Protein AF-0000000076592824 (afdb_homodimer)

Secondary structure (DSSP, 8-state):
-----------------SGGGSS------------SS-TT--------SSSEESEEEE--BHHHHHHHHHHHHTT--EEEE-SSSSSBGGG-EEEETTEEEESS-----S-SSSSS--HHHHHHHHTT----EEE-SEEEEEE----SS-TT--EEEEESSHHHHHHHHHHH-GGGHHHHHHHHHHHHHHHHHHTTS----TT-HHHHHHHHHH-HHHHHHHHHTTT-BHHHHHHHH---HHHHHHHHHHHHHHHSS-GGGSBHHHHHHHHHHHHHT--EEETT-THHHHHHHHHHHHHTT-EEESS--EEEEEEEE--TTS--SSS--EEEEEEEETTS-EEEES-EEE-S-HIIIIIIITTGGG--HHHHHHHHHEEEPPEEEEEEEEEEGGGS-TT--SEEEEES-GGGTTSTTTEEEEE-GGGT-GGGS-TTEEEEEEEEEE-GGGG-S--HHHHHHHHHHHHHHHHHHHHTTSTTHHHHEEEEEEE-HHHHHHHH--GGG---EEESS---TTTTS--SB-SSBTEEE-STTSTT-SSHHHHHHHHHHHHHHHHHHTTSS---HHHHHHHHHHHHHHHHT-/---------------GGGGGGGTT-----------SS-TTS-------SSSEESEEEE--BHHHHHHHHHHHHTT--EEEE-SSSSSBGGG-EEEETTEEEESS-----S-SSSSS--HHHHHHHHTT----EEE-SEEEEEE----SS-TT--EEEEESSHHHHHHHHHHH-GGGHHHHHHHHHHHHHHHHHHTTS----TT-HHHHHHHHHH-HHHHHHHHHTTT-BHHHHHHHH---HHHHHHHHHHHHHHHSS-GGGSBHHHHHHHHHHHHHT--EEETT-THHHHHHHHHHHHHTT-EEESS--EEEEEEEE--TTS--SSS--EEEEEEEETTS-EEEES-EEE-S-HIIIIIIITTGGG--HHHHHHHHHEEEPPEEEEEEEEEEGGGS-TT--SEEEEES-GGGTTSTTTEEEEE-GGGT-GGGS-TTEEEEEEEEEE-GGGG-S--HHHHHHHHHHHHHHHHHHHHTTSTTHHHHEEEEEEE-HHHHHHHH--GGG---EEESS---TTTTS--SB-SSBTEEE-STTSTT-SSHHHHHHHHHHHHHHHHHHTTSS---HHHHHHHHHHHHHHHHH-

pLDDT: mean 90.0, std 18.25, range [13.8, 98.94]

Radius of gyration: 37.79 Å; Cα contacts (8 Å, |Δi|>4): 2466; chains: 2; bounding box: 88×130×116 Å

Sequence (1172 aa):
MLRARAFSGANAGRSSGSRRSLACNRFINAAIKTPYPTDTAQLTTEAPTDVVYDAVIIGGGMGGLTTAAKLVAKGAKVVVLEKYLVPGGSAAHYKREGYTFDVGSSMMFGFGDQGTTNLITKALESVGKRMQTVPDPTQVHYHCPPSSAHPEGLNVQVWRKYEDFVAELSARFPAEAAGVRSFYDECWAVFNSLNSLEMKSLEEPRYLMGEFVKNPIACLTLASYLITNTGDVARKYIKDPELLKFIDLECFIWSTVNADMTPMINAGMVFCDRHFGGINYPVGGVGAIAENMVDGITERGGHVVYKANVKEIITEAADSSSSSSSEPSICATGVRLADGRVFRGKSIISNATRWDTFEGLMGESKMPESEKLFRKRYKKSPSFLSIHMGVKADVLPPDTDVHHILVETWEQMEQPRGTLFVSMPSLLDPSLAPPGRHIIHAFTPDWIDAWQGMSPAEYDAKKEAVADEICARLEKLFPGLRAGIDFREVGTPRTHRRYLSREDGTYGPIPSRRPLGMLSMPFNSTSVQGLYCVGDSTFPGQGVNAVVFSGFGCAHRVAVDLGMEPGWPAVDKAYAGLLNYVRDRSMLRARAFSGANAGRSSGSRRSLACNRFINAAIKTPYPTDTAQLTTEAPTDVVYDAVIIGGGMGGLTTAAKLVAKGAKVVVLEKYLVPGGSAAHYKREGYTFDVGSSMMFGFGDQGTTNLITKALESVGKRMQTVPDPTQVHYHCPPSSAHPEGLNVQVWRKYEDFVAELSARFPAEAAGVRSFYDECWAVFNSLNSLEMKSLEEPRYLMGEFVKNPIACLTLASYLITNTGDVARKYIKDPELLKFIDLECFIWSTVNADMTPMINAGMVFCDRHFGGINYPVGGVGAIAENMVDGITERGGHVVYKANVKEIITEAADSSSSSSSEPSICATGVRLADGRVFRGKSIISNATRWDTFEGLMGESKMPESEKLFRKRYKKSPSFLSIHMGVKADVLPPDTDVHHILVETWEQMEQPRGTLFVSMPSLLDPSLAPPGRHIIHAFTPDWIDAWQGMSPAEYDAKKEAVADEICARLEKLFPGLRAGIDFREVGTPRTHRRYLSREDGTYGPIPSRRPLGMLSMPFNSTSVQGLYCVGDSTFPGQGVNAVVFSGFGCAHRVAVDLGMEPGWPAVDKAYAGLLNYVRDRS

Nearest PDB structures (foldseek):
  4rep-assembly1_A  TM=7.868E-01  e=1.964E-29  Nonlabens dokdonensis DSW-6
  3ka7-assembly1_A  TM=7.518E-01  e=5.526E-23  Methanosarcina mazei
  5mbx-assembly1_A  TM=6.197E-01  e=4.664E-15  Mus musculus
  5lfo-assembly1_A  TM=6.120E-01  e=3.273E-13  Mus musculus
  1i8t-assembly1_B  TM=5.615E-01  e=1.197E-07  Escherichia coli

Structure (mmCIF, N/CA/C/O backbone):
data_AF-0000000076592824-model_v1
#
loop_
_entity.id
_entity.type
_entity.pdbx_description
1 polymer 'prolycopene isomerase'
#
loop_
_atom_site.group_PDB
_atom_site.id
_atom_site.type_symbol
_atom_site.label_atom_id
_atom_site.label_alt_id
_atom_site.label_comp_id
_atom_site.label_asym_id
_atom_site.label_entity_id
_atom_site.label_seq_id
_atom_site.pdbx_PDB_ins_code
_atom_site.Cartn_x
_atom_site.Cartn_y
_atom_site.Cartn_z
_atom_site.occupancy
_atom_site.B_iso_or_equiv
_atom_site.auth_seq_id
_atom_site.auth_comp_id
_atom_site.auth_asym_id
_atom_site.auth_atom_id
_atom_site.pdbx_PDB_model_num
ATOM 1 N N . MET A 1 1 ? 53.125 7.414 78 1 19.05 1 MET A N 1
ATOM 2 C CA . MET A 1 1 ? 52.375 8.281 78.875 1 19.05 1 MET A CA 1
ATOM 3 C C . MET A 1 1 ? 52 9.594 78.25 1 19.05 1 MET A C 1
ATOM 5 O O . MET A 1 1 ? 51.375 10.453 78.812 1 19.05 1 MET A O 1
ATOM 9 N N . LEU A 1 2 ? 52.75 9.875 77.188 1 18.28 2 LEU A N 1
ATOM 10 C CA . LEU A 1 2 ? 52.969 11.258 76.812 1 18.28 2 LEU A CA 1
ATOM 11 C C . LEU A 1 2 ? 51.688 11.906 76.312 1 18.28 2 LEU A C 1
ATOM 13 O O . LEU A 1 2 ? 50.781 11.203 75.875 1 18.28 2 LEU A O 1
ATOM 17 N N . ARG A 1 3 ? 51.844 13.203 76.125 1 17.48 3 ARG A N 1
ATOM 18 C CA . ARG A 1 3 ? 51.188 14.492 76.188 1 17.48 3 ARG A CA 1
ATOM 19 C C . ARG A 1 3 ? 50.25 14.711 75 1 17.48 3 ARG A C 1
ATOM 21 O O . ARG A 1 3 ? 50.594 14.406 73.875 1 17.48 3 ARG A O 1
ATOM 28 N N . ALA A 1 4 ? 48.938 14.93 75.25 1 16.67 4 ALA A N 1
ATOM 29 C CA . ALA A 1 4 ? 47.531 15.102 75 1 16.67 4 ALA A CA 1
ATOM 30 C C . ALA A 1 4 ? 47.281 16.406 74.188 1 16.67 4 ALA A C 1
ATOM 32 O O . ALA A 1 4 ? 47.312 17.484 74.812 1 16.67 4 ALA A O 1
ATOM 33 N N . ARG A 1 5 ? 48 16.469 73.062 1 17.86 5 ARG A N 1
ATOM 34 C CA . ARG A 1 5 ? 48.188 17.75 72.375 1 17.86 5 ARG A CA 1
ATOM 35 C C . ARG A 1 5 ? 46.875 18.5 72.25 1 17.86 5 ARG A C 1
ATOM 37 O O . ARG A 1 5 ? 45.844 17.906 71.938 1 17.86 5 ARG A O 1
ATOM 44 N N . ALA A 1 6 ? 46.75 19.828 72.438 1 16.83 6 ALA A N 1
ATOM 45 C CA . ALA A 1 6 ? 45.938 20.922 72.938 1 16.83 6 ALA A CA 1
ATOM 46 C C . ALA A 1 6 ? 44.875 21.359 71.938 1 16.83 6 ALA A C 1
ATOM 48 O O . ALA A 1 6 ? 43.75 21.672 72.312 1 16.83 6 ALA A O 1
ATOM 49 N N . PHE A 1 7 ? 45.125 21.5 70.625 1 18.67 7 PHE A N 1
ATOM 50 C CA . PHE A 1 7 ? 44.812 22.859 70.188 1 18.67 7 PHE A CA 1
ATOM 51 C C . PHE A 1 7 ? 43.312 23.062 70.062 1 18.67 7 PHE A C 1
ATOM 53 O O . PHE A 1 7 ? 42.594 22.172 69.625 1 18.67 7 PHE A O 1
ATOM 60 N N . SER A 1 8 ? 42.625 24.016 70.75 1 17.36 8 SER A N 1
ATOM 61 C CA . SER A 1 8 ? 41.312 24.453 71.312 1 17.36 8 SER A CA 1
ATOM 62 C C . SER A 1 8 ? 40.469 25.156 70.25 1 17.36 8 SER A C 1
ATOM 64 O O . SER A 1 8 ? 39.406 25.688 70.562 1 17.36 8 SER A O 1
ATOM 66 N N . GLY A 1 9 ? 40.875 25.062 69 1 17.03 9 GLY A N 1
ATOM 67 C CA . GLY A 1 9 ? 40.375 26.234 68.312 1 17.03 9 GLY A CA 1
ATOM 68 C C . GLY A 1 9 ? 38.875 26.391 68.375 1 17.03 9 GLY A C 1
ATOM 69 O O . GLY A 1 9 ? 38.156 25.422 68.688 1 17.03 9 GLY A O 1
ATOM 70 N N . ALA A 1 10 ? 38.406 27.719 68.375 1 17.75 10 ALA A N 1
ATOM 71 C CA . ALA A 1 10 ? 37.312 28.625 68.688 1 17.75 10 ALA A CA 1
ATOM 72 C C . ALA A 1 10 ? 36.125 28.375 67.75 1 17.75 10 ALA A C 1
ATOM 74 O O . ALA A 1 10 ? 36.281 28.234 66.562 1 17.75 10 ALA A O 1
ATOM 75 N N . ASN A 1 11 ? 34.906 27.844 68.25 1 17.17 11 ASN A N 1
ATOM 76 C CA . ASN A 1 11 ? 33.625 27.297 67.875 1 17.17 11 ASN A CA 1
ATOM 77 C C . ASN A 1 11 ? 32.656 28.375 67.375 1 17.17 11 ASN A C 1
ATOM 79 O O . ASN A 1 11 ? 31.438 28.172 67.375 1 17.17 11 ASN A O 1
ATOM 83 N N . ALA A 1 12 ? 33.188 29.641 67 1 20.64 12 ALA A N 1
ATOM 84 C CA . ALA A 1 12 ? 32.125 30.625 67.062 1 20.64 12 ALA A CA 1
ATOM 85 C C . ALA A 1 12 ? 31 30.297 66.062 1 20.64 12 ALA A C 1
ATOM 87 O O . ALA A 1 12 ? 31.234 30.141 64.875 1 20.64 12 ALA A O 1
ATOM 88 N N . GLY A 1 13 ? 29.938 29.766 66.5 1 19.09 13 GLY A N 1
ATOM 89 C CA . GLY A 1 13 ? 28.703 29.219 65.938 1 19.09 13 GLY A CA 1
ATOM 90 C C . GLY A 1 13 ? 27.781 30.281 65.375 1 19.09 13 GLY A C 1
ATOM 91 O O . GLY A 1 13 ? 26.578 30.031 65.188 1 19.09 13 GLY A O 1
ATOM 92 N N . ARG A 1 14 ? 28.375 31.484 64.812 1 20.97 14 ARG A N 1
ATOM 93 C CA . ARG A 1 14 ? 27.359 32.531 64.688 1 20.97 14 ARG A CA 1
ATOM 94 C C . ARG A 1 14 ? 26.219 32.031 63.781 1 20.97 14 ARG A C 1
ATOM 96 O O . ARG A 1 14 ? 26.469 31.375 62.75 1 20.97 14 ARG A O 1
ATOM 103 N N . SER A 1 15 ? 25.016 32.062 64.25 1 19.73 15 SER A N 1
ATOM 104 C CA . SER A 1 15 ? 23.625 31.703 63.969 1 19.73 15 SER A CA 1
ATOM 105 C C . SER A 1 15 ? 23.078 32.562 62.844 1 19.73 15 SER A C 1
ATOM 107 O O . SER A 1 15 ? 21.859 32.688 62.688 1 19.73 15 SER A O 1
ATOM 109 N N . SER A 1 16 ? 23.891 33.062 61.844 1 20.22 16 SER A N 1
ATOM 110 C CA . SER A 1 16 ? 23.328 34.125 61.031 1 20.22 16 SER A CA 1
ATOM 111 C C . SER A 1 16 ? 22.016 33.719 60.375 1 20.22 16 SER A C 1
ATOM 113 O O . SER A 1 16 ? 21.891 32.594 59.906 1 20.22 16 SER A O 1
ATOM 115 N N . GLY A 1 17 ? 20.797 34.375 60.719 1 19.59 17 GLY A N 1
ATOM 116 C CA . GLY A 1 17 ? 19.359 34.5 60.594 1 19.59 17 GLY A CA 1
ATOM 117 C C . GLY A 1 17 ? 18.875 34.406 59.156 1 19.59 17 GLY A C 1
ATOM 118 O O . GLY A 1 17 ? 19.688 34.531 58.219 1 19.59 17 GLY A O 1
ATOM 119 N N . SER A 1 18 ? 17.484 34.219 58.906 1 20.72 18 SER A N 1
ATOM 120 C CA . SER A 1 18 ? 16.281 33.844 58.156 1 20.72 18 SER A CA 1
ATOM 121 C C . SER A 1 18 ? 15.945 34.875 57.094 1 20.72 18 SER A C 1
ATOM 123 O O . SER A 1 18 ? 14.844 34.906 56.562 1 20.72 18 SER A O 1
ATOM 125 N N . ARG A 1 19 ? 16.828 36 57 1 25.88 19 ARG A N 1
ATOM 126 C CA . ARG A 1 19 ? 16.25 37.188 56.375 1 25.88 19 ARG A CA 1
ATOM 127 C C . ARG A 1 19 ? 15.977 36.969 54.875 1 25.88 19 ARG A C 1
ATOM 129 O O . ARG A 1 19 ? 15.586 37.875 54.156 1 25.88 19 ARG A O 1
ATOM 136 N N . ARG A 1 20 ? 16.594 36 54.375 1 25.66 20 ARG A N 1
ATOM 137 C CA . ARG A 1 20 ? 16.719 36.188 52.938 1 25.66 20 ARG A CA 1
ATOM 138 C C . ARG A 1 20 ? 15.391 36 52.219 1 25.66 20 ARG A C 1
ATOM 140 O O . ARG A 1 20 ? 15.312 36.094 51 1 25.66 20 ARG A O 1
ATOM 147 N N . SER A 1 21 ? 14.438 35.25 52.938 1 23.3 21 SER A N 1
ATOM 148 C CA . SER A 1 21 ? 13.43 34.656 52.062 1 23.3 21 SER A CA 1
ATOM 149 C C . SER A 1 21 ? 12.477 35.75 51.531 1 23.3 21 SER A C 1
ATOM 151 O O . SER A 1 21 ? 11.633 35.469 50.688 1 23.3 21 SER A O 1
ATOM 153 N N . LEU A 1 22 ? 12.195 36.906 52.344 1 25.33 22 LEU A N 1
ATOM 154 C CA . LEU A 1 22 ? 10.898 37.531 52.188 1 25.33 22 LEU A CA 1
ATOM 155 C C . LEU A 1 22 ? 10.812 38.312 50.875 1 25.33 22 LEU A C 1
ATOM 157 O O . LEU A 1 22 ? 9.719 38.594 50.406 1 25.33 22 LEU A O 1
ATOM 161 N N . ALA A 1 23 ? 11.812 39.062 50.469 1 29.11 23 ALA A N 1
ATOM 162 C CA . ALA A 1 23 ? 11.531 40.312 49.781 1 29.11 23 ALA A CA 1
ATOM 163 C C . ALA A 1 23 ? 11 40.062 48.375 1 29.11 23 ALA A C 1
ATOM 165 O O . ALA A 1 23 ? 10.57 41 47.688 1 29.11 23 ALA A O 1
ATOM 166 N N . CYS A 1 24 ? 11.414 38.969 47.781 1 27.78 24 CYS A N 1
ATOM 167 C CA . CYS A 1 24 ? 11.164 39.094 46.375 1 27.78 24 CYS A CA 1
ATOM 168 C C . CYS A 1 24 ? 9.672 38.969 46.062 1 27.78 24 CYS A C 1
ATOM 170 O O . CYS A 1 24 ? 9.242 38.031 45.375 1 27.78 24 CYS A O 1
ATOM 172 N N . ASN A 1 25 ? 8.805 39 47.188 1 28.89 25 ASN A N 1
ATOM 173 C CA . ASN A 1 25 ? 7.379 38.969 46.875 1 28.89 25 ASN A CA 1
ATOM 174 C C . ASN A 1 25 ? 6.961 40.156 46.031 1 28.89 25 ASN A C 1
ATOM 176 O O . ASN A 1 25 ? 6.328 41.094 46.531 1 28.89 25 ASN A O 1
ATOM 180 N N . ARG A 1 26 ? 7.82 40.938 45.375 1 29.72 26 ARG A N 1
ATOM 181 C CA . ARG A 1 26 ? 7.32 42.125 44.719 1 29.72 26 ARG A CA 1
ATOM 182 C C . ARG A 1 26 ? 6.023 41.844 43.969 1 29.72 26 ARG A C 1
ATOM 184 O O . ARG A 1 26 ? 5.75 40.688 43.594 1 29.72 26 ARG A O 1
ATOM 191 N N . PHE A 1 27 ? 5.148 42.938 43.875 1 27.97 27 PHE A N 1
ATOM 192 C CA . PHE A 1 27 ? 3.824 43.281 43.344 1 27.97 27 PHE A CA 1
ATOM 193 C C . PHE A 1 27 ? 3.689 42.844 41.906 1 27.97 27 PHE A C 1
ATOM 195 O O . PHE A 1 27 ? 4.25 43.469 41 1 27.97 27 PHE A O 1
ATOM 202 N N . ILE A 1 28 ? 3.949 41.594 41.594 1 34.22 28 ILE A N 1
ATOM 203 C CA . ILE A 1 28 ? 3.338 41.344 40.281 1 34.22 28 ILE A CA 1
ATOM 204 C C . ILE A 1 28 ? 1.967 42 40.219 1 34.22 28 ILE A C 1
ATOM 206 O O . ILE A 1 28 ? 1.053 41.656 40.969 1 34.22 28 ILE A O 1
ATOM 210 N N . ASN A 1 29 ? 1.927 43.375 40.156 1 30.69 29 ASN A N 1
ATOM 211 C CA . ASN A 1 29 ? 0.673 44.094 39.938 1 30.69 29 ASN A CA 1
ATOM 212 C C . ASN A 1 29 ? -0.325 43.25 39.156 1 30.69 29 ASN A C 1
ATOM 214 O O . ASN A 1 29 ? 0.017 42.656 38.125 1 30.69 29 ASN A O 1
ATOM 218 N N . ALA A 1 30 ? -1.25 42.656 39.781 1 37.19 30 ALA A N 1
ATOM 219 C CA . ALA A 1 30 ? -2.439 42.062 39.156 1 37.19 30 ALA A CA 1
ATOM 220 C C . ALA A 1 30 ? -2.941 42.938 38.031 1 37.19 30 ALA A C 1
ATOM 222 O O . ALA A 1 30 ? -3.711 43.875 38.25 1 37.19 30 ALA A O 1
ATOM 223 N N . ALA A 1 31 ? -2.145 43.375 37.094 1 37.66 31 ALA A N 1
ATOM 224 C CA . ALA A 1 31 ? -2.713 44.094 35.969 1 37.66 31 ALA A CA 1
ATOM 225 C C . ALA A 1 31 ? -4.082 43.531 35.594 1 37.66 31 ALA A C 1
ATOM 227 O O . ALA A 1 31 ? -4.27 42.312 35.531 1 37.66 31 ALA A O 1
ATOM 228 N N . ILE A 1 32 ? -5.098 44.188 35.906 1 38.91 32 ILE A N 1
ATOM 229 C CA . ILE A 1 32 ? -6.465 43.906 35.469 1 38.91 32 ILE A CA 1
ATOM 230 C C . ILE A 1 32 ? -6.465 43.375 34.031 1 38.91 32 ILE A C 1
ATOM 232 O O . ILE A 1 32 ? -5.953 44.031 33.125 1 38.91 32 ILE A O 1
ATOM 236 N N . LYS A 1 33 ? -6.562 42.062 33.844 1 59.25 33 LYS A N 1
ATOM 237 C CA . LYS A 1 33 ? -6.629 41.375 32.562 1 59.25 33 LYS A CA 1
ATOM 238 C C . LYS A 1 33 ? -7.789 41.906 31.719 1 59.25 33 LYS A C 1
ATOM 240 O O . LYS A 1 33 ? -8.945 41.594 31.969 1 59.25 33 LYS A O 1
ATOM 245 N N . THR A 1 34 ? -7.422 43 30.922 1 51.28 34 THR A N 1
ATOM 246 C CA . THR A 1 34 ? -8.422 43.562 30.016 1 51.28 34 THR A CA 1
ATOM 247 C C . THR A 1 34 ? -8.992 42.469 29.109 1 51.28 34 THR A C 1
ATOM 249 O O . THR A 1 34 ? -8.25 41.656 28.547 1 51.28 34 THR A O 1
ATOM 252 N N . PRO A 1 35 ? -10.305 42.344 29.094 1 61.88 35 PRO A N 1
ATOM 253 C CA . PRO A 1 35 ? -10.938 41.312 28.25 1 61.88 35 PRO A CA 1
ATOM 254 C C . PRO A 1 35 ? -10.664 41.531 26.766 1 61.88 35 PRO A C 1
ATOM 256 O O . PRO A 1 35 ? -10.492 42.656 26.312 1 61.88 35 PRO A O 1
ATOM 259 N N . TYR A 1 36 ? -10.312 40.656 25.984 1 67.56 36 TYR A N 1
ATOM 260 C CA . TYR A 1 36 ? -10.258 40.656 24.516 1 67.56 36 TYR A CA 1
ATOM 261 C C . TYR A 1 36 ? -11.18 39.594 23.938 1 67.56 36 TYR A C 1
ATOM 263 O O . TYR A 1 36 ? -11.188 38.438 24.406 1 67.56 36 TYR A O 1
ATOM 271 N N . PRO A 1 37 ? -11.883 39.875 22.828 1 70.38 37 PRO A N 1
ATOM 272 C CA . PRO A 1 37 ? -11.953 41.219 22.234 1 70.38 37 PRO A CA 1
ATOM 273 C C . PRO A 1 37 ? -12.617 42.25 23.141 1 70.38 37 PRO A C 1
ATOM 275 O O . PRO A 1 37 ? -13.266 41.875 24.125 1 70.38 37 PRO A O 1
ATOM 278 N N . THR A 1 38 ? -12.352 43.5 22.734 1 60.41 38 THR A N 1
ATOM 279 C CA . THR A 1 38 ? -12.93 44.562 23.547 1 60.41 38 THR A CA 1
ATOM 280 C C . THR A 1 38 ? -14.445 44.594 23.391 1 60.41 38 THR A C 1
ATOM 282 O O . THR A 1 38 ? -14.984 44.125 22.391 1 60.41 38 THR A O 1
ATOM 285 N N . ASP A 1 39 ? -15.148 44.969 24.391 1 55.12 39 ASP A N 1
ATOM 286 C CA . ASP A 1 39 ? -16.609 45.031 24.438 1 55.12 39 ASP A CA 1
ATOM 287 C C . ASP A 1 39 ? -17.156 45.812 23.234 1 55.12 39 ASP A C 1
ATOM 289 O O . ASP A 1 39 ? -18.312 45.594 22.844 1 55.12 39 ASP A O 1
ATOM 293 N N . THR A 1 40 ? -16.375 46.594 22.547 1 47.06 40 THR A N 1
ATOM 294 C CA . THR A 1 40 ? -16.891 47.438 21.484 1 47.06 40 THR A CA 1
ATOM 295 C C . THR A 1 40 ? -16.875 46.688 20.141 1 47.06 40 THR A C 1
ATOM 297 O O . THR A 1 40 ? -17.438 47.188 19.156 1 47.06 40 THR A O 1
ATOM 300 N N . ALA A 1 41 ? -16.359 45.594 20.125 1 62.19 41 ALA A N 1
ATOM 301 C CA . ALA A 1 41 ? -16.328 44.938 18.812 1 62.19 41 ALA A CA 1
ATOM 302 C C . ALA A 1 41 ? -17.672 44.312 18.484 1 62.19 41 ALA A C 1
ATOM 304 O O . ALA A 1 41 ? -18.266 43.594 19.297 1 62.19 41 ALA A O 1
ATOM 305 N N . GLN A 1 42 ? -18.438 44.969 17.562 1 74.75 42 GLN A N 1
ATOM 306 C CA . GLN A 1 42 ? -19.719 44.406 17.125 1 74.75 42 GLN A CA 1
ATOM 307 C C . GLN A 1 42 ? -19.531 43.062 16.438 1 74.75 42 GLN A C 1
ATOM 309 O O . GLN A 1 42 ? -18.953 43 15.344 1 74.75 42 GLN A O 1
ATOM 314 N N . LEU A 1 43 ? -19.734 42.031 17.172 1 88.69 43 LEU A N 1
ATOM 315 C CA . LEU A 1 43 ? -19.625 40.656 16.656 1 8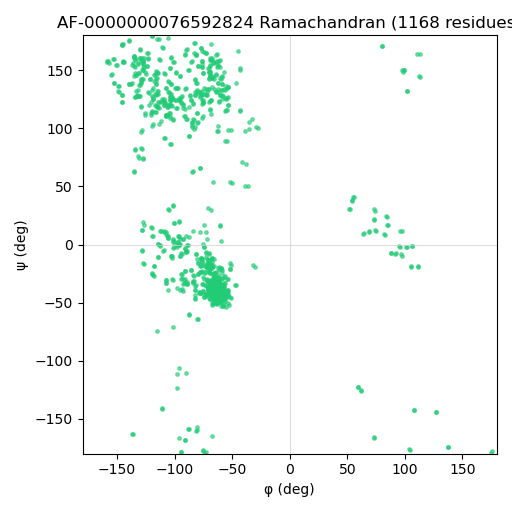8.69 43 LEU A CA 1
ATOM 316 C C . LEU A 1 43 ? -20.906 40.25 15.945 1 88.69 43 LEU A C 1
ATOM 318 O O . LEU A 1 43 ? -22.016 40.562 16.406 1 88.69 43 LEU A O 1
ATOM 322 N N . THR A 1 44 ? -20.766 39.719 14.781 1 92.5 44 THR A N 1
ATOM 323 C CA . THR A 1 44 ? -21.906 39.125 14.078 1 92.5 44 THR A CA 1
ATOM 324 C C . THR A 1 44 ? -22.375 37.844 14.758 1 92.5 44 THR A C 1
ATOM 326 O O . THR A 1 44 ? -21.641 36.875 14.781 1 92.5 44 THR A O 1
ATOM 329 N N . THR A 1 45 ? -23.609 37.844 15.281 1 95.19 45 THR A N 1
ATOM 330 C CA . THR A 1 45 ? -24.094 36.688 16.031 1 95.19 45 THR A CA 1
ATOM 331 C C . THR A 1 45 ? -25.328 36.094 15.359 1 95.19 45 THR A C 1
ATOM 333 O O . THR A 1 45 ? -25.984 35.219 15.922 1 95.19 45 THR A O 1
ATOM 336 N N . GLU A 1 46 ? -25.672 36.594 14.156 1 95.31 46 GLU A N 1
ATOM 337 C CA . GLU A 1 46 ? -26.859 36.094 13.477 1 95.31 46 GLU A CA 1
ATOM 338 C C . GLU A 1 46 ? -26.594 35.844 12 1 95.31 46 GLU A C 1
ATOM 340 O O . GLU A 1 46 ? -25.672 36.438 11.422 1 95.31 46 GLU A O 1
ATOM 345 N N . ALA A 1 47 ? -27.344 35 11.422 1 97.38 47 ALA A N 1
ATOM 346 C CA . ALA A 1 47 ? -27.406 34.688 9.992 1 97.38 47 ALA A CA 1
ATOM 347 C C . ALA A 1 47 ? -28.75 34.031 9.641 1 97.38 47 ALA A C 1
ATOM 349 O O . ALA A 1 47 ? -29.453 33.531 10.523 1 97.38 47 ALA A O 1
ATOM 350 N N . PRO A 1 48 ? -29.188 34.094 8.398 1 97.19 48 PRO A N 1
ATOM 351 C CA . PRO A 1 48 ? -30.484 33.531 8.039 1 97.19 48 PRO A CA 1
ATOM 352 C C . PRO A 1 48 ? -30.594 32.062 8.391 1 97.19 48 PRO A C 1
ATOM 354 O O . PRO A 1 48 ? -29.656 31.281 8.156 1 97.19 48 PRO A O 1
ATOM 357 N N . THR A 1 49 ? -31.719 31.703 9.008 1 97.44 49 THR A N 1
ATOM 358 C CA . THR A 1 49 ? -31.938 30.312 9.375 1 97.44 49 THR A CA 1
ATOM 359 C C . THR A 1 49 ? -33.031 29.688 8.508 1 97.44 49 THR A C 1
ATOM 361 O O . THR A 1 49 ? -33.312 28.484 8.609 1 97.44 49 THR A O 1
ATOM 364 N N . ASP A 1 50 ? -33.688 30.422 7.672 1 96.12 50 ASP A N 1
ATOM 365 C CA . ASP A 1 50 ? -34.781 29.953 6.82 1 96.12 50 ASP A CA 1
ATOM 366 C C . ASP A 1 50 ? -34.281 29.594 5.43 1 96.12 50 ASP A C 1
ATOM 368 O O . ASP A 1 50 ? -35.031 29.578 4.465 1 96.12 50 ASP A O 1
ATOM 372 N N . VAL A 1 51 ? -33.031 29.359 5.281 1 97.31 51 VAL A N 1
ATOM 373 C CA . VAL A 1 51 ? -32.406 28.969 4.016 1 97.31 51 VAL A CA 1
ATOM 374 C C . VAL A 1 51 ? -31.688 27.656 4.184 1 97.31 51 VAL A C 1
ATOM 376 O O . VAL A 1 51 ? -31.391 27.219 5.309 1 97.31 51 VAL A O 1
ATOM 379 N N . VAL A 1 52 ? -31.453 27.016 3.061 1 98.31 52 VAL A N 1
ATOM 380 C CA . VAL A 1 52 ? -30.594 25.828 3.037 1 98.31 52 VAL A CA 1
ATOM 381 C C . VAL A 1 52 ? -29.234 26.203 2.453 1 98.31 52 VAL A C 1
ATOM 383 O O . VAL A 1 52 ? -29.141 26.578 1.281 1 98.31 52 VAL A O 1
ATOM 386 N N . TYR A 1 53 ? -28.266 26.156 3.23 1 98.75 53 TYR A N 1
ATOM 387 C CA . TYR A 1 53 ? -26.922 26.5 2.801 1 98.75 53 TYR A CA 1
ATOM 388 C C . TYR A 1 53 ? -26.312 25.375 1.961 1 98.75 53 TYR A C 1
ATOM 390 O O . TYR A 1 53 ? -26.719 24.219 2.08 1 98.75 53 TYR A O 1
ATOM 398 N N . ASP A 1 54 ? -25.391 25.781 1.072 1 98.81 54 ASP A N 1
ATOM 399 C CA . ASP A 1 54 ? -24.578 24.766 0.415 1 98.81 54 ASP A CA 1
ATOM 400 C C . ASP A 1 54 ? -23.656 24.062 1.412 1 98.81 54 ASP A C 1
ATOM 402 O O . ASP A 1 54 ? -23.422 22.859 1.319 1 98.81 54 ASP A O 1
ATOM 406 N N . ALA A 1 55 ? -23.141 24.859 2.396 1 98.88 55 ALA A N 1
ATOM 407 C CA . ALA A 1 55 ? -22.266 24.312 3.418 1 98.88 55 ALA A CA 1
ATOM 408 C C . ALA A 1 55 ? -22.469 25 4.762 1 98.88 55 ALA A C 1
ATOM 410 O O . ALA A 1 55 ? -22.5 26.234 4.836 1 98.88 55 ALA A O 1
ATOM 411 N N . VAL A 1 56 ? -22.672 24.25 5.773 1 98.94 56 VAL A N 1
ATOM 412 C CA . VAL A 1 56 ? -22.641 24.688 7.164 1 98.94 56 VAL A CA 1
ATOM 413 C C . VAL A 1 56 ? -21.359 24.188 7.84 1 98.94 56 VAL A C 1
ATOM 415 O O . VAL A 1 56 ? -21.141 22.984 7.926 1 98.94 56 VAL A O 1
ATOM 418 N N . ILE A 1 57 ? -20.547 25.109 8.289 1 98.94 57 ILE A N 1
ATOM 419 C CA . ILE A 1 57 ? -19.25 24.75 8.844 1 98.94 57 ILE A CA 1
ATOM 420 C C . ILE A 1 57 ? -19.25 24.969 10.352 1 98.94 57 ILE A C 1
ATOM 422 O O . ILE A 1 57 ? -19.562 26.062 10.828 1 98.94 57 ILE A O 1
ATOM 426 N N . ILE A 1 58 ? -18.906 23.922 11.086 1 98.81 58 ILE A N 1
ATOM 427 C CA . ILE A 1 58 ? -18.812 23.969 12.547 1 98.81 58 ILE A CA 1
ATOM 428 C C . ILE A 1 58 ? -17.406 24.344 12.961 1 98.81 58 ILE A C 1
ATOM 430 O O . ILE A 1 58 ? -16.484 23.531 12.844 1 98.81 58 ILE A O 1
ATOM 434 N N . GLY A 1 59 ? -17.234 25.547 13.516 1 98.25 59 GLY A N 1
ATOM 435 C CA . GLY A 1 59 ? -15.93 25.969 13.992 1 98.25 59 GLY A CA 1
ATOM 436 C C . GLY A 1 59 ? -15.234 26.922 13.039 1 98.25 59 GLY A C 1
ATOM 437 O O . GLY A 1 59 ? -15.109 26.641 11.844 1 98.25 59 GLY A O 1
ATOM 438 N N . GLY A 1 60 ? -14.742 27.984 13.617 1 97.75 60 GLY A N 1
ATOM 439 C CA . GLY A 1 60 ? -14.055 29 12.852 1 97.75 60 GLY A CA 1
ATOM 440 C C . GLY A 1 60 ? -12.539 28.906 12.953 1 97.75 60 GLY A C 1
ATOM 441 O O . GLY A 1 60 ? -11.852 29.922 13.016 1 97.75 60 GLY A O 1
ATOM 442 N N . GLY A 1 61 ? -12.008 27.672 13.078 1 97.56 61 GLY A N 1
ATOM 443 C CA . GLY A 1 61 ? -10.578 27.469 12.945 1 97.56 61 GLY A CA 1
ATOM 444 C C . GLY A 1 61 ? -10.086 27.578 11.508 1 97.56 61 GLY A C 1
ATOM 445 O O . GLY A 1 61 ? -10.891 27.703 10.586 1 97.56 61 GLY A O 1
ATOM 446 N N . MET A 1 62 ? -8.805 27.406 11.289 1 97.88 62 MET A N 1
ATOM 447 C CA . MET A 1 62 ? -8.211 27.672 9.984 1 97.88 62 MET A CA 1
ATOM 448 C C . MET A 1 62 ? -8.727 26.703 8.938 1 97.88 62 MET A C 1
ATOM 450 O O . MET A 1 62 ? -8.883 27.062 7.77 1 97.88 62 MET A O 1
ATOM 454 N N . GLY A 1 63 ? -8.891 25.453 9.328 1 98.38 63 GLY A N 1
ATOM 455 C CA . GLY A 1 63 ? -9.469 24.5 8.398 1 98.38 63 GLY A CA 1
ATOM 456 C C . GLY A 1 63 ? -10.859 24.891 7.93 1 98.38 63 GLY A C 1
ATOM 457 O O . GLY A 1 63 ? -11.141 24.891 6.73 1 98.38 63 GLY A O 1
ATOM 458 N N . GLY A 1 64 ? -11.711 25.25 8.844 1 98.75 64 GLY A N 1
ATOM 459 C CA . GLY A 1 64 ? -13.062 25.688 8.539 1 98.75 64 GLY A CA 1
ATOM 460 C C . GLY A 1 64 ? -13.109 26.969 7.723 1 98.75 64 GLY A C 1
ATOM 461 O O . GLY A 1 64 ? -13.836 27.062 6.738 1 98.75 64 GLY A O 1
ATOM 462 N N . LEU A 1 65 ? -12.312 27.906 8.125 1 98.81 65 LEU A N 1
ATOM 463 C CA . LEU A 1 65 ? -12.297 29.188 7.441 1 98.81 65 LEU A CA 1
ATOM 464 C C . LEU A 1 65 ? -11.773 29.047 6.016 1 98.81 65 LEU A C 1
ATOM 466 O O . LEU A 1 65 ? -12.289 29.688 5.094 1 98.81 65 LEU A O 1
ATOM 470 N N . THR A 1 66 ? -10.742 28.219 5.848 1 98.81 66 THR A N 1
ATOM 471 C CA . THR A 1 66 ? -10.203 28 4.512 1 98.81 66 THR A CA 1
ATOM 472 C C . THR A 1 66 ? -11.242 27.312 3.619 1 98.81 66 THR A C 1
ATOM 474 O O . THR A 1 66 ? -11.414 27.703 2.459 1 98.81 66 THR A O 1
ATOM 477 N N . THR A 1 67 ? -11.914 26.312 4.164 1 98.88 67 THR A N 1
ATOM 478 C CA . THR A 1 67 ? -12.977 25.641 3.416 1 98.88 67 THR A CA 1
ATOM 479 C C . THR A 1 67 ? -14.039 26.656 2.986 1 98.88 67 THR A C 1
ATOM 481 O O . THR A 1 67 ? -14.469 26.656 1.83 1 98.88 67 THR A O 1
ATOM 484 N N . ALA A 1 68 ? -14.438 27.531 3.904 1 98.94 68 ALA A N 1
ATOM 485 C CA . ALA A 1 68 ? -15.438 28.562 3.625 1 98.94 68 ALA A CA 1
ATOM 486 C C . ALA A 1 68 ? -14.945 29.516 2.539 1 98.94 68 ALA A C 1
ATOM 488 O O . ALA A 1 68 ? -15.688 29.828 1.604 1 98.94 68 ALA A O 1
ATOM 489 N N . ALA A 1 69 ? -13.727 29.953 2.676 1 98.88 69 ALA A N 1
ATOM 490 C CA . ALA A 1 69 ? -13.156 30.906 1.724 1 98.88 69 ALA A CA 1
ATOM 491 C C . ALA A 1 69 ? -13.172 30.344 0.307 1 98.88 69 ALA A C 1
ATOM 493 O O . ALA A 1 69 ? -13.594 31.016 -0.634 1 98.88 69 ALA A O 1
ATOM 494 N N . LYS A 1 70 ? -12.75 29.125 0.195 1 98.75 70 LYS A N 1
ATOM 495 C CA . LYS A 1 70 ? -12.688 28.484 -1.118 1 98.75 70 LYS A CA 1
ATOM 496 C C . LYS A 1 70 ? -14.078 28.281 -1.702 1 98.75 70 LYS A C 1
ATOM 498 O O . LYS A 1 70 ? -14.281 28.453 -2.906 1 98.75 70 LYS A O 1
ATOM 503 N N . LEU A 1 71 ? -15.039 27.922 -0.9 1 98.81 71 LEU A N 1
ATOM 504 C CA . LEU A 1 71 ? -16.391 27.641 -1.37 1 98.81 71 LEU A CA 1
ATOM 505 C C . LEU A 1 71 ? -17.109 28.922 -1.756 1 98.81 71 LEU A C 1
ATOM 507 O O . LEU A 1 71 ? -17.781 28.984 -2.793 1 98.81 71 LEU A O 1
ATOM 511 N N . VAL A 1 72 ? -17.016 29.984 -0.981 1 98.75 72 VAL A N 1
ATOM 512 C CA . VAL A 1 72 ? -17.672 31.234 -1.309 1 98.75 72 VAL A CA 1
ATOM 513 C C . VAL A 1 72 ? -17.094 31.812 -2.596 1 98.75 72 VAL A C 1
ATOM 515 O O . VAL A 1 72 ? -17.797 32.438 -3.383 1 98.75 72 VAL A O 1
ATOM 518 N N . ALA A 1 73 ? -15.797 31.609 -2.734 1 98.19 73 ALA A N 1
ATOM 519 C CA . ALA A 1 73 ? -15.148 32.062 -3.961 1 98.19 73 ALA A CA 1
ATOM 520 C C . ALA A 1 73 ? -15.758 31.406 -5.188 1 98.19 73 ALA A C 1
ATOM 522 O O . ALA A 1 73 ? -15.703 31.953 -6.293 1 98.19 73 ALA A O 1
ATOM 523 N N . LYS A 1 74 ? -16.391 30.297 -4.98 1 97.38 74 LYS A N 1
ATOM 524 C CA . LYS A 1 74 ? -17.031 29.562 -6.066 1 97.38 74 LYS A CA 1
ATOM 525 C C . LYS A 1 74 ? -18.516 29.875 -6.133 1 97.38 74 LYS A C 1
ATOM 527 O O . LYS A 1 74 ? -19.234 29.312 -6.957 1 97.38 74 LYS A O 1
ATOM 532 N N . GLY A 1 75 ? -19 30.688 -5.234 1 97.69 75 GLY A N 1
ATOM 533 C CA . GLY A 1 75 ? -20.375 31.141 -5.27 1 97.69 75 GLY A CA 1
ATOM 534 C C . GLY A 1 75 ? -21.297 30.344 -4.363 1 97.69 75 GLY A C 1
ATOM 535 O O . GLY A 1 75 ? -22.516 30.484 -4.426 1 97.69 75 GLY A O 1
ATOM 536 N N . ALA A 1 76 ? -20.734 29.547 -3.531 1 98.75 76 ALA A N 1
ATOM 537 C CA . ALA A 1 76 ? -21.547 28.734 -2.637 1 98.75 76 ALA A CA 1
ATOM 538 C C . ALA A 1 76 ? -22.125 29.562 -1.501 1 98.75 76 ALA A C 1
ATOM 540 O O . ALA A 1 76 ? -21.5 30.516 -1.035 1 98.75 76 ALA A O 1
ATOM 541 N N . LYS A 1 77 ? -23.312 29.188 -1.048 1 98.75 77 LYS A N 1
ATOM 542 C CA . LYS A 1 77 ? -23.891 29.734 0.174 1 98.75 77 LYS A CA 1
ATOM 543 C C . LYS A 1 77 ? -23.312 29.047 1.411 1 98.75 77 LYS A C 1
ATOM 545 O O . LYS A 1 77 ? -23.656 27.891 1.698 1 98.75 77 LYS A O 1
ATOM 550 N N . VAL A 1 78 ? -22.547 29.875 2.191 1 98.88 78 VAL A N 1
ATOM 551 C CA . VAL A 1 78 ? -21.797 29.25 3.275 1 98.88 78 VAL A CA 1
ATOM 552 C C . VAL A 1 78 ? -22.062 29.984 4.582 1 98.88 78 VAL A C 1
ATOM 554 O O . VAL A 1 78 ? -22.188 31.219 4.594 1 98.88 78 VAL A O 1
ATOM 557 N N . VAL A 1 79 ? -22.156 29.25 5.703 1 98.94 79 VAL A N 1
ATOM 558 C CA . VAL A 1 79 ? -22.188 29.828 7.043 1 98.94 79 VAL A CA 1
ATOM 559 C C . VAL A 1 79 ? -21.188 29.094 7.938 1 98.94 79 VAL A C 1
ATOM 561 O O . VAL A 1 79 ? -21.109 27.859 7.93 1 98.94 79 VAL A O 1
ATOM 564 N N . VAL A 1 80 ? -20.328 29.875 8.586 1 98.88 80 VAL A N 1
ATOM 565 C CA . VAL A 1 80 ? -19.406 29.359 9.594 1 98.88 80 VAL A CA 1
ATOM 566 C C . VAL A 1 80 ? -19.922 29.688 10.992 1 98.88 80 VAL A C 1
ATOM 568 O O . VAL A 1 80 ? -20.234 30.844 11.289 1 98.88 80 VAL A O 1
ATOM 571 N N . LEU A 1 81 ? -20.016 28.688 11.805 1 98.81 81 LEU A N 1
ATOM 572 C CA . LEU A 1 81 ? -20.5 28.859 13.172 1 98.81 81 LEU A CA 1
ATOM 573 C C . LEU A 1 81 ? -19.344 28.719 14.164 1 98.81 81 LEU A C 1
ATOM 575 O O . LEU A 1 81 ? -18.797 27.625 14.336 1 98.81 81 LEU A O 1
ATOM 579 N N . GLU A 1 82 ? -18.984 29.797 14.789 1 98.06 82 GLU A N 1
ATOM 580 C CA . GLU A 1 82 ? -17.891 29.844 15.742 1 98.06 82 GLU A CA 1
ATOM 581 C C . GLU A 1 82 ? -18.391 30.031 17.172 1 98.06 82 GLU A C 1
ATOM 583 O O . GLU A 1 82 ? -19.125 30.984 17.453 1 98.06 82 GLU A O 1
ATOM 588 N N . LYS A 1 83 ? -18.016 29.109 18.031 1 96.06 83 LYS A N 1
ATOM 589 C CA . LYS A 1 83 ? -18.453 29.141 19.422 1 96.06 83 LYS A CA 1
ATOM 590 C C . LYS A 1 83 ? -17.891 30.375 20.141 1 96.06 83 LYS A C 1
ATOM 592 O O . LYS A 1 83 ? -18.578 30.984 20.953 1 96.06 83 LYS A O 1
ATOM 597 N N . TYR A 1 84 ? -16.672 30.75 19.906 1 93.62 84 TYR A N 1
ATOM 598 C CA . TYR A 1 84 ? -15.969 31.781 20.656 1 93.62 84 TYR A CA 1
ATOM 599 C C . TYR A 1 84 ? -16.172 33.156 20.016 1 93.62 84 TYR A C 1
ATOM 601 O O . TYR A 1 84 ? -17.031 33.344 19.156 1 93.62 84 TYR A O 1
ATOM 609 N N . LEU A 1 85 ? -15.359 34.125 20.5 1 94.19 85 LEU A N 1
ATOM 610 C CA . LEU A 1 85 ? -15.562 35.531 20.156 1 94.19 85 LEU A CA 1
ATOM 611 C C . LEU A 1 85 ? -14.562 35.969 19.094 1 94.19 85 LEU A C 1
ATOM 613 O O . LEU A 1 85 ? -14.672 37.062 18.562 1 94.19 85 LEU A O 1
ATOM 617 N N . VAL A 1 86 ? -13.578 35.125 18.859 1 93.94 86 VAL A N 1
ATOM 618 C CA . VAL A 1 86 ? -12.57 35.469 17.859 1 93.94 86 VAL A CA 1
ATOM 619 C C . VAL A 1 86 ? -12.367 34.281 16.906 1 93.94 86 VAL A C 1
ATOM 621 O O . VAL A 1 86 ? -12.508 33.125 17.312 1 93.94 86 VAL A O 1
ATOM 624 N N . PRO A 1 87 ? -12.055 34.5 15.641 1 96.06 87 PRO A N 1
ATOM 625 C CA . PRO A 1 87 ? -11.789 33.438 14.695 1 96.06 87 PRO A CA 1
ATOM 626 C C . PRO A 1 87 ? -10.359 32.906 14.797 1 96.06 87 PRO A C 1
ATOM 628 O O . PRO A 1 87 ? -9.516 33.5 15.445 1 96.06 87 PRO A O 1
ATOM 631 N N . GLY A 1 88 ? -10.172 31.75 14.219 1 96.31 88 GLY A N 1
ATOM 632 C CA . GLY A 1 88 ? -8.812 31.266 14 1 96.31 88 GLY A CA 1
ATOM 633 C C . GLY A 1 88 ? -8.469 30.062 14.859 1 96.31 88 GLY A C 1
ATOM 634 O O . GLY A 1 88 ? -7.52 29.344 14.555 1 96.31 88 GLY A O 1
ATOM 635 N N . GLY A 1 89 ? -9.242 29.859 15.93 1 94.38 89 GLY A N 1
ATOM 636 C CA . GLY A 1 89 ? -8.914 28.75 16.812 1 94.38 89 GLY A CA 1
ATOM 637 C C . GLY A 1 89 ? -7.527 28.859 17.406 1 94.38 89 GLY A C 1
ATOM 638 O O . GLY A 1 89 ? -7.176 29.875 18 1 94.38 89 GLY A O 1
ATOM 639 N N . SER A 1 90 ? -6.719 27.828 17.156 1 94 90 SER A N 1
ATOM 640 C CA . SER A 1 90 ? -5.359 27.812 17.703 1 94 90 SER A CA 1
ATOM 641 C C . SER A 1 90 ? -4.48 28.844 17 1 94 90 SER A C 1
ATOM 643 O O . SER A 1 90 ? -3.4 29.188 17.5 1 94 90 SER A O 1
ATOM 645 N N . ALA A 1 91 ? -4.898 29.359 15.938 1 95.62 91 ALA A N 1
ATOM 646 C CA . ALA A 1 91 ? -4.156 30.391 15.211 1 95.62 91 ALA A CA 1
ATOM 647 C C . ALA A 1 91 ? -4.711 31.781 15.492 1 95.62 91 ALA A C 1
ATOM 649 O O . ALA A 1 91 ? -4.441 32.719 14.758 1 95.62 91 ALA A O 1
ATOM 650 N N . ALA A 1 92 ? -5.449 31.938 16.531 1 95.31 92 ALA A N 1
ATOM 651 C CA . ALA A 1 92 ? -5.969 33.25 16.938 1 95.31 92 ALA A CA 1
ATOM 652 C C . ALA A 1 92 ? -4.926 34.031 17.719 1 95.31 92 ALA A C 1
ATOM 654 O O . ALA A 1 92 ? -3.793 33.562 17.891 1 95.31 92 ALA A O 1
ATOM 655 N N . HIS A 1 93 ? -5.219 35.281 18.031 1 94.25 93 HIS A N 1
ATOM 656 C CA . HIS A 1 93 ? -4.449 36.062 18.969 1 94.25 93 HIS A CA 1
ATOM 657 C C . HIS A 1 93 ? -5.367 36.812 19.922 1 94.25 93 HIS A C 1
ATOM 659 O O . HIS A 1 93 ? -6.574 36.906 19.688 1 94.25 93 HIS A O 1
ATOM 665 N N . TYR A 1 94 ? -4.859 37.219 20.984 1 92.25 94 TYR A N 1
ATOM 666 C CA . TYR A 1 94 ? -5.59 38.062 21.922 1 92.25 94 TYR A CA 1
ATOM 667 C C . TYR A 1 94 ? -4.719 39.219 22.422 1 92.25 94 TYR A C 1
ATOM 669 O O . TYR A 1 94 ? -3.496 39.156 22.281 1 92.25 94 TYR A O 1
ATOM 677 N N . LYS A 1 95 ? -5.344 40.188 22.906 1 92.69 95 LYS A N 1
ATOM 678 C CA . LYS A 1 95 ? -4.652 41.375 23.359 1 92.69 95 LYS A CA 1
ATOM 679 C C . LYS A 1 95 ? -4.816 41.562 24.859 1 92.69 95 LYS A C 1
ATOM 681 O O . LYS A 1 95 ? -5.898 41.344 25.406 1 92.69 95 LYS A O 1
ATOM 686 N N . ARG A 1 96 ? -3.703 41.812 25.422 1 91.38 96 ARG A N 1
ATOM 687 C CA . ARG A 1 96 ? -3.658 42.031 26.859 1 91.38 96 ARG A CA 1
ATOM 688 C C . ARG A 1 96 ? -2.592 43.062 27.234 1 91.38 96 ARG A C 1
ATOM 690 O O . ARG A 1 96 ? -1.424 42.906 26.875 1 91.38 96 ARG A O 1
ATOM 697 N N . GLU A 1 97 ? -2.965 44.125 27.906 1 91.69 97 GLU A N 1
ATOM 698 C CA . GLU A 1 97 ? -2.027 45.094 28.469 1 91.69 97 GLU A CA 1
ATOM 699 C C . GLU A 1 97 ? -1.074 45.625 27.391 1 91.69 97 GLU A C 1
ATOM 701 O O . GLU A 1 97 ? 0.139 45.688 27.609 1 91.69 97 GLU A O 1
ATOM 706 N N . GLY A 1 98 ? -1.596 45.781 26.312 1 92.06 98 GLY A N 1
ATOM 707 C CA . GLY A 1 98 ? -0.816 46.406 25.234 1 92.06 98 GLY A CA 1
ATOM 708 C C . GLY A 1 98 ? -0.093 45.375 24.375 1 92.06 98 GLY A C 1
ATOM 709 O O . GLY A 1 98 ? 0.515 45.719 23.375 1 92.06 98 GLY A O 1
ATOM 710 N N . TYR A 1 99 ? -0.126 44.125 24.781 1 95.69 99 TYR A N 1
ATOM 711 C CA . TYR A 1 99 ? 0.509 43.062 24 1 95.69 99 TYR A CA 1
ATOM 712 C C . TYR A 1 99 ? -0.5 42.375 23.094 1 95.69 99 TYR A C 1
ATOM 714 O O . TYR A 1 99 ? -1.69 42.312 23.422 1 95.69 99 TYR A O 1
ATOM 722 N N . THR A 1 100 ? -0.098 41.969 21.938 1 96.06 100 THR A N 1
ATOM 723 C CA . THR A 1 100 ? -0.817 41 21.109 1 96.06 100 THR A CA 1
ATOM 724 C C . THR A 1 100 ? -0.154 39.625 21.156 1 96.06 100 THR A C 1
ATOM 726 O O . THR A 1 100 ? 0.932 39.438 20.609 1 96.06 100 THR A O 1
ATOM 729 N N . PHE A 1 101 ? -0.812 38.688 21.781 1 96.44 101 PHE A N 1
ATOM 730 C CA . PHE A 1 101 ? -0.249 37.375 21.984 1 96.44 101 PHE A CA 1
ATOM 731 C C . PHE A 1 101 ? -0.851 36.375 21 1 96.44 101 PHE A C 1
ATOM 733 O O . PHE A 1 101 ? -2.072 36.25 20.891 1 96.44 101 PHE A O 1
ATOM 740 N N . ASP A 1 102 ? 0.02 35.75 20.281 1 95.75 102 ASP A N 1
ATOM 741 C CA . ASP A 1 102 ? -0.448 34.594 19.516 1 95.75 102 ASP A CA 1
ATOM 742 C C . ASP A 1 102 ? -0.884 33.469 20.422 1 95.75 102 ASP A C 1
ATOM 744 O O . ASP A 1 102 ? -0.19 33.125 21.391 1 95.75 102 ASP A O 1
ATOM 748 N N . VAL A 1 103 ? -1.983 32.875 20.188 1 90.94 103 VAL A N 1
ATOM 749 C CA . VAL A 1 103 ? -2.51 31.797 21.016 1 90.94 103 VAL A CA 1
ATOM 750 C C . VAL A 1 103 ? -1.659 30.531 20.859 1 90.94 103 VAL A C 1
ATOM 752 O O . VAL A 1 103 ? -1.354 29.859 21.828 1 90.94 103 VAL A O 1
ATOM 755 N N . GLY A 1 104 ? -1.353 30.219 19.656 1 90.19 104 GLY A N 1
ATOM 756 C CA . GLY A 1 104 ? -0.536 29.062 19.359 1 90.19 104 GLY A CA 1
ATOM 757 C C . GLY A 1 104 ? 0.838 29.406 18.828 1 90.19 104 GLY A C 1
ATOM 758 O O . GLY A 1 104 ? 1.499 30.312 19.344 1 90.19 104 GLY A O 1
ATOM 759 N N . SER A 1 105 ? 1.237 28.641 17.891 1 84.12 105 SER A N 1
ATOM 760 C CA . SER A 1 105 ? 2.584 28.797 17.359 1 84.12 105 SER A CA 1
ATOM 761 C C . SER A 1 105 ? 2.717 30.109 16.578 1 84.12 105 SER A C 1
ATOM 763 O O . SER A 1 105 ? 1.763 30.547 15.93 1 84.12 105 SER A O 1
ATOM 765 N N . SER A 1 106 ? 3.889 30.656 16.672 1 88.12 106 SER A N 1
ATOM 766 C CA . SER A 1 106 ? 4.223 31.859 15.914 1 88.12 106 SER A CA 1
ATOM 767 C C . SER A 1 106 ? 5.055 31.516 14.688 1 88.12 106 SER A C 1
ATOM 769 O O . SER A 1 106 ? 5.41 32.406 13.906 1 88.12 106 SER A O 1
ATOM 771 N N . MET A 1 107 ? 5.375 30.266 14.562 1 92.94 107 MET A N 1
ATOM 772 C CA . MET A 1 107 ? 6.09 29.781 13.383 1 92.94 107 MET A CA 1
ATOM 773 C C . MET A 1 107 ? 5.125 29.516 12.234 1 92.94 107 MET A C 1
ATOM 775 O O . MET A 1 107 ? 4.441 28.484 12.219 1 92.94 107 MET A O 1
ATOM 779 N N . MET A 1 108 ? 5.211 30.438 11.234 1 93.62 108 MET A N 1
ATOM 780 C CA . MET A 1 108 ? 4.172 30.344 10.211 1 93.62 108 MET A CA 1
ATOM 781 C C . MET A 1 108 ? 4.773 30.016 8.852 1 93.62 108 MET A C 1
ATOM 783 O O . MET A 1 108 ? 5.52 30.812 8.281 1 93.62 108 MET A O 1
ATOM 787 N N . PHE A 1 109 ? 4.418 28.828 8.383 1 93.38 109 PHE A N 1
ATOM 788 C CA . PHE A 1 109 ? 4.656 28.406 7.008 1 93.38 109 PHE A CA 1
ATOM 789 C C . PHE A 1 109 ? 3.469 28.766 6.121 1 93.38 109 PHE A C 1
ATOM 791 O O . PHE A 1 109 ? 2.402 29.125 6.621 1 93.38 109 PHE A O 1
ATOM 798 N N . GLY A 1 110 ? 3.617 28.781 4.816 1 95.25 110 GLY A N 1
ATOM 799 C CA . GLY A 1 110 ? 2.471 28.828 3.924 1 95.25 110 GLY A CA 1
ATOM 800 C C . GLY A 1 110 ? 2.285 30.188 3.266 1 95.25 110 GLY A C 1
ATOM 801 O O . GLY A 1 110 ? 1.358 30.375 2.477 1 95.25 110 GLY A O 1
ATOM 802 N N . PHE A 1 111 ? 3.154 31.109 3.602 1 96.62 111 PHE A N 1
ATOM 803 C CA . PHE A 1 111 ? 3.119 32.406 2.938 1 96.62 111 PHE A CA 1
ATOM 804 C C . PHE A 1 111 ? 4.09 32.438 1.761 1 96.62 111 PHE A C 1
ATOM 806 O O . PHE A 1 111 ? 4.66 31.422 1.394 1 96.62 111 PHE A O 1
ATOM 813 N N . GLY A 1 112 ? 4.184 33.562 1.091 1 92.25 112 GLY A N 1
ATOM 814 C CA . GLY A 1 112 ? 5.074 33.719 -0.049 1 92.25 112 GLY A CA 1
ATOM 815 C C . GLY A 1 112 ? 4.352 33.688 -1.381 1 92.25 112 GLY A C 1
ATOM 816 O O . GLY A 1 112 ? 3.123 33.562 -1.423 1 92.25 112 GLY A O 1
ATOM 817 N N . ASP A 1 113 ? 5.152 33.75 -2.49 1 91.62 113 ASP A N 1
ATOM 818 C CA . ASP A 1 113 ? 4.555 33.844 -3.818 1 91.62 113 ASP A CA 1
ATOM 819 C C . ASP A 1 113 ? 5.109 32.781 -4.762 1 91.62 113 ASP A C 1
ATOM 821 O O . ASP A 1 113 ? 4.895 32.844 -5.973 1 91.62 113 ASP A O 1
ATOM 825 N N . GLN A 1 114 ? 5.75 31.906 -4.184 1 91.06 114 GLN A N 1
ATOM 826 C CA . GLN A 1 114 ? 6.363 30.891 -5.035 1 91.06 114 GLN A CA 1
ATOM 827 C C . GLN A 1 114 ? 5.75 29.516 -4.781 1 91.06 114 GLN A C 1
ATOM 829 O O . GLN A 1 114 ? 5.312 29.219 -3.668 1 91.06 114 GLN A O 1
ATOM 834 N N . GLY A 1 115 ? 5.715 28.734 -5.871 1 92.5 115 GLY A N 1
ATOM 835 C CA . GLY A 1 115 ? 5.297 27.344 -5.758 1 92.5 115 GLY A CA 1
ATOM 836 C C . GLY A 1 115 ? 3.807 27.188 -5.535 1 92.5 115 GLY A C 1
ATOM 837 O O . GLY A 1 115 ? 3.029 28.109 -5.824 1 92.5 115 GLY A O 1
ATOM 838 N N . THR A 1 116 ? 3.443 25.969 -5.125 1 94.31 116 THR A N 1
ATOM 839 C CA . THR A 1 116 ? 2.033 25.656 -4.926 1 94.31 116 THR A CA 1
ATOM 840 C C . THR A 1 116 ? 1.744 25.375 -3.453 1 94.31 116 THR A C 1
ATOM 842 O O . THR A 1 116 ? 0.589 25.188 -3.066 1 94.31 116 THR A O 1
ATOM 845 N N . THR A 1 117 ? 2.742 25.453 -2.576 1 94.19 117 THR A N 1
ATOM 846 C CA . THR A 1 117 ? 2.584 25.062 -1.18 1 94.19 117 THR A CA 1
ATOM 847 C C . THR A 1 117 ? 2.393 26.281 -0.294 1 94.19 117 THR A C 1
ATOM 849 O O . THR A 1 117 ? 2.324 26.172 0.931 1 94.19 117 THR A O 1
ATOM 852 N N . ASN A 1 118 ? 2.359 27.5 -0.909 1 96.25 118 ASN A N 1
ATOM 853 C CA . ASN A 1 118 ? 2.027 28.719 -0.182 1 96.25 118 ASN A CA 1
ATOM 854 C C . ASN A 1 118 ? 0.524 28.844 0.048 1 96.25 118 ASN A C 1
ATOM 856 O O . ASN A 1 118 ? -0.09 29.828 -0.36 1 96.25 118 ASN A O 1
ATOM 860 N N . LEU A 1 119 ? -0.01 27.984 0.812 1 97.38 119 LEU A N 1
ATOM 861 C CA . LEU A 1 119 ? -1.445 27.734 0.879 1 97.38 119 LEU A CA 1
ATOM 862 C C . LEU A 1 119 ? -2.154 28.844 1.646 1 97.38 119 LEU A C 1
ATOM 864 O O . LEU A 1 119 ? -3.299 29.188 1.339 1 97.38 119 LEU A O 1
ATOM 868 N N . ILE A 1 120 ? -1.523 29.438 2.666 1 97.88 120 ILE A N 1
ATOM 869 C CA . ILE A 1 120 ? -2.146 30.547 3.385 1 97.88 120 ILE A CA 1
ATOM 870 C C . ILE A 1 120 ? -2.336 31.734 2.443 1 97.88 120 ILE A C 1
ATOM 872 O O . ILE A 1 120 ? -3.41 32.344 2.404 1 97.88 120 ILE A O 1
ATOM 876 N N . THR A 1 121 ? -1.281 32.031 1.671 1 98.06 121 THR A N 1
ATOM 877 C CA . THR A 1 121 ? -1.383 33.062 0.674 1 98.06 121 THR A CA 1
ATOM 878 C C . THR A 1 121 ? -2.529 32.812 -0.295 1 98.06 121 THR A C 1
ATOM 880 O O . THR A 1 121 ? -3.346 33.688 -0.566 1 98.06 121 THR A O 1
ATOM 883 N N . LYS A 1 122 ? -2.629 31.594 -0.724 1 97.94 122 LYS A N 1
ATOM 884 C CA . LYS A 1 122 ? -3.635 31.234 -1.716 1 97.94 122 LYS A CA 1
ATOM 885 C C . LYS A 1 122 ? -5.035 31.25 -1.116 1 97.94 122 LYS A C 1
ATOM 887 O O . LYS A 1 122 ? -6.004 31.609 -1.799 1 97.94 122 LYS A O 1
ATOM 892 N N . ALA A 1 123 ? -5.129 30.844 0.07 1 98.12 123 ALA A N 1
ATOM 893 C CA . ALA A 1 123 ? -6.418 30.906 0.751 1 98.12 123 ALA A CA 1
ATOM 894 C C . ALA A 1 123 ? -6.902 32.344 0.879 1 98.12 123 ALA A C 1
ATOM 896 O O . ALA A 1 123 ? -8.062 32.656 0.593 1 98.12 123 ALA A O 1
ATOM 897 N N . LEU A 1 124 ? -6.039 33.25 1.3 1 98.56 124 LEU A N 1
ATOM 898 C CA . LEU A 1 124 ? -6.367 34.656 1.417 1 98.56 124 LEU A CA 1
ATOM 899 C C . LEU A 1 124 ? -6.727 35.25 0.057 1 98.56 124 LEU A C 1
ATOM 901 O O . LEU A 1 124 ? -7.727 35.969 -0.072 1 98.56 124 LEU A O 1
ATOM 905 N N . GLU A 1 125 ? -6.004 34.875 -0.936 1 98.12 125 GLU A N 1
ATOM 906 C CA . GLU A 1 125 ? -6.227 35.375 -2.287 1 98.12 125 GLU A CA 1
ATOM 907 C C . GLU A 1 125 ? -7.582 34.938 -2.826 1 98.12 125 GLU A C 1
ATOM 909 O O . GLU A 1 125 ? -8.219 35.656 -3.598 1 98.12 125 GLU A O 1
ATOM 914 N N . SER A 1 126 ? -7.996 33.781 -2.447 1 97.88 126 SER A N 1
ATOM 915 C CA . SER A 1 126 ? -9.273 33.25 -2.934 1 97.88 126 SER A CA 1
ATOM 916 C C . SER A 1 126 ? -10.43 34.156 -2.549 1 97.88 126 SER A C 1
ATOM 918 O O . SER A 1 126 ? -11.469 34.156 -3.205 1 97.88 126 SER A O 1
ATOM 920 N N . VAL A 1 127 ? -10.25 35 -1.547 1 98.38 127 VAL A N 1
ATOM 921 C CA . VAL A 1 127 ? -11.312 35.938 -1.134 1 98.38 127 VAL A CA 1
ATOM 922 C C . VAL A 1 127 ? -10.82 37.375 -1.257 1 98.38 127 VAL A C 1
ATOM 924 O O . VAL A 1 127 ? -11.305 38.25 -0.56 1 98.38 127 VAL A O 1
ATOM 927 N N . GLY A 1 128 ? -9.742 37.562 -1.962 1 97.94 128 GLY A N 1
ATOM 928 C CA . GLY A 1 128 ? -9.289 38.875 -2.346 1 97.94 128 GLY A CA 1
ATOM 929 C C . GLY A 1 128 ? -8.477 39.562 -1.265 1 97.94 128 GLY A C 1
ATOM 930 O O . GLY A 1 128 ? -8.469 40.812 -1.175 1 97.94 128 GLY A O 1
ATOM 931 N N . LYS A 1 129 ? -7.867 38.875 -0.375 1 98.38 129 LYS A N 1
ATOM 932 C CA . LYS A 1 129 ? -7.082 39.469 0.708 1 98.38 129 LYS A CA 1
ATOM 933 C C . LYS A 1 129 ? -5.598 39.125 0.547 1 98.38 129 LYS A C 1
ATOM 935 O O . LYS A 1 129 ? -5.23 38.219 -0.183 1 98.38 129 LYS A O 1
ATOM 940 N N . ARG A 1 130 ? -4.777 39.906 1.179 1 97.31 130 ARG A N 1
ATOM 941 C CA . ARG A 1 130 ? -3.328 39.719 1.236 1 97.31 130 ARG A CA 1
ATOM 942 C C . ARG A 1 130 ? -2.762 40.281 2.541 1 97.31 130 ARG A C 1
ATOM 944 O O . ARG A 1 130 ? -3.346 41.188 3.146 1 97.31 130 ARG A O 1
ATOM 951 N N . MET A 1 131 ? -1.636 39.719 2.922 1 97 131 MET A N 1
ATOM 952 C CA . MET A 1 131 ? -1.018 40.188 4.16 1 97 131 MET A CA 1
ATOM 953 C C . MET A 1 131 ? 0.48 40.406 3.975 1 97 131 MET A C 1
ATOM 955 O O . MET A 1 131 ? 1.124 39.688 3.211 1 97 131 MET A O 1
ATOM 959 N N . GLN A 1 132 ? 0.94 41.406 4.727 1 97.25 132 GLN A N 1
ATOM 960 C CA . GLN A 1 132 ? 2.383 41.594 4.812 1 97.25 132 GLN A CA 1
ATOM 961 C C . GLN A 1 132 ? 3.012 40.656 5.828 1 97.25 132 GLN A C 1
ATOM 963 O O . GLN A 1 132 ? 2.451 40.438 6.902 1 97.25 132 GLN A O 1
ATOM 968 N N . THR A 1 133 ? 4.207 40.094 5.461 1 97.56 133 THR A N 1
ATOM 969 C CA . THR A 1 133 ? 4.902 39.188 6.355 1 97.56 133 THR A CA 1
ATOM 970 C C . THR A 1 133 ? 6.375 39.562 6.492 1 97.56 133 THR A C 1
ATOM 972 O O . THR A 1 133 ? 6.895 40.344 5.684 1 97.56 133 THR A O 1
ATOM 975 N N . VAL A 1 134 ? 7.031 39.188 7.582 1 97.31 134 VAL A N 1
ATOM 976 C CA . VAL A 1 134 ? 8.453 39.375 7.844 1 97.31 134 VAL A CA 1
ATOM 977 C C . VAL A 1 134 ? 9.148 38 7.922 1 97.31 134 VAL A C 1
ATOM 979 O O . VAL A 1 134 ? 8.734 37.125 8.695 1 97.31 134 VAL A O 1
ATOM 982 N N . PRO A 1 135 ? 10.164 37.781 7.086 1 96.25 135 PRO A N 1
ATOM 983 C CA . PRO A 1 135 ? 10.859 36.469 7.117 1 96.25 135 PRO A CA 1
ATOM 984 C C . PRO A 1 135 ? 11.688 36.281 8.383 1 96.25 135 PRO A C 1
ATOM 986 O O . PRO A 1 135 ? 12.281 37.25 8.891 1 96.25 135 PRO A O 1
ATOM 989 N N . ASP A 1 136 ? 11.727 35.094 8.898 1 96 136 ASP A N 1
ATOM 990 C CA . ASP A 1 136 ? 12.617 34.688 9.969 1 96 136 ASP A CA 1
ATOM 991 C C . ASP A 1 136 ? 13.914 34.094 9.414 1 96 136 ASP A C 1
ATOM 993 O O . ASP A 1 136 ? 13.898 33.062 8.758 1 96 136 ASP A O 1
ATOM 997 N N . PRO A 1 137 ? 15.039 34.688 9.68 1 93.94 137 PRO A N 1
ATOM 998 C CA . PRO A 1 137 ? 16.281 34.219 9.086 1 93.94 137 PRO A CA 1
ATOM 999 C C . PRO A 1 137 ? 16.734 32.875 9.664 1 93.94 137 PRO A C 1
ATOM 1001 O O . PRO A 1 137 ? 17.422 32.094 8.992 1 93.94 137 PRO A O 1
ATOM 1004 N N . THR A 1 138 ? 16.391 32.719 10.938 1 92.56 138 THR A N 1
ATOM 1005 C CA . THR A 1 138 ? 16.672 31.469 11.617 1 92.56 138 THR A CA 1
ATOM 1006 C C . THR A 1 138 ? 15.383 30.734 11.977 1 92.56 138 THR A C 1
ATOM 1008 O O . THR A 1 138 ? 14.562 31.266 12.742 1 92.56 138 THR A O 1
ATOM 1011 N N . GLN A 1 139 ? 15.008 29.891 11.445 1 90.5 139 GLN A N 1
ATOM 1012 C CA . GLN A 1 139 ? 13.758 29.156 11.617 1 90.5 139 GLN A CA 1
ATOM 1013 C C . GLN A 1 139 ? 13.656 28.578 13.023 1 90.5 139 GLN A C 1
ATOM 1015 O O . GLN A 1 139 ? 12.719 28.875 13.766 1 90.5 139 GLN A O 1
ATOM 1020 N N . VAL A 1 140 ? 14.609 27.859 13.477 1 96.56 140 VAL A N 1
ATOM 1021 C CA . VAL A 1 140 ? 14.625 27.266 14.805 1 96.56 140 VAL A CA 1
ATOM 1022 C C . VAL A 1 140 ? 16.062 27.172 15.32 1 96.56 140 VAL A C 1
ATOM 1024 O O . VAL A 1 140 ? 16.984 26.891 14.562 1 96.56 140 VAL A O 1
ATOM 1027 N N . HIS A 1 141 ? 16.297 27.516 16.547 1 97.88 141 HIS A N 1
ATOM 1028 C CA . HIS A 1 141 ? 17.531 27.266 17.266 1 97.88 141 HIS A CA 1
ATOM 1029 C C . HIS A 1 141 ? 17.359 26.172 18.312 1 97.88 141 HIS A C 1
ATOM 1031 O O . HIS A 1 141 ? 16.703 26.391 19.344 1 97.88 141 HIS A O 1
ATOM 1037 N N . TYR A 1 142 ? 18.016 25.031 18.031 1 98.44 142 TYR A N 1
ATOM 1038 C CA . TYR A 1 142 ? 17.891 23.875 18.922 1 98.44 142 TYR A CA 1
ATOM 1039 C C . TYR A 1 142 ? 18.953 23.906 20 1 98.44 142 TYR A C 1
ATOM 1041 O O . TYR A 1 142 ? 20.125 24.188 19.719 1 98.44 142 TYR A O 1
ATOM 1049 N N . HIS A 1 143 ? 18.547 23.656 21.234 1 98.31 143 HIS A N 1
ATOM 1050 C CA . HIS A 1 143 ? 19.422 23.453 22.391 1 98.31 143 HIS A CA 1
ATOM 1051 C C . HIS A 1 143 ? 19.203 22.062 23 1 98.31 143 HIS A C 1
ATOM 1053 O O . HIS A 1 143 ? 18.266 21.844 23.766 1 98.31 143 HIS A O 1
ATOM 1059 N N . CYS A 1 144 ? 20.172 21.156 22.672 1 98.06 144 CYS A N 1
ATOM 1060 C CA . CYS A 1 144 ? 20.016 19.75 23.047 1 98.06 144 CYS A CA 1
ATOM 1061 C C . CYS A 1 144 ? 21.016 19.375 24.141 1 98.06 144 CYS A C 1
ATOM 1063 O O . CYS A 1 144 ? 21.906 20.156 24.469 1 98.06 144 CYS A O 1
ATOM 1065 N N . PRO A 1 145 ? 20.844 18.203 24.734 1 97.25 145 PRO A N 1
ATOM 1066 C CA . PRO A 1 145 ? 21.656 17.828 25.891 1 97.25 145 PRO A CA 1
ATOM 1067 C C . PRO A 1 145 ? 23.141 17.641 25.547 1 97.25 145 PRO A C 1
ATOM 1069 O O . PRO A 1 145 ? 23.469 17.359 24.391 1 97.25 145 PRO A O 1
ATOM 1072 N N . PRO A 1 146 ? 23.984 17.797 26.578 1 96.31 146 PRO A N 1
ATOM 1073 C CA . PRO A 1 146 ? 25.391 17.453 26.375 1 96.31 146 PRO A CA 1
ATOM 1074 C C . PRO A 1 146 ? 25.609 15.953 26.156 1 96.31 146 PRO A C 1
ATOM 1076 O O . PRO A 1 146 ? 24.828 15.133 26.641 1 96.31 146 PRO A O 1
ATOM 1079 N N . SER A 1 147 ? 26.562 15.656 25.312 1 95.75 147 SER A N 1
ATOM 1080 C CA . SER A 1 147 ? 27 14.289 25.062 1 95.75 147 SER A CA 1
ATOM 1081 C C . SER A 1 147 ? 28.516 14.211 24.938 1 95.75 147 SER A C 1
ATOM 1083 O O . SER A 1 147 ? 29.219 15.227 25.078 1 95.75 147 SER A O 1
ATOM 1085 N N . SER A 1 148 ? 29 12.945 24.797 1 94.06 148 SER A N 1
ATOM 1086 C CA . SER A 1 148 ? 30.438 12.773 24.625 1 94.06 148 SER A CA 1
ATOM 1087 C C . SER A 1 148 ? 30.953 13.5 23.391 1 94.06 148 SER A C 1
ATOM 1089 O O . SER A 1 148 ? 32.031 14.094 23.406 1 94.06 148 SER A O 1
ATOM 1091 N N . ALA A 1 149 ? 30.172 13.469 22.391 1 93.81 149 ALA A N 1
ATOM 1092 C CA . ALA A 1 149 ? 30.562 14.086 21.125 1 93.81 149 ALA A CA 1
ATOM 1093 C C . ALA A 1 149 ? 30.359 15.602 21.156 1 93.81 149 ALA A C 1
ATOM 1095 O O . ALA A 1 149 ? 31.062 16.344 20.484 1 93.81 149 ALA A O 1
ATOM 1096 N N . HIS A 1 150 ? 29.438 16.031 22.016 1 96.75 150 HIS A N 1
ATOM 1097 C CA . HIS A 1 150 ? 29.109 17.438 22.188 1 96.75 150 HIS A CA 1
ATOM 1098 C C . HIS A 1 150 ? 29.016 17.812 23.656 1 96.75 150 HIS A C 1
ATOM 1100 O O . HIS A 1 150 ? 27.922 18.047 24.172 1 96.75 150 HIS A O 1
ATOM 1106 N N . PRO A 1 151 ? 30 18.031 24.234 1 95.56 151 PRO A N 1
ATOM 1107 C CA . PRO A 1 151 ? 30.031 18.234 25.688 1 95.56 151 PRO A CA 1
ATOM 1108 C C . PRO A 1 151 ? 29.266 19.484 26.125 1 95.56 151 PRO A C 1
ATOM 1110 O O . PRO A 1 151 ? 28.781 19.547 27.25 1 95.56 151 PRO A O 1
ATOM 1113 N N . GLU A 1 152 ? 29.219 20.516 25.328 1 94.62 152 GLU A N 1
ATOM 1114 C CA . GLU A 1 152 ? 28.484 21.719 25.672 1 94.62 152 GLU A CA 1
ATOM 1115 C C . GLU A 1 152 ? 27.047 21.641 25.188 1 94.62 152 GLU A C 1
ATOM 1117 O O . GLU A 1 152 ? 26.312 22.641 25.234 1 94.62 152 GLU A O 1
ATOM 1122 N N . GLY A 1 153 ? 26.703 20.531 24.719 1 96.69 153 GLY A N 1
ATOM 1123 C CA . GLY A 1 153 ? 25.375 20.359 24.141 1 96.69 153 GLY A CA 1
ATOM 1124 C C . GLY A 1 153 ? 25.359 20.453 22.625 1 96.69 153 GLY A C 1
ATOM 1125 O O . GLY A 1 153 ? 26.266 21.047 22.031 1 96.69 153 GLY A O 1
ATOM 1126 N N . LEU A 1 154 ? 24.469 19.781 22.062 1 97.62 154 LEU A N 1
ATOM 1127 C CA . LEU A 1 154 ? 24.266 19.891 20.625 1 97.62 154 LEU A CA 1
ATOM 1128 C C . LEU A 1 154 ? 23.391 21.109 20.281 1 97.62 154 LEU A C 1
ATOM 1130 O O . LEU A 1 154 ? 22.188 21.078 20.5 1 97.62 154 LEU A O 1
ATOM 1134 N N . ASN A 1 155 ? 23.984 22.188 19.875 1 97.06 155 ASN A N 1
ATOM 1135 C CA . ASN A 1 155 ? 23.297 23.406 19.453 1 97.06 155 ASN A CA 1
ATOM 1136 C C . ASN A 1 155 ? 23.266 23.547 17.938 1 97.06 155 ASN A C 1
ATOM 1138 O O . ASN A 1 155 ? 24.328 23.625 17.297 1 97.06 155 ASN A O 1
ATOM 1142 N N . VAL A 1 156 ? 22.094 23.578 17.391 1 97.94 156 VAL A N 1
ATOM 1143 C CA . VAL A 1 156 ? 21.953 23.625 15.945 1 97.94 156 VAL A CA 1
ATOM 1144 C C . VAL A 1 156 ? 20.984 24.734 15.539 1 97.94 156 VAL A C 1
ATOM 1146 O O . VAL A 1 156 ? 19.875 24.812 16.062 1 97.94 156 VAL A O 1
ATOM 1149 N N . GLN A 1 157 ? 21.406 25.578 14.648 1 97.38 157 GLN A N 1
ATOM 1150 C CA . GLN A 1 157 ? 20.531 26.578 14.039 1 97.38 157 GLN A CA 1
ATOM 1151 C C . GLN A 1 157 ? 20.047 26.125 12.664 1 97.38 157 GLN A C 1
ATOM 1153 O O . GLN A 1 157 ? 20.859 25.734 11.812 1 97.38 157 GLN A O 1
ATOM 1158 N N . VAL A 1 158 ? 18.75 26.109 12.539 1 97.69 158 VAL A N 1
ATOM 1159 C CA . VAL A 1 158 ? 18.172 25.828 11.227 1 97.69 158 VAL A CA 1
ATOM 1160 C C . VAL A 1 158 ? 18.031 27.125 10.438 1 97.69 158 VAL A C 1
ATOM 1162 O O . VAL A 1 158 ? 16.984 27.766 10.453 1 97.69 158 VAL A O 1
ATOM 1165 N N . TRP A 1 159 ? 19.047 27.375 9.68 1 96.88 159 TRP A N 1
ATOM 1166 C CA . TRP A 1 159 ? 19.094 28.578 8.867 1 96.88 159 TRP A CA 1
ATOM 1167 C C . TRP A 1 159 ? 18.094 28.516 7.719 1 96.88 159 TRP A C 1
ATOM 1169 O O . TRP A 1 159 ? 17.766 27.422 7.242 1 96.88 159 TRP A O 1
ATOM 1179 N N . ARG A 1 160 ? 17.609 29.625 7.281 1 95.81 160 ARG A N 1
ATOM 1180 C CA . ARG A 1 160 ? 16.688 29.688 6.16 1 95.81 160 ARG A CA 1
ATOM 1181 C C . ARG A 1 160 ? 17.328 29.141 4.891 1 95.81 160 ARG A C 1
ATOM 1183 O O . ARG A 1 160 ? 16.688 28.406 4.133 1 95.81 160 ARG A O 1
ATOM 1190 N N . LYS A 1 161 ? 18.578 29.547 4.648 1 96.44 161 LYS A N 1
ATOM 1191 C CA . LYS A 1 161 ? 19.297 28.984 3.508 1 96.44 161 LYS A CA 1
ATOM 1192 C C . LYS A 1 161 ? 19.641 27.516 3.746 1 96.44 161 LYS A C 1
ATOM 1194 O O . LYS A 1 161 ? 20.359 27.188 4.703 1 96.44 161 LYS A O 1
ATOM 1199 N N . TYR A 1 162 ? 19.203 26.688 2.859 1 97.44 162 TYR A N 1
ATOM 1200 C CA . TYR A 1 162 ? 19.312 25.234 3.027 1 97.44 162 TYR A CA 1
ATOM 1201 C C . TYR A 1 162 ? 20.766 24.812 3.189 1 97.44 162 TYR A C 1
ATOM 1203 O O . TYR A 1 162 ? 21.094 24.031 4.09 1 97.44 162 TYR A O 1
ATOM 1211 N N . GLU A 1 163 ? 21.656 25.312 2.352 1 97.75 163 GLU A N 1
ATOM 1212 C CA . GLU A 1 163 ? 23.062 24.891 2.369 1 97.75 163 GLU A CA 1
ATOM 1213 C C . GLU A 1 163 ? 23.75 25.297 3.672 1 97.75 163 GLU A C 1
ATOM 1215 O O . GLU A 1 163 ? 24.625 24.578 4.16 1 97.75 163 GLU A O 1
ATOM 1220 N N . ASP A 1 164 ? 23.328 26.406 4.246 1 97.69 164 ASP A N 1
ATOM 1221 C CA . ASP A 1 164 ? 23.875 26.828 5.535 1 97.69 164 ASP A CA 1
ATOM 1222 C C . ASP A 1 164 ? 23.453 25.859 6.641 1 97.69 164 ASP A C 1
ATOM 1224 O O . ASP A 1 164 ? 24.25 25.562 7.539 1 97.69 164 ASP A O 1
ATOM 1228 N N . PHE A 1 165 ? 22.297 25.391 6.582 1 97.81 165 PHE A N 1
ATOM 1229 C CA . PHE A 1 165 ? 21.812 24.422 7.566 1 97.81 165 PHE A CA 1
ATOM 1230 C C . PHE A 1 165 ? 22.562 23.109 7.457 1 97.81 165 PHE A C 1
ATOM 1232 O O . PHE A 1 165 ? 23 22.547 8.461 1 97.81 165 PHE A O 1
ATOM 1239 N N . VAL A 1 166 ? 22.625 22.578 6.211 1 97.88 166 VAL A N 1
ATOM 1240 C CA . VAL A 1 166 ? 23.312 21.312 5.984 1 97.88 166 VAL A CA 1
ATOM 1241 C C . VAL A 1 166 ? 24.766 21.422 6.449 1 97.88 166 VAL A C 1
ATOM 1243 O O . VAL A 1 166 ? 25.297 20.484 7.062 1 97.88 166 VAL A O 1
ATOM 1246 N N . ALA A 1 167 ? 25.391 22.578 6.164 1 97.62 167 ALA A N 1
ATOM 1247 C CA . ALA A 1 167 ? 26.75 22.812 6.621 1 97.62 167 ALA A CA 1
ATOM 1248 C C . ALA A 1 167 ? 26.828 22.828 8.148 1 97.62 167 ALA A C 1
ATOM 1250 O O . ALA A 1 167 ? 27.75 22.25 8.734 1 97.62 167 ALA A O 1
ATOM 1251 N N . GLU A 1 168 ? 25.844 23.484 8.742 1 96.81 168 GLU A N 1
ATOM 1252 C CA . GLU A 1 168 ? 25.766 23.562 10.203 1 96.81 168 GLU A CA 1
ATOM 1253 C C . GLU A 1 168 ? 25.656 22.172 10.828 1 96.81 168 GLU A C 1
ATOM 1255 O O . GLU A 1 168 ? 26.406 21.844 11.742 1 96.81 168 GLU A O 1
ATOM 1260 N N . LEU A 1 169 ? 24.797 21.375 10.336 1 97.88 169 LEU A N 1
ATOM 1261 C CA . LEU A 1 169 ? 24.547 20.047 10.891 1 97.88 169 LEU A CA 1
ATOM 1262 C C . LEU A 1 169 ? 25.719 19.109 10.609 1 97.88 169 LEU A C 1
ATOM 1264 O O . LEU A 1 169 ? 26.125 18.328 11.484 1 97.88 169 LEU A O 1
ATOM 1268 N N . SER A 1 170 ? 26.297 19.234 9.422 1 97.88 170 SER A N 1
ATOM 1269 C CA . SER A 1 170 ? 27.438 18.406 9.039 1 97.88 170 SER A CA 1
ATOM 1270 C C . SER A 1 170 ? 28.656 18.734 9.883 1 97.88 170 SER A C 1
ATOM 1272 O O . SER A 1 170 ? 29.469 17.844 10.18 1 97.88 170 SER A O 1
ATOM 1274 N N . ALA A 1 171 ? 28.828 19.953 10.242 1 97.44 171 ALA A N 1
ATOM 1275 C CA . ALA A 1 171 ? 29.938 20.359 11.102 1 97.44 171 ALA A CA 1
ATOM 1276 C C . ALA A 1 171 ? 29.828 19.734 12.484 1 97.44 171 ALA A C 1
ATOM 1278 O O . ALA A 1 171 ? 30.844 19.422 13.109 1 97.44 171 ALA A O 1
ATOM 1279 N N . ARG A 1 172 ? 28.656 19.453 12.938 1 97.56 172 ARG A N 1
ATOM 1280 C CA . ARG A 1 172 ? 28.438 18.844 14.242 1 97.56 172 ARG A CA 1
ATOM 1281 C C . ARG A 1 172 ? 28.578 17.328 14.172 1 97.56 172 ARG A C 1
ATOM 1283 O O . ARG A 1 172 ? 28.875 16.688 15.18 1 97.56 172 ARG A O 1
ATOM 1290 N N . PHE A 1 173 ? 28.312 16.797 12.93 1 97.94 173 PHE A N 1
ATOM 1291 C CA . PHE A 1 173 ? 28.453 15.367 12.703 1 97.94 173 PHE A CA 1
ATOM 1292 C C . PHE A 1 173 ? 29.25 15.094 11.445 1 97.94 173 PHE A C 1
ATOM 1294 O O . PHE A 1 173 ? 28.734 14.531 10.477 1 97.94 173 PHE A O 1
ATOM 1301 N N . PRO A 1 174 ? 30.547 15.266 11.516 1 97.44 174 PRO A N 1
ATOM 1302 C CA . PRO A 1 174 ? 31.359 15.18 10.297 1 97.44 174 PRO A CA 1
ATOM 1303 C C . PRO A 1 174 ? 31.344 13.789 9.664 1 97.44 174 PRO A C 1
ATOM 1305 O O . PRO A 1 174 ? 31.344 13.664 8.438 1 97.44 174 PRO A O 1
ATOM 1308 N N . ALA A 1 175 ? 31.25 12.773 10.43 1 97.44 175 ALA A N 1
ATOM 1309 C CA . ALA A 1 175 ? 31.281 11.406 9.922 1 97.44 175 ALA A CA 1
ATOM 1310 C C . ALA A 1 175 ? 29.984 11.078 9.188 1 97.44 175 ALA A C 1
ATOM 1312 O O . ALA A 1 175 ? 29.922 10.117 8.414 1 97.44 175 ALA A O 1
ATOM 1313 N N . GLU A 1 176 ? 28.953 11.883 9.398 1 98.12 176 GLU A N 1
ATOM 1314 C CA . GLU A 1 176 ? 27.625 11.609 8.844 1 98.12 176 GLU A CA 1
ATOM 1315 C C . GLU A 1 176 ? 27.281 12.602 7.734 1 98.12 176 GLU A C 1
ATOM 1317 O O . GLU A 1 176 ? 26.125 12.68 7.301 1 98.12 176 GLU A O 1
ATOM 1322 N N . ALA A 1 177 ? 28.219 13.359 7.289 1 98.12 177 ALA A N 1
ATOM 1323 C CA . ALA A 1 177 ? 27.953 14.438 6.344 1 98.12 177 ALA A CA 1
ATOM 1324 C C . ALA A 1 177 ? 27.25 13.914 5.098 1 98.12 177 ALA A C 1
ATOM 1326 O O . ALA A 1 177 ? 26.25 14.492 4.652 1 98.12 177 ALA A O 1
ATOM 1327 N N . ALA A 1 178 ? 27.75 12.859 4.602 1 97.81 178 ALA A N 1
ATOM 1328 C CA . ALA A 1 178 ? 27.125 12.266 3.418 1 97.81 178 ALA A CA 1
ATOM 1329 C C . ALA A 1 178 ? 25.719 11.758 3.725 1 97.81 178 ALA A C 1
ATOM 1331 O O . ALA A 1 178 ? 24.812 11.891 2.902 1 97.81 178 ALA A O 1
ATOM 1332 N N . GLY A 1 179 ? 25.516 11.18 4.848 1 98.12 179 GLY A N 1
ATOM 1333 C CA . GLY A 1 179 ? 24.203 10.688 5.273 1 98.12 179 GLY A CA 1
ATOM 1334 C C . GLY A 1 179 ? 23.188 11.797 5.457 1 98.12 179 GLY A C 1
ATOM 1335 O O . GLY A 1 179 ? 22.031 11.648 5.066 1 98.12 179 GLY A O 1
ATOM 1336 N N . VAL A 1 180 ? 23.688 12.844 5.992 1 98.25 180 VAL A N 1
ATOM 1337 C CA . VAL A 1 180 ? 22.844 14.016 6.18 1 98.25 180 VAL A CA 1
ATOM 1338 C C . VAL A 1 180 ? 22.344 14.516 4.82 1 98.25 180 VAL A C 1
ATOM 1340 O O . VAL A 1 180 ? 21.141 14.727 4.633 1 98.25 180 VAL A O 1
ATOM 1343 N N . ARG A 1 181 ? 23.219 14.633 3.957 1 97.81 181 ARG A N 1
ATOM 1344 C CA . ARG A 1 181 ? 22.859 15.117 2.629 1 97.81 181 ARG A CA 1
ATOM 1345 C C . ARG A 1 181 ? 21.891 14.164 1.937 1 97.81 181 ARG A C 1
ATOM 1347 O O . ARG A 1 181 ? 20.891 14.602 1.369 1 97.81 181 ARG A O 1
ATOM 1354 N N . SER A 1 182 ? 22.125 12.922 2.025 1 97.5 182 SER A N 1
ATOM 1355 C CA . SER A 1 182 ? 21.281 11.922 1.37 1 97.5 182 SER A CA 1
ATOM 1356 C C . SER A 1 182 ? 19.891 11.898 1.97 1 97.5 182 SER A C 1
ATOM 1358 O O . SER A 1 182 ? 18.891 11.773 1.244 1 97.5 182 SER A O 1
ATOM 1360 N N . PHE A 1 183 ? 19.828 11.977 3.232 1 97.88 183 PHE A N 1
ATOM 1361 C CA . PHE A 1 183 ? 18.531 11.977 3.9 1 97.88 183 PHE A CA 1
ATOM 1362 C C . PHE A 1 183 ? 17.688 13.164 3.447 1 97.88 183 PHE A C 1
ATOM 1364 O O . PHE A 1 183 ? 16.531 13.008 3.076 1 97.88 183 PHE A O 1
ATOM 1371 N N . TYR A 1 184 ? 18.234 14.328 3.469 1 98.12 184 TYR A N 1
ATOM 1372 C CA . TYR A 1 184 ? 17.469 15.516 3.121 1 98.12 184 TYR A CA 1
ATOM 1373 C C . TYR A 1 184 ? 17.219 15.586 1.618 1 98.12 184 TYR A C 1
ATOM 1375 O O . TYR A 1 184 ? 16.266 16.219 1.169 1 98.12 184 TYR A O 1
ATOM 1383 N N . ASP A 1 185 ? 18.047 14.953 0.865 1 97.12 185 ASP A N 1
ATOM 1384 C CA . ASP A 1 185 ? 17.75 14.812 -0.559 1 97.12 185 ASP A CA 1
ATOM 1385 C C . ASP A 1 185 ? 16.453 14.039 -0.781 1 97.12 185 ASP A C 1
ATOM 1387 O O . ASP A 1 185 ? 15.68 14.367 -1.682 1 97.12 185 ASP A O 1
ATOM 1391 N N . GLU A 1 186 ? 16.25 13.039 -0.021 1 95.62 186 GLU A N 1
ATOM 1392 C CA . GLU A 1 186 ? 14.984 12.32 -0.079 1 95.62 186 GLU A CA 1
ATOM 1393 C C . GLU A 1 186 ? 13.812 13.234 0.284 1 95.62 186 GLU A C 1
ATOM 1395 O O . GLU A 1 186 ? 12.758 13.18 -0.345 1 95.62 186 GLU A O 1
ATOM 1400 N N . CYS A 1 187 ? 14.039 14.047 1.27 1 98.12 187 CYS A N 1
ATOM 1401 C CA . CYS A 1 187 ? 13 15 1.654 1 98.12 187 CYS A CA 1
ATOM 1402 C C . CYS A 1 187 ? 12.695 15.961 0.513 1 98.12 187 CYS A C 1
ATOM 1404 O O . CYS A 1 187 ? 11.539 16.266 0.243 1 98.12 187 CYS A O 1
ATOM 1406 N N . TRP A 1 188 ? 13.703 16.391 -0.1 1 98.19 188 TRP A N 1
ATOM 1407 C CA . TRP A 1 188 ? 13.531 17.328 -1.208 1 98.19 188 TRP A CA 1
ATOM 1408 C C . TRP A 1 188 ? 12.781 16.672 -2.363 1 98.19 188 TRP A C 1
ATOM 1410 O O . TRP A 1 188 ? 11.992 17.312 -3.045 1 98.19 188 TRP A O 1
ATOM 1420 N N . ALA A 1 189 ? 13.086 15.414 -2.627 1 96.31 189 ALA A N 1
ATOM 1421 C CA . ALA A 1 189 ? 12.359 14.695 -3.67 1 96.31 189 ALA A CA 1
ATOM 1422 C C . ALA A 1 189 ? 10.859 14.703 -3.393 1 96.31 189 ALA A C 1
ATOM 1424 O O . ALA A 1 189 ? 10.055 14.945 -4.297 1 96.31 189 ALA A O 1
ATOM 1425 N N . VAL A 1 190 ? 10.539 14.477 -2.205 1 96.69 190 VAL A N 1
ATOM 1426 C CA . VAL A 1 190 ? 9.141 14.492 -1.783 1 96.69 190 VAL A CA 1
ATOM 1427 C C . VAL A 1 190 ? 8.562 15.898 -1.948 1 96.69 190 VAL A C 1
ATOM 1429 O O . VAL A 1 190 ? 7.52 16.078 -2.586 1 96.69 190 VAL A O 1
ATOM 1432 N N . PHE A 1 191 ? 9.227 16.875 -1.45 1 97.75 191 PHE A N 1
ATOM 1433 C CA . PHE A 1 191 ? 8.734 18.25 -1.458 1 97.75 191 PHE A CA 1
ATOM 1434 C C . PHE A 1 191 ? 8.547 18.75 -2.887 1 97.75 191 PHE A C 1
ATOM 1436 O O . PHE A 1 191 ? 7.516 19.344 -3.207 1 97.75 191 PHE A O 1
ATOM 1443 N N . ASN A 1 192 ? 9.562 18.531 -3.654 1 97.69 192 ASN A N 1
ATOM 1444 C CA . ASN A 1 192 ? 9.484 18.984 -5.039 1 97.69 192 ASN A CA 1
ATOM 1445 C C . ASN A 1 192 ? 8.312 18.344 -5.773 1 97.69 192 ASN A C 1
ATOM 1447 O O . ASN A 1 192 ? 7.68 19 -6.617 1 97.69 192 ASN A O 1
ATOM 1451 N N . SER A 1 193 ? 8.078 17.125 -5.48 1 96.38 193 SER A N 1
ATOM 1452 C CA . SER A 1 193 ? 6.938 16.438 -6.078 1 96.38 193 SER A CA 1
ATOM 1453 C C . SER A 1 193 ? 5.621 17.062 -5.625 1 96.38 193 SER A C 1
ATOM 1455 O O . SER A 1 193 ? 4.75 17.359 -6.445 1 96.38 193 SER A O 1
ATOM 1457 N N . LEU A 1 194 ? 5.488 17.328 -4.367 1 95.5 194 LEU A N 1
ATOM 1458 C CA . LEU A 1 194 ? 4.289 17.969 -3.83 1 95.5 194 LEU A CA 1
ATOM 1459 C C . LEU A 1 194 ? 4.113 19.375 -4.398 1 95.5 194 LEU A C 1
ATOM 1461 O O . LEU A 1 194 ? 3.006 19.766 -4.773 1 95.5 194 LEU A O 1
ATOM 1465 N N . ASN A 1 195 ? 5.191 20.109 -4.445 1 96.38 195 ASN A N 1
ATOM 1466 C CA . ASN A 1 195 ? 5.188 21.5 -4.863 1 96.38 195 ASN A CA 1
ATOM 1467 C C . ASN A 1 195 ? 4.914 21.641 -6.359 1 96.38 195 ASN A C 1
ATOM 1469 O O . ASN A 1 195 ? 4.738 22.75 -6.863 1 96.38 195 ASN A O 1
ATOM 1473 N N . SER A 1 196 ? 4.875 20.547 -7.066 1 95.5 196 SER A N 1
ATOM 1474 C CA . SER A 1 196 ? 4.57 20.562 -8.492 1 95.5 196 SER A CA 1
ATOM 1475 C C . SER A 1 196 ? 3.082 20.328 -8.742 1 95.5 196 SER A C 1
ATOM 1477 O O . SER A 1 196 ? 2.596 20.531 -9.859 1 95.5 196 SER A O 1
ATOM 1479 N N . LEU A 1 197 ? 2.377 20 -7.746 1 94.81 197 LEU A N 1
ATOM 1480 C CA . LEU A 1 197 ? 0.968 19.641 -7.883 1 94.81 197 LEU A CA 1
ATOM 1481 C C . LEU A 1 197 ? 0.071 20.781 -7.41 1 94.81 197 LEU A C 1
ATOM 1483 O O . LEU A 1 197 ? 0.47 21.578 -6.559 1 94.81 197 LEU A O 1
ATOM 1487 N N . GLU A 1 198 ? -1.122 20.812 -8.008 1 93.44 198 GLU A N 1
ATOM 1488 C CA . GLU A 1 198 ? -2.168 21.641 -7.43 1 93.44 198 GLU A CA 1
ATOM 1489 C C . GLU A 1 198 ? -2.809 20.969 -6.219 1 93.44 198 GLU A C 1
ATOM 1491 O O . GLU A 1 198 ? -3.189 19.797 -6.281 1 93.44 198 GLU A O 1
ATOM 1496 N N . MET A 1 199 ? -2.906 21.719 -5.172 1 92.25 199 MET A N 1
ATOM 1497 C CA . MET A 1 199 ? -3.404 21.109 -3.939 1 92.25 199 MET A CA 1
ATOM 1498 C C . MET A 1 199 ? -4.93 21.109 -3.908 1 92.25 199 MET A C 1
ATOM 1500 O O . MET A 1 199 ? -5.547 22.172 -3.754 1 92.25 199 MET A O 1
ATOM 1504 N N . LYS A 1 200 ? -5.523 20 -4.105 1 95.62 200 LYS A N 1
ATOM 1505 C CA . LYS A 1 200 ? -6.961 19.75 -4.031 1 95.62 200 LYS A CA 1
ATOM 1506 C C . LYS A 1 200 ? -7.258 18.453 -3.297 1 95.62 200 LYS A C 1
ATOM 1508 O O . LYS A 1 200 ? -6.48 18.016 -2.441 1 95.62 200 LYS A O 1
ATOM 1513 N N . SER A 1 201 ? -8.422 17.969 -3.453 1 96.06 201 SER A N 1
ATOM 1514 C CA . SER A 1 201 ? -8.82 16.781 -2.699 1 96.06 201 SER A CA 1
ATOM 1515 C C . SER A 1 201 ? -8.188 15.523 -3.281 1 96.06 201 SER A C 1
ATOM 1517 O O . SER A 1 201 ? -8.406 15.195 -4.449 1 96.06 201 SER A O 1
ATOM 1519 N N . LEU A 1 202 ? -7.496 14.805 -2.463 1 93.69 202 LEU A N 1
ATOM 1520 C CA . LEU A 1 202 ? -6.906 13.539 -2.881 1 93.69 202 LEU A CA 1
ATOM 1521 C C . LEU A 1 202 ? -7.973 12.453 -2.996 1 93.69 202 LEU A C 1
ATOM 1523 O O . LEU A 1 202 ? -7.688 11.344 -3.451 1 93.69 202 LEU A O 1
ATOM 1527 N N . GLU A 1 203 ? -9.188 12.805 -2.68 1 94.56 203 GLU A N 1
ATOM 1528 C CA . GLU A 1 203 ? -10.305 11.867 -2.77 1 94.56 203 GLU A CA 1
ATOM 1529 C C . GLU A 1 203 ? -10.977 11.938 -4.137 1 94.56 203 GLU A C 1
ATOM 1531 O O . GLU A 1 203 ? -11.891 11.156 -4.426 1 94.56 203 GLU A O 1
ATOM 1536 N N . GLU A 1 204 ? -10.547 12.805 -4.953 1 95.75 204 GLU A N 1
ATOM 1537 C CA . GLU A 1 204 ? -11.227 13.039 -6.223 1 95.75 204 GLU A CA 1
ATOM 1538 C C . GLU A 1 204 ? -10.43 12.484 -7.395 1 95.75 204 GLU A C 1
ATOM 1540 O O . GLU A 1 204 ? -9.414 13.055 -7.789 1 95.75 204 GLU A O 1
ATOM 1545 N N . PRO A 1 205 ? -10.922 11.414 -8.047 1 93.31 205 PRO A N 1
ATOM 1546 C CA . PRO A 1 205 ? -10.133 10.688 -9.047 1 93.31 205 PRO A CA 1
ATOM 1547 C C . PRO A 1 205 ? -9.875 11.516 -10.305 1 93.31 205 PRO A C 1
ATOM 1549 O O . PRO A 1 205 ? -8.828 11.359 -10.945 1 93.31 205 PRO A O 1
ATOM 1552 N N . ARG A 1 206 ? -10.812 12.312 -10.766 1 93.38 206 ARG A N 1
ATOM 1553 C CA . ARG A 1 206 ? -10.586 13.141 -11.945 1 93.38 206 ARG A CA 1
ATOM 1554 C C . ARG A 1 206 ? -9.414 14.086 -11.742 1 93.38 206 ARG A C 1
ATOM 1556 O O . ARG A 1 206 ? -8.578 14.25 -12.633 1 93.38 206 ARG A O 1
ATOM 1563 N N . TYR A 1 207 ? -9.367 14.719 -10.609 1 95.38 207 TYR A N 1
ATOM 1564 C CA . TYR A 1 207 ? -8.25 15.578 -10.242 1 95.38 207 TYR A CA 1
ATOM 1565 C C . TYR A 1 207 ? -6.938 14.797 -10.242 1 95.38 207 TYR A C 1
ATOM 1567 O O . TYR A 1 207 ? -5.941 15.242 -10.812 1 95.38 207 TYR A O 1
ATOM 1575 N N . LEU A 1 208 ? -6.969 13.633 -9.625 1 93.31 208 LEU A N 1
ATOM 1576 C CA . LEU A 1 208 ? -5.758 12.828 -9.508 1 93.31 208 LEU A CA 1
ATOM 1577 C C . LEU A 1 208 ? -5.262 12.391 -10.883 1 93.31 208 LEU A C 1
ATOM 1579 O O . LEU A 1 208 ? -4.059 12.414 -11.148 1 93.31 208 LEU A O 1
ATOM 1583 N N . MET A 1 209 ? -6.164 11.992 -11.727 1 91.06 209 MET A N 1
ATOM 1584 C CA . MET A 1 209 ? -5.797 11.594 -13.078 1 91.06 209 MET A CA 1
ATOM 1585 C C . MET A 1 209 ? -5.227 12.773 -13.859 1 91.06 209 MET A C 1
ATOM 1587 O O . MET A 1 209 ? -4.262 12.625 -14.609 1 91.06 209 MET A O 1
ATOM 1591 N N . GLY A 1 210 ? -5.871 13.922 -13.695 1 92.81 210 GLY A N 1
ATOM 1592 C CA . GLY A 1 210 ? -5.344 15.117 -14.336 1 92.81 210 GLY A CA 1
ATOM 1593 C C . GLY A 1 210 ? -3.93 15.453 -13.898 1 92.81 210 GLY A C 1
ATOM 1594 O O . GLY A 1 210 ? -3.084 15.797 -14.727 1 92.81 210 GLY A O 1
ATOM 1595 N N . GLU A 1 211 ? -3.662 15.352 -12.609 1 94.5 211 GLU A N 1
ATOM 1596 C CA . GLU A 1 211 ? -2.328 15.625 -12.086 1 94.5 211 GLU A CA 1
ATOM 1597 C C . GLU A 1 211 ? -1.321 14.586 -12.57 1 94.5 211 GLU A C 1
ATOM 1599 O O . GLU A 1 211 ? -0.164 14.914 -12.844 1 94.5 211 GLU A O 1
ATOM 1604 N N . PHE A 1 212 ? -1.74 13.375 -12.648 1 91.31 212 PHE A N 1
ATOM 1605 C CA . PHE A 1 212 ? -0.848 12.32 -13.109 1 91.31 212 PHE A CA 1
ATOM 1606 C C . PHE A 1 212 ? -0.421 12.57 -14.555 1 91.31 212 PHE A C 1
ATOM 1608 O O . PHE A 1 212 ? 0.741 12.359 -14.906 1 91.31 212 PHE A O 1
ATOM 1615 N N . VAL A 1 213 ? -1.369 12.914 -15.406 1 90 213 VAL A N 1
ATOM 1616 C CA . VAL A 1 213 ? -1.07 13.18 -16.812 1 90 213 VAL A CA 1
ATOM 1617 C C . VAL A 1 213 ? -0.089 14.344 -16.922 1 90 213 VAL A C 1
ATOM 1619 O O . VAL A 1 213 ? 0.844 14.305 -17.719 1 90 213 VAL A O 1
ATOM 1622 N N . LYS A 1 214 ? -0.249 15.305 -16.078 1 92.81 214 LYS A N 1
ATOM 1623 C CA . LYS A 1 214 ? 0.588 16.5 -16.125 1 92.81 214 LYS A CA 1
ATOM 1624 C C . LYS A 1 214 ? 1.957 16.25 -15.5 1 92.81 214 LYS A C 1
ATOM 1626 O O . LYS A 1 214 ? 2.973 16.75 -15.992 1 92.81 214 LYS A O 1
ATOM 1631 N N . ASN A 1 215 ? 1.952 15.508 -14.359 1 94.81 215 ASN A N 1
ATOM 1632 C CA . ASN A 1 215 ? 3.168 15.305 -13.578 1 94.81 215 ASN A CA 1
ATOM 1633 C C . ASN A 1 215 ? 3.328 13.852 -13.148 1 94.81 215 ASN A C 1
ATOM 1635 O O . ASN A 1 215 ? 3.416 13.555 -11.961 1 94.81 215 ASN A O 1
ATOM 1639 N N . PRO A 1 216 ? 3.48 12.922 -14.062 1 91.62 216 PRO A N 1
ATOM 1640 C CA . PRO A 1 216 ? 3.504 11.5 -13.711 1 91.62 216 PRO A CA 1
ATOM 1641 C C . PRO A 1 216 ? 4.684 11.133 -12.812 1 91.62 216 PRO A C 1
ATOM 1643 O O . PRO A 1 216 ? 4.543 10.305 -11.914 1 91.62 216 PRO A O 1
ATOM 1646 N N . ILE A 1 217 ? 5.848 11.703 -13.055 1 91.88 217 ILE A N 1
ATOM 1647 C CA . ILE A 1 217 ? 7.031 11.367 -12.273 1 91.88 217 ILE A CA 1
ATOM 1648 C C . ILE A 1 217 ? 6.84 11.805 -10.82 1 91.88 217 ILE A C 1
ATOM 1650 O O . ILE A 1 217 ? 7.164 11.062 -9.898 1 91.88 217 ILE A O 1
ATOM 1654 N N . ALA A 1 218 ? 6.297 12.992 -10.625 1 94.5 218 ALA A N 1
ATOM 1655 C CA . ALA A 1 218 ? 6.016 13.484 -9.281 1 94.5 218 ALA A CA 1
ATOM 1656 C C . ALA A 1 218 ? 5.023 12.57 -8.562 1 94.5 218 ALA A C 1
ATOM 1658 O O . ALA A 1 218 ? 5.215 12.234 -7.391 1 94.5 218 ALA A O 1
ATOM 1659 N N . CYS A 1 219 ? 4.023 12.219 -9.25 1 94 219 CYS A N 1
ATOM 1660 C CA . CYS A 1 219 ? 3.006 11.344 -8.672 1 94 219 CYS A CA 1
ATOM 1661 C C . CYS A 1 219 ? 3.596 9.992 -8.289 1 94 219 CYS A C 1
ATOM 1663 O O . CYS A 1 219 ? 3.32 9.477 -7.207 1 94 219 CYS A O 1
ATOM 1665 N N . LEU A 1 220 ? 4.398 9.453 -9.148 1 91.25 220 LEU A N 1
ATOM 1666 C CA . LEU A 1 220 ? 5.012 8.156 -8.875 1 91.25 220 LEU A CA 1
ATOM 1667 C C . LEU A 1 220 ? 6.008 8.258 -7.727 1 91.25 220 LEU A C 1
ATOM 1669 O O . LEU A 1 220 ? 6.137 7.328 -6.926 1 91.25 220 LEU A O 1
ATOM 1673 N N . THR A 1 221 ? 6.711 9.344 -7.672 1 92.19 221 THR A N 1
ATOM 1674 C CA . THR A 1 221 ? 7.629 9.57 -6.566 1 92.19 221 THR A CA 1
ATOM 1675 C C . THR A 1 221 ? 6.883 9.586 -5.234 1 92.19 221 THR A C 1
ATOM 1677 O O . THR A 1 221 ? 7.277 8.898 -4.289 1 92.19 221 THR A O 1
ATOM 1680 N N . LEU A 1 222 ? 5.836 10.328 -5.168 1 93.75 222 LEU A N 1
ATOM 1681 C CA . LEU A 1 222 ? 5.047 10.391 -3.941 1 93.75 222 LEU A CA 1
ATOM 1682 C C . LEU A 1 222 ? 4.488 9.016 -3.586 1 93.75 222 LEU A C 1
ATOM 1684 O O . LEU A 1 222 ? 4.496 8.617 -2.42 1 93.75 222 LEU A O 1
ATOM 1688 N N . ALA A 1 223 ? 4.004 8.359 -4.559 1 90.81 223 ALA A N 1
ATOM 1689 C CA . ALA A 1 223 ? 3.461 7.023 -4.336 1 90.81 223 ALA A CA 1
ATOM 1690 C C . ALA A 1 223 ? 4.508 6.098 -3.717 1 90.81 223 ALA A C 1
ATOM 1692 O O . ALA A 1 223 ? 4.176 5.234 -2.902 1 90.81 223 ALA A O 1
ATOM 1693 N N . SER A 1 224 ? 5.781 6.266 -4.109 1 88.69 224 SER A N 1
ATOM 1694 C CA . SER A 1 224 ? 6.852 5.41 -3.609 1 88.69 224 SER A CA 1
ATOM 1695 C C . SER A 1 224 ? 7.09 5.633 -2.121 1 88.69 224 SER A C 1
ATOM 1697 O O . SER A 1 224 ? 7.641 4.766 -1.438 1 88.69 224 SER A O 1
ATOM 1699 N N . TYR A 1 225 ? 6.617 6.746 -1.631 1 91.12 225 TYR A N 1
ATOM 1700 C CA . TYR A 1 225 ? 6.855 7.074 -0.229 1 91.12 225 TYR A CA 1
ATOM 1701 C C . TYR A 1 225 ? 5.586 6.883 0.596 1 91.12 225 TYR A C 1
ATOM 1703 O O . TYR A 1 225 ? 5.566 7.18 1.793 1 91.12 225 TYR A O 1
ATOM 1711 N N . LEU A 1 226 ? 4.496 6.367 0.035 1 89 226 LEU A N 1
ATOM 1712 C CA . LEU A 1 226 ? 3.166 6.34 0.637 1 89 226 LEU A CA 1
ATOM 1713 C C . LEU A 1 226 ? 3.174 5.535 1.932 1 89 226 LEU A C 1
ATOM 1715 O O . LEU A 1 226 ? 2.459 5.871 2.879 1 89 226 LEU A O 1
ATOM 1719 N N . ILE A 1 227 ? 3.998 4.535 2.041 1 84.75 227 ILE A N 1
ATOM 1720 C CA . ILE A 1 227 ? 3.936 3.646 3.197 1 84.75 227 ILE A CA 1
ATOM 1721 C C . ILE A 1 227 ? 5.191 3.818 4.047 1 84.75 227 ILE A C 1
ATOM 1723 O O . ILE A 1 227 ? 5.469 2.998 4.926 1 84.75 227 ILE A O 1
ATOM 1727 N N . THR A 1 228 ? 5.992 4.848 3.793 1 90.5 228 THR A N 1
ATOM 1728 C CA . THR A 1 228 ? 7.297 5.031 4.418 1 90.5 228 THR A CA 1
ATOM 1729 C C . THR A 1 228 ? 7.23 6.094 5.508 1 90.5 228 THR A C 1
ATOM 1731 O O . THR A 1 228 ? 6.57 7.125 5.34 1 90.5 228 THR A O 1
ATOM 1734 N N . ASN A 1 229 ? 7.902 5.77 6.605 1 95.12 229 ASN A N 1
ATOM 1735 C CA . ASN A 1 229 ? 8.031 6.746 7.684 1 95.12 229 ASN A CA 1
ATOM 1736 C C . ASN A 1 229 ? 9.422 7.383 7.703 1 95.12 229 ASN A C 1
ATOM 1738 O O . ASN A 1 229 ? 10.375 6.816 7.16 1 95.12 229 ASN A O 1
ATOM 1742 N N . THR A 1 230 ? 9.516 8.469 8.328 1 98.06 230 THR A N 1
ATOM 1743 C CA . THR A 1 230 ? 10.727 9.273 8.336 1 98.06 230 THR A CA 1
ATOM 1744 C C . THR A 1 230 ? 11.883 8.508 8.977 1 98.06 230 THR A C 1
ATOM 1746 O O . THR A 1 230 ? 13.008 8.555 8.477 1 98.06 230 THR A O 1
ATOM 1749 N N . GLY A 1 231 ? 11.609 7.809 10.047 1 97.75 231 GLY A N 1
ATOM 1750 C CA . GLY A 1 231 ? 12.656 7.059 10.727 1 97.75 231 GLY A CA 1
ATOM 1751 C C . GLY A 1 231 ? 13.312 6.012 9.852 1 97.75 231 GLY A C 1
ATOM 1752 O O . GLY A 1 231 ? 14.523 5.801 9.93 1 97.75 231 GLY A O 1
ATOM 1753 N N . ASP A 1 232 ? 12.547 5.391 8.992 1 92.81 232 ASP A N 1
ATOM 1754 C CA . ASP A 1 232 ? 13.07 4.383 8.078 1 92.81 232 ASP A CA 1
ATOM 1755 C C . ASP A 1 232 ? 14.062 4.996 7.09 1 92.81 232 ASP A C 1
ATOM 1757 O O . ASP A 1 232 ? 15.133 4.441 6.859 1 92.81 232 ASP A O 1
ATOM 1761 N N . VAL A 1 233 ? 13.703 6.07 6.578 1 95.06 233 VAL A N 1
ATOM 1762 C CA . VAL A 1 233 ? 14.539 6.723 5.578 1 95.06 233 VAL A CA 1
ATOM 1763 C C . VAL A 1 233 ? 15.805 7.27 6.238 1 95.06 233 VAL A C 1
ATOM 1765 O O . VAL A 1 233 ? 16.906 7.156 5.68 1 95.06 233 VAL A O 1
ATOM 1768 N N . ALA A 1 234 ? 15.648 7.812 7.406 1 98.25 234 ALA A N 1
ATOM 1769 C CA . ALA A 1 234 ? 16.812 8.336 8.125 1 98.25 234 ALA A CA 1
ATOM 1770 C C . ALA A 1 234 ? 17.828 7.238 8.383 1 98.25 234 ALA A C 1
ATOM 1772 O O . ALA A 1 234 ? 19.031 7.426 8.141 1 98.25 234 ALA A O 1
ATOM 1773 N N . ARG A 1 235 ? 17.422 6.117 8.805 1 96.69 235 ARG A N 1
ATOM 1774 C CA . ARG A 1 235 ? 18.312 5.027 9.195 1 96.69 235 ARG A CA 1
ATOM 1775 C C . ARG A 1 235 ? 18.969 4.391 7.973 1 96.69 235 ARG A C 1
ATOM 1777 O O . ARG A 1 235 ? 19.969 3.674 8.102 1 96.69 235 ARG A O 1
ATOM 1784 N N . LYS A 1 236 ? 18.391 4.605 6.852 1 91.56 236 LYS A N 1
ATOM 1785 C CA . LYS A 1 236 ? 19.031 4.145 5.621 1 91.56 236 LYS A CA 1
ATOM 1786 C C . LYS A 1 236 ? 20.359 4.859 5.395 1 91.56 236 LYS A C 1
ATOM 1788 O O . LYS A 1 236 ? 21.297 4.277 4.844 1 91.56 236 LYS A O 1
ATOM 1793 N N . TYR A 1 237 ? 20.469 6.105 5.883 1 96 237 TYR A N 1
ATOM 1794 C CA . TYR A 1 237 ? 21.609 6.922 5.488 1 96 237 TYR A CA 1
ATOM 1795 C C . TYR A 1 237 ? 22.438 7.32 6.703 1 96 237 TYR A C 1
ATOM 1797 O O . TYR A 1 237 ? 23.609 7.684 6.574 1 96 237 TYR A O 1
ATOM 1805 N N . ILE A 1 238 ? 21.812 7.348 7.887 1 98.06 238 ILE A N 1
ATOM 1806 C CA . ILE A 1 238 ? 22.453 7.855 9.094 1 98.06 238 ILE A CA 1
ATOM 1807 C C . ILE A 1 238 ? 22.594 6.73 10.117 1 98.06 238 ILE A C 1
ATOM 1809 O O . ILE A 1 238 ? 21.641 5.977 10.352 1 98.06 238 ILE A O 1
ATOM 1813 N N . LYS A 1 239 ? 23.734 6.691 10.766 1 97 239 LYS A N 1
ATOM 1814 C CA . LYS A 1 239 ? 23.984 5.641 11.742 1 97 239 LYS A CA 1
ATOM 1815 C C . LYS A 1 239 ? 24.203 6.227 13.133 1 97 239 LYS A C 1
ATOM 1817 O O . LYS A 1 239 ? 23.953 5.555 14.141 1 97 239 LYS A O 1
ATOM 1822 N N . ASP A 1 240 ? 24.656 7.43 13.266 1 97.94 240 ASP A N 1
ATOM 1823 C CA . ASP A 1 240 ? 24.953 8.062 14.547 1 97.94 240 ASP A CA 1
ATOM 1824 C C . ASP A 1 240 ? 23.703 8.164 15.414 1 97.94 240 ASP A C 1
ATOM 1826 O O . ASP A 1 240 ? 22.719 8.797 15.016 1 97.94 240 ASP A O 1
ATOM 1830 N N . PRO A 1 241 ? 23.766 7.609 16.562 1 97.25 241 PRO A N 1
ATOM 1831 C CA . PRO A 1 241 ? 22.547 7.578 17.391 1 97.25 241 PRO A CA 1
ATOM 1832 C C . PRO A 1 241 ? 22.109 8.969 17.844 1 97.25 241 PRO A C 1
ATOM 1834 O O . PRO A 1 241 ? 20.906 9.219 18.016 1 97.25 241 PRO A O 1
ATOM 1837 N N . GLU A 1 242 ? 23 9.867 18.125 1 97.62 242 GLU A N 1
ATOM 1838 C CA . GLU A 1 242 ? 22.641 11.211 18.547 1 97.62 242 GLU A CA 1
ATOM 1839 C C . GLU A 1 242 ? 21.984 11.992 17.422 1 97.62 242 GLU A C 1
ATOM 1841 O O . GLU A 1 242 ? 21.016 12.727 17.641 1 97.62 242 GLU A O 1
ATOM 1846 N N . LEU A 1 243 ? 22.516 11.859 16.266 1 98.38 243 LEU A N 1
ATOM 1847 C CA . LEU A 1 243 ? 21.906 12.508 15.109 1 98.38 243 LEU A CA 1
ATOM 1848 C C . LEU A 1 243 ? 20.516 11.969 14.859 1 98.38 243 LEU A C 1
ATOM 1850 O O . LEU A 1 243 ? 19.609 12.727 14.5 1 98.38 243 LEU A O 1
ATOM 1854 N N . LEU A 1 244 ? 20.312 10.695 15.008 1 98.5 244 LEU A N 1
ATOM 1855 C CA . LEU A 1 244 ? 18.984 10.109 14.852 1 98.5 244 LEU A CA 1
ATOM 1856 C C . LEU A 1 244 ? 18.016 10.656 15.898 1 98.5 244 LEU A C 1
ATOM 1858 O O . LEU A 1 244 ? 16.844 10.875 15.609 1 98.5 244 LEU A O 1
ATOM 1862 N N . LYS A 1 245 ? 18.5 10.938 17.078 1 98.31 245 LYS A N 1
ATOM 1863 C CA . LYS A 1 245 ? 17.672 11.586 18.094 1 98.31 245 LYS A CA 1
ATOM 1864 C C . LYS A 1 245 ? 17.312 13.008 17.703 1 98.31 245 LYS A C 1
ATOM 1866 O O . LYS A 1 245 ? 16.203 13.477 17.969 1 98.31 245 LYS A O 1
ATOM 1871 N N . PHE A 1 246 ? 18.25 13.68 17.094 1 98.38 246 PHE A N 1
ATOM 1872 C CA . PHE A 1 246 ? 17.984 15.023 16.609 1 98.38 246 PHE A CA 1
ATOM 1873 C C . PHE A 1 246 ? 16.875 15 15.562 1 98.38 246 PHE A C 1
ATOM 1875 O O . PHE A 1 246 ? 15.992 15.859 15.562 1 98.38 246 PHE A O 1
ATOM 1882 N N . ILE A 1 247 ? 16.875 14.008 14.727 1 98.62 247 ILE A N 1
ATOM 1883 C CA . ILE A 1 247 ? 15.836 13.867 13.711 1 98.62 247 ILE A CA 1
ATOM 1884 C C . ILE A 1 247 ? 14.5 13.562 14.383 1 98.62 247 ILE A C 1
ATOM 1886 O O . ILE A 1 247 ? 13.453 14.062 13.961 1 98.62 247 ILE A O 1
ATOM 1890 N N . ASP A 1 248 ? 14.531 12.734 15.406 1 98.56 248 ASP A N 1
ATOM 1891 C CA . ASP A 1 248 ? 13.328 12.516 16.203 1 98.56 248 ASP A CA 1
ATOM 1892 C C . ASP A 1 248 ? 12.766 13.828 16.719 1 98.56 248 ASP A C 1
ATOM 1894 O O . ASP A 1 248 ? 11.555 14.055 16.656 1 98.56 248 ASP A O 1
ATOM 1898 N N . LEU A 1 249 ? 13.633 14.648 17.203 1 98.5 249 LEU A N 1
ATOM 1899 C CA . LEU A 1 249 ? 13.234 15.945 17.75 1 98.5 249 LEU A CA 1
ATOM 1900 C C . LEU A 1 249 ? 12.664 16.844 16.656 1 98.5 249 LEU A C 1
ATOM 1902 O O . LEU A 1 249 ? 11.656 17.516 16.859 1 98.5 249 LEU A O 1
ATOM 1906 N N . GLU A 1 250 ? 13.297 16.812 15.508 1 97.75 250 GLU A N 1
ATOM 1907 C CA . GLU A 1 250 ? 12.812 17.609 14.383 1 97.75 250 GLU A CA 1
ATOM 1908 C C . GLU A 1 250 ? 11.375 17.234 14.016 1 97.75 250 GLU A C 1
ATOM 1910 O O . GLU A 1 250 ? 10.578 18.094 13.641 1 97.75 250 GLU A O 1
ATOM 1915 N N . CYS A 1 251 ? 11.102 15.992 14.117 1 97.88 251 CYS A N 1
ATOM 1916 C CA . CYS A 1 251 ? 9.742 15.539 13.852 1 97.88 251 CYS A CA 1
ATOM 1917 C C . CYS A 1 251 ? 8.812 15.891 15 1 97.88 251 CYS A C 1
ATOM 1919 O O . CYS A 1 251 ? 7.695 16.375 14.781 1 97.88 251 CYS A O 1
ATOM 1921 N N . PHE A 1 252 ? 9.25 15.758 16.172 1 97.75 252 PHE A N 1
ATOM 1922 C CA . PHE A 1 252 ? 8.445 15.867 17.391 1 97.75 252 PHE A CA 1
ATOM 1923 C C . PHE A 1 252 ? 7.875 17.281 17.531 1 97.75 252 PHE A C 1
ATOM 1925 O O . PHE A 1 252 ? 6.754 17.453 18.016 1 97.75 252 PHE A O 1
ATOM 1932 N N . ILE A 1 253 ? 8.562 18.219 17.094 1 96 253 ILE A N 1
ATOM 1933 C CA . ILE A 1 253 ? 8.211 19.594 17.438 1 96 253 ILE A CA 1
ATOM 1934 C C . ILE A 1 253 ? 7.02 20.047 16.594 1 96 253 ILE A C 1
ATOM 1936 O O . ILE A 1 253 ? 6.395 21.062 16.891 1 96 253 ILE A O 1
ATOM 1940 N N . TRP A 1 254 ? 6.703 19.266 15.594 1 93.69 254 TRP A N 1
ATOM 1941 C CA . TRP A 1 254 ? 5.527 19.672 14.836 1 93.69 254 TRP A CA 1
ATOM 1942 C C . TRP A 1 254 ? 4.527 18.531 14.727 1 93.69 254 TRP A C 1
ATOM 1944 O O . TRP A 1 254 ? 3.355 18.75 14.406 1 93.69 254 TRP A O 1
ATOM 1954 N N . SER A 1 255 ? 4.91 17.328 15 1 94 255 SER A N 1
ATOM 1955 C CA . SER A 1 255 ? 3.982 16.203 14.891 1 94 255 SER A CA 1
ATOM 1956 C C . SER A 1 255 ? 3.709 15.578 16.25 1 94 255 SER A C 1
ATOM 1958 O O . SER A 1 255 ? 2.855 14.703 16.391 1 94 255 SER A O 1
ATOM 1960 N N . THR A 1 256 ? 4.438 15.938 17.234 1 94.5 256 THR A N 1
ATOM 1961 C CA . THR A 1 256 ? 4.312 15.492 18.609 1 94.5 256 THR A CA 1
ATOM 1962 C C . THR A 1 256 ? 4.691 14.023 18.734 1 94.5 256 THR A C 1
ATOM 1964 O O . THR A 1 256 ? 4.348 13.367 19.734 1 94.5 256 THR A O 1
ATOM 1967 N N . VAL A 1 257 ? 5.273 13.445 17.703 1 96.5 257 VAL A N 1
ATOM 1968 C CA . VAL A 1 257 ? 5.785 12.078 17.75 1 96.5 257 VAL A CA 1
ATOM 1969 C C . VAL A 1 257 ? 7.168 12.023 17.109 1 96.5 257 VAL A C 1
ATOM 1971 O O . VAL A 1 257 ? 7.566 12.945 16.391 1 96.5 257 VAL A O 1
ATOM 1974 N N . ASN A 1 258 ? 7.883 10.977 17.391 1 97.94 258 ASN A N 1
ATOM 1975 C CA . ASN A 1 258 ? 9.227 10.828 16.844 1 97.94 258 ASN A CA 1
ATOM 1976 C C . ASN A 1 258 ? 9.195 10.438 15.359 1 97.94 258 ASN A C 1
ATOM 1978 O O . ASN A 1 258 ? 8.117 10.328 14.766 1 97.94 258 ASN A O 1
ATOM 1982 N N . ALA A 1 259 ? 10.359 10.219 14.781 1 98.31 259 ALA A N 1
ATOM 1983 C CA . ALA A 1 259 ? 10.516 10.016 13.344 1 98.31 259 ALA A CA 1
ATOM 1984 C C . ALA A 1 259 ? 9.898 8.695 12.906 1 98.31 259 ALA A C 1
ATOM 1986 O O . ALA A 1 259 ? 9.391 8.578 11.781 1 98.31 259 ALA A O 1
ATOM 1987 N N . ASP A 1 260 ? 9.883 7.688 13.75 1 96.62 260 ASP A N 1
ATOM 1988 C CA . ASP A 1 260 ? 9.352 6.371 13.414 1 96.62 260 ASP A CA 1
ATOM 1989 C C . ASP A 1 260 ? 7.832 6.426 13.25 1 96.62 260 ASP A C 1
ATOM 1991 O O . ASP A 1 260 ? 7.246 5.57 12.578 1 96.62 260 ASP A O 1
ATOM 1995 N N . MET A 1 261 ? 7.273 7.469 13.859 1 96.88 261 MET A N 1
ATOM 1996 C CA . MET A 1 261 ? 5.82 7.594 13.859 1 96.88 261 MET A CA 1
ATOM 1997 C C . MET A 1 261 ? 5.371 8.711 12.922 1 96.88 261 MET A C 1
ATOM 1999 O O . MET A 1 261 ? 4.199 9.094 12.922 1 96.88 261 MET A O 1
ATOM 2003 N N . THR A 1 262 ? 6.297 9.242 12.156 1 97.19 262 THR A N 1
ATOM 2004 C CA . THR A 1 262 ? 6.008 10.359 11.273 1 97.19 262 THR A CA 1
ATOM 2005 C C . THR A 1 262 ? 6.145 9.945 9.812 1 97.19 262 THR A C 1
ATOM 2007 O O . THR A 1 262 ? 7.238 9.602 9.359 1 97.19 262 THR A O 1
ATOM 2010 N N . PRO A 1 263 ? 5.051 10.047 9.094 1 95.94 263 PRO A N 1
ATOM 2011 C CA . PRO A 1 263 ? 5.156 9.703 7.672 1 95.94 263 PRO A CA 1
ATOM 2012 C C . PRO A 1 263 ? 6.188 10.562 6.938 1 95.94 263 PRO A C 1
ATOM 2014 O O . PRO A 1 263 ? 6.297 11.766 7.203 1 95.94 263 PRO A O 1
ATOM 2017 N N . MET A 1 264 ? 6.906 10.008 5.965 1 96.5 264 MET A N 1
ATOM 2018 C CA . MET A 1 264 ? 7.98 10.664 5.23 1 96.5 264 MET A CA 1
ATOM 2019 C C . MET A 1 264 ? 7.441 11.828 4.406 1 96.5 264 MET A C 1
ATOM 2021 O O . MET A 1 264 ? 8.117 12.844 4.246 1 96.5 264 MET A O 1
ATOM 2025 N N . ILE A 1 265 ? 6.297 11.672 3.891 1 95.5 265 ILE A N 1
ATOM 2026 C CA . ILE A 1 265 ? 5.711 12.719 3.053 1 95.5 265 ILE A CA 1
ATOM 2027 C C . ILE A 1 265 ? 5.508 13.984 3.875 1 95.5 265 ILE A C 1
ATOM 2029 O O . ILE A 1 265 ? 5.797 15.094 3.408 1 95.5 265 ILE A O 1
ATOM 2033 N N . ASN A 1 266 ? 5.066 13.836 5.121 1 96.12 266 ASN A N 1
ATOM 2034 C CA . ASN A 1 266 ? 4.926 14.984 6.012 1 96.12 266 ASN A CA 1
ATOM 2035 C C . ASN A 1 266 ? 6.273 15.648 6.297 1 96.12 266 ASN A C 1
ATOM 2037 O O . ASN A 1 266 ? 6.387 16.875 6.266 1 96.12 266 ASN A O 1
ATOM 2041 N N . ALA A 1 267 ? 7.227 14.844 6.559 1 97.31 267 ALA A N 1
ATOM 2042 C CA . ALA A 1 267 ? 8.555 15.359 6.867 1 97.31 267 ALA A CA 1
ATOM 2043 C C . ALA A 1 267 ? 9.156 16.078 5.66 1 97.31 267 ALA A C 1
ATOM 2045 O O . ALA A 1 267 ? 9.773 17.141 5.805 1 97.31 267 ALA A O 1
ATOM 2046 N N . GLY A 1 268 ? 8.977 15.453 4.516 1 96.56 268 GLY A N 1
ATOM 2047 C CA . GLY A 1 268 ? 9.461 16.109 3.312 1 96.56 268 GLY A CA 1
ATOM 2048 C C . GLY A 1 268 ? 8.883 17.5 3.111 1 96.56 268 GLY A C 1
ATOM 2049 O O . GLY A 1 268 ? 9.594 18.422 2.73 1 96.56 268 GLY A O 1
ATOM 2050 N N . MET A 1 269 ? 7.645 17.625 3.414 1 94.56 269 MET A N 1
ATOM 2051 C CA . MET A 1 269 ? 6.988 18.922 3.285 1 94.56 269 MET A CA 1
ATOM 2052 C C . MET A 1 269 ? 7.566 19.922 4.277 1 94.56 269 MET A C 1
ATOM 2054 O O . MET A 1 269 ? 7.988 21.016 3.887 1 94.56 269 MET A O 1
ATOM 2058 N N . VAL A 1 270 ? 7.691 19.531 5.504 1 95.62 270 VAL A N 1
ATOM 2059 C CA . VAL A 1 270 ? 8.062 20.453 6.57 1 95.62 270 VAL A CA 1
ATOM 2060 C C . VAL A 1 270 ? 9.555 20.781 6.473 1 95.62 270 VAL A C 1
ATOM 2062 O O . VAL A 1 270 ? 9.938 21.953 6.488 1 95.62 270 VAL A O 1
ATOM 2065 N N . PHE A 1 271 ? 10.422 19.781 6.273 1 97.44 271 PHE A N 1
ATOM 2066 C CA . PHE A 1 271 ? 11.875 19.938 6.332 1 97.44 271 PHE A CA 1
ATOM 2067 C C . PHE A 1 271 ? 12.375 20.75 5.141 1 97.44 271 PHE A C 1
ATOM 2069 O O . PHE A 1 271 ? 13.453 21.344 5.199 1 97.44 271 PHE A O 1
ATOM 2076 N N . CYS A 1 272 ? 11.609 20.75 4.098 1 97.06 272 CYS A N 1
ATOM 2077 C CA . CYS A 1 272 ? 12.109 21.422 2.902 1 97.06 272 CYS A CA 1
ATOM 2078 C C . CYS A 1 272 ? 11.375 22.734 2.67 1 97.06 272 CYS A C 1
ATOM 2080 O O . CYS A 1 272 ? 11.969 23.703 2.207 1 97.06 272 CYS A O 1
ATOM 2082 N N . ASP A 1 273 ? 10.109 22.766 3.029 1 95.5 273 ASP A N 1
ATOM 2083 C CA . ASP A 1 273 ? 9.359 24 2.871 1 95.5 273 ASP A CA 1
ATOM 2084 C C . ASP A 1 273 ? 9.953 25.109 3.734 1 95.5 273 ASP A C 1
ATOM 2086 O O . ASP A 1 273 ? 9.883 26.297 3.377 1 95.5 273 ASP A O 1
ATOM 2090 N N . ARG A 1 274 ? 10.5 24.766 4.816 1 94.94 274 ARG A N 1
ATOM 2091 C CA . ARG A 1 274 ? 11.094 25.766 5.695 1 94.94 274 ARG A CA 1
ATOM 2092 C C . ARG A 1 274 ? 12.242 26.484 5.004 1 94.94 274 ARG A C 1
ATOM 2094 O O . ARG A 1 274 ? 12.625 27.594 5.406 1 94.94 274 ARG A O 1
ATOM 2101 N N . HIS A 1 275 ? 12.789 25.891 3.969 1 95.94 275 HIS A N 1
ATOM 2102 C CA . HIS A 1 275 ? 13.867 26.516 3.209 1 95.94 275 HIS A CA 1
ATOM 2103 C C . HIS A 1 275 ? 13.352 27.109 1.904 1 95.94 275 HIS A C 1
ATOM 2105 O O . HIS A 1 275 ? 13.93 28.062 1.379 1 95.94 275 HIS A O 1
ATOM 2111 N N . PHE A 1 276 ? 12.344 26.562 1.334 1 95.94 276 PHE A N 1
ATOM 2112 C CA . PHE A 1 276 ? 11.789 27.031 0.071 1 95.94 276 PHE A CA 1
ATOM 2113 C C . PHE A 1 276 ? 10.891 28.25 0.293 1 95.94 276 PHE A C 1
ATOM 2115 O O . PHE A 1 276 ? 11.211 29.359 -0.153 1 95.94 276 PHE A O 1
ATOM 2122 N N . GLY A 1 277 ? 9.812 28.016 1.022 1 93.88 277 GLY A N 1
ATOM 2123 C CA . GLY A 1 277 ? 8.922 29.109 1.377 1 93.88 277 GLY A CA 1
ATOM 2124 C C . GLY A 1 277 ? 9.398 29.891 2.584 1 93.88 277 GLY A C 1
ATOM 2125 O O . GLY A 1 277 ? 9.188 31.109 2.658 1 93.88 277 GLY A O 1
ATOM 2126 N N . GLY A 1 278 ? 9.945 29.125 3.559 1 93.94 278 GLY A N 1
ATOM 2127 C CA . GLY A 1 278 ? 10.469 29.734 4.77 1 93.94 278 GLY A CA 1
ATOM 2128 C C . GLY A 1 278 ? 9.391 30.078 5.777 1 93.94 278 GLY A C 1
ATOM 2129 O O . GLY A 1 278 ? 8.195 29.953 5.484 1 93.94 278 GLY A O 1
ATOM 2130 N N . ILE A 1 279 ? 9.867 30.438 6.93 1 95.25 279 ILE A N 1
ATOM 2131 C CA . ILE A 1 279 ? 9 30.984 7.969 1 95.25 279 ILE A CA 1
ATOM 2132 C C . ILE A 1 279 ? 8.828 32.5 7.762 1 95.25 279 ILE A C 1
ATOM 2134 O O . ILE A 1 279 ? 9.812 33.219 7.641 1 95.25 279 ILE A O 1
ATOM 2138 N N . ASN A 1 280 ? 7.594 32.906 7.66 1 96.69 280 ASN A N 1
ATOM 2139 C CA . ASN A 1 280 ? 7.215 34.312 7.5 1 96.69 280 ASN A CA 1
ATOM 2140 C C . ASN A 1 280 ? 6.152 34.719 8.516 1 96.69 280 ASN A C 1
ATOM 2142 O O . ASN A 1 280 ? 5.031 34.219 8.492 1 96.69 280 ASN A O 1
ATOM 2146 N N . TYR A 1 281 ? 6.512 35.625 9.297 1 97.38 281 TYR A N 1
ATOM 2147 C CA . TYR A 1 281 ? 5.586 36.031 10.344 1 97.38 281 TYR A CA 1
ATOM 2148 C C . TYR A 1 281 ? 4.621 37.094 9.828 1 97.38 281 TYR A C 1
ATOM 2150 O O . TYR A 1 281 ? 5.039 38.094 9.234 1 97.38 281 TYR A O 1
ATOM 2158 N N . PRO A 1 282 ? 3.324 36.906 10.016 1 97.44 282 PRO A N 1
ATOM 2159 C CA . PRO A 1 282 ? 2.354 37.906 9.57 1 97.44 282 PRO A CA 1
ATOM 2160 C C . PRO A 1 282 ? 2.365 39.156 10.438 1 97.44 282 PRO A C 1
ATOM 2162 O O . PRO A 1 282 ? 2.162 39.094 11.648 1 97.44 282 PRO A O 1
ATOM 2165 N N . VAL A 1 283 ? 2.473 40.219 9.789 1 97.25 283 VAL A N 1
ATOM 2166 C CA . VAL A 1 283 ? 2.49 41.5 10.508 1 97.25 283 VAL A CA 1
ATOM 2167 C C . VAL A 1 283 ? 1.146 41.719 11.203 1 97.25 283 VAL A C 1
ATOM 2169 O O . VAL A 1 283 ? 0.09 41.531 10.594 1 97.25 283 VAL A O 1
ATOM 2172 N N . GLY A 1 284 ? 1.219 42.062 12.43 1 95.44 284 GLY A N 1
ATOM 2173 C CA . GLY A 1 284 ? 0.01 42.281 13.211 1 95.44 284 GLY A CA 1
ATOM 2174 C C . GLY A 1 284 ? -0.371 41.062 14.055 1 95.44 284 GLY A C 1
ATOM 2175 O O . GLY A 1 284 ? -1.277 41.156 14.883 1 95.44 284 GLY A O 1
ATOM 2176 N N . GLY A 1 285 ? 0.293 39.938 13.836 1 96.25 285 GLY A N 1
ATOM 2177 C CA . GLY A 1 285 ? 0.04 38.75 14.617 1 96.25 285 GLY A CA 1
ATOM 2178 C C . GLY A 1 285 ? -0.584 37.625 13.797 1 96.25 285 GLY A C 1
ATOM 2179 O O . GLY A 1 285 ? -1.188 37.875 12.758 1 96.25 285 GLY A O 1
ATOM 2180 N N . VAL A 1 286 ? -0.55 36.469 14.32 1 96.88 286 VAL A N 1
ATOM 2181 C CA . VAL A 1 286 ? -1.034 35.281 13.617 1 96.88 286 VAL A CA 1
ATOM 2182 C C . VAL A 1 286 ? -2.555 35.344 13.492 1 96.88 286 VAL A C 1
ATOM 2184 O O . VAL A 1 286 ? -3.117 34.906 12.477 1 96.88 286 VAL A O 1
ATOM 2187 N N . GLY A 1 287 ? -3.242 35.875 14.484 1 96.62 287 GLY A N 1
ATOM 2188 C CA . GLY A 1 287 ? -4.695 35.969 14.469 1 96.62 287 GLY A CA 1
ATOM 2189 C C . GLY A 1 287 ? -5.223 36.812 13.32 1 96.62 287 GLY A C 1
ATOM 2190 O O . GLY A 1 287 ? -6.379 36.688 12.922 1 96.62 287 GLY A O 1
ATOM 2191 N N . ALA A 1 288 ? -4.371 37.688 12.781 1 96.62 288 ALA A N 1
ATOM 2192 C CA . ALA A 1 288 ? -4.762 38.531 11.664 1 96.62 288 ALA A CA 1
ATOM 2193 C C . ALA A 1 288 ? -5.094 37.719 10.422 1 96.62 288 ALA A C 1
ATOM 2195 O O . ALA A 1 288 ? -5.887 38.156 9.578 1 96.62 288 ALA A O 1
ATOM 2196 N N . ILE A 1 289 ? -4.496 36.562 10.266 1 97.69 289 ILE A N 1
ATOM 2197 C CA . ILE A 1 289 ? -4.781 35.688 9.125 1 97.69 289 ILE A CA 1
ATOM 2198 C C . ILE A 1 289 ? -6.27 35.344 9.094 1 97.69 289 ILE A C 1
ATOM 2200 O O . ILE A 1 289 ? -6.938 35.562 8.086 1 97.69 289 ILE A O 1
ATOM 2204 N N . ALA A 1 290 ? -6.742 34.844 10.242 1 97.69 290 ALA A N 1
ATOM 2205 C CA . ALA A 1 290 ? -8.148 34.469 10.352 1 97.69 290 ALA A CA 1
ATOM 2206 C C . ALA A 1 290 ? -9.07 35.656 10.195 1 97.69 290 ALA A C 1
ATOM 2208 O O . ALA A 1 290 ? -10.109 35.562 9.539 1 97.69 290 ALA A O 1
ATOM 2209 N N . GLU A 1 291 ? -8.695 36.781 10.766 1 97.06 291 GLU A N 1
ATOM 2210 C CA . GLU A 1 291 ? -9.508 37.969 10.695 1 97.06 291 GLU A CA 1
ATOM 2211 C C . GLU A 1 291 ? -9.664 38.438 9.25 1 97.06 291 GLU A C 1
ATOM 2213 O O . GLU A 1 291 ? -10.758 38.812 8.828 1 97.06 291 GLU A O 1
ATOM 2218 N N . ASN A 1 292 ? -8.562 38.406 8.539 1 97.88 292 ASN A N 1
ATOM 2219 C CA . ASN A 1 292 ? -8.617 38.812 7.133 1 97.88 292 ASN A CA 1
ATOM 2220 C C . ASN A 1 292 ? -9.445 37.812 6.312 1 97.88 292 ASN A C 1
ATOM 2222 O O . ASN A 1 292 ? -10.172 38.219 5.398 1 97.88 292 ASN A O 1
ATOM 2226 N N . MET A 1 293 ? -9.336 36.594 6.617 1 98.31 293 MET A N 1
ATOM 2227 C CA . MET A 1 293 ? -10.125 35.594 5.906 1 98.31 293 MET A CA 1
ATOM 2228 C C . MET A 1 293 ? -11.617 35.781 6.152 1 98.31 293 MET A C 1
ATOM 2230 O O . MET A 1 293 ? -12.422 35.656 5.23 1 98.31 293 MET A O 1
ATOM 2234 N N . VAL A 1 294 ? -11.977 36.062 7.398 1 98.31 294 VAL A N 1
ATOM 2235 C CA . VAL A 1 294 ? -13.367 36.312 7.75 1 98.31 294 VAL A CA 1
ATOM 2236 C C . VAL A 1 294 ? -13.898 37.5 6.969 1 98.31 294 VAL A C 1
ATOM 2238 O O . VAL A 1 294 ? -15.008 37.469 6.434 1 98.31 294 VAL A O 1
ATOM 2241 N N . ASP A 1 295 ? -13.102 38.562 6.906 1 98 295 ASP A N 1
ATOM 2242 C CA . ASP A 1 295 ? -13.484 39.75 6.137 1 98 295 ASP A CA 1
ATOM 2243 C C . ASP A 1 295 ? -13.766 39.375 4.68 1 98 295 ASP A C 1
ATOM 2245 O O . ASP A 1 295 ? -14.773 39.812 4.113 1 98 295 ASP A O 1
ATOM 2249 N N . GLY A 1 296 ? -12.836 38.625 4.137 1 98.56 296 GLY A N 1
ATOM 2250 C CA . GLY A 1 296 ? -13 38.219 2.752 1 98.56 296 GLY A CA 1
ATOM 2251 C C . GLY A 1 296 ? -14.227 37.344 2.531 1 98.56 296 GLY A C 1
ATOM 2252 O O . GLY A 1 296 ? -14.945 37.5 1.547 1 98.56 296 GLY A O 1
ATOM 2253 N N . ILE A 1 297 ? -14.508 36.406 3.402 1 98.69 297 ILE A N 1
ATOM 2254 C CA . ILE A 1 297 ? -15.656 35.5 3.324 1 98.69 297 ILE A CA 1
ATOM 2255 C C . ILE A 1 297 ? -16.953 36.312 3.365 1 98.69 297 ILE A C 1
ATOM 2257 O O . ILE A 1 297 ? -17.844 36.094 2.547 1 98.69 297 ILE A O 1
ATOM 2261 N N . THR A 1 298 ? -17 37.281 4.254 1 98.06 298 THR A N 1
ATOM 2262 C CA . THR A 1 298 ? -18.203 38.094 4.438 1 98.06 298 THR A CA 1
ATOM 2263 C C . THR A 1 298 ? -18.438 39 3.238 1 98.06 298 THR A C 1
ATOM 2265 O O . THR A 1 298 ? -19.562 39.219 2.812 1 98.06 298 THR A O 1
ATOM 2268 N N . GLU A 1 299 ? -17.375 39.5 2.721 1 97.94 299 GLU A N 1
ATOM 2269 C CA . GLU A 1 299 ? -17.469 40.375 1.551 1 97.94 299 GLU A CA 1
ATOM 2270 C C . GLU A 1 299 ? -17.984 39.625 0.335 1 97.94 299 GLU A C 1
ATOM 2272 O O . GLU A 1 299 ? -18.609 40.219 -0.555 1 97.94 299 GLU A O 1
ATOM 2277 N N . ARG A 1 300 ? -17.797 38.375 0.331 1 97.5 300 ARG A N 1
ATOM 2278 C CA . ARG A 1 300 ? -18.219 37.562 -0.796 1 97.5 300 ARG A CA 1
ATOM 2279 C C . ARG A 1 300 ? -19.594 36.938 -0.543 1 97.5 300 ARG A C 1
ATOM 2281 O O . ARG A 1 300 ? -20.062 36.094 -1.317 1 97.5 300 ARG A O 1
ATOM 2288 N N . GLY A 1 301 ? -20.172 37.344 0.531 1 96.81 301 GLY A N 1
ATOM 2289 C CA . GLY A 1 301 ? -21.547 36.969 0.77 1 96.81 301 GLY A CA 1
ATOM 2290 C C . GLY A 1 301 ? -21.688 35.812 1.758 1 96.81 301 GLY A C 1
ATOM 2291 O O . GLY A 1 301 ? -22.812 35.406 2.098 1 96.81 301 GLY A O 1
ATOM 2292 N N . GLY A 1 302 ? -20.609 35.25 2.26 1 98.5 302 GLY A N 1
ATOM 2293 C CA . GLY A 1 302 ? -20.656 34.25 3.301 1 98.5 302 GLY A CA 1
ATOM 2294 C C . GLY A 1 302 ? -20.969 34.812 4.672 1 98.5 302 GLY A C 1
ATOM 2295 O O . GLY A 1 302 ? -20.953 36.031 4.859 1 98.5 302 GLY A O 1
ATOM 2296 N N . HIS A 1 303 ? -21.312 33.906 5.617 1 98.56 303 HIS A N 1
ATOM 2297 C CA . HIS A 1 303 ? -21.609 34.312 6.984 1 98.56 303 HIS A CA 1
ATOM 2298 C C . HIS A 1 303 ? -20.656 33.656 7.977 1 98.56 303 HIS A C 1
ATOM 2300 O O . HIS A 1 303 ? -20.312 32.5 7.84 1 98.56 303 HIS A O 1
ATOM 2306 N N . VAL A 1 304 ? -20.156 34.469 8.859 1 98.5 304 VAL A N 1
ATOM 2307 C CA . VAL A 1 304 ? -19.438 33.969 10.039 1 98.5 304 VAL A CA 1
ATOM 2308 C C . VAL A 1 304 ? -20.156 34.438 11.305 1 98.5 304 VAL A C 1
ATOM 2310 O O . VAL A 1 304 ? -20.25 35.625 11.578 1 98.5 304 VAL A O 1
ATOM 2313 N N . VAL A 1 305 ? -20.672 33.469 12.023 1 98.38 305 VAL A N 1
ATOM 2314 C CA . VAL A 1 305 ? -21.5 33.75 13.188 1 98.38 305 VAL A CA 1
ATOM 2315 C C . VAL A 1 305 ? -20.75 33.375 14.469 1 98.38 305 VAL A C 1
ATOM 2317 O O . VAL A 1 305 ? -20.344 32.25 14.641 1 98.38 305 VAL A O 1
ATOM 2320 N N . TYR A 1 306 ? -20.547 34.344 15.328 1 97 306 TYR A N 1
ATOM 2321 C CA . TYR A 1 306 ? -19.859 34.125 16.609 1 97 306 TYR A CA 1
ATOM 2322 C C . TYR A 1 306 ? -20.859 33.75 17.703 1 97 306 TYR A C 1
ATOM 2324 O O . TYR A 1 306 ? -22.078 33.844 17.5 1 97 306 TYR A O 1
ATOM 2332 N N . LYS A 1 307 ? -20.328 33.281 18.844 1 96.06 307 LYS A N 1
ATOM 2333 C CA . LYS A 1 307 ? -21.141 32.781 19.953 1 96.06 307 LYS A CA 1
ATOM 2334 C C . LYS A 1 307 ? -22.156 31.75 19.469 1 96.06 307 LYS A C 1
ATOM 2336 O O . LYS A 1 307 ? -23.297 31.719 19.922 1 96.06 307 LYS A O 1
ATOM 2341 N N . ALA A 1 308 ? -21.812 31.062 18.484 1 97.69 308 ALA A N 1
ATOM 2342 C CA . ALA A 1 308 ? -22.656 30.016 17.891 1 97.69 308 ALA A CA 1
ATOM 2343 C C . ALA A 1 308 ? -22.172 28.625 18.297 1 97.69 308 ALA A C 1
ATOM 2345 O O . ALA A 1 308 ? -21.438 27.969 17.547 1 97.69 308 ALA A O 1
ATOM 2346 N N . ASN A 1 309 ? -22.656 28.203 19.438 1 97.56 309 ASN A N 1
ATOM 2347 C CA . ASN A 1 309 ? -22.266 26.906 20 1 97.56 309 ASN A CA 1
ATOM 2348 C C . ASN A 1 309 ? -23.125 25.781 19.422 1 97.56 309 ASN A C 1
ATOM 2350 O O . ASN A 1 309 ? -24.25 25.578 19.859 1 97.56 309 ASN A O 1
ATOM 2354 N N . VAL A 1 310 ? -22.562 25.031 18.5 1 98.5 310 VAL A N 1
ATOM 2355 C CA . VAL A 1 310 ? -23.266 23.891 17.922 1 98.5 310 VAL A CA 1
ATOM 2356 C C . VAL A 1 310 ? -23.297 22.734 18.922 1 98.5 310 VAL A C 1
ATOM 2358 O O . VAL A 1 310 ? -22.25 22.344 19.453 1 98.5 310 VAL A O 1
ATOM 2361 N N . LYS A 1 311 ? -24.469 22.109 19.078 1 97.75 311 LYS A N 1
ATOM 2362 C CA . LYS A 1 311 ? -24.625 21.047 20.094 1 97.75 311 LYS A CA 1
ATOM 2363 C C . LYS A 1 311 ? -24.969 19.719 19.438 1 97.75 311 LYS A C 1
ATOM 2365 O O . LYS A 1 311 ? -24.797 18.656 20.031 1 97.75 311 LYS A O 1
ATOM 2370 N N . GLU A 1 312 ? -25.438 19.938 18.188 1 98.19 312 GLU A N 1
ATOM 2371 C CA . GLU A 1 312 ? -25.922 18.703 17.562 1 98.19 312 GLU A CA 1
ATOM 2372 C C . GLU A 1 312 ? -25.812 18.781 16.047 1 98.19 312 GLU A C 1
ATOM 2374 O O . GLU A 1 312 ? -26.109 19.812 15.445 1 98.19 312 GLU A O 1
ATOM 2379 N N . ILE A 1 313 ? -25.391 17.672 15.477 1 98.31 313 ILE A N 1
ATOM 2380 C CA . ILE A 1 313 ? -25.531 17.453 14.039 1 98.31 313 ILE A CA 1
ATOM 2381 C C . ILE A 1 313 ? -26.812 16.688 13.75 1 98.31 313 ILE A C 1
ATOM 2383 O O . ILE A 1 313 ? -27 15.57 14.25 1 98.31 313 ILE A O 1
ATOM 2387 N N . ILE A 1 314 ? -27.672 17.234 12.977 1 97.75 314 ILE A N 1
ATOM 2388 C CA . ILE A 1 314 ? -28.969 16.641 12.648 1 97.75 314 ILE A CA 1
ATOM 2389 C C . ILE A 1 314 ? -28.797 15.648 11.5 1 97.75 314 ILE A C 1
ATOM 2391 O O . ILE A 1 314 ? -28.25 15.992 10.445 1 97.75 314 ILE A O 1
ATOM 2395 N N . THR A 1 315 ? -29.156 14.422 11.75 1 95.44 315 THR A N 1
ATOM 2396 C CA . THR A 1 315 ? -29.078 13.383 10.734 1 95.44 315 THR A CA 1
ATOM 2397 C C . THR A 1 315 ? -30.453 12.852 10.391 1 95.44 315 THR A C 1
ATOM 2399 O O . THR A 1 315 ? -31.344 12.805 11.25 1 95.44 315 THR A O 1
ATOM 2402 N N . GLU A 1 316 ? -30.641 12.547 9.172 1 92.69 316 GLU A N 1
ATOM 2403 C CA . GLU A 1 316 ? -31.875 11.953 8.664 1 92.69 316 GLU A CA 1
ATOM 2404 C C . GLU A 1 316 ? -31.594 10.68 7.875 1 92.69 316 GLU A C 1
ATOM 2406 O O . GLU A 1 316 ? -30.438 10.414 7.504 1 92.69 316 GLU A O 1
ATOM 2411 N N . ALA A 1 317 ? -32.594 9.688 7.684 1 86.25 317 ALA A N 1
ATOM 2412 C CA . ALA A 1 317 ? -32.438 8.469 6.906 1 86.25 317 ALA A CA 1
ATOM 2413 C C . ALA A 1 317 ? -32.125 8.781 5.445 1 86.25 317 ALA A C 1
ATOM 2415 O O . ALA A 1 317 ? -32.719 9.711 4.867 1 86.25 317 ALA A O 1
ATOM 2416 N N . ALA A 1 318 ? -31.062 8.125 4.996 1 73.81 318 ALA A N 1
ATOM 2417 C CA . ALA A 1 318 ? -30.672 8.352 3.602 1 73.81 318 ALA A CA 1
ATOM 2418 C C . ALA A 1 318 ? -31.672 7.688 2.648 1 73.81 318 ALA A C 1
ATOM 2420 O O . ALA A 1 318 ? -32.25 6.637 2.967 1 73.81 318 ALA A O 1
ATOM 2421 N N . ASP A 1 319 ? -32.188 8.305 1.635 1 59.84 319 ASP A N 1
ATOM 2422 C CA . ASP A 1 319 ? -33.062 7.684 0.637 1 59.84 319 ASP A CA 1
ATOM 2423 C C . ASP A 1 319 ? -32.406 6.434 0.049 1 59.84 319 ASP A C 1
ATOM 2425 O O . ASP A 1 319 ? -31.203 6.434 -0.241 1 59.84 319 ASP A O 1
ATOM 2429 N N . SER A 1 320 ? -32.688 5.176 0.458 1 49.72 320 SER A N 1
ATOM 2430 C CA . SER A 1 320 ? -32.219 3.814 0.202 1 49.72 320 SER A CA 1
ATOM 2431 C C . SER A 1 320 ? -31.734 3.656 -1.233 1 49.72 320 SER A C 1
ATOM 2433 O O . SER A 1 320 ? -31.422 2.547 -1.668 1 49.72 320 SER A O 1
ATOM 2435 N N . SER A 1 321 ? -32.062 4.504 -2.143 1 43.22 321 SER A N 1
ATOM 2436 C CA . SER A 1 321 ? -31.844 3.926 -3.465 1 43.22 321 SER A CA 1
ATOM 2437 C C . SER A 1 321 ? -30.422 3.385 -3.602 1 43.22 321 SER A C 1
ATOM 2439 O O . SER A 1 321 ? -30.125 2.623 -4.527 1 43.22 321 SER A O 1
ATOM 2441 N N . SER A 1 322 ? -29.391 4.121 -3.328 1 39.66 322 SER A N 1
ATOM 2442 C CA . SER A 1 322 ? -28.109 3.811 -3.977 1 39.66 322 SER A CA 1
ATOM 2443 C C . SER A 1 322 ? -27.281 2.85 -3.133 1 39.66 322 SER A C 1
ATOM 2445 O O . SER A 1 322 ? -26.188 2.461 -3.529 1 39.66 322 SER A O 1
ATOM 2447 N N . SER A 1 323 ? -27.391 2.836 -1.758 1 41.75 323 SER A N 1
ATOM 2448 C CA . SER A 1 323 ? -26.234 2.234 -1.098 1 41.75 323 SER A CA 1
ATOM 2449 C C . SER A 1 323 ? -26.422 0.728 -0.936 1 41.75 323 SER A C 1
ATOM 2451 O O . SER A 1 323 ? -27.469 0.266 -0.498 1 41.75 323 SER A O 1
ATOM 2453 N N . SER A 1 324 ? -25.781 0.046 -1.613 1 39.22 324 SER A N 1
ATOM 2454 C CA . SER A 1 324 ? -25.719 -1.412 -1.557 1 39.22 324 SER A CA 1
ATOM 2455 C C . SER A 1 324 ? -25.422 -1.899 -0.142 1 39.22 324 SER A C 1
ATOM 2457 O O . SER A 1 324 ? -25.312 -3.104 0.095 1 39.22 324 SER A O 1
ATOM 2459 N N . SER A 1 325 ? -24.844 -1.062 0.728 1 43.59 325 SER A N 1
ATOM 2460 C CA . SER A 1 325 ? -24.438 -1.663 1.996 1 43.59 325 SER A CA 1
ATOM 2461 C C . SER A 1 325 ? -25.625 -1.795 2.943 1 43.59 325 SER A C 1
ATOM 2463 O O . SER A 1 325 ? -26.594 -1.031 2.852 1 43.59 325 SER A O 1
ATOM 2465 N N . SER A 1 326 ? -25.906 -2.908 3.594 1 44.09 326 SER A N 1
ATOM 2466 C CA . SER A 1 326 ? -26.922 -3.301 4.562 1 44.09 326 SER A CA 1
ATOM 2467 C C . SER A 1 326 ? -27.062 -2.258 5.668 1 44.09 326 SER A C 1
ATOM 2469 O O . SER A 1 326 ? -28 -2.322 6.473 1 44.09 326 SER A O 1
ATOM 2471 N N . GLU A 1 327 ? -26.172 -1.616 6.117 1 50.03 327 GLU A N 1
ATOM 2472 C CA . GLU A 1 327 ? -26.406 -0.715 7.238 1 50.03 327 GLU A CA 1
ATOM 2473 C C . GLU A 1 327 ? -27.125 0.552 6.785 1 50.03 327 GLU A C 1
ATOM 2475 O O . GLU A 1 327 ? -26.828 1.087 5.711 1 50.03 327 GLU A O 1
ATOM 2480 N N . PRO A 1 328 ? -28.297 0.777 7.414 1 56.5 328 PRO A N 1
ATOM 2481 C CA . PRO A 1 328 ? -29.031 1.993 7.043 1 56.5 328 PRO A CA 1
ATOM 2482 C C . PRO A 1 328 ? -28.125 3.209 6.906 1 56.5 328 PRO A C 1
ATOM 2484 O O . PRO A 1 328 ? -27.328 3.494 7.805 1 56.5 328 PRO A O 1
ATOM 2487 N N . SER A 1 329 ? -27.953 3.803 5.746 1 77.81 329 SER A N 1
ATOM 2488 C CA . SER A 1 329 ? -27.125 4.961 5.449 1 77.81 329 SER A CA 1
ATOM 2489 C C . SER A 1 329 ? -27.766 6.25 5.934 1 77.81 329 SER A C 1
ATOM 2491 O O . SER A 1 329 ? -28.969 6.457 5.734 1 77.81 329 SER A O 1
ATOM 2493 N N . ILE A 1 330 ? -27.297 7.012 6.992 1 89.06 330 ILE A N 1
ATOM 2494 C CA . ILE A 1 330 ? -27.766 8.289 7.5 1 89.06 330 ILE A CA 1
ATOM 2495 C C . ILE A 1 330 ? -27.062 9.43 6.766 1 89.06 330 ILE A C 1
ATOM 2497 O O . ILE A 1 330 ? -25.969 9.258 6.254 1 89.06 330 ILE A O 1
ATOM 2501 N N . CYS A 1 331 ? -27.859 10.547 6.684 1 94.62 331 CYS A N 1
ATOM 2502 C CA . CYS A 1 331 ? -27.375 11.75 6.016 1 94.62 331 CYS A CA 1
ATOM 2503 C C . CYS A 1 331 ? -27.406 12.945 6.953 1 94.62 331 CYS A C 1
ATOM 2505 O O . CYS A 1 331 ? -28.406 13.156 7.66 1 94.62 331 CYS A O 1
ATOM 2507 N N . ALA A 1 332 ? -26.328 13.68 7.039 1 97.44 332 ALA A N 1
ATOM 2508 C CA . ALA A 1 332 ? -26.312 14.922 7.809 1 97.44 332 ALA A CA 1
ATOM 2509 C C . ALA A 1 332 ? -27.016 16.047 7.047 1 97.44 332 ALA A C 1
ATOM 2511 O O . ALA A 1 332 ? -26.672 16.328 5.895 1 97.44 332 ALA A O 1
ATOM 2512 N N . THR A 1 333 ? -27.984 16.75 7.723 1 97.31 333 THR A N 1
ATOM 2513 C CA . THR A 1 333 ? -28.797 17.703 6.984 1 97.31 333 THR A CA 1
ATOM 2514 C C . THR A 1 333 ? -28.797 19.062 7.676 1 97.31 333 THR A C 1
ATOM 2516 O O . THR A 1 333 ? -29.391 20.031 7.168 1 97.31 333 THR A O 1
ATOM 2519 N N . GLY A 1 334 ? -28.188 19.156 8.844 1 98.31 334 GLY A N 1
ATOM 2520 C CA . GLY A 1 334 ? -28.125 20.422 9.555 1 98.31 334 GLY A CA 1
ATOM 2521 C C . GLY A 1 334 ? -27.484 20.328 10.922 1 98.31 334 GLY A C 1
ATOM 2522 O O . GLY A 1 334 ? -26.938 19.281 11.281 1 98.31 334 GLY A O 1
ATOM 2523 N N . VAL A 1 335 ? -27.469 21.484 11.594 1 98.81 335 VAL A N 1
ATOM 2524 C CA . VAL A 1 335 ? -26.922 21.516 12.953 1 98.81 335 VAL A CA 1
ATOM 2525 C C . VAL A 1 335 ? -27.859 22.328 13.852 1 98.81 335 VAL A C 1
ATOM 2527 O O . VAL A 1 335 ? -28.609 23.188 13.375 1 98.81 335 VAL A O 1
ATOM 2530 N N . ARG A 1 336 ? -27.812 22 15.109 1 98.69 336 ARG A N 1
ATOM 2531 C CA . ARG A 1 336 ? -28.578 22.734 16.125 1 98.69 336 ARG A CA 1
ATOM 2532 C C . ARG A 1 336 ? -27.641 23.406 17.125 1 98.69 336 ARG A C 1
ATOM 2534 O O . ARG A 1 336 ? -26.719 22.781 17.641 1 98.69 336 ARG A O 1
ATOM 2541 N N . LEU A 1 337 ? -27.891 24.719 17.328 1 98.44 337 LEU A N 1
ATOM 2542 C CA . LEU A 1 337 ? -27.125 25.484 18.312 1 98.44 337 LEU A CA 1
ATOM 2543 C C . LEU A 1 337 ? -27.672 25.25 19.719 1 98.44 337 LEU A C 1
ATOM 2545 O O . LEU A 1 337 ? -28.781 24.75 19.891 1 98.44 337 LEU A O 1
ATOM 2549 N N . ALA A 1 338 ? -26.844 25.609 20.672 1 96.94 338 ALA A N 1
ATOM 2550 C CA . ALA A 1 338 ? -27.234 25.516 22.078 1 96.94 338 ALA A CA 1
ATOM 2551 C C . ALA A 1 338 ? -28.484 26.359 22.344 1 96.94 338 ALA A C 1
ATOM 2553 O O . ALA A 1 338 ? -29.297 26.016 23.203 1 96.94 338 ALA A O 1
ATOM 2554 N N . ASP A 1 339 ? -28.703 27.422 21.609 1 96.56 339 ASP A N 1
ATOM 2555 C CA . ASP A 1 339 ? -29.828 28.312 21.844 1 96.56 339 ASP A CA 1
ATOM 2556 C C . ASP A 1 339 ? -31.062 27.859 21.062 1 96.56 339 ASP A C 1
ATOM 2558 O O . ASP A 1 339 ? -32.094 28.547 21.047 1 96.56 339 ASP A O 1
ATOM 2562 N N . GLY A 1 340 ? -30.938 26.797 20.328 1 96.62 340 GLY A N 1
ATOM 2563 C CA . GLY A 1 340 ? -32.094 26.203 19.688 1 96.62 340 GLY A CA 1
ATOM 2564 C C . GLY A 1 340 ? -32.156 26.469 18.188 1 96.62 340 GLY A C 1
ATOM 2565 O O . GLY A 1 340 ? -32.875 25.781 17.453 1 96.62 340 GLY A O 1
ATOM 2566 N N . ARG A 1 341 ? -31.484 27.438 17.641 1 97.69 341 ARG A N 1
ATOM 2567 C CA . ARG A 1 341 ? -31.484 27.734 16.219 1 97.69 341 ARG A CA 1
ATOM 2568 C C . ARG A 1 341 ? -30.953 26.547 15.406 1 97.69 341 ARG A C 1
ATOM 2570 O O . ARG A 1 341 ? -30.031 25.859 15.844 1 97.69 341 ARG A O 1
ATOM 2577 N N . VAL A 1 342 ? -31.562 26.406 14.297 1 98.5 342 VAL A N 1
ATOM 2578 C CA . VAL A 1 342 ? -31.172 25.312 13.406 1 98.5 342 VAL A CA 1
ATOM 2579 C C . VAL A 1 342 ? -30.688 25.891 12.078 1 98.5 342 VAL A C 1
ATOM 2581 O O . VAL A 1 342 ? -31.344 26.734 11.477 1 98.5 342 VAL A O 1
ATOM 2584 N N . PHE A 1 343 ? -29.547 25.516 11.656 1 98.75 343 PHE A N 1
ATOM 2585 C CA . PHE A 1 343 ? -29.016 25.828 10.336 1 98.75 343 PHE A CA 1
ATOM 2586 C C . PHE A 1 343 ? -29 24.594 9.445 1 98.75 343 PHE A C 1
ATOM 2588 O O . PHE A 1 343 ? -28.375 23.578 9.781 1 98.75 343 PHE A O 1
ATOM 2595 N N . ARG A 1 344 ? -29.625 24.641 8.375 1 98.5 344 ARG A N 1
ATOM 2596 C CA . ARG A 1 344 ? -29.703 23.531 7.441 1 98.5 344 ARG A CA 1
ATOM 2597 C C . ARG A 1 344 ? -28.703 23.703 6.309 1 98.5 344 ARG A C 1
ATOM 2599 O O . ARG A 1 344 ? -28.375 24.828 5.914 1 98.5 344 ARG A O 1
ATOM 2606 N N . GLY A 1 345 ? -28.203 22.594 5.828 1 98.5 345 GLY A N 1
ATOM 2607 C CA . GLY A 1 345 ? -27.25 22.625 4.734 1 98.5 345 GLY A CA 1
ATOM 2608 C C . GLY A 1 345 ? -27.172 21.328 3.957 1 98.5 345 GLY A C 1
ATOM 2609 O O . GLY A 1 345 ? -27.547 20.266 4.465 1 98.5 345 GLY A O 1
ATOM 2610 N N . LYS A 1 346 ? -26.703 21.438 2.736 1 98.19 346 LYS A N 1
ATOM 2611 C CA . LYS A 1 346 ? -26.484 20.266 1.892 1 98.19 346 LYS A CA 1
ATOM 2612 C C . LYS A 1 346 ? -25.234 19.5 2.324 1 98.19 346 LYS A C 1
ATOM 2614 O O . LYS A 1 346 ? -25.125 18.297 2.078 1 98.19 346 LYS A O 1
ATOM 2619 N N . SER A 1 347 ? -24.281 20.234 2.904 1 98.69 347 SER A N 1
ATOM 2620 C CA . SER A 1 347 ? -23.047 19.688 3.443 1 98.69 347 SER A CA 1
ATOM 2621 C C . SER A 1 347 ? -22.766 20.234 4.84 1 98.69 347 SER A C 1
ATOM 2623 O O . SER A 1 347 ? -22.828 21.438 5.062 1 98.69 347 SER A O 1
ATOM 2625 N N . ILE A 1 348 ? -22.531 19.328 5.715 1 98.88 348 ILE A N 1
ATOM 2626 C CA . ILE A 1 348 ? -22.125 19.688 7.066 1 98.88 348 ILE A CA 1
ATOM 2627 C C . ILE A 1 348 ? -20.641 19.391 7.25 1 98.88 348 ILE A C 1
ATOM 2629 O O . ILE A 1 348 ? -20.203 18.25 7.102 1 98.88 348 ILE A O 1
ATOM 2633 N N . ILE A 1 349 ? -19.844 20.422 7.535 1 98.94 349 ILE A N 1
ATOM 2634 C CA . ILE A 1 349 ? -18.391 20.297 7.648 1 98.94 349 ILE A CA 1
ATOM 2635 C C . ILE A 1 349 ? -17.953 20.562 9.094 1 98.94 349 ILE A C 1
ATOM 2637 O O . ILE A 1 349 ? -18.141 21.672 9.602 1 98.94 349 ILE A O 1
ATOM 2641 N N . SER A 1 350 ? -17.391 19.609 9.711 1 98.75 350 SER A N 1
ATOM 2642 C CA . SER A 1 350 ? -16.953 19.766 11.102 1 98.75 350 SER A CA 1
ATOM 2643 C C . SER A 1 350 ? -15.469 20.078 11.195 1 98.75 350 SER A C 1
ATOM 2645 O O . SER A 1 350 ? -14.633 19.266 10.797 1 98.75 350 SER A O 1
ATOM 2647 N N . ASN A 1 351 ? -15.156 21.203 11.711 1 98.38 351 ASN A N 1
ATOM 2648 C CA . ASN A 1 351 ? -13.781 21.562 12.031 1 98.38 351 ASN A CA 1
ATOM 2649 C C . ASN A 1 351 ? -13.445 21.297 13.492 1 98.38 351 ASN A C 1
ATOM 2651 O O . ASN A 1 351 ? -12.398 21.719 13.984 1 98.38 351 ASN A O 1
ATOM 2655 N N . ALA A 1 352 ? -14.328 20.656 14.234 1 96.81 352 ALA A N 1
ATOM 2656 C CA . ALA A 1 352 ? -14.055 20.156 15.578 1 96.81 352 ALA A CA 1
ATOM 2657 C C . ALA A 1 352 ? -13.227 18.875 15.539 1 96.81 352 ALA A C 1
ATOM 2659 O O . ALA A 1 352 ? -13 18.312 14.461 1 96.81 352 ALA A O 1
ATOM 2660 N N . THR A 1 353 ? -12.742 18.469 16.719 1 95.38 353 THR A N 1
ATOM 2661 C CA . THR A 1 353 ? -12.055 17.188 16.75 1 95.38 353 THR A CA 1
ATOM 2662 C C . THR A 1 353 ? -13.008 16.047 16.375 1 95.38 353 THR A C 1
ATOM 2664 O O . THR A 1 353 ? -14.227 16.172 16.531 1 95.38 353 THR A O 1
ATOM 2667 N N . ARG A 1 354 ? -12.477 15.016 15.844 1 95.31 354 ARG A N 1
ATOM 2668 C CA . ARG A 1 354 ? -13.312 13.875 15.492 1 95.31 354 ARG A CA 1
ATOM 2669 C C . ARG A 1 354 ? -14.008 13.305 16.734 1 95.31 354 ARG A C 1
ATOM 2671 O O . ARG A 1 354 ? -15.148 12.844 16.641 1 95.31 354 ARG A O 1
ATOM 2678 N N . TRP A 1 355 ? -13.367 13.359 17.875 1 95.31 355 TRP A N 1
ATOM 2679 C CA . TRP A 1 355 ? -13.992 12.922 19.125 1 95.31 355 TRP A CA 1
ATOM 2680 C C . TRP A 1 355 ? -15.211 13.773 19.453 1 95.31 355 TRP A C 1
ATOM 2682 O O . TRP A 1 355 ? -16.266 13.242 19.797 1 95.31 355 TRP A O 1
ATOM 2692 N N . ASP A 1 356 ? -15.078 15.039 19.297 1 96.12 356 ASP A N 1
ATOM 2693 C CA . ASP A 1 356 ? -16.188 15.945 19.531 1 96.12 356 ASP A CA 1
ATOM 2694 C C . ASP A 1 356 ? -17.297 15.734 18.5 1 96.12 356 ASP A C 1
ATOM 2696 O O . ASP A 1 356 ? -18.484 15.75 18.828 1 96.12 356 ASP A O 1
ATOM 2700 N N . THR A 1 357 ? -16.922 15.5 17.266 1 97.38 357 THR A N 1
ATOM 2701 C CA . THR A 1 357 ? -17.859 15.375 16.156 1 97.38 357 THR A CA 1
ATOM 2702 C C . THR A 1 357 ? -18.703 14.109 16.312 1 97.38 357 THR A C 1
ATOM 2704 O O . THR A 1 357 ? -19.938 14.18 16.312 1 97.38 357 THR A O 1
ATOM 2707 N N . PHE A 1 358 ? -18.078 13 16.5 1 96.12 358 PHE A N 1
ATOM 2708 C CA . PHE A 1 358 ? -18.797 11.734 16.375 1 96.12 358 PHE A CA 1
ATOM 2709 C C . PHE A 1 358 ? -19.312 11.266 17.734 1 96.12 358 PHE A C 1
ATOM 2711 O O . PHE A 1 358 ? -20.328 10.562 17.812 1 96.12 358 PHE A O 1
ATOM 2718 N N . GLU A 1 359 ? -18.672 11.602 18.766 1 93.12 359 GLU A N 1
ATOM 2719 C CA . GLU A 1 359 ? -19.156 11.227 20.094 1 93.12 359 GLU A CA 1
ATOM 2720 C C . GLU A 1 359 ? -20.031 12.32 20.688 1 93.12 359 GLU A C 1
ATOM 2722 O O . GLU A 1 359 ? -21.031 12.039 21.328 1 93.12 359 GLU A O 1
ATOM 2727 N N . GLY A 1 360 ? -19.719 13.555 20.547 1 93.75 360 GLY A N 1
ATOM 2728 C CA . GLY A 1 360 ? -20.422 14.672 21.156 1 93.75 360 GLY A CA 1
ATOM 2729 C C . GLY A 1 360 ? -21.594 15.172 20.312 1 93.75 360 GLY A C 1
ATOM 2730 O O . GLY A 1 360 ? -22.75 15.023 20.703 1 93.75 360 GLY A O 1
ATOM 2731 N N . LEU A 1 361 ? -21.297 15.594 19.141 1 96.81 361 LEU A N 1
ATOM 2732 C CA . LEU A 1 361 ? -22.266 16.281 18.312 1 96.81 361 LEU A CA 1
ATOM 2733 C C . LEU A 1 361 ? -23.234 15.289 17.672 1 96.81 361 LEU A C 1
ATOM 2735 O O . LEU A 1 361 ? -24.438 15.562 17.578 1 96.81 361 LEU A O 1
ATOM 2739 N N . MET A 1 362 ? -22.766 14.156 17.203 1 94.62 362 MET A N 1
ATOM 2740 C CA . MET A 1 362 ? -23.609 13.164 16.562 1 94.62 362 MET A CA 1
ATOM 2741 C C . MET A 1 362 ? -24.172 12.188 17.594 1 94.62 362 MET A C 1
ATOM 2743 O O . MET A 1 362 ? -25.297 11.703 17.438 1 94.62 362 MET A O 1
ATOM 2747 N N . GLY A 1 363 ? -23.375 11.906 18.609 1 92.5 363 GLY A N 1
ATOM 2748 C CA . GLY A 1 363 ? -23.75 10.914 19.609 1 92.5 363 GLY A CA 1
ATOM 2749 C C . GLY A 1 363 ? -23.109 9.562 19.359 1 92.5 363 GLY A C 1
ATOM 2750 O O . GLY A 1 363 ? -22.969 9.125 18.219 1 92.5 363 GLY A O 1
ATOM 2751 N N . GLU A 1 364 ? -22.844 8.852 20.391 1 89.94 364 GLU A N 1
ATOM 2752 C CA . GLU A 1 364 ? -22.109 7.59 20.344 1 89.94 364 GLU A CA 1
ATOM 2753 C C . GLU A 1 364 ? -22.906 6.508 19.625 1 89.94 364 GLU A C 1
ATOM 2755 O O . GLU A 1 364 ? -22.328 5.641 18.969 1 89.94 364 GLU A O 1
ATOM 2760 N N . SER A 1 365 ? -24.188 6.531 19.703 1 89.81 365 SER A N 1
ATOM 2761 C CA . SER A 1 365 ? -25.031 5.492 19.141 1 89.81 365 SER A CA 1
ATOM 2762 C C . SER A 1 365 ? -25.031 5.547 17.609 1 89.81 365 SER A C 1
ATOM 2764 O O . SER A 1 365 ? -25.281 4.539 16.953 1 89.81 365 SER A O 1
ATOM 2766 N N . LYS A 1 366 ? -24.656 6.648 17.094 1 90.94 366 LYS A N 1
ATOM 2767 C CA . LYS A 1 366 ? -24.688 6.824 15.633 1 90.94 366 LYS A CA 1
ATOM 2768 C C . LYS A 1 366 ? -23.281 6.793 15.055 1 90.94 366 LYS A C 1
ATOM 2770 O O . LYS A 1 366 ? -23.078 7.07 13.867 1 90.94 366 LYS A O 1
ATOM 2775 N N . MET A 1 367 ? -22.359 6.484 15.867 1 91.75 367 MET A N 1
ATOM 2776 C CA . MET A 1 367 ? -20.969 6.488 15.43 1 91.75 367 MET A CA 1
ATOM 2777 C C . MET A 1 367 ? -20.703 5.371 14.422 1 91.75 367 MET A C 1
ATOM 2779 O O . MET A 1 367 ? -20.969 4.203 14.703 1 91.75 367 MET A O 1
ATOM 2783 N N . PRO A 1 368 ? -20.188 5.754 13.266 1 90.94 368 PRO A N 1
ATOM 2784 C CA . PRO A 1 368 ? -19.906 4.719 12.266 1 90.94 368 PRO A CA 1
ATOM 2785 C C . PRO A 1 368 ? -18.75 3.811 12.664 1 90.94 368 PRO A C 1
ATOM 2787 O O . PRO A 1 368 ? -17.906 4.199 13.477 1 90.94 368 PRO A O 1
ATOM 2790 N N . GLU A 1 369 ? -18.688 2.656 12.055 1 87.56 369 GLU A N 1
ATOM 2791 C CA . GLU A 1 369 ? -17.625 1.682 12.328 1 87.56 369 GLU A CA 1
ATOM 2792 C C . GLU A 1 369 ? -16.25 2.232 11.953 1 87.56 369 GLU A C 1
ATOM 2794 O O . GLU A 1 369 ? -15.266 1.955 12.625 1 87.56 369 GLU A O 1
ATOM 2799 N N . SER A 1 370 ? -16.234 2.939 10.898 1 88.62 370 SER A N 1
ATOM 2800 C CA . SER A 1 370 ? -14.977 3.523 10.453 1 88.62 370 SER A CA 1
ATOM 2801 C C . SER A 1 370 ? -14.375 4.422 11.523 1 88.62 370 SER A C 1
ATOM 2803 O O . SER A 1 370 ? -13.148 4.492 11.664 1 88.62 370 SER A O 1
ATOM 2805 N N . GLU A 1 371 ? -15.195 5.102 12.266 1 92.56 371 GLU A N 1
ATOM 2806 C CA . GLU A 1 371 ? -14.711 5.977 13.328 1 92.56 371 GLU A CA 1
ATOM 2807 C C . GLU A 1 371 ? -14.203 5.172 14.523 1 92.56 371 GLU A C 1
ATOM 2809 O O . GLU A 1 371 ? -13.25 5.574 15.195 1 92.56 371 GLU A O 1
ATOM 2814 N N . LYS A 1 372 ? -14.82 4.09 14.773 1 92.56 372 LYS A N 1
ATOM 2815 C CA . LYS A 1 372 ? -14.32 3.195 15.812 1 92.56 372 LYS A CA 1
ATOM 2816 C C . LYS A 1 372 ? -12.922 2.68 15.469 1 92.56 372 LYS A C 1
ATOM 2818 O O . LYS A 1 372 ? -12.047 2.613 16.328 1 92.56 372 LYS A O 1
ATOM 2823 N N . LEU A 1 373 ? -12.797 2.32 14.227 1 89.81 373 LEU A N 1
ATOM 2824 C CA . LEU A 1 373 ? -11.492 1.856 13.75 1 89.81 373 LEU A CA 1
ATOM 2825 C C . LEU A 1 373 ? -10.461 2.973 13.828 1 89.81 373 LEU A C 1
ATOM 2827 O O . LEU A 1 373 ? -9.297 2.727 14.18 1 89.81 373 LEU A O 1
ATOM 2831 N N . PHE A 1 374 ? -10.867 4.18 13.5 1 92.44 374 PHE A N 1
ATOM 2832 C CA . PHE A 1 374 ? -9.984 5.336 13.617 1 92.44 374 PHE A CA 1
ATOM 2833 C C . PHE A 1 374 ? -9.43 5.453 15.031 1 92.44 374 PHE A C 1
ATOM 2835 O O . PHE A 1 374 ? -8.242 5.715 15.219 1 92.44 374 PHE A O 1
ATOM 2842 N N . ARG A 1 375 ? -10.219 5.234 16 1 93.25 375 ARG A N 1
ATOM 2843 C CA . ARG A 1 375 ? -9.844 5.398 17.406 1 93.25 375 ARG A CA 1
ATOM 2844 C C . ARG A 1 375 ? -8.867 4.32 17.844 1 93.25 375 ARG A C 1
ATOM 2846 O O . ARG A 1 375 ? -8.203 4.457 18.875 1 93.25 375 ARG A O 1
ATOM 2853 N N . LYS A 1 376 ? -8.805 3.326 17.094 1 92 376 LYS A N 1
ATOM 2854 C CA . LYS A 1 376 ? -7.785 2.309 17.344 1 92 376 LYS A CA 1
ATOM 2855 C C . LYS A 1 376 ? -6.449 2.699 16.719 1 92 376 LYS A C 1
ATOM 2857 O O . LYS A 1 376 ? -5.387 2.377 17.25 1 92 376 LYS A O 1
ATOM 2862 N N . ARG A 1 377 ? -6.52 3.371 15.641 1 92.38 377 ARG A N 1
ATOM 2863 C CA . ARG A 1 377 ? -5.32 3.746 14.891 1 92.38 377 ARG A CA 1
ATOM 2864 C C . ARG A 1 377 ? -4.699 5.02 15.461 1 92.38 377 ARG A C 1
ATOM 2866 O O . ARG A 1 377 ? -3.482 5.203 15.391 1 92.38 377 ARG A O 1
ATOM 2873 N N . TYR A 1 378 ? -5.57 5.887 16 1 94.62 378 TYR A N 1
ATOM 2874 C CA . TYR A 1 378 ? -5.105 7.184 16.484 1 94.62 378 TYR A CA 1
ATOM 2875 C C . TYR A 1 378 ? -5.566 7.43 17.922 1 94.62 378 TYR A C 1
ATOM 2877 O O . TYR A 1 378 ? -6.605 6.914 18.344 1 94.62 378 TYR A O 1
ATOM 2885 N N . LYS A 1 379 ? -4.762 8.164 18.562 1 96.19 379 LYS A N 1
ATOM 2886 C CA . LYS A 1 379 ? -5.07 8.641 19.906 1 96.19 379 LYS A CA 1
ATOM 2887 C C . LYS A 1 379 ? -4.852 10.141 20.031 1 96.19 379 LYS A C 1
ATOM 2889 O O . LYS A 1 379 ? -4.293 10.766 19.125 1 96.19 379 LYS A O 1
ATOM 2894 N N . LYS A 1 380 ? -5.328 10.688 21.109 1 96.12 380 LYS A N 1
ATOM 2895 C CA . LYS A 1 380 ? -5.152 12.117 21.344 1 96.12 380 LYS A CA 1
ATOM 2896 C C . LYS A 1 380 ? -3.699 12.445 21.672 1 96.12 380 LYS A C 1
ATOM 2898 O O . LYS A 1 380 ? -3.043 11.719 22.422 1 96.12 380 LYS A O 1
ATOM 2903 N N . SER A 1 381 ? -3.199 13.461 21.047 1 96.12 381 SER A N 1
ATOM 2904 C CA . SER A 1 381 ? -1.933 14.039 21.484 1 96.12 381 SER A CA 1
ATOM 2905 C C . SER A 1 381 ? -2.104 14.812 22.797 1 96.12 381 SER A C 1
ATOM 2907 O O . SER A 1 381 ? -3.227 15.125 23.188 1 96.12 381 SER A O 1
ATOM 2909 N N . PRO A 1 382 ? -0.999 15.117 23.469 1 95.94 382 PRO A N 1
ATOM 2910 C CA . PRO A 1 382 ? -1.103 16.031 24.594 1 95.94 382 PRO A CA 1
ATOM 2911 C C . PRO A 1 382 ? -1.56 17.438 24.188 1 95.94 382 PRO A C 1
ATOM 2913 O O . PRO A 1 382 ? -1.479 17.797 23 1 95.94 382 PRO A O 1
ATOM 2916 N N . SER A 1 383 ? -2.092 18.047 25.188 1 96.62 383 SER A N 1
ATOM 2917 C CA . SER A 1 383 ? -2.275 19.484 25.062 1 96.62 383 SER A CA 1
ATOM 2918 C C . SER A 1 383 ? -0.978 20.234 25.344 1 96.62 383 SER A C 1
ATOM 2920 O O . SER A 1 383 ? 0.112 19.688 25.156 1 96.62 383 SER A O 1
ATOM 2922 N N . PHE A 1 384 ? -1.122 21.531 25.672 1 96.56 384 PHE A N 1
ATOM 2923 C CA . PHE A 1 384 ? 0.055 22.328 25.984 1 96.56 384 PHE A CA 1
ATOM 2924 C C . PHE A 1 384 ? -0.176 23.172 27.234 1 96.56 384 PHE A C 1
ATOM 2926 O O . PHE A 1 384 ? -1.31 23.547 27.531 1 96.56 384 PHE A O 1
ATOM 2933 N N . LEU A 1 385 ? 0.871 23.312 27.953 1 97.62 385 LEU A N 1
ATOM 2934 C CA . LEU A 1 385 ? 0.97 24.422 28.891 1 97.62 385 LEU A CA 1
ATOM 2935 C C . LEU A 1 385 ? 1.681 25.609 28.266 1 97.62 385 LEU A C 1
ATOM 2937 O O . LEU A 1 385 ? 2.766 25.469 27.703 1 97.62 385 LEU A O 1
ATOM 2941 N N . SER A 1 386 ? 1.052 26.797 28.328 1 97.06 386 SER A N 1
ATOM 2942 C CA . SER A 1 386 ? 1.614 27.984 27.703 1 97.06 386 SER A CA 1
ATOM 2943 C C . SER A 1 386 ? 1.836 29.094 28.719 1 97.06 386 SER A C 1
ATOM 2945 O O . SER A 1 386 ? 1.035 29.281 29.625 1 97.06 386 SER A O 1
ATOM 2947 N N . ILE A 1 387 ? 2.891 29.781 28.531 1 97.94 387 ILE A N 1
ATOM 2948 C CA . ILE A 1 387 ? 3.213 30.969 29.312 1 97.94 387 ILE A CA 1
ATOM 2949 C C . ILE A 1 387 ? 3.469 32.156 28.391 1 97.94 387 ILE A C 1
ATOM 2951 O O . ILE A 1 387 ? 4.473 32.188 27.672 1 97.94 387 ILE A O 1
ATOM 2955 N N . HIS A 1 388 ? 2.566 33.094 28.438 1 97.44 388 HIS A N 1
ATOM 2956 C CA . HIS A 1 388 ? 2.752 34.344 27.703 1 97.44 388 HIS A CA 1
ATOM 2957 C C . HIS A 1 388 ? 3.35 35.406 28.609 1 97.44 388 HIS A C 1
ATOM 2959 O O . HIS A 1 388 ? 2.744 35.812 29.609 1 97.44 388 HIS A O 1
ATOM 2965 N N . MET A 1 389 ? 4.508 35.969 28.109 1 97.81 389 MET A N 1
ATOM 2966 C CA . MET A 1 389 ? 5.219 36.906 28.969 1 97.81 389 MET A CA 1
ATOM 2967 C C . MET A 1 389 ? 5.555 38.188 28.219 1 97.81 389 MET A C 1
ATOM 2969 O O . MET A 1 389 ? 5.883 38.156 27.031 1 97.81 389 MET A O 1
ATOM 2973 N N . GLY A 1 390 ? 5.371 39.25 28.844 1 97.5 390 GLY A N 1
ATOM 2974 C CA . GLY A 1 390 ? 6.012 40.5 28.469 1 97.5 390 GLY A CA 1
ATOM 2975 C C . GLY A 1 390 ? 7.273 40.781 29.266 1 97.5 390 GLY A C 1
ATOM 2976 O O . GLY A 1 390 ? 7.262 40.75 30.5 1 97.5 390 GLY A O 1
ATOM 2977 N N . VAL A 1 391 ? 8.391 41.031 28.578 1 97.75 391 VAL A N 1
ATOM 2978 C CA . VAL A 1 391 ? 9.672 41.156 29.266 1 97.75 391 VAL A CA 1
ATOM 2979 C C . VAL A 1 391 ? 10.352 42.469 28.828 1 97.75 391 VAL A C 1
ATOM 2981 O O . VAL A 1 391 ? 10.078 42.969 27.75 1 97.75 391 VAL A O 1
ATOM 2984 N N . LYS A 1 392 ? 11.289 42.875 29.656 1 96.62 392 LYS A N 1
ATOM 2985 C CA . LYS A 1 392 ? 12.133 44.031 29.281 1 96.62 392 LYS A CA 1
ATOM 2986 C C . LYS A 1 392 ? 13.023 43.656 28.094 1 96.62 392 LYS A C 1
ATOM 2988 O O . LYS A 1 392 ? 13.539 42.531 28 1 96.62 392 LYS A O 1
ATOM 2993 N N . ALA A 1 393 ? 13.219 44.625 27.219 1 94.88 393 ALA A N 1
ATOM 2994 C CA . ALA A 1 393 ? 13.945 44.406 25.969 1 94.88 393 ALA A CA 1
ATOM 2995 C C . ALA A 1 393 ? 15.383 43.969 26.25 1 94.88 393 ALA A C 1
ATOM 2997 O O . ALA A 1 393 ? 15.953 43.156 25.484 1 94.88 393 ALA A O 1
ATOM 2998 N N . ASP A 1 394 ? 15.922 44.344 27.328 1 92.25 394 ASP A N 1
ATOM 2999 C CA . ASP A 1 394 ? 17.328 44.125 27.625 1 92.25 394 ASP A CA 1
ATOM 3000 C C . ASP A 1 394 ? 17.562 42.656 28.031 1 92.25 394 ASP A C 1
ATOM 3002 O O . ASP A 1 394 ? 18.703 42.188 28.078 1 92.25 394 ASP A O 1
ATOM 3006 N N . VAL A 1 395 ? 16.531 41.969 28.281 1 93.56 395 VAL A N 1
ATOM 3007 C CA . VAL A 1 395 ? 16.641 40.531 28.594 1 93.56 395 VAL A CA 1
ATOM 3008 C C . VAL A 1 395 ? 17.172 39.781 27.391 1 93.56 395 VAL A C 1
ATOM 3010 O O . VAL A 1 395 ? 17.859 38.75 27.531 1 93.56 395 VAL A O 1
ATOM 3013 N N . LEU A 1 396 ? 16.828 40.25 26.188 1 94.12 396 LEU A N 1
ATOM 3014 C CA . LEU A 1 396 ? 17.203 39.562 24.953 1 94.12 396 LEU A CA 1
ATOM 3015 C C . LEU A 1 396 ? 18.344 40.281 24.25 1 94.12 396 LEU A C 1
ATOM 3017 O O . LEU A 1 396 ? 18.203 41.438 23.844 1 94.12 396 LEU A O 1
ATOM 3021 N N . PRO A 1 397 ? 19.391 39.625 24.078 1 89.56 397 PRO A N 1
ATOM 3022 C CA . PRO A 1 397 ? 20.453 40.219 23.281 1 89.56 397 PRO A CA 1
ATOM 3023 C C . PRO A 1 397 ? 20.031 40.531 21.844 1 89.56 397 PRO A C 1
ATOM 3025 O O . PRO A 1 397 ? 19.094 39.906 21.328 1 89.56 397 PRO A O 1
ATOM 3028 N N . PRO A 1 398 ? 20.641 41.531 21.188 1 85.19 398 PRO A N 1
ATOM 3029 C CA . PRO A 1 398 ? 20.234 41.969 19.844 1 85.19 398 PRO A CA 1
ATOM 3030 C C . PRO A 1 398 ? 20.266 40.812 18.828 1 85.19 398 PRO A C 1
ATOM 3032 O O . PRO A 1 398 ? 19.469 40.812 17.875 1 85.19 398 PRO A O 1
ATOM 3035 N N . ASP A 1 399 ? 21.016 39.781 18.906 1 88.31 399 ASP A N 1
ATOM 3036 C CA . ASP A 1 399 ? 21.141 38.75 17.891 1 88.31 399 ASP A CA 1
ATOM 3037 C C . ASP A 1 399 ? 20.406 37.469 18.328 1 88.31 399 ASP A C 1
ATOM 3039 O O . ASP A 1 399 ? 20.719 36.375 17.844 1 88.31 399 ASP A O 1
ATOM 3043 N N . THR A 1 400 ? 19.375 37.719 19.094 1 94.94 400 THR A N 1
ATOM 3044 C CA . THR A 1 400 ? 18.625 36.594 19.578 1 94.94 400 THR A CA 1
ATOM 3045 C C . THR A 1 400 ? 17.734 36 18.469 1 94.94 400 THR A C 1
ATOM 3047 O O . THR A 1 400 ? 17.062 36.75 17.75 1 94.94 400 THR A O 1
ATOM 3050 N N . ASP A 1 401 ? 17.797 34.719 18.266 1 96.38 401 ASP A N 1
ATOM 3051 C CA . ASP A 1 401 ? 16.891 34.031 17.328 1 96.38 401 ASP A CA 1
ATOM 3052 C C . ASP A 1 401 ? 15.453 34.062 17.828 1 96.38 401 ASP A C 1
ATOM 3054 O O . ASP A 1 401 ? 15.211 34.219 19.031 1 96.38 401 ASP A O 1
ATOM 3058 N N . VAL A 1 402 ? 14.539 33.906 16.984 1 97.06 402 VAL A N 1
ATOM 3059 C CA . VAL A 1 402 ? 13.133 34.094 17.297 1 97.06 402 VAL A CA 1
ATOM 3060 C C . VAL A 1 402 ? 12.562 32.844 17.953 1 97.06 402 VAL A C 1
ATOM 3062 O O . VAL A 1 402 ? 11.789 32.938 18.922 1 97.06 402 VAL A O 1
ATOM 3065 N N . HIS A 1 403 ? 12.844 31.672 17.391 1 97.69 403 HIS A N 1
ATOM 3066 C CA . HIS A 1 403 ? 12.281 30.422 17.875 1 97.69 403 HIS A CA 1
ATOM 3067 C C . HIS A 1 403 ? 13.359 29.5 18.438 1 97.69 403 HIS A C 1
ATOM 3069 O O . HIS A 1 403 ? 14.391 29.297 17.797 1 97.69 403 HIS A O 1
ATOM 3075 N N . HIS A 1 404 ? 13.125 29.016 19.625 1 97.69 404 HIS A N 1
ATOM 3076 C CA . HIS A 1 404 ? 14.055 28.125 20.312 1 97.69 404 HIS A CA 1
ATOM 3077 C C . HIS A 1 404 ? 13.359 26.859 20.781 1 97.69 404 HIS A C 1
ATOM 3079 O O . HIS A 1 404 ? 12.172 26.875 21.125 1 97.69 404 HIS A O 1
ATOM 3085 N N . ILE A 1 405 ? 14.07 25.766 20.688 1 98.38 405 ILE A N 1
ATOM 3086 C CA . ILE A 1 405 ? 13.656 24.484 21.266 1 98.38 405 ILE A CA 1
ATOM 3087 C C . ILE A 1 405 ? 14.68 24.031 22.297 1 98.38 405 ILE A C 1
ATOM 3089 O O . ILE A 1 405 ? 15.875 23.953 22.016 1 98.38 405 ILE A O 1
ATOM 3093 N N . LEU A 1 406 ? 14.219 23.766 23.484 1 98.44 406 LEU A N 1
ATOM 3094 C CA . LEU A 1 406 ? 15.117 23.328 24.547 1 98.44 406 LEU A CA 1
ATOM 3095 C C . LEU A 1 406 ? 14.766 21.922 25 1 98.44 406 LEU A C 1
ATOM 3097 O O . LEU A 1 406 ? 13.625 21.656 25.391 1 98.44 406 LEU A O 1
ATOM 3101 N N . VAL A 1 407 ? 15.688 21.016 24.875 1 98.44 407 VAL A N 1
ATOM 3102 C CA . VAL A 1 407 ? 15.625 19.672 25.438 1 98.44 407 VAL A CA 1
ATOM 3103 C C . VAL A 1 407 ? 16.828 19.438 26.359 1 98.44 407 VAL A C 1
ATOM 3105 O O . VAL A 1 407 ? 17.969 19.453 25.906 1 98.44 407 VAL A O 1
ATOM 3108 N N . GLU A 1 408 ? 16.594 19.172 27.562 1 97.19 408 GLU A N 1
ATOM 3109 C CA . GLU A 1 408 ? 17.672 19.062 28.531 1 97.19 408 GLU A CA 1
ATOM 3110 C C . GLU A 1 408 ? 18.172 17.625 28.641 1 97.19 408 GLU A C 1
ATOM 3112 O O . GLU A 1 408 ? 19.328 17.391 29 1 97.19 408 GLU A O 1
ATOM 3117 N N . THR A 1 409 ? 17.297 16.609 28.469 1 96.5 409 THR A N 1
ATOM 3118 C CA . THR A 1 409 ? 17.656 15.203 28.391 1 96.5 409 THR A CA 1
ATOM 3119 C C . THR A 1 409 ? 16.859 14.508 27.297 1 96.5 409 THR A C 1
ATOM 3121 O O . THR A 1 409 ? 15.664 14.727 27.141 1 96.5 409 THR A O 1
ATOM 3124 N N . TRP A 1 410 ? 17.578 13.641 26.547 1 96.75 410 TRP A N 1
ATOM 3125 C CA . TRP A 1 410 ? 16.922 12.961 25.438 1 96.75 410 TRP A CA 1
ATOM 3126 C C . TRP A 1 410 ? 15.797 12.055 25.922 1 96.75 410 TRP A C 1
ATOM 3128 O O . TRP A 1 410 ? 14.781 11.898 25.25 1 96.75 410 TRP A O 1
ATOM 3138 N N . GLU A 1 411 ? 15.898 11.469 27.094 1 95.5 411 GLU A N 1
ATOM 3139 C CA . GLU A 1 411 ? 14.922 10.539 27.656 1 95.5 411 GLU A CA 1
ATOM 3140 C C . GLU A 1 411 ? 13.594 11.234 27.938 1 95.5 411 GLU A C 1
ATOM 3142 O O . GLU A 1 411 ? 12.531 10.602 27.891 1 95.5 411 GLU A O 1
ATOM 3147 N N . GLN A 1 412 ? 13.688 12.539 28.125 1 96 412 GLN A N 1
ATOM 3148 C CA . GLN A 1 412 ? 12.492 13.281 28.516 1 96 412 GLN A CA 1
ATOM 3149 C C . GLN A 1 412 ? 11.891 14.008 27.312 1 96 412 GLN A C 1
ATOM 3151 O O . GLN A 1 412 ? 10.859 14.672 27.453 1 96 412 GLN A O 1
ATOM 3156 N N . MET A 1 413 ? 12.43 13.82 26.203 1 97.25 413 MET A N 1
ATOM 3157 C CA . MET A 1 413 ? 12.062 14.602 25.031 1 97.25 413 MET A CA 1
ATOM 3158 C C . MET A 1 413 ? 10.562 14.5 24.766 1 97.25 413 MET A C 1
ATOM 3160 O O . MET A 1 413 ? 9.906 15.516 24.531 1 97.25 413 MET A O 1
ATOM 3164 N N . GLU A 1 414 ? 10.008 13.273 24.875 1 96.31 414 GLU A N 1
ATOM 3165 C CA . GLU A 1 414 ? 8.609 13.047 24.5 1 96.31 414 GLU A CA 1
ATOM 3166 C C . GLU A 1 414 ? 7.699 13.086 25.734 1 96.31 414 GLU A C 1
ATOM 3168 O O . GLU A 1 414 ? 6.492 12.867 25.609 1 96.31 414 GLU A O 1
ATOM 3173 N N . GLN A 1 415 ? 8.281 13.359 26.922 1 96.38 415 GLN A N 1
ATOM 3174 C CA . GLN A 1 415 ? 7.504 13.422 28.156 1 96.38 415 GLN A CA 1
ATOM 3175 C C . GLN A 1 415 ? 6.898 14.805 28.359 1 96.38 415 GLN A C 1
ATOM 3177 O O . GLN A 1 415 ? 7.379 15.789 27.797 1 96.38 415 GLN A O 1
ATOM 3182 N N . PRO A 1 416 ? 5.785 14.844 29.188 1 96.62 416 PRO A N 1
ATOM 3183 C CA . PRO A 1 416 ? 5.238 16.172 29.484 1 96.62 416 PRO A CA 1
ATOM 3184 C C . PRO A 1 416 ? 6.277 17.125 30.078 1 96.62 416 PRO A C 1
ATOM 3186 O O . PRO A 1 416 ? 7 16.75 31 1 96.62 416 PRO A O 1
ATOM 3189 N N . ARG A 1 417 ? 6.422 18.266 29.453 1 96.56 417 ARG A N 1
ATOM 3190 C CA . ARG A 1 417 ? 7.266 19.375 29.906 1 96.56 417 ARG A CA 1
ATOM 3191 C C . ARG A 1 417 ? 8.742 19.062 29.656 1 96.56 417 ARG A C 1
ATOM 3193 O O . ARG A 1 417 ? 9.617 19.766 30.172 1 96.56 417 ARG A O 1
ATOM 3200 N N . GLY A 1 418 ? 8.938 17.984 28.859 1 97.38 418 GLY A N 1
ATOM 3201 C CA . GLY A 1 418 ? 10.312 17.625 28.547 1 97.38 418 GLY A CA 1
ATOM 3202 C C . GLY A 1 418 ? 10.922 18.531 27.484 1 97.38 418 GLY A C 1
ATOM 3203 O O . GLY A 1 418 ? 12.086 18.938 27.609 1 97.38 418 GLY A O 1
ATOM 3204 N N . THR A 1 419 ? 10.195 18.844 26.484 1 98.38 419 THR A N 1
ATOM 3205 C CA . THR A 1 419 ? 10.625 19.75 25.422 1 98.38 419 THR A CA 1
ATOM 3206 C C . THR A 1 419 ? 9.961 21.125 25.578 1 98.38 419 THR A C 1
ATOM 3208 O O . THR A 1 419 ? 8.734 21.219 25.641 1 98.38 419 THR A O 1
ATOM 3211 N N . LEU A 1 420 ? 10.758 22.172 25.641 1 98.31 420 LEU A N 1
ATOM 3212 C CA . LEU A 1 420 ? 10.234 23.531 25.75 1 98.31 420 LEU A CA 1
ATOM 3213 C C . LEU A 1 420 ? 10.328 24.25 24.406 1 98.31 420 LEU A C 1
ATOM 3215 O O . LEU A 1 420 ? 11.375 24.234 23.75 1 98.31 420 LEU A O 1
ATOM 3219 N N . PHE A 1 421 ? 9.219 24.812 24.047 1 97.94 421 PHE A N 1
ATOM 3220 C CA . PHE A 1 421 ? 9.156 25.703 22.891 1 97.94 421 PHE A CA 1
ATOM 3221 C C . PHE A 1 421 ? 9.188 27.156 23.328 1 97.94 421 PHE A C 1
ATOM 3223 O O . PHE A 1 421 ? 8.508 27.547 24.281 1 97.94 421 PHE A O 1
ATOM 3230 N N . VAL A 1 422 ? 9.969 27.938 22.672 1 97.81 422 VAL A N 1
ATOM 3231 C CA . VAL A 1 422 ? 10.031 29.359 23.016 1 97.81 422 VAL A CA 1
ATOM 3232 C C . VAL A 1 422 ? 9.984 30.188 21.734 1 97.81 422 VAL A C 1
ATOM 3234 O O . VAL A 1 422 ? 10.789 30 20.828 1 97.81 422 VAL A O 1
ATOM 3237 N N . SER A 1 423 ? 9.062 31.141 21.672 1 97.5 423 SER A N 1
ATOM 3238 C CA . SER A 1 423 ? 8.922 32.031 20.531 1 97.5 423 SER A CA 1
ATOM 3239 C C . SER A 1 423 ? 8.891 33.5 20.953 1 97.5 423 SER A C 1
ATOM 3241 O O . SER A 1 423 ? 8.297 33.812 21.984 1 97.5 423 SER A O 1
ATOM 3243 N N . MET A 1 424 ? 9.57 34.312 20.188 1 97.44 424 MET A N 1
ATOM 3244 C CA . MET A 1 424 ? 9.625 35.75 20.453 1 97.44 424 MET A CA 1
ATOM 3245 C C . MET A 1 424 ? 9.234 36.531 19.203 1 97.44 424 MET A C 1
ATOM 3247 O O . MET A 1 424 ? 10.062 37.25 18.641 1 97.44 424 MET A O 1
ATOM 3251 N N . PRO A 1 425 ? 7.938 36.5 18.922 1 97.12 425 PRO A N 1
ATOM 3252 C CA . PRO A 1 425 ? 7.504 37.062 17.641 1 97.12 425 PRO A CA 1
ATOM 3253 C C . PRO A 1 425 ? 7.703 38.594 17.578 1 97.12 425 PRO A C 1
ATOM 3255 O O . PRO A 1 425 ? 7.789 39.156 16.484 1 97.12 425 PRO A O 1
ATOM 3258 N N . SER A 1 426 ? 7.828 39.25 18.672 1 96.94 426 SER A N 1
ATOM 3259 C CA . SER A 1 426 ? 8.016 40.719 18.703 1 96.94 426 SER A CA 1
ATOM 3260 C C . SER A 1 426 ? 9.383 41.094 18.141 1 96.94 426 SER A C 1
ATOM 3262 O O . SER A 1 426 ? 9.625 42.281 17.828 1 96.94 426 SER A O 1
ATOM 3264 N N . LEU A 1 427 ? 10.289 40.125 18.047 1 96.62 427 LEU A N 1
ATOM 3265 C CA . LEU A 1 427 ? 11.578 40.375 17.422 1 96.62 427 LEU A CA 1
ATOM 3266 C C . LEU A 1 427 ? 11.406 40.594 15.922 1 96.62 427 LEU A C 1
ATOM 3268 O O . LEU A 1 427 ? 12.234 41.25 15.289 1 96.62 427 LEU A O 1
ATOM 3272 N N . LEU A 1 428 ? 10.383 40.094 15.352 1 96.44 428 LEU A N 1
ATOM 3273 C CA . LEU A 1 428 ? 10.094 40.25 13.93 1 96.44 428 LEU A CA 1
ATOM 3274 C C . LEU A 1 428 ? 9.102 41.375 13.711 1 96.44 428 LEU A C 1
ATOM 3276 O O . LEU A 1 428 ? 9.219 42.125 12.734 1 96.44 428 LEU A O 1
ATOM 3280 N N . ASP A 1 429 ? 8.148 41.5 14.602 1 97.25 429 ASP A N 1
ATOM 3281 C CA . ASP A 1 429 ? 7.156 42.562 14.531 1 97.25 429 ASP A CA 1
ATOM 3282 C C . ASP A 1 429 ? 7.047 43.312 15.867 1 97.25 429 ASP A C 1
ATOM 3284 O O . ASP A 1 429 ? 6.227 42.938 16.719 1 97.25 429 ASP A O 1
ATOM 3288 N N . PRO A 1 430 ? 7.652 44.344 16.016 1 95.69 430 PRO A N 1
ATOM 3289 C CA . PRO A 1 430 ? 7.699 45.094 17.281 1 95.69 430 PRO A CA 1
ATOM 3290 C C . PRO A 1 430 ? 6.344 45.656 17.672 1 95.69 430 PRO A C 1
ATOM 3292 O O . PRO A 1 430 ? 6.152 46.062 18.828 1 95.69 430 PRO A O 1
ATOM 3295 N N . SER A 1 431 ? 5.461 45.75 16.766 1 95.62 431 SER A N 1
ATOM 3296 C CA . SER A 1 431 ? 4.16 46.312 17.062 1 95.62 431 SER A CA 1
ATOM 3297 C C . SER A 1 431 ? 3.363 45.438 18.031 1 95.62 431 SER A C 1
ATOM 3299 O O . SER A 1 431 ? 2.363 45.875 18.594 1 95.62 431 SER A O 1
ATOM 3301 N N . LEU A 1 432 ? 3.775 44.25 18.281 1 97.44 432 LEU A N 1
ATOM 3302 C CA . LEU A 1 432 ? 3.057 43.312 19.125 1 97.44 432 LEU A CA 1
ATOM 3303 C C . LEU A 1 432 ? 3.244 43.625 20.594 1 97.44 432 LEU A C 1
ATOM 3305 O O . LEU A 1 432 ? 2.502 43.125 21.453 1 97.44 432 LEU A O 1
ATOM 3309 N N . ALA A 1 433 ? 4.25 44.375 20.891 1 97.06 433 ALA A N 1
ATOM 3310 C CA . ALA A 1 433 ? 4.578 44.688 22.281 1 97.06 433 ALA A CA 1
ATOM 3311 C C . ALA A 1 433 ? 4.711 46.219 22.484 1 97.06 433 ALA A C 1
ATOM 3313 O O . ALA A 1 433 ? 4.969 46.938 21.531 1 97.06 433 ALA A O 1
ATOM 3314 N N . PRO A 1 434 ? 4.5 46.625 23.734 1 96.19 434 PRO A N 1
ATOM 3315 C CA . PRO A 1 434 ? 4.781 48.031 24.016 1 96.19 434 PRO A CA 1
ATOM 3316 C C . PRO A 1 434 ? 6.238 48.406 23.75 1 96.19 434 PRO A C 1
ATOM 3318 O O . PRO A 1 434 ? 7.109 47.531 23.734 1 96.19 434 PRO A O 1
ATOM 3321 N N . PRO A 1 435 ? 6.504 49.75 23.547 1 95.38 435 PRO A N 1
ATOM 3322 C CA . PRO A 1 435 ? 7.898 50.156 23.359 1 95.38 435 PRO A CA 1
ATOM 3323 C C . PRO A 1 435 ? 8.805 49.719 24.5 1 95.38 435 PRO A C 1
ATOM 3325 O O . PRO A 1 435 ? 8.422 49.844 25.672 1 95.38 435 PRO A O 1
ATOM 3328 N N . GLY A 1 436 ? 9.945 49.219 24.141 1 94.75 436 GLY A N 1
ATOM 3329 C CA . GLY A 1 436 ? 10.93 48.812 25.141 1 94.75 436 GLY A CA 1
ATOM 3330 C C . GLY A 1 436 ? 10.664 47.438 25.719 1 94.75 436 GLY A C 1
ATOM 3331 O O . GLY A 1 436 ? 11.305 47.031 26.688 1 94.75 436 GLY A O 1
ATOM 3332 N N . ARG A 1 437 ? 9.719 46.719 25.141 1 96.62 437 ARG A N 1
ATOM 3333 C CA . ARG A 1 437 ? 9.375 45.406 25.641 1 96.62 437 ARG A CA 1
ATOM 3334 C C . ARG A 1 437 ? 9.383 44.375 24.5 1 96.62 437 ARG A C 1
ATOM 3336 O O . ARG A 1 437 ? 9.344 44.75 23.328 1 96.62 437 ARG A O 1
ATOM 3343 N N . HIS A 1 438 ? 9.539 43.125 24.906 1 97.12 438 HIS A N 1
ATOM 3344 C CA . HIS A 1 438 ? 9.414 42 23.984 1 97.12 438 HIS A CA 1
ATOM 3345 C C . HIS A 1 438 ? 8.484 40.938 24.547 1 97.12 438 HIS A C 1
ATOM 3347 O O . HIS A 1 438 ? 8.172 40.938 25.734 1 97.12 438 HIS A O 1
ATOM 3353 N N . ILE A 1 439 ? 8 40.125 23.688 1 97.38 439 ILE A N 1
ATOM 3354 C CA . ILE A 1 439 ? 7.176 38.969 24.047 1 97.38 439 ILE A CA 1
ATOM 3355 C C . ILE A 1 439 ? 8.039 37.719 24.094 1 97.38 439 ILE A C 1
ATOM 3357 O O . ILE A 1 439 ? 8.875 37.5 23.203 1 97.38 439 ILE A O 1
ATOM 3361 N N . ILE A 1 440 ? 7.891 36.906 25.109 1 97.5 440 ILE A N 1
ATOM 3362 C CA . ILE A 1 440 ? 8.359 35.531 25.141 1 97.5 440 ILE A CA 1
ATOM 3363 C C . ILE A 1 440 ? 7.176 34.594 25.375 1 97.5 440 ILE A C 1
ATOM 3365 O O . ILE A 1 440 ? 6.492 34.688 26.406 1 97.5 440 ILE A O 1
ATOM 3369 N N . HIS A 1 441 ? 6.887 33.844 24.438 1 97.88 441 HIS A N 1
ATOM 3370 C CA . HIS A 1 441 ? 5.879 32.781 24.531 1 97.88 441 HIS A CA 1
ATOM 3371 C C . HIS A 1 441 ? 6.523 31.422 24.703 1 97.88 441 HIS A C 1
ATOM 3373 O O . HIS A 1 441 ? 7.117 30.891 23.766 1 97.88 441 HIS A O 1
ATOM 3379 N N . ALA A 1 442 ? 6.426 30.844 25.922 1 97.94 442 ALA A N 1
ATOM 3380 C CA . ALA A 1 442 ? 6.941 29.5 26.203 1 97.94 442 ALA A CA 1
ATOM 3381 C C . ALA A 1 442 ? 5.805 28.484 26.312 1 97.94 442 ALA A C 1
ATOM 3383 O O . ALA A 1 442 ? 4.773 28.766 26.922 1 97.94 442 ALA A O 1
ATOM 3384 N N . PHE A 1 443 ? 5.957 27.391 25.625 1 97.06 443 PHE A N 1
ATOM 3385 C CA . PHE A 1 443 ? 4.93 26.359 25.766 1 97.06 443 PHE A CA 1
ATOM 3386 C C . PHE A 1 443 ? 5.535 24.969 25.688 1 97.06 443 PHE A C 1
ATOM 3388 O O . PHE A 1 443 ? 6.652 24.797 25.203 1 97.06 443 PHE A O 1
ATOM 3395 N N . THR A 1 444 ? 4.844 23.984 26.234 1 97.88 444 THR A N 1
ATOM 3396 C CA . THR A 1 444 ? 5.316 22.609 26.359 1 97.88 444 THR A CA 1
ATOM 3397 C C . THR A 1 444 ? 4.141 21.641 26.422 1 97.88 444 THR A C 1
ATOM 3399 O O . THR A 1 444 ? 3.066 21.984 26.922 1 97.88 444 THR A O 1
ATOM 3402 N N . PRO A 1 445 ? 4.328 20.438 25.859 1 97.5 445 PRO A N 1
ATOM 3403 C CA . PRO A 1 445 ? 3.256 19.453 25.953 1 97.5 445 PRO A CA 1
ATOM 3404 C C . PRO A 1 445 ? 2.879 19.125 27.391 1 97.5 445 PRO A C 1
ATOM 3406 O O . PRO A 1 445 ? 3.754 19.047 28.266 1 97.5 445 PRO A O 1
ATOM 3409 N N . ASP A 1 446 ? 1.624 19.031 27.609 1 97.69 446 ASP A N 1
ATOM 3410 C CA . ASP A 1 446 ? 1.099 18.656 28.922 1 97.69 446 ASP A CA 1
ATOM 3411 C C . ASP A 1 446 ? -0.262 17.984 28.797 1 97.69 446 ASP A C 1
ATOM 3413 O O . ASP A 1 446 ? -0.916 18.062 27.766 1 97.69 446 ASP A O 1
ATOM 3417 N N . TRP A 1 447 ? -0.618 17.234 29.844 1 97.25 447 TRP A N 1
ATOM 3418 C CA . TRP A 1 447 ? -1.863 16.484 29.844 1 97.25 447 TRP A CA 1
ATOM 3419 C C . TRP A 1 447 ? -2.887 17.094 30.781 1 97.25 447 TRP A C 1
ATOM 3421 O O . TRP A 1 447 ? -2.527 17.625 31.828 1 97.25 447 TRP A O 1
ATOM 3431 N N . ILE A 1 448 ? -4.078 17 30.438 1 96.88 448 ILE A N 1
ATOM 3432 C CA . ILE A 1 448 ? -5.152 17.578 31.219 1 96.88 448 ILE A CA 1
ATOM 3433 C C . ILE A 1 448 ? -5.262 16.875 32.562 1 96.88 448 ILE A C 1
ATOM 3435 O O . ILE A 1 448 ? -5.699 17.453 33.562 1 96.88 448 ILE A O 1
ATOM 3439 N N . ASP A 1 449 ? -4.855 15.617 32.625 1 96.12 449 ASP A N 1
ATOM 3440 C CA . ASP A 1 449 ? -4.938 14.82 33.844 1 96.12 449 ASP A CA 1
ATOM 3441 C C . ASP A 1 449 ? -4.184 15.492 34.969 1 96.12 449 ASP A C 1
ATOM 3443 O O . ASP A 1 449 ? -4.574 15.367 36.156 1 96.12 449 ASP A O 1
ATOM 3447 N N . ALA A 1 450 ? -3.156 16.156 34.688 1 96.19 450 ALA A N 1
ATOM 3448 C CA . ALA A 1 450 ? -2.326 16.812 35.688 1 96.19 450 ALA A CA 1
ATOM 3449 C C . ALA A 1 450 ? -3.029 18.047 36.25 1 96.19 450 ALA A C 1
ATOM 3451 O O . ALA A 1 450 ? -2.588 18.609 37.25 1 96.19 450 ALA A O 1
ATOM 3452 N N . TRP A 1 451 ? -4.164 18.469 35.75 1 97.25 451 TRP A N 1
ATOM 3453 C CA . TRP A 1 451 ? -4.805 19.719 36.125 1 97.25 451 TRP A CA 1
ATOM 3454 C C . TRP A 1 451 ? -6.254 19.5 36.531 1 97.25 451 TRP A C 1
ATOM 3456 O O . TRP A 1 451 ? -7.082 20.406 36.438 1 97.25 451 TRP A O 1
ATOM 3466 N N . GLN A 1 452 ? -6.555 18.312 36.844 1 95 452 GLN A N 1
ATOM 3467 C CA . GLN A 1 452 ? -7.91 17.984 37.281 1 95 452 GLN A CA 1
ATOM 3468 C C . GLN A 1 452 ? -8.008 17.844 38.781 1 95 452 GLN A C 1
ATOM 3470 O O . GLN A 1 452 ? -6.996 17.656 39.469 1 95 452 GLN A O 1
ATOM 3475 N N . GLY A 1 453 ? -9.211 18.016 39.312 1 92.94 453 GLY A N 1
ATOM 3476 C CA . GLY A 1 453 ? -9.508 17.719 40.688 1 92.94 453 GLY A CA 1
ATOM 3477 C C . GLY A 1 453 ? -8.93 18.75 41.656 1 92.94 453 GLY A C 1
ATOM 3478 O O . GLY A 1 453 ? -8.609 18.422 42.812 1 92.94 453 GLY A O 1
ATOM 3479 N N . MET A 1 454 ? -8.766 19.938 41.281 1 94.44 454 MET A N 1
ATOM 3480 C CA . MET A 1 454 ? -8.18 21 42.125 1 94.44 454 MET A CA 1
ATOM 3481 C C . MET A 1 454 ? -9.188 22.109 42.375 1 94.44 454 MET A C 1
ATOM 3483 O O . MET A 1 454 ? -10.031 22.406 41.531 1 94.44 454 MET A O 1
ATOM 3487 N N . SER A 1 455 ? -9.07 22.672 43.562 1 95.94 455 SER A N 1
ATOM 3488 C CA . SER A 1 455 ? -9.797 23.906 43.812 1 95.94 455 SER A CA 1
ATOM 3489 C C . SER A 1 455 ? -9.219 25.062 43 1 95.94 455 SER A C 1
ATOM 3491 O O . SER A 1 455 ? -8.086 24.969 42.5 1 95.94 455 SER A O 1
ATOM 3493 N N . PRO A 1 456 ? -9.969 26.094 42.781 1 95 456 PRO A N 1
ATOM 3494 C CA . PRO A 1 456 ? -9.453 27.234 42.031 1 95 456 PRO A CA 1
ATOM 3495 C C . PRO A 1 456 ? -8.148 27.781 42.594 1 95 456 PRO A C 1
ATOM 3497 O O . PRO A 1 456 ? -7.23 28.125 41.844 1 95 456 PRO A O 1
ATOM 3500 N N . ALA A 1 457 ? -8.078 27.828 43.812 1 96.12 457 ALA A N 1
ATOM 3501 C CA . ALA A 1 457 ? -6.875 28.344 44.469 1 96.12 457 ALA A CA 1
ATOM 3502 C C . ALA A 1 457 ? -5.684 27.422 44.219 1 96.12 457 ALA A C 1
ATOM 3504 O O . ALA A 1 457 ? -4.57 27.891 43.969 1 96.12 457 ALA A O 1
ATOM 3505 N N . GLU A 1 458 ? -5.98 26.172 44.375 1 96.62 458 GLU A N 1
ATOM 3506 C CA . GLU A 1 458 ? -4.938 25.172 44.125 1 96.62 458 GLU A CA 1
ATOM 3507 C C . GLU A 1 458 ? -4.48 25.219 42.656 1 96.62 458 GLU A C 1
ATOM 3509 O O . GLU A 1 458 ? -3.291 25.078 42.375 1 96.62 458 GLU A O 1
ATOM 3514 N N . TYR A 1 459 ? -5.445 25.344 41.781 1 97.12 459 TYR A N 1
ATOM 3515 C CA . TYR A 1 459 ? -5.184 25.422 40.344 1 97.12 459 TYR A CA 1
ATOM 3516 C C . TYR A 1 459 ? -4.281 26.609 40.031 1 97.12 459 TYR A C 1
ATOM 3518 O O . TYR A 1 459 ? -3.275 26.469 39.344 1 97.12 459 TYR A O 1
ATOM 3526 N N . ASP A 1 460 ? -4.539 27.703 40.625 1 96.38 460 ASP A N 1
ATOM 3527 C CA . ASP A 1 460 ? -3.76 28.922 40.406 1 96.38 460 ASP A CA 1
ATOM 3528 C C . ASP A 1 460 ? -2.354 28.797 40.969 1 96.38 460 ASP A C 1
ATOM 3530 O O . ASP A 1 460 ? -1.38 29.234 40.344 1 96.38 460 ASP A O 1
ATOM 3534 N N . ALA A 1 461 ? -2.291 28.234 42.125 1 97.12 461 ALA A N 1
ATOM 3535 C CA . ALA A 1 461 ? -0.989 28.047 42.75 1 97.12 461 ALA A CA 1
ATOM 3536 C C . ALA A 1 461 ? -0.103 27.109 41.938 1 97.12 461 ALA A C 1
ATOM 3538 O O . ALA A 1 461 ? 1.101 27.344 41.781 1 97.12 461 ALA A O 1
ATOM 3539 N N . LYS A 1 462 ? -0.713 26.109 41.5 1 97.44 462 LYS A N 1
ATOM 3540 C CA . LYS A 1 462 ? 0.039 25.156 40.688 1 97.44 462 LYS A CA 1
ATOM 3541 C C . LYS A 1 462 ? 0.501 25.797 39.375 1 97.44 462 LYS A C 1
ATOM 3543 O O . LYS A 1 462 ? 1.629 25.562 38.938 1 97.44 462 LYS A O 1
ATOM 3548 N N . LYS A 1 463 ? -0.345 26.531 38.719 1 97.44 463 LYS A N 1
ATOM 3549 C CA . LYS A 1 463 ? 0.018 27.266 37.5 1 97.44 463 LYS A CA 1
ATOM 3550 C C . LYS A 1 463 ? 1.275 28.094 37.719 1 97.44 463 LYS A C 1
ATOM 3552 O O . LYS A 1 463 ? 2.215 28.031 36.906 1 97.44 463 LYS A O 1
ATOM 3557 N N . GLU A 1 464 ? 1.256 28.75 38.812 1 96.44 464 GLU A N 1
ATOM 3558 C CA . GLU A 1 464 ? 2.373 29.641 39.094 1 96.44 464 GLU A CA 1
ATOM 3559 C C . GLU A 1 464 ? 3.641 28.859 39.406 1 96.44 464 GLU A C 1
ATOM 3561 O O . GLU A 1 464 ? 4.738 29.25 39 1 96.44 464 GLU A O 1
ATOM 3566 N N . ALA A 1 465 ? 3.467 27.812 40.094 1 97.75 465 ALA A N 1
ATOM 3567 C CA . ALA A 1 465 ? 4.617 26.984 40.438 1 97.75 465 ALA A CA 1
ATOM 3568 C C . ALA A 1 465 ? 5.27 26.391 39.188 1 97.75 465 ALA A C 1
ATOM 3570 O O . ALA A 1 465 ? 6.496 26.391 39.062 1 97.75 465 ALA A O 1
ATOM 3571 N N . VAL A 1 466 ? 4.449 25.891 38.344 1 97.81 466 VAL A N 1
ATOM 3572 C CA . VAL A 1 466 ? 4.957 25.281 37.125 1 97.81 466 VAL A CA 1
ATOM 3573 C C . VAL A 1 466 ? 5.602 26.359 36.25 1 97.81 466 VAL A C 1
ATOM 3575 O O . VAL A 1 466 ? 6.656 26.125 35.656 1 97.81 466 VAL A O 1
ATOM 3578 N N . ALA A 1 467 ? 4.969 27.516 36.188 1 97.94 467 ALA A N 1
ATOM 3579 C CA . ALA A 1 467 ? 5.531 28.625 35.406 1 97.94 467 ALA A CA 1
ATOM 3580 C C . ALA A 1 467 ? 6.898 29.031 35.969 1 97.94 467 ALA A C 1
ATOM 3582 O O . ALA A 1 467 ? 7.824 29.297 35.188 1 97.94 467 ALA A O 1
ATOM 3583 N N . ASP A 1 468 ? 7.035 29.062 37.25 1 97.69 468 ASP A N 1
ATOM 3584 C CA . ASP A 1 468 ? 8.305 29.391 37.875 1 97.69 468 ASP A CA 1
ATOM 3585 C C . ASP A 1 468 ? 9.383 28.375 37.5 1 97.69 468 ASP A C 1
ATOM 3587 O O . ASP A 1 468 ? 10.531 28.734 37.25 1 97.69 468 ASP A O 1
ATOM 3591 N N . GLU A 1 469 ? 8.984 27.203 37.562 1 97.94 469 GLU A N 1
ATOM 3592 C CA . GLU A 1 469 ? 9.922 26.141 37.219 1 97.94 469 GLU A CA 1
ATOM 3593 C C . GLU A 1 469 ? 10.414 26.266 35.781 1 97.94 469 GLU A C 1
ATOM 3595 O O . GLU A 1 469 ? 11.609 26.141 35.531 1 97.94 469 GLU A O 1
ATOM 3600 N N . ILE A 1 470 ? 9.508 26.5 34.875 1 98.12 470 ILE A N 1
ATOM 3601 C CA . ILE A 1 470 ? 9.852 26.609 33.469 1 98.12 470 ILE A CA 1
ATOM 3602 C C . ILE A 1 470 ? 10.711 27.844 33.25 1 98.12 470 ILE A C 1
ATOM 3604 O O . ILE A 1 470 ? 11.703 27.797 32.5 1 98.12 470 ILE A O 1
ATOM 3608 N N . CYS A 1 471 ? 10.414 28.938 33.906 1 97.94 471 CYS A N 1
ATOM 3609 C CA . CYS A 1 471 ? 11.211 30.156 33.781 1 97.94 471 CYS A CA 1
ATOM 3610 C C . CYS A 1 471 ? 12.617 29.953 34.312 1 97.94 471 CYS A C 1
ATOM 3612 O O . CYS A 1 471 ? 13.578 30.516 33.781 1 97.94 471 CYS A O 1
ATOM 3614 N N . ALA A 1 472 ? 12.711 29.156 35.344 1 97.69 472 ALA A N 1
ATOM 3615 C CA . ALA A 1 472 ? 14.023 28.828 35.906 1 97.69 472 ALA A CA 1
ATOM 3616 C C . ALA A 1 472 ? 14.867 28.062 34.906 1 97.69 472 ALA A C 1
ATOM 3618 O O . ALA A 1 472 ? 16.062 28.297 34.781 1 97.69 472 ALA A O 1
ATOM 3619 N N . ARG A 1 473 ? 14.25 27.172 34.281 1 97.5 473 ARG A N 1
ATOM 3620 C CA . ARG A 1 473 ? 14.938 26.406 33.25 1 97.5 473 ARG A CA 1
ATOM 3621 C C . ARG A 1 473 ? 15.359 27.312 32.094 1 97.5 473 ARG A C 1
ATOM 3623 O O . ARG A 1 473 ? 16.484 27.203 31.594 1 97.5 473 ARG A O 1
ATOM 3630 N N . LEU A 1 474 ? 14.508 28.266 31.688 1 97.56 474 LEU A N 1
ATOM 3631 C CA . LEU A 1 474 ? 14.766 29.156 30.562 1 97.56 474 LEU A CA 1
ATOM 3632 C C . LEU A 1 474 ? 15.805 30.203 30.922 1 97.56 474 LEU A C 1
ATOM 3634 O O . LEU A 1 474 ? 16.391 30.828 30.031 1 97.56 474 LEU A O 1
ATOM 3638 N N . GLU A 1 475 ? 16.031 30.406 32.188 1 95.88 475 GLU A N 1
ATOM 3639 C CA . GLU A 1 475 ? 17.016 31.375 32.656 1 95.88 475 GLU A CA 1
ATOM 3640 C C . GLU A 1 475 ? 18.422 31.016 32.188 1 95.88 475 GLU A C 1
ATOM 3642 O O . GLU A 1 475 ? 19.266 31.891 31.969 1 95.88 475 GLU A O 1
ATOM 3647 N N . LYS A 1 476 ? 18.609 29.766 32.031 1 91.62 476 LYS A N 1
ATOM 3648 C CA . LYS A 1 476 ? 19.906 29.281 31.547 1 91.62 476 LYS A CA 1
ATOM 3649 C C . LYS A 1 476 ? 20.156 29.734 30.109 1 91.62 476 LYS A C 1
ATOM 3651 O O . LYS A 1 476 ? 21.297 30 29.734 1 91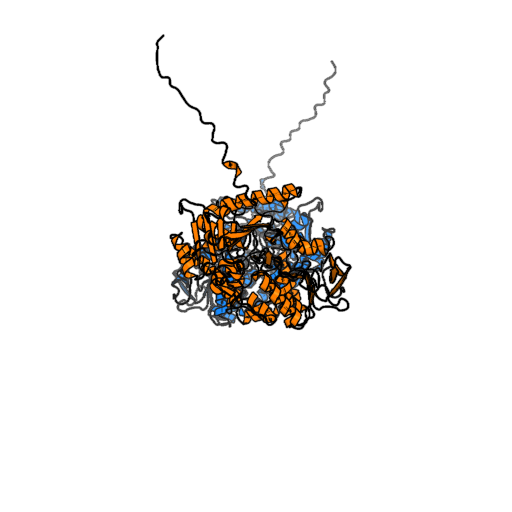.62 476 LYS A O 1
ATOM 3656 N N . LEU A 1 477 ? 19.156 29.875 29.328 1 92.62 477 LEU A N 1
ATOM 3657 C CA . LEU A 1 477 ? 19.266 30.297 27.938 1 92.62 477 LEU A CA 1
ATOM 3658 C C . LEU A 1 477 ? 19.172 31.828 27.812 1 92.62 477 LEU A C 1
ATOM 3660 O O . LEU A 1 477 ? 19.781 32.406 26.922 1 92.62 477 LEU A O 1
ATOM 3664 N N . PHE A 1 478 ? 18.359 32.375 28.734 1 95.38 478 PHE A N 1
ATOM 3665 C CA . PHE A 1 478 ? 18.141 33.812 28.719 1 95.38 478 PHE A CA 1
ATOM 3666 C C . PHE A 1 478 ? 18.375 34.406 30.109 1 95.38 478 PHE A C 1
ATOM 3668 O O . PHE A 1 478 ? 17.438 34.75 30.812 1 95.38 478 PHE A O 1
ATOM 3675 N N . PRO A 1 479 ? 19.609 34.656 30.375 1 94.31 479 PRO A N 1
ATOM 3676 C CA . PRO A 1 479 ? 19.922 35.188 31.703 1 94.31 479 PRO A CA 1
ATOM 3677 C C . PRO A 1 479 ? 19.203 36.531 31.969 1 94.31 479 PRO A C 1
ATOM 3679 O O . PRO A 1 479 ? 19.188 37.406 31.125 1 94.31 479 PRO A O 1
ATOM 3682 N N . GLY A 1 480 ? 18.562 36.656 33.188 1 95.12 480 GLY A N 1
ATOM 3683 C CA . GLY A 1 480 ? 17.828 37.875 33.531 1 95.12 480 GLY A CA 1
ATOM 3684 C C . GLY A 1 480 ? 16.344 37.781 33.25 1 95.12 480 GLY A C 1
ATOM 3685 O O . GLY A 1 480 ? 15.594 38.719 33.562 1 95.12 480 GLY A O 1
ATOM 3686 N N . LEU A 1 481 ? 15.93 36.688 32.719 1 97 481 LEU A N 1
ATOM 3687 C CA . LEU A 1 481 ? 14.539 36.5 32.312 1 97 481 LEU A CA 1
ATOM 3688 C C . LEU A 1 481 ? 13.586 36.75 33.469 1 97 481 LEU A C 1
ATOM 3690 O O . LEU A 1 481 ? 12.672 37.562 33.375 1 97 481 LEU A O 1
ATOM 3694 N N . ARG A 1 482 ? 13.82 36.062 34.562 1 96.19 482 ARG A N 1
ATOM 3695 C CA . ARG A 1 482 ? 12.898 36.125 35.719 1 96.19 482 ARG A CA 1
ATOM 3696 C C . ARG A 1 482 ? 12.781 37.531 36.25 1 96.19 482 ARG A C 1
ATOM 3698 O O . ARG A 1 482 ? 11.68 38 36.562 1 96.19 482 ARG A O 1
ATOM 3705 N N . ALA A 1 483 ? 13.867 38.25 36.25 1 95.31 483 ALA A N 1
ATOM 3706 C CA . ALA A 1 483 ? 13.891 39.625 36.75 1 95.31 483 ALA A CA 1
ATOM 3707 C C . ALA A 1 483 ? 13.266 40.594 35.75 1 95.31 483 ALA A C 1
ATOM 3709 O O . ALA A 1 483 ? 12.781 41.656 36.125 1 95.31 483 ALA A O 1
ATOM 3710 N N . GLY A 1 484 ? 13.242 40.219 34.562 1 96.25 484 GLY A N 1
ATOM 3711 C CA . GLY A 1 484 ? 12.812 41.125 33.5 1 96.25 484 GLY A CA 1
ATOM 3712 C C . GLY A 1 484 ? 11.352 40.969 33.125 1 96.25 484 GLY A C 1
ATOM 3713 O O . GLY A 1 484 ? 10.82 41.719 32.312 1 96.25 484 GLY A O 1
ATOM 3714 N N . ILE A 1 485 ? 10.641 40.062 33.75 1 96.44 485 ILE A N 1
ATOM 3715 C CA . ILE A 1 485 ? 9.242 39.781 33.406 1 96.44 485 ILE A CA 1
ATOM 3716 C C . ILE A 1 485 ? 8.352 40.875 34 1 96.44 485 ILE A C 1
ATOM 3718 O O . ILE A 1 485 ? 8.375 41.125 35.188 1 96.44 485 ILE A O 1
ATOM 3722 N N . ASP A 1 486 ? 7.496 41.469 33.125 1 93.12 486 ASP A N 1
ATOM 3723 C CA . ASP A 1 486 ? 6.535 42.469 33.531 1 93.12 486 ASP A CA 1
ATOM 3724 C C . ASP A 1 486 ? 5.109 41.938 33.531 1 93.12 486 ASP A C 1
ATOM 3726 O O . ASP A 1 486 ? 4.234 42.438 34.219 1 93.12 486 ASP A O 1
ATOM 3730 N N . PHE A 1 487 ? 4.938 41.031 32.656 1 94.94 487 PHE A N 1
ATOM 3731 C CA . PHE A 1 487 ? 3.625 40.438 32.469 1 94.94 487 PHE A CA 1
ATOM 3732 C C . PHE A 1 487 ? 3.758 38.938 32.25 1 94.94 487 PHE A C 1
ATOM 3734 O O . PHE A 1 487 ? 4.68 38.469 31.562 1 94.94 487 PHE A O 1
ATOM 3741 N N . ARG A 1 488 ? 2.875 38.188 32.875 1 96.12 488 ARG A N 1
ATOM 3742 C CA . ARG A 1 488 ? 2.885 36.75 32.656 1 96.12 488 ARG A CA 1
ATOM 3743 C C . ARG A 1 488 ? 1.479 36.156 32.781 1 96.12 488 ARG A C 1
ATOM 3745 O O . ARG A 1 488 ? 0.73 36.531 33.688 1 96.12 488 ARG A O 1
ATOM 3752 N N . GLU A 1 489 ? 1.108 35.375 31.859 1 95.62 489 GLU A N 1
ATOM 3753 C CA . GLU A 1 489 ? -0.149 34.656 31.891 1 95.62 489 GLU A CA 1
ATOM 3754 C C . GLU A 1 489 ? 0.062 33.188 31.516 1 95.62 489 GLU A C 1
ATOM 3756 O O . GLU A 1 489 ? 0.725 32.875 30.516 1 95.62 489 GLU A O 1
ATOM 3761 N N . VAL A 1 490 ? -0.545 32.312 32.375 1 97 490 VAL A N 1
ATOM 3762 C CA . VAL A 1 490 ? -0.322 30.875 32.188 1 97 490 VAL A CA 1
ATOM 3763 C C . VAL A 1 490 ? -1.612 30.203 31.703 1 97 490 VAL A C 1
ATOM 3765 O O . VAL A 1 490 ? -2.674 30.406 32.312 1 97 490 VAL A O 1
ATOM 3768 N N . GLY A 1 491 ? -1.538 29.547 30.594 1 96.19 491 GLY A N 1
ATOM 3769 C CA . GLY A 1 491 ? -2.604 28.688 30.125 1 96.19 491 GLY A CA 1
ATOM 3770 C C . GLY A 1 491 ? -2.281 27.203 30.281 1 96.19 491 GLY A C 1
ATOM 3771 O O . GLY A 1 491 ? -1.135 26.797 30.078 1 96.19 491 GLY A O 1
ATOM 3772 N N . THR A 1 492 ? -3.273 26.391 30.672 1 97.38 492 THR A N 1
ATOM 3773 C CA . THR A 1 492 ? -3.145 24.953 30.844 1 97.38 492 THR A CA 1
ATOM 3774 C C . THR A 1 492 ? -4.023 24.203 29.844 1 97.38 492 THR A C 1
ATOM 3776 O O . THR A 1 492 ? -4.746 24.828 29.062 1 97.38 492 THR A O 1
ATOM 3779 N N . PRO A 1 493 ? -3.945 22.859 29.859 1 96.94 493 PRO A N 1
ATOM 3780 C CA . PRO A 1 493 ? -4.855 22.094 29 1 96.94 493 PRO A CA 1
ATOM 3781 C C . PRO A 1 493 ? -6.32 22.453 29.234 1 96.94 493 PRO A C 1
ATOM 3783 O O . PRO A 1 493 ? -7.125 22.422 28.297 1 96.94 493 PRO A O 1
ATOM 3786 N N . ARG A 1 494 ? -6.676 22.844 30.391 1 96.62 494 ARG A N 1
ATOM 3787 C CA . ARG A 1 494 ? -8.039 23.297 30.688 1 96.62 494 ARG A CA 1
ATOM 3788 C C . ARG A 1 494 ? -8.367 24.578 29.922 1 96.62 494 ARG A C 1
ATOM 3790 O O . ARG A 1 494 ? -9.508 24.766 29.5 1 96.62 494 ARG A O 1
ATOM 3797 N N . THR A 1 495 ? -7.402 25.453 29.891 1 94.88 495 THR A N 1
ATOM 3798 C CA . THR A 1 495 ? -7.57 26.703 29.141 1 94.88 495 THR A CA 1
ATOM 3799 C C . THR A 1 495 ? -7.812 26.406 27.656 1 94.88 495 THR A C 1
ATOM 3801 O O . THR A 1 495 ? -8.695 27.016 27.031 1 94.88 495 THR A O 1
ATOM 3804 N N . HIS A 1 496 ? -7.047 25.484 27.141 1 94.19 496 HIS A N 1
ATOM 3805 C CA . HIS A 1 496 ? -7.195 25.109 25.75 1 94.19 496 HIS A CA 1
ATOM 3806 C C . HIS A 1 496 ? -8.547 24.469 25.484 1 94.19 496 HIS A C 1
ATOM 3808 O O . HIS A 1 496 ? -9.188 24.734 24.469 1 94.19 496 HIS A O 1
ATOM 3814 N N . ARG A 1 497 ? -8.93 23.562 26.344 1 94.56 497 ARG A N 1
ATOM 3815 C CA . ARG A 1 497 ? -10.258 22.969 26.234 1 94.56 497 ARG A CA 1
ATOM 3816 C C . ARG A 1 497 ? -11.344 24.031 26.203 1 94.56 497 ARG A C 1
ATOM 3818 O O . ARG A 1 497 ? -12.266 23.984 25.391 1 94.56 497 ARG A O 1
ATOM 3825 N N . ARG A 1 498 ? -11.234 25.016 27.047 1 92.69 498 ARG A N 1
ATOM 3826 C CA . ARG A 1 498 ? -12.258 26.047 27.203 1 92.69 498 ARG A CA 1
ATOM 3827 C C . ARG A 1 498 ? -12.336 26.953 25.969 1 92.69 498 ARG A C 1
ATOM 3829 O O . ARG A 1 498 ? -13.422 27.172 25.438 1 92.69 498 ARG A O 1
ATOM 3836 N N . TYR A 1 499 ? -11.195 27.391 25.5 1 91.56 499 TYR A N 1
ATOM 3837 C CA . TYR A 1 499 ? -11.203 28.453 24.5 1 91.56 499 TYR A CA 1
ATOM 3838 C C . TYR A 1 499 ? -11.164 27.875 23.094 1 91.56 499 TYR A C 1
ATOM 3840 O O . TYR A 1 499 ? -11.625 28.5 22.141 1 91.56 499 TYR A O 1
ATOM 3848 N N . LEU A 1 500 ? -10.656 26.719 22.938 1 92.5 500 LEU A N 1
ATOM 3849 C CA . LEU A 1 500 ? -10.57 26.094 21.625 1 92.5 500 LEU A CA 1
ATOM 3850 C C . LEU A 1 500 ? -11.641 25.031 21.438 1 92.5 500 LEU A C 1
ATOM 3852 O O . LEU A 1 500 ? -11.867 24.547 20.328 1 92.5 500 LEU A O 1
ATOM 3856 N N . SER A 1 501 ? -12.359 24.672 22.531 1 92.56 501 SER A N 1
ATOM 3857 C CA . SER A 1 501 ? -13.414 23.656 22.516 1 92.56 501 SER A CA 1
ATOM 3858 C C . SER A 1 501 ? -12.906 22.328 21.969 1 92.56 501 SER A C 1
ATOM 3860 O O . SER A 1 501 ? -13.539 21.719 21.094 1 92.56 501 SER A O 1
ATOM 3862 N N . ARG A 1 502 ? -11.766 21.984 22.344 1 93.31 502 ARG A N 1
ATOM 3863 C CA . ARG A 1 502 ? -11.164 20.719 21.922 1 93.31 502 ARG A CA 1
ATOM 3864 C C . ARG A 1 502 ? -11.133 19.719 23.062 1 93.31 502 ARG A C 1
ATOM 3866 O O . ARG A 1 502 ? -10.727 20.047 24.188 1 93.31 502 ARG A O 1
ATOM 3873 N N . GLU A 1 503 ? -11.5 18.547 22.781 1 90.44 503 GLU A N 1
ATOM 3874 C CA . GLU A 1 503 ? -11.531 17.5 23.812 1 90.44 503 GLU A CA 1
ATOM 3875 C C . GLU A 1 503 ? -10.18 17.391 24.516 1 90.44 503 GLU A C 1
ATOM 3877 O O . GLU A 1 503 ? -9.148 17.234 23.859 1 90.44 503 GLU A O 1
ATOM 3882 N N . ASP A 1 504 ? -10.156 17.594 25.828 1 92.81 504 ASP A N 1
ATOM 3883 C CA . ASP A 1 504 ? -8.977 17.484 26.688 1 92.81 504 ASP A CA 1
ATOM 3884 C C . ASP A 1 504 ? -7.926 18.516 26.328 1 92.81 504 ASP A C 1
ATOM 3886 O O . ASP A 1 504 ? -6.766 18.406 26.719 1 92.81 504 ASP A O 1
ATOM 3890 N N . GLY A 1 505 ? -8.297 19.422 25.484 1 94.38 505 GLY A N 1
ATOM 3891 C CA . GLY A 1 505 ? -7.352 20.422 25.016 1 94.38 505 GLY A CA 1
ATOM 3892 C C . GLY A 1 505 ? -6.324 19.859 24.047 1 94.38 505 GLY A C 1
ATOM 3893 O O . GLY A 1 505 ? -5.258 20.453 23.859 1 94.38 505 GLY A O 1
ATOM 3894 N N . THR A 1 506 ? -6.648 18.75 23.422 1 94.5 506 THR A N 1
ATOM 3895 C CA . THR A 1 506 ? -5.695 18.016 22.578 1 94.5 506 THR A CA 1
ATOM 3896 C C . THR A 1 506 ? -5.289 18.859 21.375 1 94.5 506 THR A C 1
ATOM 3898 O O . THR A 1 506 ? -6.09 19.641 20.859 1 94.5 506 THR A O 1
ATOM 3901 N N . TYR A 1 507 ? -4.066 18.672 20.984 1 92.06 507 TYR A N 1
ATOM 3902 C CA . TYR A 1 507 ? -3.533 19.328 19.781 1 92.06 507 TYR A CA 1
ATOM 3903 C C . TYR A 1 507 ? -3.936 18.578 18.531 1 92.06 507 TYR A C 1
ATOM 3905 O O . TYR A 1 507 ? -3.779 19.078 17.422 1 92.06 507 TYR A O 1
ATOM 3913 N N . GLY A 1 508 ? -4.516 17.422 18.641 1 93.56 508 GLY A N 1
ATOM 3914 C CA . GLY A 1 508 ? -4.957 16.641 17.5 1 93.56 508 GLY A CA 1
ATOM 3915 C C . GLY A 1 508 ? -4.633 15.164 17.625 1 93.56 508 GLY A C 1
ATOM 3916 O O . GLY A 1 508 ? -4.172 14.719 18.688 1 93.56 508 GLY A O 1
ATOM 3917 N N . PRO A 1 509 ? -4.887 14.422 16.609 1 95.69 509 PRO A N 1
ATOM 3918 C CA . PRO A 1 509 ? -4.617 12.984 16.656 1 95.69 509 PRO A CA 1
ATOM 3919 C C . PRO A 1 509 ? -3.156 12.648 16.359 1 95.69 509 PRO A C 1
ATOM 3921 O O . PRO A 1 509 ? -2.523 13.289 15.523 1 95.69 509 PRO A O 1
ATOM 3924 N N . ILE A 1 510 ? -2.635 11.672 17.062 1 96.12 510 ILE A N 1
ATOM 3925 C CA . ILE A 1 510 ? -1.342 11.062 16.781 1 96.12 510 ILE A CA 1
ATOM 3926 C C . ILE A 1 510 ? -1.497 9.547 16.672 1 96.12 510 ILE A C 1
ATOM 3928 O O . ILE A 1 510 ? -2.422 8.969 17.25 1 96.12 510 ILE A O 1
ATOM 3932 N N . PRO A 1 511 ? -0.636 8.914 15.891 1 95.25 511 PRO A N 1
ATOM 3933 C CA . PRO A 1 511 ? -0.783 7.465 15.727 1 95.25 511 PRO A CA 1
ATOM 3934 C C . PRO A 1 511 ? -0.613 6.707 17.047 1 95.25 511 PRO A C 1
ATOM 3936 O O . PRO A 1 511 ? 0.237 7.062 17.859 1 95.25 511 PRO A O 1
ATOM 3939 N N . SER A 1 512 ? -1.472 5.703 17.25 1 95.5 512 SER A N 1
ATOM 3940 C CA . SER A 1 512 ? -1.395 4.852 18.438 1 95.5 512 SER A CA 1
ATOM 3941 C C . SER A 1 512 ? -0.274 3.824 18.312 1 95.5 512 SER A C 1
ATOM 3943 O O . SER A 1 512 ? 0.191 3.277 19.312 1 95.5 512 SER A O 1
ATOM 3945 N N . ARG A 1 513 ? 0.086 3.539 17.109 1 93.44 513 ARG A N 1
ATOM 3946 C CA . ARG A 1 513 ? 1.164 2.633 16.734 1 93.44 513 ARG A CA 1
ATOM 3947 C C . ARG A 1 513 ? 1.874 3.127 15.477 1 93.44 513 ARG A C 1
ATOM 3949 O O . ARG A 1 513 ? 1.446 4.105 14.859 1 93.44 513 ARG A O 1
ATOM 3956 N N . ARG A 1 514 ? 2.959 2.416 15.211 1 92.44 514 ARG A N 1
ATOM 3957 C CA . ARG A 1 514 ? 3.691 2.797 14.008 1 92.44 514 ARG A CA 1
ATOM 3958 C C . ARG A 1 514 ? 2.779 2.785 12.789 1 92.44 514 ARG A C 1
ATOM 3960 O O . ARG A 1 514 ? 2.23 1.742 12.422 1 92.44 514 ARG A O 1
ATOM 3967 N N . PRO A 1 515 ? 2.553 3.963 12.148 1 91.06 515 PRO A N 1
ATOM 3968 C CA . PRO A 1 515 ? 1.628 4.016 11.016 1 91.06 515 PRO A CA 1
ATOM 3969 C C . PRO A 1 515 ? 2.232 3.443 9.734 1 91.06 515 PRO A C 1
ATOM 3971 O O . PRO A 1 515 ? 3.457 3.328 9.625 1 91.06 515 PRO A O 1
ATOM 3974 N N . LEU A 1 516 ? 1.389 3.033 8.789 1 85.88 516 LEU A N 1
ATOM 3975 C CA . LEU A 1 516 ? 1.809 2.68 7.438 1 85.88 516 LEU A CA 1
ATOM 3976 C C . LEU A 1 516 ? 1.896 3.918 6.551 1 85.88 516 LEU A C 1
ATOM 3978 O O . LEU A 1 516 ? 1.152 4.043 5.578 1 85.88 516 LEU A O 1
ATOM 3982 N N . GLY A 1 517 ? 2.822 4.789 6.992 1 88.38 517 GLY A N 1
ATOM 3983 C CA . GLY A 1 517 ? 2.994 6.047 6.277 1 88.38 517 GLY A CA 1
ATOM 3984 C C . GLY A 1 517 ? 1.752 6.918 6.297 1 88.38 517 GLY A C 1
ATOM 3985 O O . GLY A 1 517 ? 1.179 7.168 7.359 1 88.38 517 GLY A O 1
ATOM 3986 N N . MET A 1 518 ? 1.364 7.266 5.117 1 87.81 518 MET A N 1
ATOM 3987 C CA . MET A 1 518 ? 0.267 8.227 5.008 1 87.81 518 MET A CA 1
ATOM 3988 C C . MET A 1 518 ? -1.066 7.504 4.824 1 87.81 518 MET A C 1
ATOM 3990 O O . MET A 1 518 ? -2.123 8.141 4.828 1 87.81 518 MET A O 1
ATOM 3994 N N . LEU A 1 519 ? -1.113 6.223 4.785 1 84.19 519 LEU A N 1
ATOM 3995 C CA . LEU A 1 519 ? -2.311 5.473 4.422 1 84.19 519 LEU A CA 1
ATOM 3996 C C . LEU A 1 519 ? -3.309 5.449 5.574 1 84.19 519 LEU A C 1
ATOM 3998 O O . LEU A 1 519 ? -4.492 5.176 5.367 1 84.19 519 LEU A O 1
ATOM 4002 N N . SER A 1 520 ? -2.904 5.785 6.723 1 83.88 520 SER A N 1
ATOM 4003 C CA . SER A 1 520 ? -3.736 5.582 7.906 1 83.88 520 SER A CA 1
ATOM 4004 C C . SER A 1 520 ? -4.609 6.801 8.188 1 83.88 520 SER A C 1
ATOM 4006 O O . SER A 1 520 ? -5.648 6.691 8.844 1 83.88 520 SER A O 1
ATOM 4008 N N . MET A 1 521 ? -4.27 7.91 7.75 1 89.31 521 MET A N 1
ATOM 4009 C CA . MET A 1 521 ? -4.969 9.148 8.07 1 89.31 521 MET A CA 1
ATOM 4010 C C . MET A 1 521 ? -6.191 9.336 7.176 1 89.31 521 MET A C 1
ATOM 4012 O O . MET A 1 521 ? -6.094 9.219 5.953 1 89.31 521 MET A O 1
ATOM 4016 N N . PRO A 1 522 ? -7.344 9.586 7.77 1 92.56 522 PRO A N 1
ATOM 4017 C CA . PRO A 1 522 ? -8.539 9.805 6.957 1 92.56 522 PRO A CA 1
ATOM 4018 C C . PRO A 1 522 ? -8.484 11.117 6.176 1 92.56 522 PRO A C 1
ATOM 4020 O O . PRO A 1 522 ? -7.824 12.07 6.605 1 92.56 522 PRO A O 1
ATOM 4023 N N . PHE A 1 523 ? -9.195 11.125 5.102 1 95.38 523 PHE A N 1
ATOM 4024 C CA . PHE A 1 523 ? -9.406 12.352 4.34 1 95.38 523 PHE A CA 1
ATOM 4025 C C . PHE A 1 523 ? -10.617 13.109 4.859 1 95.38 523 PHE A C 1
ATOM 4027 O O . PHE A 1 523 ? -10.969 13 6.035 1 95.38 523 PHE A O 1
ATOM 4034 N N . ASN A 1 524 ? -11.203 13.977 4.062 1 98 524 ASN A N 1
ATOM 4035 C CA . ASN A 1 524 ? -12.242 14.883 4.539 1 98 524 ASN A CA 1
ATOM 4036 C C . ASN A 1 524 ? -13.602 14.195 4.582 1 98 524 ASN A C 1
ATOM 4038 O O . ASN A 1 524 ? -14.406 14.453 5.484 1 98 524 ASN A O 1
ATOM 4042 N N . SER A 1 525 ? -13.906 13.32 3.664 1 96.69 525 SER A N 1
ATOM 4043 C CA . SER A 1 525 ? -15.195 12.641 3.641 1 96.69 525 SER A CA 1
ATOM 4044 C C . SER A 1 525 ? -15.32 11.656 4.797 1 96.69 525 SER A C 1
ATOM 4046 O O . SER A 1 525 ? -14.32 11.117 5.27 1 96.69 525 SER A O 1
ATOM 4048 N N . THR A 1 526 ? -16.578 11.492 5.262 1 95.12 526 THR A N 1
ATOM 4049 C CA . THR A 1 526 ? -16.844 10.508 6.309 1 95.12 526 THR A CA 1
ATOM 4050 C C . THR A 1 526 ? -17.828 9.453 5.816 1 95.12 526 THR A C 1
ATOM 4052 O O . THR A 1 526 ? -18.281 9.508 4.672 1 95.12 526 THR A O 1
ATOM 4055 N N . SER A 1 527 ? -18.109 8.508 6.699 1 91.5 527 SER A N 1
ATOM 4056 C CA . SER A 1 527 ? -19.062 7.449 6.359 1 91.5 527 SER A CA 1
ATOM 4057 C C . SER A 1 527 ? -20.5 7.953 6.41 1 91.5 527 SER A C 1
ATOM 4059 O O . SER A 1 527 ? -21.422 7.277 5.941 1 91.5 527 SER A O 1
ATOM 4061 N N . VAL A 1 528 ? -20.719 9.07 6.953 1 94.12 528 VAL A N 1
ATOM 4062 C CA . VAL A 1 528 ? -22.031 9.695 6.992 1 94.12 528 VAL A CA 1
ATOM 4063 C C . VAL A 1 528 ? -22.203 10.625 5.793 1 94.12 528 VAL A C 1
ATOM 4065 O O . VAL A 1 528 ? -21.453 11.586 5.633 1 94.12 528 VAL A O 1
ATOM 4068 N N . GLN A 1 529 ? -23.203 10.32 5.031 1 94.12 529 GLN A N 1
ATOM 4069 C CA . GLN A 1 529 ? -23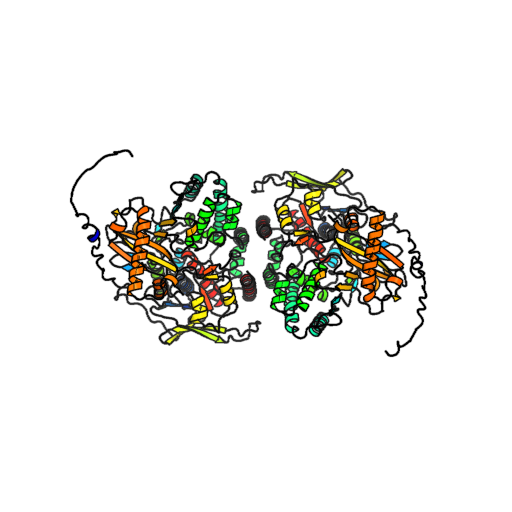.422 11.125 3.832 1 94.12 529 GLN A CA 1
ATOM 4070 C C . GLN A 1 529 ? -23.641 12.594 4.188 1 94.12 529 GLN A C 1
ATOM 4072 O O . GLN A 1 529 ? -24.391 12.906 5.121 1 94.12 529 GLN A O 1
ATOM 4077 N N . GLY A 1 530 ? -22.906 13.461 3.545 1 96.38 530 GLY A N 1
ATOM 4078 C CA . GLY A 1 530 ? -23.094 14.898 3.734 1 96.38 530 GLY A CA 1
ATOM 4079 C C . GLY A 1 530 ? -22.281 15.453 4.887 1 96.38 530 GLY A C 1
ATOM 4080 O O . GLY A 1 530 ? -22.266 16.656 5.113 1 96.38 530 GLY A O 1
ATOM 4081 N N . LEU A 1 531 ? -21.656 14.586 5.621 1 97.88 531 LEU A N 1
ATOM 4082 C CA . LEU A 1 531 ? -20.828 15.023 6.734 1 97.88 531 LEU A CA 1
ATOM 4083 C C . LEU A 1 531 ? -19.344 14.938 6.371 1 97.88 531 LEU A C 1
ATOM 4085 O O . LEU A 1 531 ? -18.875 13.898 5.91 1 97.88 531 LEU A O 1
ATOM 4089 N N . TYR A 1 532 ? -18.641 16.031 6.551 1 98.5 532 TYR A N 1
ATOM 4090 C CA . TYR A 1 532 ? -17.219 16.109 6.301 1 98.5 532 TYR A CA 1
ATOM 4091 C C . TYR A 1 532 ? -16.469 16.578 7.547 1 98.5 532 TYR A C 1
ATOM 4093 O O . TYR A 1 532 ? -17.047 17.234 8.414 1 98.5 532 TYR A O 1
ATOM 4101 N N . CYS A 1 533 ? -15.227 16.188 7.633 1 98.44 533 CYS A N 1
ATOM 4102 C CA . CYS A 1 533 ? -14.32 16.703 8.656 1 98.44 533 CYS A CA 1
ATOM 4103 C C . CYS A 1 533 ? -13.172 17.484 8.016 1 98.44 533 CYS A C 1
ATOM 4105 O O . CYS A 1 533 ? -12.758 17.188 6.898 1 98.44 533 CYS A O 1
ATOM 4107 N N . VAL A 1 534 ? -12.695 18.438 8.688 1 98.44 534 VAL A N 1
ATOM 4108 C CA . VAL A 1 534 ? -11.578 19.25 8.195 1 98.44 534 VAL A CA 1
ATOM 4109 C C . VAL A 1 534 ? -10.68 19.656 9.367 1 98.44 534 VAL A C 1
ATOM 4111 O O . VAL A 1 534 ? -11.117 19.641 10.523 1 98.44 534 VAL A O 1
ATOM 4114 N N . GLY A 1 535 ? -9.438 19.969 9.047 1 96.81 535 GLY A N 1
ATOM 4115 C CA . GLY A 1 535 ? -8.516 20.391 10.086 1 96.81 535 GLY A CA 1
ATOM 4116 C C . GLY A 1 535 ? -7.465 19.344 10.414 1 96.81 535 GLY A C 1
ATOM 4117 O O . GLY A 1 535 ? -6.973 18.656 9.523 1 96.81 535 GLY A O 1
ATOM 4118 N N . ASP A 1 536 ? -7.121 19.234 11.664 1 94.38 536 ASP A N 1
ATOM 4119 C CA . ASP A 1 536 ? -5.957 18.453 12.078 1 94.38 536 ASP A CA 1
ATOM 4120 C C . ASP A 1 536 ? -6.277 16.969 12.109 1 94.38 536 ASP A C 1
ATOM 4122 O O . ASP A 1 536 ? -5.371 16.141 12.188 1 94.38 536 ASP A O 1
ATOM 4126 N N . SER A 1 537 ? -7.543 16.594 12.102 1 92.12 537 SER A N 1
ATOM 4127 C CA . SER A 1 537 ? -7.91 15.188 12.203 1 92.12 537 SER A CA 1
ATOM 4128 C C . SER A 1 537 ? -8.078 14.555 10.828 1 92.12 537 SER A C 1
ATOM 4130 O O . SER A 1 537 ? -8.594 13.445 10.711 1 92.12 537 SER A O 1
ATOM 4132 N N . THR A 1 538 ? -7.801 15.273 9.852 1 94.69 538 THR A N 1
ATOM 4133 C CA . THR A 1 538 ? -7.809 14.789 8.477 1 94.69 538 THR A CA 1
ATOM 4134 C C . THR A 1 538 ? -6.457 15.031 7.809 1 94.69 538 THR A C 1
ATOM 4136 O O . THR A 1 538 ? -5.625 15.773 8.336 1 94.69 538 THR A O 1
ATOM 4139 N N . PHE A 1 539 ? -6.266 14.383 6.738 1 91.38 539 PHE A N 1
ATOM 4140 C CA . PHE A 1 539 ? -5.055 14.625 5.969 1 91.38 539 PHE A CA 1
ATOM 4141 C C . PHE A 1 539 ? -4.895 16.109 5.66 1 91.38 539 PHE A C 1
ATOM 4143 O O . PHE A 1 539 ? -5.855 16.766 5.25 1 91.38 539 PHE A O 1
ATOM 4150 N N . PRO A 1 540 ? -3.662 16.578 5.848 1 91.62 540 PRO A N 1
ATOM 4151 C CA . PRO A 1 540 ? -2.42 15.859 6.152 1 91.62 540 PRO A CA 1
ATOM 4152 C C . PRO A 1 540 ? -2.119 15.812 7.648 1 91.62 540 PRO A C 1
ATOM 4154 O O . PRO A 1 540 ? -1.15 15.172 8.07 1 91.62 540 PRO A O 1
ATOM 4157 N N . GLY A 1 541 ? -2.857 16.547 8.414 1 91.19 541 GLY A N 1
ATOM 4158 C CA . GLY A 1 541 ? -2.643 16.453 9.852 1 91.19 541 GLY A CA 1
ATOM 4159 C C . GLY A 1 541 ? -2.412 17.797 10.516 1 91.19 541 GLY A C 1
ATOM 4160 O O . GLY A 1 541 ? -3.023 18.797 10.133 1 91.19 541 GLY A O 1
ATOM 4161 N N . GLN A 1 542 ? -1.54 17.781 11.516 1 89.75 542 GLN A N 1
ATOM 4162 C CA . GLN A 1 542 ? -1.362 18.922 12.398 1 89.75 542 GLN A CA 1
ATOM 4163 C C . GLN A 1 542 ? -0.484 19.984 11.742 1 89.75 542 GLN A C 1
ATOM 4165 O O . GLN A 1 542 ? 0.359 19.672 10.898 1 89.75 542 GLN A O 1
ATOM 4170 N N . GLY A 1 543 ? -0.72 21.297 12.211 1 91.44 543 GLY A N 1
ATOM 4171 C CA . GLY A 1 543 ? -0.006 22.438 11.688 1 91.44 543 GLY A CA 1
ATOM 4172 C C . GLY A 1 543 ? -0.898 23.391 10.906 1 91.44 543 GLY A C 1
ATOM 4173 O O . GLY A 1 543 ? -1.82 22.953 10.211 1 91.44 543 GLY A O 1
ATOM 4174 N N . VAL A 1 544 ? -0.653 24.609 11 1 92.75 544 VAL A N 1
ATOM 4175 C CA . VAL A 1 544 ? -1.557 25.609 10.43 1 92.75 544 VAL A CA 1
ATOM 4176 C C . VAL A 1 544 ? -1.616 25.438 8.914 1 92.75 544 VAL A C 1
ATOM 4178 O O . VAL A 1 544 ? -2.701 25.375 8.328 1 92.75 544 VAL A O 1
ATOM 4181 N N . ASN A 1 545 ? -0.455 25.391 8.336 1 93.56 545 ASN A N 1
ATOM 4182 C CA . ASN A 1 545 ? -0.447 25.203 6.891 1 93.56 545 ASN A CA 1
ATOM 4183 C C . ASN A 1 545 ? -1.088 23.875 6.492 1 93.56 545 ASN A C 1
ATOM 4185 O O . ASN A 1 545 ? -1.736 23.797 5.445 1 93.56 545 ASN A O 1
ATOM 4189 N N . ALA A 1 546 ? -0.849 22.891 7.281 1 94.56 546 ALA A N 1
ATOM 4190 C CA . ALA A 1 546 ? -1.422 21.578 7.035 1 94.56 546 ALA A CA 1
ATOM 4191 C C . ALA A 1 546 ? -2.945 21.609 7.117 1 94.56 546 ALA A C 1
ATOM 4193 O O . ALA A 1 546 ? -3.633 21.016 6.289 1 94.56 546 ALA A O 1
ATOM 4194 N N . VAL A 1 547 ? -3.523 22.281 8.062 1 96.5 547 VAL A N 1
ATOM 4195 C CA . VAL A 1 547 ? -4.973 22.344 8.211 1 96.5 547 VAL A CA 1
ATOM 4196 C C . VAL A 1 547 ? -5.578 23.188 7.09 1 96.5 547 VAL A C 1
ATOM 4198 O O . VAL A 1 547 ? -6.691 22.906 6.637 1 96.5 547 VAL A O 1
ATOM 4201 N N . VAL A 1 548 ? -4.812 24.156 6.66 1 97.75 548 VAL A N 1
ATOM 4202 C CA . VAL A 1 548 ? -5.242 24.922 5.496 1 97.75 548 VAL A CA 1
ATOM 4203 C C . VAL A 1 548 ? -5.316 24.016 4.273 1 97.75 548 VAL A C 1
ATOM 4205 O O . VAL A 1 548 ? -6.273 24.078 3.498 1 97.75 548 VAL A O 1
ATOM 4208 N N . PHE A 1 549 ? -4.316 23.188 4.156 1 97.19 549 PHE A N 1
ATOM 4209 C CA . PHE A 1 549 ? -4.34 22.188 3.088 1 97.19 549 PHE A CA 1
ATOM 4210 C C . PHE A 1 549 ? -5.578 21.312 3.195 1 97.19 549 PHE A C 1
ATOM 4212 O O . PHE A 1 549 ? -6.234 21.016 2.191 1 97.19 549 PHE A O 1
ATOM 4219 N N . SER A 1 550 ? -5.848 20.875 4.375 1 97.88 550 SER A N 1
ATOM 4220 C CA . SER A 1 550 ? -7.07 20.109 4.613 1 97.88 550 SER A CA 1
ATOM 4221 C C . SER A 1 550 ? -8.297 20.875 4.133 1 97.88 550 SER A C 1
ATOM 4223 O O . SER A 1 550 ? -9.234 20.266 3.588 1 97.88 550 SER A O 1
ATOM 4225 N N . GLY A 1 551 ? -8.32 22.172 4.344 1 98.69 551 GLY A N 1
ATOM 4226 C CA . GLY A 1 551 ? -9.406 23.016 3.889 1 98.69 551 GLY A CA 1
ATOM 4227 C C . GLY A 1 551 ? -9.539 23.062 2.377 1 98.69 551 GLY A C 1
ATOM 4228 O O . GLY A 1 551 ? -10.648 23.047 1.845 1 98.69 551 GLY A O 1
ATOM 4229 N N . PHE A 1 552 ? -8.398 23.125 1.704 1 98.38 552 PHE A N 1
ATOM 4230 C CA . PHE A 1 552 ? -8.406 23.078 0.247 1 98.38 552 PHE A CA 1
ATOM 4231 C C . PHE A 1 552 ? -9.039 21.781 -0.25 1 98.38 552 PHE A C 1
ATOM 4233 O O . PHE A 1 552 ? -9.906 21.812 -1.126 1 98.38 552 PHE A O 1
ATOM 4240 N N . GLY A 1 553 ? -8.594 20.734 0.354 1 98.12 553 GLY A N 1
ATOM 4241 C CA . GLY A 1 553 ? -9.141 19.438 -0.007 1 98.12 553 GLY A CA 1
ATOM 4242 C C . GLY A 1 553 ? -10.633 19.328 0.267 1 98.12 553 GLY A C 1
ATOM 4243 O O . GLY A 1 553 ? -11.391 18.859 -0.58 1 98.12 553 GLY A O 1
ATOM 4244 N N . CYS A 1 554 ? -11.031 19.781 1.394 1 98.69 554 CYS A N 1
ATOM 4245 C CA . CYS A 1 554 ? -12.43 19.688 1.805 1 98.69 554 CYS A CA 1
ATOM 4246 C C . CYS A 1 554 ? -13.32 20.5 0.875 1 98.69 554 CYS A C 1
ATOM 4248 O O . CYS A 1 554 ? -14.359 20.016 0.422 1 98.69 554 CYS A O 1
ATOM 4250 N N . ALA A 1 555 ? -12.914 21.703 0.586 1 98.81 555 ALA A N 1
ATOM 4251 C CA . ALA A 1 555 ? -13.695 22.562 -0.296 1 98.81 555 ALA A CA 1
ATOM 4252 C C . ALA A 1 555 ? -13.859 21.938 -1.677 1 98.81 555 ALA A C 1
ATOM 4254 O O . ALA A 1 555 ? -14.945 21.969 -2.254 1 98.81 555 ALA A O 1
ATOM 4255 N N . HIS A 1 556 ? -12.781 21.406 -2.182 1 98.56 556 HIS A N 1
ATOM 4256 C CA . HIS A 1 556 ? -12.828 20.781 -3.494 1 98.56 556 HIS A CA 1
ATOM 4257 C C . HIS A 1 556 ? -13.758 19.562 -3.49 1 98.56 556 HIS A C 1
ATOM 4259 O O . HIS A 1 556 ? -14.57 19.391 -4.402 1 98.56 556 HIS A O 1
ATOM 4265 N N . ARG A 1 557 ? -13.625 18.734 -2.473 1 98.06 557 ARG A N 1
ATOM 4266 C CA . ARG A 1 557 ? -14.453 17.547 -2.363 1 98.06 557 ARG A CA 1
ATOM 4267 C C . ARG A 1 557 ? -15.938 17.906 -2.281 1 98.06 557 ARG A C 1
ATOM 4269 O O . ARG A 1 557 ? -16.766 17.328 -2.973 1 98.06 557 ARG A O 1
ATOM 4276 N N . VAL A 1 558 ? -16.25 18.891 -1.502 1 98.56 558 VAL A N 1
ATOM 4277 C CA . VAL A 1 558 ? -17.625 19.344 -1.32 1 98.56 558 VAL A CA 1
ATOM 4278 C C . VAL A 1 558 ? -18.141 19.938 -2.625 1 98.56 558 VAL A C 1
ATOM 4280 O O . VAL A 1 558 ? -19.281 19.672 -3.027 1 98.56 558 VAL A O 1
ATOM 4283 N N . ALA A 1 559 ? -17.359 20.75 -3.277 1 98.56 559 ALA A N 1
ATOM 4284 C CA . ALA A 1 559 ? -17.766 21.375 -4.535 1 98.56 559 ALA A CA 1
ATOM 4285 C C . ALA A 1 559 ? -18.109 20.328 -5.586 1 98.56 559 ALA A C 1
ATOM 4287 O O . ALA A 1 559 ? -19.062 20.484 -6.352 1 98.56 559 ALA A O 1
ATOM 4288 N N . VAL A 1 560 ? -17.297 19.266 -5.637 1 97.88 560 VAL A N 1
ATOM 4289 C CA . VAL A 1 560 ? -17.547 18.188 -6.586 1 97.88 560 VAL A CA 1
ATOM 4290 C C . VAL A 1 560 ? -18.859 17.469 -6.215 1 97.88 560 VAL A C 1
ATOM 4292 O O . VAL A 1 560 ? -19.688 17.203 -7.078 1 97.88 560 VAL A O 1
ATOM 4295 N N . ASP A 1 561 ? -19.047 17.219 -4.918 1 96.94 561 ASP A N 1
ATOM 4296 C CA . ASP A 1 561 ? -20.234 16.5 -4.449 1 96.94 561 ASP A CA 1
ATOM 4297 C C . ASP A 1 561 ? -21.5 17.328 -4.707 1 96.94 561 ASP A C 1
ATOM 4299 O O . ASP A 1 561 ? -22.562 16.766 -4.949 1 96.94 561 ASP A O 1
ATOM 4303 N N . LEU A 1 562 ? -21.359 18.656 -4.711 1 97.19 562 LEU A N 1
ATOM 4304 C CA . LEU A 1 562 ? -22.5 19.547 -4.918 1 97.19 562 LEU A CA 1
ATOM 4305 C C . LEU A 1 562 ? -22.688 19.844 -6.402 1 97.19 562 LEU A C 1
ATOM 4307 O O . LEU A 1 562 ? -23.625 20.562 -6.777 1 97.19 562 LEU A O 1
ATOM 4311 N N . GLY A 1 563 ? -21.781 19.391 -7.246 1 96.06 563 GLY A N 1
ATOM 4312 C CA . GLY A 1 563 ? -21.891 19.594 -8.68 1 96.06 563 GLY A CA 1
ATOM 4313 C C . GLY A 1 563 ? -21.359 20.938 -9.133 1 96.06 563 GLY A C 1
ATOM 4314 O O . GLY A 1 563 ? -21.641 21.406 -10.234 1 96.06 563 GLY A O 1
ATOM 4315 N N . MET A 1 564 ? -20.594 21.562 -8.281 1 96.88 564 MET A N 1
ATOM 4316 C CA . MET A 1 564 ? -20.016 22.859 -8.617 1 96.88 564 MET A CA 1
ATOM 4317 C C . MET A 1 564 ? -18.703 22.688 -9.383 1 96.88 564 MET A C 1
ATOM 4319 O O . MET A 1 564 ? -18.219 23.625 -10.023 1 96.88 564 MET A O 1
ATOM 4323 N N . GLU A 1 565 ? -18.047 21.531 -9.266 1 96 565 GLU A N 1
ATOM 4324 C CA . GLU A 1 565 ? -16.875 21.109 -10.016 1 96 565 GLU A CA 1
ATOM 4325 C C . GLU A 1 565 ? -17.109 19.766 -10.695 1 96 565 GLU A C 1
ATOM 4327 O O . GLU A 1 565 ? -17.891 18.938 -10.211 1 96 565 GLU A O 1
ATOM 4332 N N . PRO A 1 566 ? -16.5 19.562 -11.836 1 94.69 566 PRO A N 1
ATOM 4333 C CA . PRO A 1 566 ? -16.734 18.297 -12.547 1 94.69 566 PRO A CA 1
ATOM 4334 C C . PRO A 1 566 ? -16.125 17.094 -11.828 1 94.69 566 PRO A C 1
ATOM 4336 O O . PRO A 1 566 ? -15.086 17.219 -11.172 1 94.69 566 PRO A O 1
ATOM 4339 N N . GLY A 1 567 ? -16.844 15.898 -11.883 1 92.94 567 GLY A N 1
ATOM 4340 C CA . GLY A 1 567 ? -16.344 14.633 -11.359 1 92.94 567 GLY A CA 1
ATOM 4341 C C . GLY A 1 567 ? -16.797 13.438 -12.172 1 92.94 567 GLY A C 1
ATOM 4342 O O . GLY A 1 567 ? -17.453 13.586 -13.203 1 92.94 567 GLY A O 1
ATOM 4343 N N . TRP A 1 568 ? -16.297 12.25 -11.898 1 92.75 568 TRP A N 1
ATOM 4344 C CA . TRP A 1 568 ? -16.703 10.961 -12.453 1 92.75 568 TRP A CA 1
ATOM 4345 C C . TRP A 1 568 ? -17.422 10.117 -11.406 1 92.75 568 TRP A C 1
ATOM 4347 O O . TRP A 1 568 ? -16.797 9.312 -10.711 1 92.75 568 TRP A O 1
ATOM 4357 N N . PRO A 1 569 ? -18.719 10.219 -11.336 1 90.06 569 PRO A N 1
ATOM 4358 C CA . PRO A 1 569 ? -19.469 9.656 -10.203 1 90.06 569 PRO A CA 1
ATOM 4359 C C . PRO A 1 569 ? -19.219 8.164 -10.016 1 90.06 569 PRO A C 1
ATOM 4361 O O . PRO A 1 569 ? -19.016 7.707 -8.883 1 90.06 569 PRO A O 1
ATOM 4364 N N . ALA A 1 570 ? -19.156 7.367 -11.094 1 86.12 570 ALA A N 1
ATOM 4365 C CA . ALA A 1 570 ? -18.984 5.926 -10.961 1 86.12 570 ALA A CA 1
ATOM 4366 C C . ALA A 1 570 ? -17.594 5.586 -10.453 1 86.12 570 ALA A C 1
ATOM 4368 O O . ALA A 1 570 ? -17.438 4.766 -9.547 1 86.12 570 ALA A O 1
ATOM 4369 N N . VAL A 1 571 ? -16.609 6.234 -11.008 1 90.31 571 VAL A N 1
ATOM 4370 C CA . VAL A 1 571 ? -15.219 6.016 -10.609 1 90.31 571 VAL A CA 1
ATOM 4371 C C . VAL A 1 571 ? -15 6.543 -9.195 1 90.31 571 VAL A C 1
ATOM 4373 O O . VAL A 1 571 ? -14.266 5.941 -8.414 1 90.31 571 VAL A O 1
ATOM 4376 N N . ASP A 1 572 ? -15.695 7.613 -8.953 1 92.56 572 ASP A N 1
ATOM 4377 C CA . ASP A 1 572 ? -15.586 8.266 -7.656 1 92.56 572 ASP A CA 1
ATOM 4378 C C . ASP A 1 572 ? -16.062 7.344 -6.535 1 92.56 572 ASP A C 1
ATOM 4380 O O . ASP A 1 572 ? -15.398 7.223 -5.504 1 92.56 572 ASP A O 1
ATOM 4384 N N . LYS A 1 573 ? -17.125 6.723 -6.754 1 88.44 573 LYS A N 1
ATOM 4385 C CA . LYS A 1 573 ? -17.672 5.805 -5.758 1 88.44 573 LYS A CA 1
ATOM 4386 C C . LYS A 1 573 ? -16.734 4.617 -5.531 1 88.44 573 LYS A C 1
ATOM 4388 O O . LYS A 1 573 ? -16.484 4.227 -4.391 1 88.44 573 LYS A O 1
ATOM 4393 N N . ALA A 1 574 ? -16.234 4.086 -6.609 1 87.69 574 ALA A N 1
ATOM 4394 C CA . ALA A 1 574 ? -15.328 2.947 -6.52 1 87.69 574 ALA A CA 1
ATOM 4395 C C . ALA A 1 574 ? -14.031 3.336 -5.82 1 87.69 574 ALA A C 1
ATOM 4397 O O . ALA A 1 574 ? -13.508 2.582 -4.996 1 87.69 574 ALA A O 1
ATOM 4398 N N . TYR A 1 575 ? -13.539 4.461 -6.246 1 92.44 575 TYR A N 1
ATOM 4399 C CA . TYR A 1 575 ? -12.297 4.945 -5.652 1 92.44 575 TYR A CA 1
ATOM 4400 C C . TYR A 1 575 ? -12.477 5.211 -4.16 1 92.44 575 TYR A C 1
ATOM 4402 O O . TYR A 1 575 ? -11.594 4.887 -3.359 1 92.44 575 TYR A O 1
ATOM 4410 N N . ALA A 1 576 ? -13.547 5.781 -3.742 1 90.38 576 ALA A N 1
ATOM 4411 C CA . ALA A 1 576 ? -13.836 6 -2.328 1 90.38 576 ALA A CA 1
ATOM 4412 C C . ALA A 1 576 ? -13.875 4.68 -1.563 1 90.38 576 ALA A C 1
ATOM 4414 O O . ALA A 1 576 ? -13.359 4.59 -0.447 1 90.38 576 ALA A O 1
ATOM 4415 N N . GLY A 1 577 ? -14.516 3.738 -2.184 1 85.12 577 GLY A N 1
ATOM 4416 C CA . GLY A 1 577 ? -14.523 2.412 -1.587 1 85.12 577 GLY A CA 1
ATOM 4417 C C . GLY A 1 577 ? -13.133 1.849 -1.368 1 85.12 577 GLY A C 1
ATOM 4418 O O . GLY A 1 577 ? -12.844 1.282 -0.311 1 85.12 577 GLY A O 1
ATOM 4419 N N . LEU A 1 578 ? -12.266 1.985 -2.346 1 86 578 LEU A N 1
ATOM 4420 C CA . LEU A 1 578 ? -10.875 1.544 -2.256 1 86 578 LEU A CA 1
ATOM 4421 C C . LEU A 1 578 ? -10.156 2.252 -1.114 1 86 578 LEU A C 1
ATOM 4423 O O . LEU A 1 578 ? -9.477 1.61 -0.31 1 86 578 LEU A O 1
ATOM 4427 N N . LEU A 1 579 ? -10.305 3.561 -1.077 1 87.19 579 LEU A N 1
ATOM 4428 C CA . LEU A 1 579 ? -9.648 4.344 -0.037 1 87.19 579 LEU A CA 1
ATOM 4429 C C . LEU A 1 579 ? -10.07 3.871 1.35 1 87.19 579 LEU A C 1
ATOM 4431 O O . LEU A 1 579 ? -9.234 3.695 2.236 1 87.19 579 LEU A O 1
ATOM 4435 N N . ASN A 1 580 ? -11.359 3.67 1.504 1 83.5 580 ASN A N 1
ATOM 4436 C CA . ASN A 1 580 ? -11.875 3.201 2.785 1 83.5 580 ASN A CA 1
ATOM 4437 C C . ASN A 1 580 ? -11.352 1.806 3.123 1 83.5 580 ASN A C 1
ATOM 4439 O O . ASN A 1 580 ? -10.984 1.538 4.266 1 83.5 580 ASN A O 1
ATOM 4443 N N . TYR A 1 581 ? -11.352 1.018 2.125 1 79.75 581 TYR A N 1
ATOM 4444 C CA . TYR A 1 581 ? -10.906 -0.357 2.318 1 79.75 581 TYR A CA 1
ATOM 4445 C C . TYR A 1 581 ? -9.445 -0.401 2.76 1 79.75 581 TYR A C 1
ATOM 4447 O O . TYR A 1 581 ? -9.102 -1.09 3.723 1 79.75 581 TYR A O 1
ATOM 4455 N N . VAL A 1 582 ? -8.609 0.347 2.156 1 78.88 582 VAL A N 1
ATOM 4456 C CA . VAL A 1 582 ? -7.18 0.363 2.439 1 78.88 582 VAL A CA 1
ATOM 4457 C C . VAL A 1 582 ? -6.93 1.005 3.803 1 78.88 582 VAL A C 1
ATOM 4459 O O . VAL A 1 582 ? -6.156 0.482 4.609 1 78.88 582 VAL A O 1
ATOM 4462 N N . ARG A 1 583 ? -7.586 1.998 4.066 1 79.69 583 ARG A N 1
ATOM 4463 C CA . ARG A 1 583 ? -7.406 2.717 5.324 1 79.69 583 ARG A CA 1
ATOM 4464 C C . ARG A 1 583 ? -7.828 1.858 6.512 1 79.69 583 ARG A C 1
ATOM 4466 O O . ARG A 1 583 ? -7.113 1.774 7.508 1 79.69 583 ARG A O 1
ATOM 4473 N N . ASP A 1 584 ? -8.945 1.264 6.371 1 77.19 584 ASP A N 1
ATOM 4474 C CA . ASP A 1 584 ? -9.516 0.505 7.477 1 77.19 584 ASP A CA 1
ATOM 4475 C C . ASP A 1 584 ? -8.672 -0.731 7.789 1 77.19 584 ASP A C 1
ATOM 4477 O O . ASP A 1 584 ? -8.812 -1.333 8.852 1 77.19 584 ASP A O 1
ATOM 4481 N N . ARG A 1 585 ? -7.766 -1.036 6.914 1 71.62 585 ARG A N 1
ATOM 4482 C CA . ARG A 1 585 ? -6.953 -2.232 7.113 1 71.62 585 ARG A CA 1
ATOM 4483 C C . ARG A 1 585 ? -5.496 -1.867 7.375 1 71.62 585 ARG A C 1
ATOM 4485 O O . ARG A 1 585 ? -4.648 -2.748 7.535 1 71.62 585 ARG A O 1
ATOM 4492 N N . SER A 1 586 ? -5.242 -0.667 7.363 1 73.19 586 SER A N 1
ATOM 4493 C CA . SER A 1 586 ? -3.881 -0.197 7.605 1 73.19 586 SER A CA 1
ATOM 4494 C C . SER A 1 586 ? -3.582 -0.121 9.102 1 73.19 586 SER A C 1
ATOM 4496 O O . SER A 1 586 ? -4.488 0.081 9.914 1 73.19 586 SER A O 1
ATOM 4498 N N . MET B 1 1 ? -5.062 -71 58.875 1 16.67 1 MET B N 1
ATOM 4499 C CA . MET B 1 1 ? -5.074 -72.375 58.5 1 16.67 1 MET B CA 1
ATOM 4500 C C . MET B 1 1 ? -5.59 -72.562 57.062 1 16.67 1 MET B C 1
ATOM 4502 O O . MET B 1 1 ? -5.051 -73.375 56.312 1 16.67 1 MET B O 1
ATOM 4506 N N . LEU B 1 2 ? -6.848 -72.312 56.875 1 15.2 2 LEU B N 1
ATOM 4507 C CA . LEU B 1 2 ? -7.621 -73.25 56.094 1 15.2 2 LEU B CA 1
ATOM 4508 C C . LEU B 1 2 ? -7.18 -73.25 54.625 1 15.2 2 LEU B C 1
ATOM 4510 O O . LEU B 1 2 ? -6.617 -72.25 54.156 1 15.2 2 LEU B O 1
ATOM 4514 N N . ARG B 1 3 ? -7.984 -73.812 53.781 1 15.04 3 ARG B N 1
ATOM 4515 C CA . ARG B 1 3 ? -8.016 -74.875 52.781 1 15.04 3 ARG B CA 1
ATOM 4516 C C . ARG B 1 3 ? -7.809 -74.312 51.375 1 15.04 3 ARG B C 1
ATOM 4518 O O . ARG B 1 3 ? -6.906 -74.688 50.656 1 15.04 3 ARG B O 1
ATOM 4525 N N . ALA B 1 4 ? -8.859 -74.312 50.438 1 13.8 4 ALA B N 1
ATOM 4526 C CA . ALA B 1 4 ? -9.055 -75.25 49.344 1 13.8 4 ALA B CA 1
ATOM 4527 C C . ALA B 1 4 ? -8.711 -74.625 48 1 13.8 4 ALA B C 1
ATOM 4529 O O . ALA B 1 4 ? -8.398 -75.312 47.031 1 13.8 4 ALA B O 1
ATOM 4530 N N . ARG B 1 5 ? -8.977 -73.312 47.562 1 15.66 5 ARG B N 1
ATOM 4531 C CA . ARG B 1 5 ? -9.961 -73.312 46.469 1 15.66 5 ARG B CA 1
ATOM 4532 C C . ARG B 1 5 ? -9.352 -73.75 45.156 1 15.66 5 ARG B C 1
ATOM 4534 O O . ARG B 1 5 ? -8.266 -73.312 44.781 1 15.66 5 ARG B O 1
ATOM 4541 N N . ALA B 1 6 ? -10.016 -74.312 44.094 1 16.05 6 ALA B N 1
ATOM 4542 C CA . ALA B 1 6 ? -9.898 -75.562 43.312 1 16.05 6 ALA B CA 1
ATOM 4543 C C . ALA B 1 6 ? -8.969 -75.375 42.125 1 16.05 6 ALA B C 1
ATOM 4545 O O . ALA B 1 6 ? -7.934 -76 42.031 1 16.05 6 ALA B O 1
ATOM 4546 N N . PHE B 1 7 ? -9.445 -75.375 40.75 1 15.79 7 PHE B N 1
ATOM 4547 C CA . PHE B 1 7 ? -9.445 -76.562 39.875 1 15.79 7 PHE B CA 1
ATOM 4548 C C . PHE B 1 7 ? -8.344 -76.438 38.844 1 15.79 7 PHE B C 1
ATOM 4550 O O . PHE B 1 7 ? -7.891 -75.312 38.531 1 15.79 7 PHE B O 1
ATOM 4557 N N . SER B 1 8 ? -8.055 -77.438 37.875 1 15.74 8 SER B N 1
ATOM 4558 C CA . SER B 1 8 ? -7.117 -78.438 37.312 1 15.74 8 SER B CA 1
ATOM 4559 C C . SER B 1 8 ? -6.719 -78 35.875 1 15.74 8 SER B C 1
ATOM 4561 O O . SER B 1 8 ? -5.527 -78 35.562 1 15.74 8 SER B O 1
ATOM 4563 N N . GLY B 1 9 ? -7.566 -78.125 34.906 1 15.15 9 GLY B N 1
ATOM 4564 C CA . GLY B 1 9 ? -7.219 -79.188 33.938 1 15.15 9 GLY B CA 1
ATOM 4565 C C . GLY B 1 9 ? -6.164 -78.688 32.938 1 15.15 9 GLY B C 1
ATOM 4566 O O . GLY B 1 9 ? -5.848 -77.5 32.875 1 15.15 9 GLY B O 1
ATOM 4567 N N . ALA B 1 10 ? -6.172 -79.5 31.609 1 17.86 10 ALA B N 1
ATOM 4568 C CA . ALA B 1 10 ? -5.379 -80.375 30.75 1 17.86 10 ALA B CA 1
ATOM 4569 C C . ALA B 1 10 ? -4.711 -79.562 29.625 1 17.86 10 ALA B C 1
ATOM 4571 O O . ALA B 1 10 ? -3.486 -79.625 29.469 1 17.86 10 ALA B O 1
ATOM 4572 N N . ASN B 1 11 ? -5.184 -79.625 28.281 1 15.55 11 ASN B N 1
ATOM 4573 C CA . ASN B 1 11 ? -4.469 -80.375 27.25 1 15.55 11 ASN B CA 1
ATOM 4574 C C . ASN B 1 11 ? -3.58 -79.438 26.406 1 15.55 11 ASN B C 1
ATOM 4576 O O . ASN B 1 11 ? -3.652 -78.25 26.531 1 15.55 11 ASN B O 1
ATOM 4580 N N . ALA B 1 12 ? -3.891 -79.5 24.906 1 17.45 12 ALA B N 1
ATOM 4581 C CA . ALA B 1 12 ? -3.281 -80.062 23.703 1 17.45 12 ALA B CA 1
ATOM 4582 C C . ALA B 1 12 ? -2.457 -79 22.969 1 17.45 12 ALA B C 1
ATOM 4584 O O . ALA B 1 12 ? -2.639 -77.812 23.188 1 17.45 12 ALA B O 1
ATOM 4585 N N . GLY B 1 13 ? -2.002 -79.25 21.594 1 17.31 13 GLY B N 1
ATOM 4586 C CA . GLY B 1 13 ? -0.786 -79.375 20.812 1 17.31 13 GLY B CA 1
ATOM 4587 C C . GLY B 1 13 ? -0.481 -78.125 20.016 1 17.31 13 GLY B C 1
ATOM 4588 O O . GLY B 1 13 ? 0.632 -77.562 20.078 1 17.31 13 GLY B O 1
ATOM 4589 N N . ARG B 1 14 ? -1.286 -77.75 18.875 1 21.16 14 ARG B N 1
ATOM 4590 C CA . ARG B 1 14 ? -0.752 -77.688 17.516 1 21.16 14 ARG B CA 1
ATOM 4591 C C . ARG B 1 14 ? -0.126 -76.312 17.203 1 21.16 14 ARG B C 1
ATOM 4593 O O . ARG B 1 14 ? -0.658 -75.312 17.609 1 21.16 14 ARG B O 1
ATOM 4600 N N . SER B 1 15 ? 1.175 -76.312 16.906 1 20.44 15 SER B N 1
ATOM 4601 C CA . SER B 1 15 ? 2.316 -75.438 16.578 1 20.44 15 SER B CA 1
ATOM 4602 C C . SER B 1 15 ? 2.053 -74.625 15.328 1 20.44 15 SER B C 1
ATOM 4604 O O . SER B 1 15 ? 2.928 -73.875 14.867 1 20.44 15 SER B O 1
ATOM 4606 N N . SER B 1 16 ? 0.83 -74.688 14.648 1 20.11 16 SER B N 1
ATOM 4607 C CA . SER B 1 16 ? 0.958 -74.562 13.195 1 20.11 16 SER B CA 1
ATOM 4608 C C . SER B 1 16 ? 1.298 -73.125 12.773 1 20.11 16 SER B C 1
ATOM 4610 O O . SER B 1 16 ? 1.433 -72.875 11.578 1 20.11 16 SER B O 1
ATOM 4612 N N . GLY B 1 17 ? 1.254 -72.125 13.555 1 19.36 17 GLY B N 1
ATOM 4613 C CA . GLY B 1 17 ? 0.836 -70.875 12.883 1 19.36 17 GLY B CA 1
ATOM 4614 C C . GLY B 1 17 ? 1.948 -70.25 12.078 1 19.36 17 GLY B C 1
ATOM 4615 O O . GLY B 1 17 ? 1.866 -69.062 11.742 1 19.36 17 GLY B O 1
ATOM 4616 N N . SER B 1 18 ? 3.123 -70.938 11.844 1 21.23 18 SER B N 1
ATOM 4617 C CA . SER B 1 18 ? 4.273 -70.188 11.336 1 21.23 18 SER B CA 1
ATOM 4618 C C . SER B 1 18 ? 3.996 -69.625 9.953 1 21.23 18 SER B C 1
ATOM 4620 O O . SER B 1 18 ? 4.887 -69 9.32 1 21.23 18 SER B O 1
ATOM 4622 N N . ARG B 1 19 ? 2.973 -70.312 9.172 1 25.72 19 ARG B N 1
ATOM 4623 C CA . ARG B 1 19 ? 3.113 -70.375 7.719 1 25.72 19 ARG B CA 1
ATOM 4624 C C . ARG B 1 19 ? 2.963 -69 7.086 1 25.72 19 ARG B C 1
ATOM 4626 O O . ARG B 1 19 ? 3.385 -68.75 5.949 1 25.72 19 ARG B O 1
ATOM 4633 N N . ARG B 1 20 ? 1.994 -68.25 7.48 1 25 20 ARG B N 1
ATOM 4634 C CA . ARG B 1 20 ? 1.351 -67.562 6.379 1 25 20 ARG B CA 1
ATOM 4635 C C . ARG B 1 20 ? 2.164 -66.312 5.965 1 25 20 ARG B C 1
ATOM 4637 O O . ARG B 1 20 ? 1.747 -65.562 5.09 1 25 20 ARG B O 1
ATOM 4644 N N . SER B 1 21 ? 3.127 -65.938 6.828 1 23.23 21 SER B N 1
ATOM 4645 C CA . SER B 1 21 ? 3.5 -64.562 6.5 1 23.23 21 SER B CA 1
ATOM 4646 C C . SER B 1 21 ? 4.281 -64.5 5.191 1 23.23 21 SER B C 1
ATOM 4648 O O . SER B 1 21 ? 4.742 -63.406 4.785 1 23.23 21 SER B O 1
ATOM 4650 N N . LEU B 1 22 ? 4.766 -65.688 4.641 1 26.28 22 LEU B N 1
ATOM 4651 C CA . LEU B 1 22 ? 5.797 -65.625 3.611 1 26.28 22 LEU B CA 1
ATOM 4652 C C . LEU B 1 22 ? 5.246 -65 2.322 1 26.28 22 LEU B C 1
ATOM 4654 O O . LEU B 1 22 ? 6.008 -64.688 1.419 1 26.28 22 LEU B O 1
ATOM 4658 N N . ALA B 1 23 ? 3.973 -65.312 1.956 1 29.31 23 ALA B N 1
ATOM 4659 C CA . ALA B 1 23 ? 3.676 -65.438 0.53 1 29.31 23 ALA B CA 1
ATOM 4660 C C . ALA B 1 23 ? 3.732 -64.062 -0.148 1 29.31 23 ALA B C 1
ATOM 4662 O O . ALA B 1 23 ? 3.848 -63.969 -1.372 1 29.31 23 ALA B O 1
ATOM 4663 N N . CYS B 1 24 ? 3.33 -63.062 0.564 1 27.8 24 CYS B N 1
ATOM 4664 C CA . CYS B 1 24 ? 2.961 -61.938 -0.323 1 27.8 24 CYS B CA 1
ATOM 4665 C C . CYS B 1 24 ? 4.195 -61.312 -0.937 1 27.8 24 CYS B C 1
ATOM 4667 O O . CYS B 1 24 ? 4.324 -60.094 -0.942 1 27.8 24 CYS B O 1
ATOM 4669 N N . ASN B 1 25 ? 5.422 -61.906 -0.694 1 29.08 25 ASN B N 1
ATOM 4670 C CA . ASN B 1 25 ? 6.578 -61.312 -1.365 1 29.08 25 ASN B CA 1
ATOM 4671 C C . ASN B 1 25 ? 6.426 -61.375 -2.883 1 29.08 25 ASN B C 1
ATOM 4673 O O . ASN B 1 25 ? 7.102 -62.156 -3.557 1 29.08 25 ASN B O 1
ATOM 4677 N N . ARG B 1 26 ? 5.238 -61.594 -3.432 1 29.05 26 ARG B N 1
ATOM 4678 C CA . ARG B 1 26 ? 5.215 -61.75 -4.879 1 29.05 26 ARG B CA 1
ATOM 4679 C C . ARG B 1 26 ? 6.086 -60.719 -5.57 1 29.05 26 ARG B C 1
ATOM 4681 O O . ARG B 1 26 ? 6.34 -59.656 -5.016 1 29.05 26 ARG B O 1
ATOM 4688 N N . PHE B 1 27 ? 6.621 -61.125 -6.809 1 28.19 27 PHE B N 1
ATOM 4689 C CA . PHE B 1 27 ? 7.504 -60.625 -7.867 1 28.19 27 PHE B CA 1
ATOM 4690 C C . PHE B 1 27 ? 7.07 -59.25 -8.352 1 28.19 27 PHE B C 1
ATOM 4692 O O . PHE B 1 27 ? 6.074 -59.125 -9.07 1 28.19 27 PHE B O 1
ATOM 4699 N N . ILE B 1 28 ? 6.902 -58.281 -7.5 1 33.91 28 ILE B N 1
ATOM 4700 C CA . ILE B 1 28 ? 6.898 -57 -8.227 1 33.91 28 ILE B CA 1
ATOM 4701 C C . ILE B 1 28 ? 7.941 -57.062 -9.344 1 33.91 28 ILE B C 1
ATOM 4703 O O . ILE B 1 28 ? 9.141 -57.125 -9.07 1 33.91 28 ILE B O 1
ATOM 4707 N N . ASN B 1 29 ? 7.703 -57.875 -10.398 1 30.59 29 ASN B N 1
ATOM 4708 C CA . ASN B 1 29 ? 8.562 -57.906 -11.578 1 30.59 29 ASN B CA 1
ATOM 4709 C C . ASN B 1 29 ? 9.219 -56.531 -11.797 1 30.59 29 ASN B C 1
ATOM 4711 O O . ASN B 1 29 ? 8.555 -55.5 -11.773 1 30.59 29 ASN B O 1
ATOM 4715 N N . ALA B 1 30 ? 10.438 -56.375 -11.43 1 36.56 30 ALA B N 1
ATOM 4716 C CA . ALA B 1 30 ? 11.289 -55.281 -11.859 1 36.56 30 ALA B CA 1
ATOM 4717 C C . ALA B 1 30 ? 11.016 -54.906 -13.312 1 36.56 30 ALA B C 1
ATOM 4719 O O . ALA B 1 30 ? 11.578 -55.5 -14.227 1 36.56 30 ALA B O 1
ATOM 4720 N N . ALA B 1 31 ? 9.82 -54.688 -13.734 1 37.28 31 ALA B N 1
ATOM 4721 C CA . ALA B 1 31 ? 9.625 -54.188 -15.094 1 37.28 31 ALA B CA 1
ATOM 4722 C C . ALA B 1 31 ? 10.766 -53.281 -15.516 1 37.28 31 ALA B C 1
ATOM 4724 O O . ALA B 1 31 ? 11.195 -52.406 -14.734 1 37.28 31 ALA B O 1
ATOM 4725 N N . ILE B 1 32 ? 11.594 -53.688 -16.359 1 38.81 32 ILE B N 1
ATOM 4726 C CA . ILE B 1 32 ? 12.641 -52.938 -17.016 1 38.81 32 ILE B CA 1
ATOM 4727 C C . ILE B 1 32 ? 12.109 -51.531 -17.344 1 38.81 32 ILE B C 1
ATOM 4729 O O . ILE B 1 32 ? 11.102 -51.375 -18.031 1 38.81 32 ILE B O 1
ATOM 4733 N N . LYS B 1 33 ? 12.398 -50.5 -16.516 1 58.56 33 LYS B N 1
ATOM 4734 C CA . LYS B 1 33 ? 12.031 -49.094 -16.719 1 58.56 33 LYS B CA 1
ATOM 4735 C C . LYS B 1 33 ? 12.516 -48.594 -18.062 1 58.56 33 LYS B C 1
ATOM 4737 O O . LYS B 1 33 ? 13.711 -48.312 -18.234 1 58.56 33 LYS B O 1
ATOM 4742 N N . THR B 1 34 ? 11.578 -48.812 -19.078 1 51.34 34 THR B N 1
ATOM 4743 C CA . THR B 1 34 ? 11.891 -48.281 -20.406 1 51.34 34 THR B CA 1
ATOM 4744 C C . THR B 1 34 ? 12.211 -46.812 -20.359 1 51.34 34 THR B C 1
ATOM 4746 O O . THR B 1 34 ? 11.492 -46.031 -19.719 1 51.34 34 THR B O 1
ATOM 4749 N N . PRO B 1 35 ? 13.344 -46.406 -20.891 1 61.62 35 PRO B N 1
ATOM 4750 C CA . PRO B 1 35 ? 13.742 -45 -20.875 1 61.62 35 PRO B CA 1
ATOM 4751 C C . PRO B 1 35 ? 12.781 -44.094 -21.641 1 61.62 35 PRO B C 1
ATOM 4753 O O . PRO B 1 35 ? 12.164 -44.562 -22.625 1 61.62 35 PRO B O 1
ATOM 4756 N N . TYR B 1 36 ? 12.297 -43.062 -21.25 1 67.69 36 TYR B N 1
ATOM 4757 C CA . TYR B 1 36 ? 11.586 -42 -21.969 1 67.69 36 TYR B CA 1
ATOM 4758 C C . TYR B 1 36 ? 12.352 -40.688 -21.906 1 67.69 36 TYR B C 1
ATOM 4760 O O . TYR B 1 36 ? 12.836 -40.312 -20.844 1 67.69 36 TYR B O 1
ATOM 4768 N N . PRO B 1 37 ? 12.375 -39.938 -23.016 1 70.12 37 PRO B N 1
ATOM 4769 C CA . PRO B 1 37 ? 11.867 -40.344 -24.328 1 70.12 37 PRO B CA 1
ATOM 4770 C C . PRO B 1 37 ? 12.625 -41.531 -24.922 1 70.12 37 PRO B C 1
ATOM 4772 O O . PRO B 1 37 ? 13.711 -41.844 -24.438 1 70.12 37 PRO B O 1
ATOM 4775 N N . THR B 1 38 ? 11.93 -42.094 -25.906 1 60.84 38 THR B N 1
ATOM 4776 C CA . THR B 1 38 ? 12.562 -43.25 -26.531 1 60.84 38 THR B CA 1
ATOM 4777 C C . THR B 1 38 ? 13.789 -42.812 -27.344 1 60.84 38 THR B C 1
ATOM 4779 O O . THR B 1 38 ? 13.898 -41.656 -27.766 1 60.84 38 THR B O 1
ATOM 4782 N N . ASP B 1 39 ? 14.781 -43.625 -27.438 1 55 39 ASP B N 1
ATOM 4783 C CA . ASP B 1 39 ? 16.047 -43.375 -28.125 1 55 39 ASP B CA 1
ATOM 4784 C C . ASP B 1 39 ? 15.797 -42.906 -29.547 1 55 39 ASP B C 1
ATOM 4786 O O . ASP B 1 39 ? 16.641 -42.188 -30.125 1 55 39 ASP B O 1
ATOM 4790 N N . THR B 1 40 ? 14.633 -43.062 -30.125 1 47.03 40 THR B N 1
ATOM 4791 C CA . THR B 1 40 ? 14.391 -42.75 -31.531 1 47.03 40 THR B CA 1
ATOM 4792 C C . THR B 1 40 ? 13.938 -41.312 -31.672 1 47.03 40 THR B C 1
ATOM 4794 O O . THR B 1 40 ? 13.867 -40.781 -32.781 1 47.03 40 THR B O 1
ATOM 4797 N N . ALA B 1 41 ? 13.711 -40.656 -30.656 1 62.94 41 ALA B N 1
ATOM 4798 C CA . ALA B 1 41 ? 13.234 -39.312 -30.828 1 62.94 41 ALA B CA 1
ATOM 4799 C C . ALA B 1 41 ? 14.383 -38.344 -31.141 1 62.94 41 ALA B C 1
ATOM 4801 O O . ALA B 1 41 ? 15.406 -38.344 -30.438 1 62.94 41 ALA B O 1
ATOM 4802 N N . GLN B 1 42 ? 14.516 -37.906 -32.438 1 74.12 42 GLN B N 1
ATOM 4803 C CA . GLN B 1 42 ? 15.547 -36.969 -32.812 1 74.12 42 GLN B CA 1
ATOM 4804 C C . GLN B 1 42 ? 15.367 -35.625 -32.094 1 74.12 42 GLN B C 1
ATOM 4806 O O . GLN B 1 42 ? 14.391 -34.906 -32.344 1 74.12 42 GLN B O 1
ATOM 4811 N N . LEU B 1 43 ? 16.078 -35.438 -31.031 1 88.38 43 LEU B N 1
ATOM 4812 C CA . LEU B 1 43 ? 16.047 -34.219 -30.25 1 88.38 43 LEU B CA 1
ATOM 4813 C C . LEU B 1 43 ? 16.922 -33.156 -30.891 1 88.38 43 LEU B C 1
ATOM 4815 O O . LEU B 1 43 ? 18.016 -33.438 -31.375 1 88.38 43 LEU B O 1
ATOM 4819 N N . THR B 1 44 ? 16.375 -31.984 -31.047 1 92.31 44 THR B N 1
ATOM 4820 C CA . THR B 1 44 ? 17.172 -30.844 -31.5 1 92.31 44 THR B CA 1
ATOM 4821 C C . THR B 1 44 ? 18.156 -30.406 -30.422 1 92.31 44 THR B C 1
ATOM 4823 O O . THR B 1 44 ? 17.766 -29.953 -29.344 1 92.31 44 THR B O 1
ATOM 4826 N N . THR B 1 45 ? 19.469 -30.516 -30.719 1 95.12 45 THR B N 1
ATOM 4827 C CA . THR B 1 45 ? 20.484 -30.203 -29.719 1 95.12 45 THR B CA 1
ATOM 4828 C C . THR B 1 45 ? 21.375 -29.062 -30.172 1 95.12 45 THR B C 1
ATOM 4830 O O . THR B 1 45 ? 22.391 -28.75 -29.547 1 95.12 45 THR B O 1
ATOM 4833 N N . GLU B 1 46 ? 21.016 -28.422 -31.312 1 95.25 46 GLU B N 1
ATOM 4834 C CA . GLU B 1 46 ? 21.844 -27.344 -31.844 1 95.25 46 GLU B CA 1
ATOM 4835 C C . GLU B 1 46 ? 20.984 -26.172 -32.312 1 95.25 46 GLU B C 1
ATOM 4837 O O . GLU B 1 46 ? 19.812 -26.328 -32.594 1 95.25 46 GLU B O 1
ATOM 4842 N N . ALA B 1 47 ? 21.547 -25.031 -32.312 1 97.38 47 ALA B N 1
ATOM 4843 C CA . ALA B 1 47 ? 21.031 -23.766 -32.844 1 97.38 47 ALA B CA 1
ATOM 4844 C C . ALA B 1 47 ? 22.172 -22.812 -33.156 1 97.38 47 ALA B C 1
ATOM 4846 O O . ALA B 1 47 ? 23.281 -22.953 -32.656 1 97.38 47 ALA B O 1
ATOM 4847 N N . PRO B 1 48 ? 21.969 -21.844 -34.062 1 97.19 48 PRO B N 1
ATOM 4848 C CA . PRO B 1 48 ? 23.047 -20.922 -34.406 1 97.19 48 PRO B CA 1
ATOM 4849 C C . PRO B 1 48 ? 23.625 -20.188 -33.188 1 97.19 48 PRO B C 1
ATOM 4851 O O . PRO B 1 48 ? 22.875 -19.734 -32.344 1 97.19 48 PRO B O 1
ATOM 4854 N N . THR B 1 49 ? 24.953 -20.172 -33.125 1 97.5 49 THR B N 1
ATOM 4855 C CA . THR B 1 49 ? 25.609 -19.484 -32.031 1 97.5 49 THR B CA 1
ATOM 4856 C C . THR B 1 49 ? 26.297 -18.203 -32.5 1 97.5 49 THR B C 1
ATOM 4858 O O . THR B 1 49 ? 26.828 -17.438 -31.703 1 97.5 49 THR B O 1
ATOM 4861 N N . ASP B 1 50 ? 26.312 -17.922 -33.781 1 96 50 ASP B N 1
ATOM 4862 C CA . ASP B 1 50 ? 26.969 -16.766 -34.375 1 96 50 ASP B CA 1
ATOM 4863 C C . ASP B 1 50 ? 25.984 -15.625 -34.594 1 96 50 ASP B C 1
ATOM 4865 O O . ASP B 1 50 ? 26.203 -14.742 -35.406 1 96 50 ASP B O 1
ATOM 4869 N N . VAL B 1 51 ? 24.891 -15.641 -33.938 1 97.31 51 VAL B N 1
ATOM 4870 C CA . VAL B 1 51 ? 23.875 -14.602 -34.031 1 97.31 51 VAL B CA 1
ATOM 4871 C C . VAL B 1 51 ? 23.609 -14.023 -32.625 1 97.31 51 VAL B C 1
ATOM 4873 O O . VAL B 1 51 ? 23.969 -14.633 -31.609 1 97.31 51 VAL B O 1
ATOM 4876 N N . VAL B 1 52 ? 23.031 -12.852 -32.656 1 98.31 52 VAL B N 1
ATOM 4877 C CA . VAL B 1 52 ? 22.547 -12.258 -31.406 1 98.31 52 VAL B CA 1
ATOM 4878 C C . VAL B 1 52 ? 21.016 -12.375 -31.344 1 98.31 52 VAL B C 1
ATOM 4880 O O . VAL B 1 52 ? 20.312 -11.781 -32.156 1 98.31 52 VAL B O 1
ATOM 4883 N N . TYR B 1 53 ? 20.547 -13.125 -30.469 1 98.75 53 TYR B N 1
ATOM 4884 C CA . TYR B 1 53 ? 19.109 -13.336 -30.328 1 98.75 53 TYR B CA 1
ATOM 4885 C C . TYR B 1 53 ? 18.453 -12.133 -29.656 1 98.75 53 TYR B C 1
ATOM 4887 O O . TYR B 1 53 ? 19.109 -11.383 -28.922 1 98.75 53 TYR B O 1
ATOM 4895 N N . ASP B 1 54 ? 17.172 -11.953 -29.984 1 98.81 54 ASP B N 1
ATOM 4896 C CA . ASP B 1 54 ? 16.391 -10.992 -29.203 1 98.81 54 ASP B CA 1
ATOM 4897 C C . ASP B 1 54 ? 16.203 -11.477 -27.766 1 98.81 54 ASP B C 1
ATOM 4899 O O . ASP B 1 54 ? 16.219 -10.68 -26.828 1 98.81 54 ASP B O 1
ATOM 4903 N N . ALA B 1 55 ? 16.031 -12.828 -27.625 1 98.88 55 ALA B N 1
ATOM 4904 C CA . ALA B 1 55 ? 15.859 -13.406 -26.281 1 98.88 55 ALA B CA 1
ATOM 4905 C C . ALA B 1 55 ? 16.5 -14.789 -26.203 1 98.88 55 ALA B C 1
ATOM 4907 O O . ALA B 1 55 ? 16.297 -15.633 -27.078 1 98.88 55 ALA B O 1
ATOM 4908 N N . VAL B 1 56 ? 17.312 -14.984 -25.234 1 98.94 56 VAL B N 1
ATOM 4909 C CA . VAL B 1 56 ? 17.828 -16.297 -24.828 1 98.94 56 VAL B CA 1
ATOM 4910 C C . VAL B 1 56 ? 17.141 -16.734 -23.547 1 98.94 56 VAL B C 1
ATOM 4912 O O . VAL B 1 56 ? 17.25 -16.078 -22.516 1 98.94 56 VAL B O 1
ATOM 4915 N N . ILE B 1 57 ? 16.453 -17.859 -23.609 1 98.94 57 ILE B N 1
ATOM 4916 C CA . ILE B 1 57 ? 15.656 -18.312 -22.469 1 98.94 57 ILE B CA 1
ATOM 4917 C C . ILE B 1 57 ? 16.297 -19.562 -21.859 1 98.94 57 ILE B C 1
ATOM 4919 O O . ILE B 1 57 ? 16.547 -20.531 -22.562 1 98.94 57 ILE B O 1
ATOM 4923 N N . ILE B 1 58 ? 16.562 -19.484 -20.562 1 98.81 58 ILE B N 1
ATOM 4924 C CA . ILE B 1 58 ? 17.156 -20.594 -19.812 1 98.81 58 ILE B CA 1
ATOM 4925 C C . ILE B 1 58 ? 16.031 -21.453 -19.219 1 98.81 58 ILE B C 1
ATOM 4927 O O . ILE B 1 58 ? 15.359 -21.047 -18.266 1 98.81 58 ILE B O 1
ATOM 4931 N N . GLY B 1 59 ? 15.883 -22.672 -19.75 1 98.25 59 GLY B N 1
ATOM 4932 C CA . GLY B 1 59 ? 14.883 -23.594 -19.219 1 98.25 59 GLY B CA 1
ATOM 4933 C C . GLY B 1 59 ? 13.633 -23.672 -20.078 1 98.25 59 GLY B C 1
ATOM 4934 O O . GLY B 1 59 ? 13.055 -22.641 -20.438 1 98.25 59 GLY B O 1
ATOM 4935 N N . GLY B 1 60 ? 13.242 -24.875 -20.328 1 97.81 60 GLY B N 1
ATOM 4936 C CA . GLY B 1 60 ? 12.07 -25.125 -21.141 1 97.81 60 GLY B CA 1
ATOM 4937 C C . GLY B 1 60 ? 10.836 -25.469 -20.328 1 97.81 60 GLY B C 1
ATOM 4938 O O . GLY B 1 60 ? 10.047 -26.328 -20.719 1 97.81 60 GLY B O 1
ATOM 4939 N N . GLY B 1 61 ? 10.703 -24.875 -19.125 1 97.62 61 GLY B N 1
ATOM 4940 C CA . GLY B 1 61 ? 9.453 -24.969 -18.391 1 97.62 61 GLY B CA 1
ATOM 4941 C C . GLY B 1 61 ? 8.352 -24.109 -19 1 97.62 61 GLY B C 1
ATOM 4942 O O . GLY B 1 61 ? 8.594 -23.344 -19.938 1 97.62 61 GLY B O 1
ATOM 4943 N N . MET B 1 62 ? 7.188 -24.109 -18.391 1 97.88 62 MET B N 1
ATOM 4944 C CA . MET B 1 62 ? 6.016 -23.484 -18.984 1 97.88 62 MET B CA 1
ATOM 4945 C C . MET B 1 62 ? 6.191 -21.969 -19.047 1 97.88 62 MET B C 1
ATOM 4947 O O . MET B 1 62 ? 5.715 -21.312 -19.969 1 97.88 62 MET B O 1
ATOM 4951 N N . GLY B 1 63 ? 6.789 -21.422 -18 1 98.38 63 GLY B N 1
ATOM 4952 C CA . GLY B 1 63 ? 7.07 -19.984 -18.047 1 98.38 63 GLY B CA 1
ATOM 4953 C C . GLY B 1 63 ? 7.969 -19.594 -19.203 1 98.38 63 GLY B C 1
ATOM 4954 O O . GLY B 1 63 ? 7.664 -18.656 -19.938 1 98.38 63 GLY B O 1
ATOM 4955 N N . GLY B 1 64 ? 9.047 -20.297 -19.391 1 98.75 64 GLY B N 1
ATOM 4956 C CA . GLY B 1 64 ? 9.977 -20.062 -20.484 1 98.75 64 GLY B CA 1
ATOM 4957 C C . GLY B 1 64 ? 9.359 -20.281 -21.859 1 98.75 64 GLY B C 1
ATOM 4958 O O . GLY B 1 64 ? 9.516 -19.469 -22.75 1 98.75 64 GLY B O 1
ATOM 4959 N N . LEU B 1 65 ? 8.656 -21.359 -21.969 1 98.81 65 LEU B N 1
ATOM 4960 C CA . LEU B 1 65 ? 8.047 -21.703 -23.25 1 98.81 65 LEU B CA 1
ATOM 4961 C C . LEU B 1 65 ? 6.977 -20.688 -23.625 1 98.81 65 LEU B C 1
ATOM 4963 O O . LEU B 1 65 ? 6.855 -20.312 -24.797 1 98.81 65 LEU B O 1
ATOM 4967 N N . THR B 1 66 ? 6.188 -20.266 -22.641 1 98.81 66 THR B N 1
ATOM 4968 C CA . THR B 1 66 ? 5.164 -19.266 -22.906 1 98.81 66 THR B CA 1
ATOM 4969 C C . THR B 1 66 ? 5.797 -17.938 -23.344 1 98.81 66 THR B C 1
ATOM 4971 O O . THR B 1 66 ? 5.328 -17.297 -24.297 1 98.81 66 THR B O 1
ATOM 4974 N N . THR B 1 67 ? 6.84 -17.531 -22.641 1 98.94 67 THR B N 1
ATOM 4975 C CA . THR B 1 67 ? 7.562 -16.328 -23.031 1 98.94 67 THR B CA 1
ATOM 4976 C C . THR B 1 67 ? 8.07 -16.422 -24.469 1 98.94 67 THR B C 1
ATOM 4978 O O . THR B 1 67 ? 7.902 -15.492 -25.25 1 98.94 67 THR B O 1
ATOM 4981 N N . ALA B 1 68 ? 8.641 -17.562 -24.812 1 98.94 68 ALA B N 1
ATOM 4982 C CA . ALA B 1 68 ? 9.148 -17.812 -26.172 1 98.94 68 ALA B CA 1
ATOM 4983 C C . ALA B 1 68 ? 8.016 -17.734 -27.203 1 98.94 68 ALA B C 1
ATOM 4985 O O . ALA B 1 68 ? 8.156 -17.094 -28.234 1 98.94 68 ALA B O 1
ATOM 4986 N N . ALA B 1 69 ? 6.934 -18.406 -26.891 1 98.88 69 ALA B N 1
ATOM 4987 C CA . ALA B 1 69 ? 5.797 -18.469 -27.812 1 98.88 69 ALA B CA 1
ATOM 4988 C C . ALA B 1 69 ? 5.289 -17.062 -28.125 1 98.88 69 ALA B C 1
ATOM 4990 O O . ALA B 1 69 ? 5.074 -16.719 -29.297 1 98.88 69 ALA B O 1
ATOM 4991 N N . LYS B 1 70 ? 5.141 -16.281 -27.109 1 98.75 70 LYS B N 1
ATOM 4992 C CA . LYS B 1 70 ? 4.617 -14.93 -27.281 1 98.75 70 LYS B CA 1
ATOM 4993 C C . LYS B 1 70 ? 5.598 -14.062 -28.062 1 98.75 70 LYS B C 1
ATOM 4995 O O . LYS B 1 70 ? 5.188 -13.25 -28.891 1 98.75 70 LYS B O 1
ATOM 5000 N N . LEU B 1 71 ? 6.879 -14.195 -27.828 1 98.81 71 LEU B N 1
ATOM 5001 C CA . LEU B 1 71 ? 7.891 -13.367 -28.484 1 98.81 71 LEU B CA 1
ATOM 5002 C C . LEU B 1 71 ? 8.055 -13.766 -29.938 1 98.81 71 LEU B C 1
ATOM 5004 O O . LEU B 1 71 ? 8.133 -12.898 -30.812 1 98.81 71 LEU B O 1
ATOM 5008 N N . VAL B 1 72 ? 8.086 -15.039 -30.281 1 98.75 72 VAL B N 1
ATOM 5009 C CA . VAL B 1 72 ? 8.234 -15.461 -31.656 1 98.75 72 VAL B CA 1
ATOM 5010 C C . VAL B 1 72 ? 7.016 -15.031 -32.469 1 98.75 72 VAL B C 1
ATOM 5012 O O . VAL B 1 72 ? 7.133 -14.703 -33.656 1 98.75 72 VAL B O 1
ATOM 5015 N N . ALA B 1 73 ? 5.879 -15.094 -31.812 1 98.19 73 ALA B N 1
ATOM 5016 C CA . ALA B 1 73 ? 4.66 -14.648 -32.469 1 98.19 73 ALA B CA 1
ATOM 5017 C C . ALA B 1 73 ? 4.77 -13.18 -32.875 1 98.19 73 ALA B C 1
ATOM 5019 O O . ALA B 1 73 ? 4.102 -12.75 -33.844 1 98.19 73 ALA B O 1
ATOM 5020 N N . LYS B 1 74 ? 5.645 -12.469 -32.25 1 97.38 74 LYS B N 1
ATOM 5021 C CA . LYS B 1 74 ? 5.863 -11.062 -32.562 1 97.38 74 LYS B CA 1
ATOM 5022 C C . LYS B 1 74 ? 7.051 -10.883 -33.5 1 97.38 74 LYS B C 1
ATOM 5024 O O . LYS B 1 74 ? 7.422 -9.758 -33.844 1 97.38 74 LYS B O 1
ATOM 5029 N N . GLY B 1 75 ? 7.695 -11.953 -33.875 1 97.75 75 GLY B N 1
ATOM 5030 C CA . GLY B 1 75 ? 8.766 -11.914 -34.844 1 97.75 75 GLY B CA 1
ATOM 5031 C C . GLY B 1 75 ? 10.148 -11.852 -34.219 1 97.75 75 GLY B C 1
ATOM 5032 O O . GLY B 1 75 ? 11.141 -11.633 -34.906 1 97.75 75 GLY B O 1
ATOM 5033 N N . ALA B 1 76 ? 10.227 -12.07 -32.969 1 98.75 76 ALA B N 1
ATOM 5034 C CA . ALA B 1 76 ? 11.508 -12.016 -32.281 1 98.75 76 ALA B CA 1
ATOM 5035 C C . ALA B 1 76 ? 12.352 -13.258 -32.562 1 98.75 76 ALA B C 1
ATOM 5037 O O . ALA B 1 76 ? 11.805 -14.352 -32.75 1 98.75 76 ALA B O 1
ATOM 5038 N N . LYS B 1 77 ? 13.648 -13.078 -32.594 1 98.75 77 LYS B N 1
ATOM 5039 C CA . LYS B 1 77 ? 14.594 -14.195 -32.625 1 98.75 77 LYS B CA 1
ATOM 5040 C C . LYS B 1 77 ? 14.812 -14.781 -31.25 1 98.75 77 LYS B C 1
ATOM 5042 O O . LYS B 1 77 ? 15.484 -14.164 -30.406 1 98.75 77 LYS B O 1
ATOM 5047 N N . VAL B 1 78 ? 14.328 -16.062 -31.109 1 98.88 78 VAL B N 1
ATOM 5048 C CA . VAL B 1 78 ? 14.312 -16.609 -29.75 1 98.88 78 VAL B CA 1
ATOM 5049 C C . VAL B 1 78 ? 14.984 -17.984 -29.75 1 98.88 78 VAL B C 1
ATOM 5051 O O . VAL B 1 78 ? 14.828 -18.75 -30.703 1 98.88 78 VAL B O 1
ATOM 5054 N N . VAL B 1 79 ? 15.75 -18.281 -28.688 1 98.94 79 VAL B N 1
ATOM 5055 C CA . VAL B 1 79 ? 16.25 -19.625 -28.422 1 98.94 79 VAL B CA 1
ATOM 5056 C C . VAL B 1 79 ? 15.961 -20.031 -26.984 1 98.94 79 VAL B C 1
ATOM 5058 O O . VAL B 1 79 ? 16.172 -19.234 -26.062 1 98.94 79 VAL B O 1
ATOM 5061 N N . VAL B 1 80 ? 15.344 -21.203 -26.828 1 98.88 80 VAL B N 1
ATOM 5062 C CA . VAL B 1 80 ? 15.117 -21.812 -25.531 1 98.88 80 VAL B CA 1
ATOM 5063 C C . VAL B 1 80 ? 16.125 -22.922 -25.281 1 98.88 80 VAL B C 1
ATOM 5065 O O . VAL B 1 80 ? 16.281 -23.812 -26.109 1 98.88 80 VAL B O 1
ATOM 5068 N N . LEU B 1 81 ? 16.797 -22.844 -24.188 1 98.81 81 LEU B N 1
ATOM 5069 C CA . LEU B 1 81 ? 17.797 -23.844 -23.828 1 98.81 81 LEU B CA 1
ATOM 5070 C C . LEU B 1 81 ? 17.297 -24.734 -22.688 1 98.81 81 LEU B C 1
ATOM 5072 O O . LEU B 1 81 ? 17.141 -24.266 -21.562 1 98.81 81 LEU B O 1
ATOM 5076 N N . GLU B 1 82 ? 17.031 -25.969 -23 1 98.06 82 GLU B N 1
ATOM 5077 C CA . GLU B 1 82 ? 16.5 -26.938 -22.047 1 98.06 82 GLU B CA 1
ATOM 5078 C C . GLU B 1 82 ? 17.562 -27.984 -21.688 1 98.06 82 GLU B C 1
ATOM 5080 O O . GLU B 1 82 ? 18.109 -28.641 -22.578 1 98.06 82 GLU B O 1
ATOM 5085 N N . LYS B 1 83 ? 17.828 -28.094 -20.406 1 96.12 83 LYS B N 1
ATOM 5086 C CA . LYS B 1 83 ? 18.828 -29.016 -19.906 1 96.12 83 LYS B CA 1
ATOM 5087 C C . LYS B 1 83 ? 18.422 -30.469 -20.188 1 96.12 83 LYS B C 1
ATOM 5089 O O . LYS B 1 83 ? 19.266 -31.297 -20.531 1 96.12 83 LYS B O 1
ATOM 5094 N N . TYR B 1 84 ? 17.172 -30.828 -20.031 1 93.62 84 TYR B N 1
ATOM 5095 C CA . TYR B 1 84 ? 16.688 -32.188 -20.078 1 93.62 84 TYR B CA 1
ATOM 5096 C C . TYR B 1 84 ? 16.266 -32.594 -21.484 1 93.62 84 TYR B C 1
ATOM 5098 O O . TYR B 1 84 ? 16.578 -31.875 -22.453 1 93.62 84 TYR B O 1
ATOM 5106 N N . LEU B 1 85 ? 15.578 -33.75 -21.578 1 94.19 85 LEU B N 1
ATOM 5107 C CA . LEU B 1 85 ? 15.289 -34.344 -22.875 1 94.19 85 LEU B CA 1
ATOM 5108 C C . LEU B 1 85 ? 13.836 -34.094 -23.281 1 94.19 85 LEU B C 1
ATOM 5110 O O . LEU B 1 85 ? 13.445 -34.375 -24.406 1 94.19 85 LEU B O 1
ATOM 5114 N N . VAL B 1 86 ? 13.07 -33.594 -22.344 1 93.94 86 VAL B N 1
ATOM 5115 C CA . VAL B 1 86 ? 11.672 -33.281 -22.641 1 93.94 86 VAL B CA 1
ATOM 5116 C C . VAL B 1 86 ? 11.328 -31.875 -22.156 1 93.94 86 VAL B C 1
ATOM 5118 O O . VAL B 1 86 ? 11.883 -31.406 -21.172 1 93.94 86 VAL B O 1
ATOM 5121 N N . PRO B 1 87 ? 10.422 -31.172 -22.844 1 96.12 87 PRO B N 1
ATOM 5122 C CA . PRO B 1 87 ? 10.008 -29.844 -22.406 1 96.12 87 PRO B CA 1
ATOM 5123 C C . PRO B 1 87 ? 8.93 -29.891 -21.328 1 96.12 87 PRO B C 1
ATOM 5125 O O . PRO B 1 87 ? 8.359 -30.938 -21.062 1 96.12 87 PRO B O 1
ATOM 5128 N N . GLY B 1 88 ? 8.75 -28.766 -20.688 1 96.38 88 GLY B N 1
ATOM 5129 C CA . GLY B 1 88 ? 7.59 -28.594 -19.828 1 96.38 88 GLY B CA 1
ATOM 5130 C C . GLY B 1 88 ? 7.945 -28.516 -18.359 1 96.38 88 GLY B C 1
ATOM 5131 O O . GLY B 1 88 ? 7.148 -28.031 -17.547 1 96.38 88 GLY B O 1
ATOM 5132 N N . GLY B 1 89 ? 9.164 -28.984 -18.016 1 94.38 89 GLY B N 1
ATOM 5133 C CA . GLY B 1 89 ? 9.523 -28.984 -16.609 1 94.38 89 GLY B CA 1
ATOM 5134 C C . GLY B 1 89 ? 8.586 -29.797 -15.742 1 94.38 89 GLY B C 1
ATOM 5135 O O . GLY B 1 89 ? 8.328 -30.969 -16.031 1 94.38 89 GLY B O 1
ATOM 5136 N N . SER B 1 90 ? 8 -29.141 -14.742 1 94.06 90 SER B N 1
ATOM 5137 C CA . SER B 1 90 ? 7.078 -29.828 -13.836 1 94.06 90 SER B CA 1
ATOM 5138 C C . SER B 1 90 ? 5.777 -30.172 -14.547 1 94.06 90 SER B C 1
ATOM 5140 O O . SER B 1 90 ? 5 -31 -14.047 1 94.06 90 SER B O 1
ATOM 5142 N N . ALA B 1 91 ? 5.531 -29.641 -15.656 1 95.62 91 ALA B N 1
ATOM 5143 C CA . ALA B 1 91 ? 4.332 -29.938 -16.438 1 95.62 91 ALA B CA 1
ATOM 5144 C C . ALA B 1 91 ? 4.641 -30.922 -17.562 1 95.62 91 ALA B C 1
ATOM 5146 O O . ALA B 1 91 ? 3.869 -31.047 -18.516 1 95.62 91 ALA B O 1
ATOM 5147 N N . ALA B 1 92 ? 5.707 -31.609 -17.484 1 95.38 92 ALA B N 1
ATOM 5148 C CA . ALA B 1 92 ? 6.055 -32.625 -18.469 1 95.38 92 ALA B CA 1
ATOM 5149 C C . ALA B 1 92 ? 5.352 -33.938 -18.156 1 95.38 92 ALA B C 1
ATOM 5151 O O . ALA B 1 92 ? 4.551 -34.031 -17.234 1 95.38 92 ALA B O 1
ATOM 5152 N N . HIS B 1 93 ? 5.465 -34.906 -19.047 1 94.25 93 HIS B N 1
ATOM 5153 C CA . HIS B 1 93 ? 5.059 -36.281 -18.797 1 94.25 93 HIS B CA 1
ATOM 5154 C C . HIS B 1 93 ? 6.117 -37.281 -19.281 1 94.25 93 HIS B C 1
ATOM 5156 O O . HIS B 1 93 ? 7.031 -36.906 -20.016 1 94.25 93 HIS B O 1
ATOM 5162 N N . TYR B 1 94 ? 6.086 -38.406 -18.781 1 92.31 94 TYR B N 1
ATOM 5163 C CA . TYR B 1 94 ? 6.961 -39.469 -19.25 1 92.31 94 TYR B CA 1
ATOM 5164 C C . TYR B 1 94 ? 6.188 -40.781 -19.453 1 92.31 94 TYR B C 1
ATOM 5166 O O . TYR B 1 94 ? 5.078 -40.938 -18.922 1 92.31 94 TYR B O 1
ATOM 5174 N N . LYS B 1 95 ? 6.73 -41.594 -20.203 1 92.75 95 LYS B N 1
ATOM 5175 C CA . LYS B 1 95 ? 6.078 -42.875 -20.531 1 92.75 95 LYS B CA 1
ATOM 5176 C C . LYS B 1 95 ? 6.867 -44.062 -19.969 1 92.75 95 LYS B C 1
ATOM 5178 O O . LYS B 1 95 ? 8.102 -44.062 -20.016 1 92.75 95 LYS B O 1
ATOM 5183 N N . ARG B 1 96 ? 6.117 -44.875 -19.359 1 91.5 96 ARG B N 1
ATOM 5184 C CA . ARG B 1 96 ? 6.691 -46.062 -18.766 1 91.5 96 ARG B CA 1
ATOM 5185 C C . ARG B 1 96 ? 5.715 -47.25 -18.844 1 91.5 96 ARG B C 1
ATOM 5187 O O . ARG B 1 96 ? 4.578 -47.125 -18.375 1 91.5 96 ARG B O 1
ATOM 5194 N N . GLU B 1 97 ? 6.113 -48.344 -19.453 1 91.75 97 GLU B N 1
ATOM 5195 C CA . GLU B 1 97 ? 5.348 -49.594 -19.453 1 91.75 97 GLU B CA 1
ATOM 5196 C C . GLU B 1 97 ? 3.922 -49.375 -19.938 1 91.75 97 GLU B C 1
ATOM 5198 O O . GLU B 1 97 ? 2.961 -49.812 -19.312 1 91.75 97 GLU B O 1
ATOM 5203 N N . GLY B 1 98 ? 3.832 -48.562 -20.859 1 92.12 98 GLY B N 1
ATOM 5204 C CA . GLY B 1 98 ? 2.539 -48.344 -21.484 1 92.12 98 GLY B CA 1
ATOM 5205 C C . GLY B 1 98 ? 1.747 -47.219 -20.844 1 92.12 98 GLY B C 1
ATOM 5206 O O . GLY B 1 98 ? 0.682 -46.844 -21.344 1 92.12 98 GLY B O 1
ATOM 5207 N N . TYR B 1 99 ? 2.229 -46.719 -19.766 1 95.75 99 TYR B N 1
ATOM 5208 C CA . TYR B 1 99 ? 1.563 -45.594 -19.094 1 95.75 99 TYR B CA 1
ATOM 5209 C C . TYR B 1 99 ? 2.168 -44.281 -19.516 1 95.75 99 TYR B C 1
ATOM 5211 O O . TYR B 1 99 ? 3.352 -44.188 -19.859 1 95.75 99 TYR B O 1
ATOM 5219 N N . THR B 1 100 ? 1.387 -43.219 -19.625 1 95.94 100 THR B N 1
ATOM 5220 C CA . THR B 1 100 ? 1.834 -41.844 -19.688 1 95.94 100 THR B CA 1
ATOM 5221 C C . THR B 1 100 ? 1.588 -41.125 -18.344 1 95.94 100 THR B C 1
ATOM 5223 O O . THR B 1 100 ? 0.443 -40.844 -18 1 95.94 100 THR B O 1
ATOM 5226 N N . PHE B 1 101 ? 2.643 -40.844 -17.625 1 96.44 101 PHE B N 1
ATOM 5227 C CA . PHE B 1 101 ? 2.539 -40.25 -16.297 1 96.44 101 PHE B CA 1
ATOM 5228 C C . PHE B 1 101 ? 2.822 -38.75 -16.359 1 96.44 101 PHE B C 1
ATOM 5230 O O . PHE B 1 101 ? 3.852 -38.344 -16.891 1 96.44 101 PHE B O 1
ATOM 5237 N N . ASP B 1 102 ? 1.875 -38.031 -15.859 1 95.69 102 ASP B N 1
ATOM 5238 C CA . ASP B 1 102 ? 2.174 -36.625 -15.625 1 95.69 102 ASP B CA 1
ATOM 5239 C C . ASP B 1 102 ? 3.217 -36.469 -14.523 1 95.69 102 ASP B C 1
ATOM 5241 O O . ASP B 1 102 ? 3.131 -37.094 -13.477 1 95.69 102 ASP B O 1
ATOM 5245 N N . VAL B 1 103 ? 4.184 -35.625 -14.711 1 90.75 103 VAL B N 1
ATOM 5246 C CA . VAL B 1 103 ? 5.254 -35.438 -13.742 1 90.75 103 VAL B CA 1
ATOM 5247 C C . VAL B 1 103 ? 4.719 -34.688 -12.523 1 90.75 103 VAL B C 1
ATOM 5249 O O . VAL B 1 103 ? 5.055 -35.031 -11.383 1 90.75 103 VAL B O 1
ATOM 5252 N N . GLY B 1 104 ? 3.979 -33.688 -12.773 1 90.19 104 GLY B N 1
ATOM 5253 C CA . GLY B 1 104 ? 3.393 -32.875 -11.703 1 90.19 104 GLY B CA 1
ATOM 5254 C C . GLY B 1 104 ? 1.886 -33.031 -11.609 1 90.19 104 GLY B C 1
ATOM 5255 O O . GLY B 1 104 ? 1.359 -34.156 -11.695 1 90.19 104 GLY B O 1
ATOM 5256 N N . SER B 1 105 ? 1.287 -31.938 -11.344 1 84.31 105 SER B N 1
ATOM 5257 C CA . SER B 1 105 ? -0.156 -31.953 -11.125 1 84.31 105 SER B CA 1
ATOM 5258 C C . SER B 1 105 ? -0.91 -32.25 -12.406 1 84.31 105 SER B C 1
ATOM 5260 O O . SER B 1 105 ? -0.479 -31.875 -13.5 1 84.31 105 SER B O 1
ATOM 5262 N N . SER B 1 106 ? -1.996 -32.969 -12.219 1 88.25 106 SER B N 1
ATOM 5263 C CA . SER B 1 106 ? -2.891 -33.25 -13.336 1 88.25 106 SER B CA 1
ATOM 5264 C C . SER B 1 106 ? -4.102 -32.344 -13.336 1 88.25 106 SER B C 1
ATOM 5266 O O . SER B 1 106 ? -4.961 -32.438 -14.219 1 88.25 106 SER B O 1
ATOM 5268 N N . MET B 1 107 ? -4.164 -31.5 -12.336 1 92.94 107 MET B N 1
ATOM 5269 C CA . MET B 1 107 ? -5.215 -30.5 -12.266 1 92.94 107 MET B CA 1
ATOM 5270 C C . MET B 1 107 ? -4.848 -29.266 -13.094 1 92.94 107 MET B C 1
ATOM 5272 O O . MET B 1 107 ? -4.023 -28.453 -12.672 1 92.94 107 MET B O 1
ATOM 5276 N N . MET B 1 108 ? -5.582 -29.156 -14.234 1 93.62 108 MET B N 1
ATOM 5277 C CA . MET B 1 108 ? -5.133 -28.109 -15.164 1 93.62 108 MET B CA 1
ATOM 5278 C C . MET B 1 108 ? -6.203 -27.031 -15.336 1 93.62 108 MET B C 1
ATOM 5280 O O . MET B 1 108 ? -7.281 -27.312 -15.875 1 93.62 108 MET B O 1
ATOM 5284 N N . PHE B 1 109 ? -5.852 -25.844 -14.867 1 93.31 109 PHE B N 1
ATOM 5285 C CA . PHE B 1 109 ? -6.598 -24.641 -15.164 1 93.31 109 PHE B CA 1
ATOM 5286 C C . PHE B 1 109 ? -6.059 -23.953 -16.422 1 93.31 109 PHE B C 1
ATOM 5288 O O . PHE B 1 109 ? -4.98 -24.312 -16.906 1 93.31 109 PHE B O 1
ATOM 5295 N N . GLY B 1 110 ? -6.789 -23.047 -17.016 1 95.25 110 GLY B N 1
ATOM 5296 C CA . GLY B 1 110 ? -6.219 -22.172 -18.031 1 95.25 110 GLY B CA 1
ATOM 5297 C C . GLY B 1 110 ? -6.656 -22.531 -19.438 1 95.25 110 GLY B C 1
ATOM 5298 O O . GLY B 1 110 ? -6.258 -21.875 -20.406 1 95.25 110 GLY B O 1
ATOM 5299 N N . PHE B 1 111 ? -7.453 -23.578 -19.547 1 96.69 111 PHE B N 1
ATOM 5300 C CA . PHE B 1 111 ? -8.008 -23.922 -20.859 1 96.69 111 PHE B CA 1
ATOM 5301 C C . PHE B 1 111 ? -9.391 -23.312 -21.031 1 96.69 111 PHE B C 1
ATOM 5303 O O . PHE B 1 111 ? -9.836 -22.516 -20.203 1 96.69 111 PHE B O 1
ATOM 5310 N N . GLY B 1 112 ? -10.016 -23.562 -22.156 1 92.19 112 GLY B N 1
ATOM 5311 C CA . GLY B 1 112 ? -11.336 -23.031 -22.438 1 92.19 112 GLY B CA 1
ATOM 5312 C C . GLY B 1 112 ? -11.32 -21.875 -23.422 1 92.19 112 GLY B C 1
ATOM 5313 O O . GLY B 1 112 ? -10.258 -21.5 -23.938 1 92.19 112 GLY B O 1
ATOM 5314 N N . ASP B 1 113 ? -12.523 -21.281 -23.672 1 91.5 113 ASP B N 1
ATOM 5315 C CA . ASP B 1 113 ? -12.641 -20.25 -24.703 1 91.5 113 ASP B CA 1
ATOM 5316 C C . ASP B 1 113 ? -13.32 -19 -24.156 1 91.5 113 ASP B C 1
ATOM 5318 O O . ASP B 1 113 ? -13.695 -18.109 -24.906 1 91.5 113 ASP B O 1
ATOM 5322 N N . GLN B 1 114 ? -13.414 -18.984 -22.922 1 91.06 114 GLN B N 1
ATOM 5323 C CA . GLN B 1 114 ? -14.109 -17.859 -22.344 1 91.06 114 GLN B CA 1
ATOM 5324 C C . GLN B 1 114 ? -13.164 -17.016 -21.484 1 91.06 114 GLN B C 1
ATOM 5326 O O . GLN B 1 114 ? -12.219 -17.531 -20.891 1 91.06 114 GLN B O 1
ATOM 5331 N N . GLY B 1 115 ? -13.469 -15.703 -21.484 1 92.5 115 GLY B N 1
ATOM 5332 C CA . GLY B 1 115 ? -12.75 -14.789 -20.594 1 92.5 115 GLY B CA 1
ATOM 5333 C C . GLY B 1 115 ? -11.328 -14.523 -21.047 1 92.5 115 GLY B C 1
ATOM 5334 O O . GLY B 1 115 ? -10.992 -14.742 -22.219 1 92.5 115 GLY B O 1
ATOM 5335 N N . THR B 1 116 ? -10.562 -13.938 -20.125 1 94.31 116 THR B N 1
ATOM 5336 C CA . THR B 1 116 ? -9.188 -13.562 -20.438 1 94.31 116 THR B CA 1
ATOM 5337 C C . THR B 1 116 ? -8.203 -14.391 -19.609 1 94.31 116 THR B C 1
ATOM 5339 O O . THR B 1 116 ? -6.988 -14.305 -19.812 1 94.31 116 THR B O 1
ATOM 5342 N N . THR B 1 117 ? -8.68 -15.305 -18.766 1 94.19 117 THR B N 1
ATOM 5343 C CA . THR B 1 117 ? -7.82 -16.031 -17.844 1 94.19 117 THR B CA 1
ATOM 5344 C C . THR B 1 117 ? -7.52 -17.438 -18.375 1 94.19 117 THR B C 1
ATOM 5346 O O . THR B 1 117 ? -6.875 -18.234 -17.703 1 94.19 117 THR B O 1
ATOM 5349 N N . ASN B 1 118 ? -8.031 -17.766 -19.594 1 96.31 118 ASN B N 1
ATOM 5350 C CA . ASN B 1 118 ? -7.684 -19 -20.266 1 96.31 118 ASN B CA 1
ATOM 5351 C C . ASN B 1 118 ? -6.309 -18.922 -20.922 1 96.31 118 ASN B C 1
ATOM 5353 O O . ASN B 1 118 ? -6.184 -19.141 -22.125 1 96.31 118 ASN B O 1
ATOM 5357 N N . LEU B 1 119 ? -5.316 -18.812 -20.141 1 97.38 119 LEU B N 1
ATOM 5358 C CA . LEU B 1 119 ? -3.996 -18.375 -20.578 1 97.38 119 LEU B CA 1
ATOM 5359 C C . LEU B 1 119 ? -3.277 -19.5 -21.328 1 97.38 119 LEU B C 1
ATOM 5361 O O . LEU B 1 119 ? -2.506 -19.25 -22.25 1 97.38 119 LEU B O 1
ATOM 5365 N N . ILE B 1 120 ? -3.475 -20.766 -20.953 1 97.94 120 ILE B N 1
ATOM 5366 C CA . ILE B 1 120 ? -2.85 -21.875 -21.672 1 97.94 120 ILE B CA 1
ATOM 5367 C C . ILE B 1 120 ? -3.379 -21.906 -23.109 1 97.94 120 ILE B C 1
ATOM 5369 O O . ILE B 1 120 ? -2.605 -22.031 -24.062 1 97.94 120 ILE B O 1
ATOM 5373 N N . THR B 1 121 ? -4.703 -21.766 -23.219 1 98.06 121 THR B N 1
ATOM 5374 C CA . THR B 1 121 ? -5.305 -21.703 -24.547 1 98.06 121 THR B CA 1
ATOM 5375 C C . THR B 1 121 ? -4.699 -20.562 -25.359 1 98.06 121 THR B C 1
ATOM 5377 O O . THR B 1 121 ? -4.312 -20.766 -26.516 1 98.06 121 THR B O 1
ATOM 5380 N N . LYS B 1 122 ? -4.555 -19.453 -24.75 1 97.94 122 LYS B N 1
ATOM 5381 C CA . LYS B 1 122 ? -4.062 -18.266 -25.453 1 97.94 122 LYS B CA 1
ATOM 5382 C C . LYS B 1 122 ? -2.584 -18.406 -25.797 1 97.94 122 LYS B C 1
ATOM 5384 O O . LYS B 1 122 ? -2.141 -17.922 -26.844 1 97.94 122 LYS B O 1
ATOM 5389 N N . ALA B 1 123 ? -1.869 -18.984 -24.938 1 98.19 123 ALA B N 1
ATOM 5390 C CA . ALA B 1 123 ? -0.459 -19.234 -25.234 1 98.19 123 ALA B CA 1
ATOM 5391 C C . ALA B 1 123 ? -0.299 -20.156 -26.438 1 98.19 123 ALA B C 1
ATOM 5393 O O . ALA B 1 123 ? 0.502 -19.891 -27.328 1 98.19 123 ALA B O 1
ATOM 5394 N N . LEU B 1 124 ? -1.05 -21.234 -26.469 1 98.56 124 LEU B N 1
ATOM 5395 C CA . LEU B 1 124 ? -1.021 -22.172 -27.594 1 98.56 124 LEU B CA 1
ATOM 5396 C C . LEU B 1 124 ? -1.462 -21.484 -28.875 1 98.56 124 LEU B C 1
ATOM 5398 O O . LEU B 1 124 ? -0.816 -21.625 -29.922 1 98.56 124 LEU B O 1
ATOM 5402 N N . GLU B 1 125 ? -2.451 -20.672 -28.781 1 98.12 125 GLU B N 1
ATOM 5403 C CA . GLU B 1 125 ? -2.99 -19.969 -29.938 1 98.12 125 GLU B CA 1
ATOM 5404 C C . GLU B 1 125 ? -1.972 -18.984 -30.516 1 98.12 125 GLU B C 1
ATOM 5406 O O . GLU B 1 125 ? -1.938 -18.75 -31.719 1 98.12 125 GLU B O 1
ATOM 5411 N N . SER B 1 126 ? -1.193 -18.422 -29.656 1 97.88 126 SER B N 1
ATOM 5412 C CA . SER B 1 126 ? -0.205 -17.438 -30.109 1 97.88 126 SER B CA 1
ATOM 5413 C C . SER B 1 126 ? 0.768 -18.062 -31.109 1 97.88 126 SER B C 1
ATOM 5415 O O . SER B 1 126 ? 1.368 -17.344 -31.922 1 97.88 126 SER B O 1
ATOM 5417 N N . VAL B 1 127 ? 0.894 -19.359 -31.125 1 98.38 127 VAL B N 1
ATOM 5418 C CA . VAL B 1 127 ? 1.791 -20.031 -32.062 1 98.38 127 VAL B CA 1
ATOM 5419 C C . VAL B 1 127 ? 0.996 -20.984 -32.969 1 98.38 127 VAL B C 1
ATOM 5421 O O . VAL B 1 127 ? 1.542 -21.953 -33.469 1 98.38 127 VAL B O 1
ATOM 5424 N N . GLY B 1 128 ? -0.283 -20.828 -32.969 1 98 128 GLY B N 1
ATOM 5425 C CA . GLY B 1 128 ? -1.142 -21.516 -33.938 1 98 128 GLY B CA 1
ATOM 5426 C C . GLY B 1 128 ? -1.493 -22.922 -33.5 1 98 128 GLY B C 1
ATOM 5427 O O . GLY B 1 128 ? -1.729 -23.781 -34.344 1 98 128 GLY B O 1
ATOM 5428 N N . LYS B 1 129 ? -1.463 -23.25 -32.281 1 98.38 129 LYS B N 1
ATOM 5429 C CA . LYS B 1 129 ? -1.771 -24.594 -31.781 1 98.38 129 LYS B CA 1
ATOM 5430 C C . LYS B 1 129 ? -3.053 -24.609 -30.953 1 98.38 129 LYS B C 1
ATOM 5432 O O . LYS B 1 129 ? -3.5 -23.562 -30.484 1 98.38 129 LYS B O 1
ATOM 5437 N N . ARG B 1 130 ? -3.643 -25.734 -30.828 1 97.31 130 ARG B N 1
ATOM 5438 C CA . ARG B 1 130 ? -4.824 -25.984 -30 1 97.31 130 ARG B CA 1
ATOM 5439 C C . ARG B 1 130 ? -4.832 -27.422 -29.484 1 97.31 130 ARG B C 1
ATOM 5441 O O . ARG B 1 130 ? -4.254 -28.312 -30.094 1 97.31 130 ARG B O 1
ATOM 5448 N N . MET B 1 131 ? -5.504 -27.578 -28.359 1 97 131 MET B N 1
ATOM 5449 C CA . MET B 1 131 ? -5.57 -28.922 -27.781 1 97 131 MET B CA 1
ATOM 5450 C C . MET B 1 131 ? -6.996 -29.266 -27.359 1 97 131 MET B C 1
ATOM 5452 O O . MET B 1 131 ? -7.742 -28.375 -26.922 1 97 131 MET B O 1
ATOM 5456 N N . GLN B 1 132 ? -7.273 -30.562 -27.516 1 97.19 132 GLN B N 1
ATOM 5457 C CA . GLN B 1 132 ? -8.516 -31.078 -26.953 1 97.19 132 GLN B CA 1
ATOM 5458 C C . GLN B 1 132 ? -8.391 -31.344 -25.453 1 97.19 132 GLN B C 1
ATOM 5460 O O . GLN B 1 132 ? -7.363 -31.844 -25 1 97.19 132 GLN B O 1
ATOM 5465 N N . THR B 1 133 ? -9.461 -30.984 -24.688 1 97.56 133 THR B N 1
ATOM 5466 C CA . THR B 1 133 ? -9.445 -31.188 -23.25 1 97.56 133 THR B CA 1
ATOM 5467 C C . THR B 1 133 ? -10.734 -31.859 -22.781 1 97.56 133 THR B C 1
ATOM 5469 O O . THR B 1 133 ? -11.727 -31.891 -23.516 1 97.56 133 THR B O 1
ATOM 5472 N N . VAL B 1 134 ? -10.719 -32.562 -21.656 1 97.31 134 VAL B N 1
ATOM 5473 C CA . VAL B 1 134 ? -11.859 -33.188 -21 1 97.31 134 VAL B CA 1
ATOM 5474 C C . VAL B 1 134 ? -12.125 -32.5 -19.656 1 97.31 134 VAL B C 1
ATOM 5476 O O . VAL B 1 134 ? -11.227 -32.406 -18.812 1 97.31 134 VAL B O 1
ATOM 5479 N N . PRO B 1 135 ? -13.344 -31.969 -19.453 1 96.19 135 PRO B N 1
ATOM 5480 C CA . PRO B 1 135 ? -13.648 -31.312 -18.188 1 96.19 135 PRO B CA 1
ATOM 5481 C C . PRO B 1 135 ? -13.742 -32.312 -17.016 1 96.19 135 PRO B C 1
ATOM 5483 O O . PRO B 1 135 ? -14.234 -33.406 -17.188 1 96.19 135 PRO B O 1
ATOM 5486 N N . ASP B 1 136 ? -13.273 -31.922 -15.875 1 96.06 136 ASP B N 1
ATOM 5487 C CA . ASP B 1 136 ? -13.461 -32.625 -14.609 1 96.06 136 ASP B CA 1
ATOM 5488 C C . ASP B 1 136 ? -14.703 -32.125 -13.883 1 96.06 136 ASP B C 1
ATOM 5490 O O . ASP B 1 136 ? -14.758 -30.969 -13.445 1 96.06 136 ASP B O 1
ATOM 5494 N N . PRO B 1 137 ? -15.688 -32.938 -13.68 1 93.75 137 PRO B N 1
ATOM 5495 C CA . PRO B 1 137 ? -16.922 -32.5 -13.055 1 93.75 137 PRO B CA 1
ATOM 5496 C C . PRO B 1 137 ? -16.75 -32.125 -11.578 1 93.75 137 PRO B C 1
ATOM 5498 O O . PRO B 1 137 ? -17.484 -31.297 -11.047 1 93.75 137 PRO B O 1
ATOM 5501 N N . THR B 1 138 ? -15.844 -32.906 -10.977 1 92.44 138 THR B N 1
ATOM 5502 C CA . THR B 1 138 ? -15.5 -32.625 -9.586 1 92.44 138 THR B CA 1
ATOM 5503 C C . THR B 1 138 ? -14.062 -32.125 -9.469 1 92.44 138 THR B C 1
ATOM 5505 O O . THR B 1 138 ? -13.125 -32.844 -9.852 1 92.44 138 THR B O 1
ATOM 5508 N N . GLN B 1 139 ? -13.797 -31.125 -9.273 1 90.5 139 GLN B N 1
ATOM 5509 C CA . GLN B 1 139 ? -12.477 -30.516 -9.227 1 90.5 139 GLN B CA 1
ATOM 5510 C C . GLN B 1 139 ? -11.617 -31.109 -8.117 1 90.5 139 GLN B C 1
ATOM 5512 O O . GLN B 1 139 ? -10.539 -31.656 -8.383 1 90.5 139 GLN B O 1
ATOM 5517 N N . VAL B 1 140 ? -12.086 -31.188 -6.941 1 96.56 140 VAL B N 1
ATOM 5518 C CA . VAL B 1 140 ? -11.352 -31.781 -5.82 1 96.56 140 VAL B CA 1
ATOM 5519 C C . VAL B 1 140 ? -12.336 -32.406 -4.836 1 96.56 140 VAL B C 1
ATOM 5521 O O . VAL B 1 140 ? -13.414 -31.875 -4.594 1 96.56 140 VAL B O 1
ATOM 5524 N N . HIS B 1 141 ? -12.047 -33.562 -4.355 1 97.88 141 HIS B N 1
ATOM 5525 C CA . HIS B 1 141 ? -12.742 -34.219 -3.242 1 97.88 141 HIS B CA 1
ATOM 5526 C C . HIS B 1 141 ? -11.875 -34.219 -1.988 1 97.88 141 HIS B C 1
ATOM 5528 O O . HIS B 1 141 ? -10.883 -34.969 -1.926 1 97.88 141 HIS B O 1
ATOM 5534 N N . TYR B 1 142 ? -12.32 -33.438 -1.01 1 98.44 142 TYR B N 1
ATOM 5535 C CA . TYR B 1 142 ? -11.547 -33.312 0.224 1 98.44 142 TYR B CA 1
ATOM 5536 C C . TYR B 1 142 ? -11.984 -34.344 1.243 1 98.44 142 TYR B C 1
ATOM 5538 O O . TYR B 1 142 ? -13.18 -34.594 1.432 1 98.44 142 TYR B O 1
ATOM 5546 N N . HIS B 1 143 ? -11.008 -35 1.864 1 98.31 143 HIS B N 1
ATOM 5547 C CA . HIS B 1 143 ? -11.188 -35.875 3.002 1 98.31 143 HIS B CA 1
ATOM 5548 C C . HIS B 1 143 ? -10.43 -35.375 4.227 1 98.31 143 HIS B C 1
ATOM 5550 O O . HIS B 1 143 ? -9.219 -35.562 4.336 1 98.31 143 HIS B O 1
ATOM 5556 N N . CYS B 1 144 ? -11.211 -34.781 5.164 1 98.06 144 CYS B N 1
ATOM 5557 C CA . CYS B 1 144 ? -10.602 -34.125 6.309 1 98.06 144 CYS B CA 1
ATOM 5558 C C . CYS B 1 144 ? -10.875 -34.875 7.598 1 98.06 144 CYS B C 1
ATOM 5560 O O . CYS B 1 144 ? -11.656 -35.812 7.605 1 98.06 144 CYS B O 1
ATOM 5562 N N . PRO B 1 145 ? -10.203 -34.5 8.68 1 97.31 145 PRO B N 1
ATOM 5563 C CA . PRO B 1 145 ? -10.289 -35.281 9.922 1 97.31 145 PRO B CA 1
ATOM 5564 C C . PRO B 1 145 ? -11.68 -35.25 10.547 1 97.31 145 PRO B C 1
ATOM 5566 O O . PRO B 1 145 ? -12.438 -34.312 10.312 1 97.31 145 PRO B O 1
ATOM 5569 N N . PRO B 1 146 ? -11.969 -36.281 11.336 1 96.38 146 PRO B N 1
ATOM 5570 C CA . PRO B 1 146 ? -13.203 -36.219 12.125 1 96.38 146 PRO B CA 1
ATOM 5571 C C . PRO B 1 146 ? -13.164 -35.156 13.203 1 96.38 146 PRO B C 1
ATOM 5573 O O . PRO B 1 146 ? -12.086 -34.812 13.695 1 96.38 146 PRO B O 1
ATOM 5576 N N . SER B 1 147 ? -14.312 -34.562 13.422 1 95.75 147 SER B N 1
ATOM 5577 C CA . SER B 1 147 ? -14.508 -33.594 14.5 1 95.75 147 SER B CA 1
ATOM 5578 C C . SER B 1 147 ? -15.852 -33.781 15.18 1 95.75 147 SER B C 1
ATOM 5580 O O . SER B 1 147 ? -16.609 -34.688 14.828 1 95.75 147 SER B O 1
ATOM 5582 N N . SER B 1 148 ? -16.047 -32.969 16.266 1 94.06 148 SER B N 1
ATOM 5583 C CA . SER B 1 148 ? -17.328 -33.031 16.969 1 94.06 148 SER B CA 1
ATOM 5584 C C . SER B 1 148 ? -18.484 -32.719 16.031 1 94.06 148 SER B C 1
ATOM 5586 O O . SER B 1 148 ? -19.531 -33.344 16.094 1 94.06 148 SER B O 1
ATOM 5588 N N . ALA B 1 149 ? -18.281 -31.812 15.188 1 93.81 149 ALA B N 1
ATOM 5589 C CA . ALA B 1 149 ? -19.328 -31.375 14.273 1 93.81 149 ALA B CA 1
ATOM 5590 C C . ALA B 1 149 ? -19.453 -32.344 13.094 1 93.81 149 ALA B C 1
ATOM 5592 O O . ALA B 1 149 ? -20.547 -32.469 12.516 1 93.81 149 ALA B O 1
ATOM 5593 N N . HIS B 1 150 ? -18.375 -33.031 12.797 1 96.75 150 HIS B N 1
ATOM 5594 C CA . HIS B 1 150 ? -18.328 -34 11.703 1 96.75 150 HIS B CA 1
ATOM 5595 C C . HIS B 1 150 ? -17.656 -35.281 12.133 1 96.75 150 HIS B C 1
ATOM 5597 O O . HIS B 1 150 ? -16.516 -35.562 11.727 1 96.75 150 HIS B O 1
ATOM 5603 N N . PRO B 1 151 ? -18.281 -36.094 12.719 1 95.56 151 PRO B N 1
ATOM 5604 C CA . PRO B 1 151 ? -17.688 -37.281 13.32 1 95.56 151 PRO B CA 1
ATOM 5605 C C . PRO B 1 151 ? -17.109 -38.219 12.281 1 95.56 151 PRO B C 1
ATOM 5607 O O . PRO B 1 151 ? -16.188 -39 12.586 1 95.56 151 PRO B O 1
ATOM 5610 N N . GLU B 1 152 ? -17.672 -38.312 11.117 1 94.56 152 GLU B N 1
ATOM 5611 C CA . GLU B 1 152 ? -17.141 -39.188 10.062 1 94.56 152 GLU B CA 1
ATOM 5612 C C . GLU B 1 152 ? -16.094 -38.469 9.227 1 94.56 152 GLU B C 1
ATOM 5614 O O . GLU B 1 152 ? -15.656 -38.969 8.195 1 94.56 152 GLU B O 1
ATOM 5619 N N . GLY B 1 153 ? -15.758 -37.312 9.641 1 96.62 153 GLY B N 1
ATOM 5620 C CA . GLY B 1 153 ? -14.844 -36.5 8.875 1 96.62 153 GLY B CA 1
ATOM 5621 C C . GLY B 1 153 ? -15.547 -35.438 8.023 1 96.62 153 GLY B C 1
ATOM 5622 O O . GLY B 1 153 ? -16.719 -35.594 7.691 1 96.62 153 GLY B O 1
ATOM 5623 N N . LEU B 1 154 ? -14.891 -34.375 7.812 1 97.62 154 LEU B N 1
ATOM 5624 C CA . LEU B 1 154 ? -15.406 -33.375 6.902 1 97.62 154 LEU B CA 1
ATOM 5625 C C . LEU B 1 154 ? -15.078 -33.719 5.457 1 97.62 154 LEU B C 1
ATOM 5627 O O . LEU B 1 154 ? -13.93 -33.594 5.031 1 97.62 154 LEU B O 1
ATOM 5631 N N . ASN B 1 155 ? -16 -34.25 4.727 1 97.06 155 ASN B N 1
ATOM 5632 C CA . ASN B 1 155 ? -15.867 -34.562 3.314 1 97.06 155 ASN B CA 1
ATOM 5633 C C . ASN B 1 155 ? -16.578 -33.562 2.424 1 97.06 155 ASN B C 1
ATOM 5635 O O . ASN B 1 155 ? -17.781 -33.375 2.525 1 97.06 155 ASN B O 1
ATOM 5639 N N . VAL B 1 156 ? -15.812 -32.938 1.574 1 97.94 156 VAL B N 1
ATOM 5640 C CA . VAL B 1 156 ? -16.375 -31.859 0.75 1 97.94 156 VAL B CA 1
ATOM 5641 C C . VAL B 1 156 ? -15.961 -32.062 -0.708 1 97.94 156 VAL B C 1
ATOM 5643 O O . VAL B 1 156 ? -14.781 -32.25 -1.011 1 97.94 156 VAL B O 1
ATOM 5646 N N . GLN B 1 157 ? -16.906 -32.062 -1.594 1 97.31 157 GLN B N 1
ATOM 5647 C CA . GLN B 1 157 ? -16.656 -32.062 -3.031 1 97.31 157 GLN B CA 1
ATOM 5648 C C . GLN B 1 157 ? -16.766 -30.672 -3.615 1 97.31 157 GLN B C 1
ATOM 5650 O O . GLN B 1 157 ? -17.766 -29.984 -3.406 1 97.31 157 GLN B O 1
ATOM 5655 N N . VAL B 1 158 ? -15.695 -30.281 -4.258 1 97.69 158 VAL B N 1
ATOM 5656 C CA . VAL B 1 158 ? -15.734 -29.016 -4.984 1 97.69 158 VAL B CA 1
ATOM 5657 C C . VAL B 1 158 ? -16.266 -29.25 -6.398 1 97.69 158 VAL B C 1
ATOM 5659 O O . VAL B 1 158 ? -15.492 -29.453 -7.336 1 97.69 158 VAL B O 1
ATOM 5662 N N . TRP B 1 159 ? -17.531 -29.078 -6.504 1 96.81 159 TRP B N 1
ATOM 5663 C CA . TRP B 1 159 ? -18.203 -29.281 -7.781 1 96.81 159 TRP B CA 1
ATOM 5664 C C . TRP B 1 159 ? -17.859 -28.188 -8.773 1 96.81 159 TRP B C 1
ATOM 5666 O O . TRP B 1 159 ? -17.562 -27.047 -8.367 1 96.81 159 TRP B O 1
ATOM 5676 N N . ARG B 1 160 ? -17.891 -28.5 -10.031 1 95.75 160 ARG B N 1
ATOM 5677 C CA . ARG B 1 160 ? -17.609 -27.516 -11.062 1 95.75 160 ARG B CA 1
ATOM 5678 C C . ARG B 1 160 ? -18.625 -26.375 -11.023 1 95.75 160 ARG B C 1
ATOM 5680 O O . ARG B 1 160 ? -18.266 -25.203 -11.164 1 95.75 160 ARG B O 1
ATOM 5687 N N . LYS B 1 161 ? -19.906 -26.734 -10.867 1 96.31 161 LYS B N 1
ATOM 5688 C CA . LYS B 1 161 ? -20.922 -25.703 -10.711 1 96.31 161 LYS B CA 1
ATOM 5689 C C . LYS B 1 161 ? -20.797 -25 -9.359 1 96.31 161 LYS B C 1
ATOM 5691 O O . LYS B 1 161 ? -20.906 -25.641 -8.312 1 96.31 161 LYS B O 1
ATOM 5696 N N . TYR B 1 162 ? -20.641 -23.719 -9.398 1 97.38 162 TYR B N 1
ATOM 5697 C CA . TYR B 1 162 ? -20.328 -22.922 -8.211 1 97.38 162 TYR B CA 1
ATOM 5698 C C . TYR B 1 162 ? -21.422 -23.078 -7.156 1 97.38 162 TYR B C 1
ATOM 5700 O O . TYR B 1 162 ? -21.125 -23.312 -5.98 1 97.38 162 TYR B O 1
ATOM 5708 N N . GLU B 1 163 ? -22.688 -23 -7.547 1 97.69 163 GLU B N 1
ATOM 5709 C CA . GLU B 1 163 ? -23.797 -23.031 -6.594 1 97.69 163 GLU B CA 1
ATOM 5710 C C . GLU B 1 163 ? -23.875 -24.406 -5.906 1 97.69 163 GLU B C 1
ATOM 5712 O O . GLU B 1 163 ? -24.266 -24.484 -4.738 1 97.69 163 GLU B O 1
ATOM 5717 N N . ASP B 1 164 ? -23.5 -25.453 -6.617 1 97.62 164 ASP B N 1
ATOM 5718 C CA . ASP B 1 164 ? -23.469 -26.781 -6.016 1 97.62 164 ASP B CA 1
ATOM 5719 C C . ASP B 1 164 ? -22.391 -26.859 -4.93 1 97.62 164 ASP B C 1
ATOM 5721 O O . ASP B 1 164 ? -22.609 -27.5 -3.895 1 97.62 164 ASP B O 1
ATOM 5725 N N . PHE B 1 165 ? -21.312 -26.266 -5.152 1 97.75 165 PHE B N 1
ATOM 5726 C CA . PHE B 1 165 ? -20.234 -26.25 -4.176 1 97.75 165 PHE B CA 1
ATOM 5727 C C . PHE B 1 165 ? -20.641 -25.469 -2.926 1 97.75 165 PHE B C 1
ATOM 5729 O O . PHE B 1 165 ? -20.453 -25.953 -1.806 1 97.75 165 PHE B O 1
ATOM 5736 N N . VAL B 1 166 ? -21.156 -24.25 -3.139 1 97.88 166 VAL B N 1
ATOM 5737 C CA . VAL B 1 166 ? -21.578 -23.406 -2.018 1 97.88 166 VAL B CA 1
ATOM 5738 C C . VAL B 1 166 ? -22.641 -24.141 -1.195 1 97.88 166 VAL B C 1
ATOM 5740 O O . VAL B 1 166 ? -22.609 -24.094 0.037 1 97.88 166 VAL B O 1
ATOM 5743 N N . ALA B 1 167 ? -23.562 -24.812 -1.91 1 97.56 167 ALA B N 1
ATOM 5744 C CA . ALA B 1 167 ? -24.578 -25.594 -1.224 1 97.56 167 ALA B CA 1
ATOM 5745 C C . ALA B 1 167 ? -23.953 -26.734 -0.426 1 97.56 167 ALA B C 1
ATOM 5747 O O . ALA B 1 167 ? -24.344 -27 0.712 1 97.56 167 ALA B O 1
ATOM 5748 N N . GLU B 1 168 ? -22.984 -27.375 -1.049 1 96.69 168 GLU B N 1
ATOM 5749 C CA . GLU B 1 168 ? -22.266 -28.484 -0.406 1 96.69 168 GLU B CA 1
ATOM 5750 C C . GLU B 1 168 ? -21.562 -28.016 0.87 1 96.69 168 GLU B C 1
ATOM 5752 O O . GLU B 1 168 ? -21.719 -28.625 1.929 1 96.69 168 GLU B O 1
ATOM 5757 N N . LEU B 1 169 ? -20.875 -26.953 0.82 1 97.81 169 LEU B N 1
ATOM 5758 C CA . LEU B 1 169 ? -20.125 -26.438 1.957 1 97.81 169 LEU B CA 1
ATOM 5759 C C . LEU B 1 169 ? -21.047 -25.891 3.033 1 97.81 169 LEU B C 1
ATOM 5761 O O . LEU B 1 169 ? -20.828 -26.109 4.227 1 97.81 169 LEU B O 1
ATOM 5765 N N . SER B 1 170 ? -22.125 -25.234 2.596 1 97.88 170 SER B N 1
ATOM 5766 C CA . SER B 1 170 ? -23.094 -24.656 3.531 1 97.88 170 SER B CA 1
ATOM 5767 C C . SER B 1 170 ? -23.844 -25.75 4.285 1 97.88 170 SER B C 1
ATOM 5769 O O . SER B 1 170 ? -24.203 -25.578 5.453 1 97.88 170 SER B O 1
ATOM 5771 N N . ALA B 1 171 ? -24.078 -26.859 3.643 1 97.38 171 ALA B N 1
ATOM 5772 C CA . ALA B 1 171 ? -24.75 -27.984 4.293 1 97.38 171 ALA B CA 1
ATOM 5773 C C . ALA B 1 171 ? -23.875 -28.562 5.41 1 97.38 171 ALA B C 1
ATOM 5775 O O . ALA B 1 171 ? -24.391 -29.031 6.422 1 97.38 171 ALA B O 1
ATOM 5776 N N . ARG B 1 172 ? -22.609 -28.453 5.301 1 97.56 172 ARG B N 1
ATOM 5777 C CA . ARG B 1 172 ? -21.672 -28.969 6.305 1 97.56 172 ARG B CA 1
ATOM 5778 C C . ARG B 1 172 ? -21.5 -27.969 7.449 1 97.56 172 ARG B C 1
ATOM 5780 O O . ARG B 1 172 ? -21.141 -28.344 8.562 1 97.56 172 ARG B O 1
ATOM 5787 N N . PHE B 1 173 ? -21.719 -26.656 7.094 1 97.94 173 PHE B N 1
ATOM 5788 C CA . PHE B 1 173 ? -21.625 -25.594 8.086 1 97.94 173 PHE B CA 1
ATOM 5789 C C . PHE B 1 173 ? -22.844 -24.672 8.016 1 97.94 173 PHE B C 1
ATOM 5791 O O . PHE B 1 173 ? -22.703 -23.5 7.691 1 97.94 173 PHE B O 1
ATOM 5798 N N . PRO B 1 174 ? -23.953 -25.125 8.5 1 97.38 174 PRO B N 1
ATOM 5799 C CA . PRO B 1 174 ? -25.203 -24.359 8.305 1 97.38 174 PRO B CA 1
ATOM 5800 C C . PRO B 1 174 ? -25.172 -23 9 1 97.38 174 PRO B C 1
ATOM 5802 O O . PRO B 1 174 ? -25.703 -22.031 8.469 1 97.38 174 PRO B O 1
ATOM 5805 N N . ALA B 1 175 ? -24.516 -22.875 10.094 1 97.44 175 ALA B N 1
ATOM 5806 C CA . ALA B 1 175 ? -24.469 -21.625 10.844 1 97.44 175 ALA B CA 1
ATOM 5807 C C . ALA B 1 175 ? -23.609 -20.594 10.117 1 97.44 175 ALA B C 1
ATOM 5809 O O . ALA B 1 175 ? -23.719 -19.391 10.398 1 97.44 175 ALA B O 1
ATOM 5810 N N . GLU B 1 176 ? -22.797 -21.047 9.172 1 98.19 176 GLU B N 1
ATOM 5811 C CA . GLU B 1 176 ? -21.859 -20.172 8.484 1 98.19 176 GLU B CA 1
ATOM 5812 C C . GLU B 1 176 ? -22.281 -19.922 7.039 1 98.19 176 GLU B C 1
ATOM 5814 O O . GLU B 1 176 ? -21.5 -19.406 6.234 1 98.19 176 GLU B O 1
ATOM 5819 N N . ALA B 1 177 ? -23.469 -20.297 6.684 1 98.19 177 ALA B N 1
ATOM 5820 C CA . ALA B 1 177 ? -23.906 -20.25 5.289 1 98.19 177 ALA B CA 1
ATOM 5821 C C . ALA B 1 177 ? -23.75 -18.844 4.715 1 98.19 177 ALA B C 1
ATOM 5823 O O . ALA B 1 177 ? -23.219 -18.672 3.613 1 98.19 177 ALA B O 1
ATOM 5824 N N . ALA B 1 178 ? -24.172 -17.906 5.461 1 97.81 178 ALA B N 1
ATOM 5825 C CA . ALA B 1 178 ? -24.062 -16.516 5.004 1 97.81 178 ALA B CA 1
ATOM 5826 C C . ALA B 1 178 ? -22.594 -16.094 4.891 1 97.81 178 ALA B C 1
ATOM 5828 O O . ALA B 1 178 ? -22.219 -15.383 3.957 1 97.81 178 ALA B O 1
ATOM 5829 N N . GLY B 1 179 ? -21.781 -16.5 5.789 1 98.19 179 GLY B N 1
ATOM 5830 C CA . GLY B 1 179 ? -20.359 -16.188 5.766 1 98.19 179 GLY B CA 1
ATOM 5831 C C . GLY B 1 179 ? -19.641 -16.812 4.586 1 98.19 179 GLY B C 1
ATOM 5832 O O . GLY B 1 179 ? -18.781 -16.188 3.963 1 98.19 179 GLY B O 1
ATOM 5833 N N . VAL B 1 180 ? -20.047 -18.016 4.324 1 98.25 180 VAL B N 1
ATOM 5834 C CA . VAL B 1 180 ? -19.484 -18.719 3.178 1 98.25 180 VAL B CA 1
ATOM 5835 C C . VAL B 1 180 ? -19.781 -17.938 1.896 1 98.25 180 VAL B C 1
ATOM 5837 O O . VAL B 1 180 ? -18.891 -17.672 1.095 1 98.25 180 VAL B O 1
ATOM 5840 N N . ARG B 1 181 ? -20.969 -17.578 1.776 1 97.81 181 ARG B N 1
ATOM 5841 C CA . ARG B 1 181 ? -21.375 -16.844 0.582 1 97.81 181 ARG B CA 1
ATOM 5842 C C . ARG B 1 181 ? -20.641 -15.508 0.48 1 97.81 181 ARG B C 1
ATOM 5844 O O . ARG B 1 181 ? -20.125 -15.156 -0.583 1 97.81 181 ARG B O 1
ATOM 5851 N N . SER B 1 182 ? -20.531 -14.812 1.535 1 97.44 182 SER B N 1
ATOM 5852 C CA . SER B 1 182 ? -19.891 -13.508 1.547 1 97.44 182 SER B CA 1
ATOM 5853 C C . SER B 1 182 ? -18.406 -13.617 1.229 1 97.44 182 SER B C 1
ATOM 5855 O O . SER B 1 182 ? -17.844 -12.789 0.496 1 97.44 182 SER B O 1
ATOM 5857 N N . PHE B 1 183 ? -17.797 -14.578 1.794 1 97.94 183 PHE B N 1
ATOM 5858 C CA . PHE B 1 183 ? -16.375 -14.781 1.542 1 97.94 183 PHE B CA 1
ATOM 5859 C C . PHE B 1 183 ? -16.109 -15.039 0.062 1 97.94 183 PHE B C 1
ATOM 5861 O O . PHE B 1 183 ? -15.242 -14.406 -0.542 1 97.94 183 PHE B O 1
ATOM 5868 N N . TYR B 1 184 ? -16.828 -15.93 -0.519 1 98.12 184 TYR B N 1
ATOM 5869 C CA . TYR B 1 184 ? -16.594 -16.281 -1.914 1 98.12 184 TYR B CA 1
ATOM 5870 C C . TYR B 1 184 ? -17.078 -15.18 -2.846 1 98.12 184 TYR B C 1
ATOM 5872 O O . TYR B 1 184 ? -16.594 -15.047 -3.971 1 98.12 184 TYR B O 1
ATOM 5880 N N . ASP B 1 185 ? -18 -14.391 -2.395 1 97.06 185 ASP B N 1
ATOM 5881 C CA . ASP B 1 185 ? -18.359 -13.195 -3.156 1 97.06 185 ASP B CA 1
ATOM 5882 C C . ASP B 1 185 ? -17.172 -12.25 -3.297 1 97.06 185 ASP B C 1
ATOM 5884 O O . ASP B 1 185 ? -16.984 -11.633 -4.348 1 97.06 185 ASP B O 1
ATOM 5888 N N . GLU B 1 186 ? -16.438 -12.117 -2.27 1 95.62 186 GLU B N 1
ATOM 5889 C CA . GLU B 1 186 ? -15.211 -11.328 -2.352 1 95.62 186 GLU B CA 1
ATOM 5890 C C . GLU B 1 186 ? -14.234 -11.93 -3.363 1 95.62 186 GLU B C 1
ATOM 5892 O O . GLU B 1 186 ? -13.602 -11.195 -4.125 1 95.62 186 GLU B O 1
ATOM 5897 N N . CYS B 1 187 ? -14.156 -13.211 -3.342 1 98.12 187 CYS B N 1
ATOM 5898 C CA . CYS B 1 187 ? -13.297 -13.883 -4.312 1 98.12 187 CYS B CA 1
ATOM 5899 C C . CYS B 1 187 ? -13.773 -13.609 -5.734 1 98.12 187 CYS B C 1
ATOM 5901 O O . CYS B 1 187 ? -12.961 -13.359 -6.625 1 98.12 187 CYS B O 1
ATOM 5903 N N . TRP B 1 188 ? -15.008 -13.656 -5.906 1 98.19 188 TRP B N 1
ATOM 5904 C CA . TRP B 1 188 ? -15.57 -13.422 -7.23 1 98.19 188 TRP B CA 1
ATOM 5905 C C . TRP B 1 188 ? -15.312 -11.984 -7.684 1 98.19 188 TRP B C 1
ATOM 5907 O O . TRP B 1 188 ? -15.086 -11.734 -8.867 1 98.19 188 TRP B O 1
ATOM 5917 N N . ALA B 1 189 ? -15.422 -11.055 -6.766 1 96.31 189 ALA B N 1
ATOM 5918 C CA . ALA B 1 189 ? -15.109 -9.672 -7.109 1 96.31 189 ALA B CA 1
ATOM 5919 C C . ALA B 1 189 ? -13.695 -9.547 -7.66 1 96.31 189 ALA B C 1
ATOM 5921 O O . ALA B 1 189 ? -13.469 -8.867 -8.664 1 96.31 189 ALA B O 1
ATOM 5922 N N . VAL B 1 190 ? -12.82 -10.188 -7.027 1 96.75 190 VAL B N 1
ATOM 5923 C CA . VAL B 1 190 ? -11.422 -10.195 -7.457 1 96.75 190 VAL B CA 1
ATOM 5924 C C . VAL B 1 190 ? -11.305 -10.859 -8.828 1 96.75 190 VAL B C 1
ATOM 5926 O O . VAL B 1 190 ? -10.742 -10.281 -9.758 1 96.75 190 VAL B O 1
ATOM 5929 N N . PHE B 1 191 ? -11.875 -12 -8.969 1 97.75 191 PHE B N 1
ATOM 5930 C CA . PHE B 1 191 ? -11.766 -12.781 -10.195 1 97.75 191 PHE B CA 1
ATOM 5931 C C . PHE B 1 191 ? -12.359 -12.023 -11.375 1 97.75 191 PHE B C 1
ATOM 5933 O O . PHE B 1 191 ? -11.75 -11.945 -12.445 1 97.75 191 PHE B O 1
ATOM 5940 N N . ASN B 1 192 ? -13.539 -11.531 -11.164 1 97.75 192 ASN B N 1
ATOM 5941 C CA . ASN B 1 192 ? -14.203 -10.805 -12.242 1 97.75 192 ASN B CA 1
ATOM 5942 C C . ASN B 1 192 ? -13.383 -9.602 -12.695 1 97.75 192 ASN B C 1
ATOM 5944 O O . ASN B 1 192 ? -13.367 -9.266 -13.883 1 97.75 192 ASN B O 1
ATOM 5948 N N . SER B 1 193 ? -12.789 -8.969 -11.75 1 96.38 193 SER B N 1
ATOM 5949 C CA . SER B 1 193 ? -11.93 -7.84 -12.078 1 96.38 193 SER B CA 1
ATOM 5950 C C . SER B 1 193 ? -10.727 -8.289 -12.906 1 96.38 193 SER B C 1
ATOM 5952 O O . SER B 1 193 ? -10.414 -7.684 -13.93 1 96.38 193 SER B O 1
ATOM 5954 N N . LEU B 1 194 ? -10.086 -9.352 -12.516 1 95.56 194 LEU B N 1
ATOM 5955 C CA . LEU B 1 194 ? -8.945 -9.891 -13.25 1 95.56 194 LEU B CA 1
ATOM 5956 C C . LEU B 1 194 ? -9.367 -10.344 -14.648 1 95.56 194 LEU B C 1
ATOM 5958 O O . LEU B 1 194 ? -8.664 -10.078 -15.625 1 95.56 194 LEU B O 1
ATOM 5962 N N . ASN B 1 195 ? -10.477 -11.023 -14.711 1 96.44 195 ASN B N 1
ATOM 5963 C CA . ASN B 1 195 ? -10.969 -11.625 -15.945 1 96.44 195 ASN B CA 1
ATOM 5964 C C . ASN B 1 195 ? -11.445 -10.562 -16.938 1 96.44 195 ASN B C 1
ATOM 5966 O O . ASN B 1 195 ? -11.773 -10.883 -18.078 1 96.44 195 ASN B O 1
ATOM 5970 N N . SER B 1 196 ? -11.5 -9.328 -16.516 1 95.5 196 SER B N 1
ATOM 5971 C CA . SER B 1 196 ? -11.891 -8.242 -17.406 1 95.5 196 SER B CA 1
ATOM 5972 C C . SER B 1 196 ? -10.672 -7.578 -18.031 1 95.5 196 SER B C 1
ATOM 5974 O O . SER B 1 196 ? -10.805 -6.793 -18.984 1 95.5 196 SER B O 1
ATOM 5976 N N . LEU B 1 197 ? -9.531 -7.934 -17.609 1 94.94 197 LEU B N 1
ATOM 5977 C CA . LEU B 1 197 ? -8.297 -7.289 -18.062 1 94.94 197 LEU B CA 1
ATOM 5978 C C . LEU B 1 197 ? -7.559 -8.172 -19.062 1 94.94 197 LEU B C 1
ATOM 5980 O O . LEU B 1 197 ? -7.688 -9.398 -19.016 1 94.94 197 LEU B O 1
ATOM 5984 N N . GLU B 1 198 ? -6.809 -7.484 -19.938 1 93.62 198 GLU B N 1
ATOM 5985 C CA . GLU B 1 198 ? -5.82 -8.219 -20.719 1 93.62 198 GLU B CA 1
ATOM 5986 C C . GLU B 1 198 ? -4.574 -8.523 -19.906 1 93.62 198 GLU B C 1
ATOM 5988 O O . GLU B 1 198 ? -4.023 -7.633 -19.25 1 93.62 198 GLU B O 1
ATOM 5993 N N . MET B 1 199 ? -4.164 -9.75 -19.953 1 92.44 199 MET B N 1
ATOM 5994 C CA . MET B 1 199 ? -3.039 -10.141 -19.109 1 92.44 199 MET B CA 1
ATOM 5995 C C . MET B 1 199 ? -1.711 -9.836 -19.781 1 92.44 199 MET B C 1
ATOM 5997 O O . MET B 1 199 ? -1.336 -10.5 -20.75 1 92.44 199 MET B O 1
ATOM 6001 N N . LYS B 1 200 ? -1.05 -8.836 -19.359 1 95.81 200 LYS B N 1
ATOM 6002 C CA . LYS B 1 200 ? 0.278 -8.414 -19.797 1 95.81 200 LYS B CA 1
ATOM 6003 C C . LYS B 1 200 ? 1.155 -8.031 -18.609 1 95.81 200 LYS B C 1
ATOM 6005 O O . LYS B 1 200 ? 0.965 -8.539 -17.5 1 95.81 200 LYS B O 1
ATOM 6010 N N . SER B 1 201 ? 2.193 -7.352 -18.859 1 96.25 201 SER B N 1
ATOM 6011 C CA . SER B 1 201 ? 3.137 -7.043 -17.797 1 96.25 201 SER B CA 1
ATOM 6012 C C . SER B 1 201 ? 2.602 -5.941 -16.891 1 96.25 201 SER B C 1
ATOM 6014 O O . SER B 1 201 ? 2.334 -4.828 -17.344 1 96.25 201 SER B O 1
ATOM 6016 N N . LEU B 1 202 ? 2.529 -6.234 -15.633 1 93.94 202 LEU B N 1
ATOM 6017 C CA . LEU B 1 202 ? 2.104 -5.238 -14.648 1 93.94 202 LEU B CA 1
ATOM 6018 C C . LEU B 1 202 ? 3.205 -4.215 -14.398 1 93.94 202 LEU B C 1
ATOM 6020 O O . LEU B 1 202 ? 2.992 -3.23 -13.688 1 93.94 202 LEU B O 1
ATOM 6024 N N . GLU B 1 203 ? 4.328 -4.395 -15.047 1 94.62 203 GLU B N 1
ATOM 6025 C CA . GLU B 1 203 ? 5.453 -3.475 -14.914 1 94.62 203 GLU B CA 1
ATOM 6026 C C . GLU B 1 203 ? 5.391 -2.371 -15.969 1 94.62 203 GLU B C 1
ATOM 6028 O O . GLU B 1 203 ? 6.211 -1.451 -15.961 1 94.62 203 GLU B O 1
ATOM 6033 N N . GLU B 1 204 ? 4.461 -2.438 -16.828 1 95.94 204 GLU B N 1
ATOM 6034 C CA . GLU B 1 204 ? 4.422 -1.518 -17.953 1 95.94 204 GLU B CA 1
ATOM 6035 C C . GLU B 1 204 ? 3.32 -0.476 -17.781 1 95.94 204 GLU B C 1
ATOM 6037 O O . GLU B 1 204 ? 2.139 -0.786 -17.938 1 95.94 204 GLU B O 1
ATOM 6042 N N . PRO B 1 205 ? 3.686 0.792 -17.578 1 93.44 205 PRO B N 1
ATOM 6043 C CA . PRO B 1 205 ? 2.701 1.811 -17.188 1 93.44 205 PRO B CA 1
ATOM 6044 C C . PRO B 1 205 ? 1.726 2.135 -18.328 1 93.44 205 PRO B C 1
ATOM 6046 O O . PRO B 1 205 ? 0.568 2.473 -18.062 1 93.44 205 PRO B O 1
ATOM 6049 N N . ARG B 1 206 ? 2.152 2.174 -19.578 1 93.56 206 ARG B N 1
ATOM 6050 C CA . ARG B 1 206 ? 1.241 2.451 -20.672 1 93.56 206 ARG B CA 1
ATOM 6051 C C . ARG B 1 206 ? 0.111 1.428 -20.734 1 93.56 206 ARG B C 1
ATOM 6053 O O . ARG B 1 206 ? -1.051 1.787 -20.922 1 93.56 206 ARG B O 1
ATOM 6060 N N . TYR B 1 207 ? 0.447 0.176 -20.594 1 95.44 207 TYR B N 1
ATOM 6061 C CA . TYR B 1 207 ? -0.545 -0.891 -20.516 1 95.44 207 TYR B CA 1
ATOM 6062 C C . TYR B 1 207 ? -1.5 -0.677 -19.359 1 95.44 207 TYR B C 1
ATOM 6064 O O . TYR B 1 207 ? -2.719 -0.764 -19.516 1 95.44 207 TYR B O 1
ATOM 6072 N N . LEU B 1 208 ? -0.929 -0.37 -18.203 1 93.44 208 LEU B N 1
ATOM 6073 C CA . LEU B 1 208 ? -1.743 -0.201 -17 1 93.44 208 LEU B CA 1
ATOM 6074 C C . LEU B 1 208 ? -2.703 0.975 -17.156 1 93.44 208 LEU B C 1
ATOM 6076 O O . LEU B 1 208 ? -3.867 0.888 -16.766 1 93.44 208 LEU B O 1
ATOM 6080 N N . MET B 1 209 ? -2.223 2.047 -17.719 1 91.06 209 MET B N 1
ATOM 6081 C CA . MET B 1 209 ? -3.07 3.213 -17.938 1 91.06 209 MET B CA 1
ATOM 6082 C C . MET B 1 209 ? -4.176 2.891 -18.938 1 91.06 209 MET B C 1
ATOM 6084 O O . MET B 1 209 ? -5.32 3.318 -18.766 1 91.06 209 MET B O 1
ATOM 6088 N N . GLY B 1 210 ? -3.801 2.178 -20 1 92.88 210 GLY B N 1
ATOM 6089 C CA . GLY B 1 210 ? -4.809 1.75 -20.953 1 92.88 210 GLY B CA 1
ATOM 6090 C C . GLY B 1 210 ? -5.902 0.901 -20.328 1 92.88 210 GLY B C 1
ATOM 6091 O O . GLY B 1 210 ? -7.082 1.091 -20.625 1 92.88 210 GLY B O 1
ATOM 6092 N N . GLU B 1 211 ? -5.52 -0.032 -19.469 1 94.5 211 GLU B N 1
ATOM 6093 C CA . GLU B 1 211 ? -6.488 -0.886 -18.781 1 94.5 211 GLU B CA 1
ATOM 6094 C C . GLU B 1 211 ? -7.352 -0.081 -17.812 1 94.5 211 GLU B C 1
ATOM 6096 O O . GLU B 1 211 ? -8.547 -0.35 -17.672 1 94.5 211 GLU B O 1
ATOM 6101 N N . PHE B 1 212 ? -6.754 0.847 -17.172 1 91.31 212 PHE B N 1
ATOM 6102 C CA . PHE B 1 212 ? -7.504 1.673 -16.234 1 91.31 212 PHE B CA 1
ATOM 6103 C C . PHE B 1 212 ? -8.586 2.469 -16.953 1 91.31 212 PHE B C 1
ATOM 6105 O O . PHE B 1 212 ? -9.703 2.607 -16.453 1 91.31 212 PHE B O 1
ATOM 6112 N N . VAL B 1 213 ? -8.234 3.078 -18.078 1 89.88 213 VAL B N 1
ATOM 6113 C CA . VAL B 1 213 ? -9.188 3.863 -18.844 1 89.88 213 VAL B CA 1
ATOM 6114 C C . VAL B 1 213 ? -10.344 2.971 -19.297 1 89.88 213 VAL B C 1
ATOM 6116 O O . VAL B 1 213 ? -11.508 3.377 -19.25 1 89.88 213 VAL B O 1
ATOM 6119 N N . LYS B 1 214 ? -10.031 1.765 -19.641 1 92.81 214 LYS B N 1
ATOM 6120 C CA . LYS B 1 214 ? -11.039 0.843 -20.156 1 92.81 214 LYS B CA 1
ATOM 6121 C C . LYS B 1 214 ? -11.875 0.256 -19.031 1 92.81 214 LYS B C 1
ATOM 6123 O O . LYS B 1 214 ? -13.086 0.063 -19.188 1 92.81 214 LYS B O 1
ATOM 6128 N N . ASN B 1 215 ? -11.195 -0.101 -17.906 1 94.75 215 ASN B N 1
ATOM 6129 C CA . ASN B 1 215 ? -11.836 -0.812 -16.812 1 94.75 215 ASN B CA 1
ATOM 6130 C C . ASN B 1 215 ? -11.461 -0.218 -15.461 1 94.75 215 ASN B C 1
ATOM 6132 O O . ASN B 1 215 ? -10.93 -0.918 -14.594 1 94.75 215 ASN B O 1
ATOM 6136 N N . PRO B 1 216 ? -11.797 1.021 -15.18 1 91.56 216 PRO B N 1
ATOM 6137 C CA . PRO B 1 216 ? -11.344 1.685 -13.953 1 91.56 216 PRO B CA 1
ATOM 6138 C C . PRO B 1 216 ? -11.875 1.01 -12.695 1 91.56 216 PRO B C 1
ATOM 6140 O O . PRO B 1 216 ? -11.156 0.92 -11.695 1 91.56 216 PRO B O 1
ATOM 6143 N N . ILE B 1 217 ? -13.109 0.554 -12.695 1 91.81 217 ILE B N 1
ATOM 6144 C CA . ILE B 1 217 ? -13.703 -0.054 -11.508 1 91.81 217 ILE B CA 1
ATOM 6145 C C . ILE B 1 217 ? -12.969 -1.352 -11.172 1 91.81 217 ILE B C 1
ATOM 6147 O O . ILE B 1 217 ? -12.664 -1.617 -10.008 1 91.81 217 ILE B O 1
ATOM 6151 N N . ALA B 1 218 ? -12.68 -2.152 -12.18 1 94.5 218 ALA B N 1
ATOM 6152 C CA . ALA B 1 218 ? -11.93 -3.391 -11.977 1 94.5 218 ALA B CA 1
ATOM 6153 C C . ALA B 1 218 ? -10.547 -3.105 -11.398 1 94.5 218 ALA B C 1
ATOM 6155 O O . ALA B 1 218 ? -10.102 -3.779 -10.469 1 94.5 218 ALA B O 1
ATOM 6156 N N . CYS B 1 219 ? -9.914 -2.148 -11.953 1 93.94 219 CYS B N 1
ATOM 6157 C CA . CYS B 1 219 ? -8.578 -1.781 -11.484 1 93.94 219 CYS B CA 1
ATOM 6158 C C . CYS B 1 219 ? -8.617 -1.312 -10.039 1 93.94 219 CYS B C 1
ATOM 6160 O O . CYS B 1 219 ? -7.773 -1.7 -9.234 1 93.94 219 CYS B O 1
ATOM 6162 N N . LEU B 1 220 ? -9.586 -0.514 -9.719 1 91.19 220 LEU B N 1
ATOM 6163 C CA . LEU B 1 220 ? -9.703 -0.005 -8.359 1 91.19 220 LEU B CA 1
ATOM 6164 C C . LEU B 1 220 ? -10.062 -1.125 -7.387 1 91.19 220 LEU B C 1
ATOM 6166 O O . LEU B 1 220 ? -9.602 -1.132 -6.242 1 91.19 220 LEU B O 1
ATOM 6170 N N . THR B 1 221 ? -10.875 -2.02 -7.828 1 92.31 221 THR B N 1
ATOM 6171 C CA . THR B 1 221 ? -11.219 -3.176 -7.004 1 92.31 221 THR B CA 1
ATOM 6172 C C . THR B 1 221 ? -9.969 -3.988 -6.676 1 92.31 221 THR B C 1
ATOM 6174 O O . THR B 1 221 ? -9.727 -4.316 -5.512 1 92.31 221 THR B O 1
ATOM 6177 N N . LEU B 1 222 ? -9.195 -4.301 -7.66 1 93.88 222 LEU B N 1
ATOM 6178 C CA . LEU B 1 222 ? -7.973 -5.059 -7.438 1 93.88 222 LEU B CA 1
ATOM 6179 C C . LEU B 1 222 ? -7.023 -4.301 -6.512 1 93.88 222 LEU B C 1
ATOM 6181 O O . LEU B 1 222 ? -6.41 -4.898 -5.625 1 93.88 222 LEU B O 1
ATOM 6185 N N . ALA B 1 223 ? -6.906 -3.051 -6.758 1 90.94 223 ALA B N 1
ATOM 6186 C CA . ALA B 1 223 ? -6.043 -2.223 -5.918 1 90.94 223 ALA B CA 1
ATOM 6187 C C . ALA B 1 223 ? -6.461 -2.307 -4.453 1 90.94 223 ALA B C 1
ATOM 6189 O O . ALA B 1 223 ? -5.613 -2.266 -3.557 1 90.94 223 ALA B O 1
ATOM 6190 N N . SER B 1 224 ? -7.781 -2.41 -4.195 1 88.81 224 SER B N 1
ATOM 6191 C CA . SER B 1 224 ? -8.289 -2.453 -2.826 1 88.81 224 SER B CA 1
ATOM 6192 C C . SER B 1 224 ? -7.867 -3.74 -2.121 1 88.81 224 SER B C 1
ATOM 6194 O O . SER B 1 224 ? -7.836 -3.797 -0.89 1 88.81 224 SER B O 1
ATOM 6196 N N . TYR B 1 225 ? -7.48 -4.719 -2.902 1 91.31 225 TYR B N 1
ATOM 6197 C CA . TYR B 1 225 ? -7.117 -6.004 -2.318 1 91.31 225 TYR B CA 1
ATOM 6198 C C . TYR B 1 225 ? -5.609 -6.207 -2.34 1 91.31 225 TYR B C 1
ATOM 6200 O O . TYR B 1 225 ? -5.113 -7.266 -1.953 1 91.31 225 TYR B O 1
ATOM 6208 N N . LEU B 1 226 ? -4.809 -5.223 -2.74 1 89.19 226 LEU B N 1
ATOM 6209 C CA . LEU B 1 226 ? -3.381 -5.352 -3.021 1 89.19 226 LEU B CA 1
ATOM 6210 C C . LEU B 1 226 ? -2.617 -5.781 -1.772 1 89.19 226 LEU B C 1
ATOM 6212 O O . LEU B 1 226 ? -1.646 -6.535 -1.862 1 89.19 226 LEU B O 1
ATOM 6216 N N . ILE B 1 227 ? -3.051 -5.383 -0.612 1 85.12 227 ILE B N 1
ATOM 6217 C CA . ILE B 1 227 ? -2.273 -5.641 0.595 1 85.12 227 ILE B CA 1
ATOM 6218 C C . ILE B 1 227 ? -3.004 -6.652 1.474 1 85.12 227 ILE B C 1
ATOM 6220 O O . ILE B 1 227 ? -2.656 -6.836 2.643 1 85.12 227 ILE B O 1
ATOM 6224 N N . THR B 1 228 ? -4.043 -7.309 0.963 1 90.62 228 THR B N 1
ATOM 6225 C CA . THR B 1 228 ? -4.922 -8.172 1.745 1 90.62 228 THR B CA 1
ATOM 6226 C C . THR B 1 228 ? -4.598 -9.641 1.498 1 90.62 228 THR B C 1
ATOM 6228 O O . THR B 1 228 ? -4.332 -10.039 0.363 1 90.62 228 THR B O 1
ATOM 6231 N N . ASN B 1 229 ? -4.609 -10.375 2.611 1 95.19 229 ASN B N 1
ATOM 6232 C CA . ASN B 1 229 ? -4.441 -11.82 2.51 1 95.19 229 ASN B CA 1
ATOM 6233 C C . ASN B 1 229 ? -5.77 -12.555 2.684 1 95.19 229 ASN B C 1
ATOM 6235 O O . ASN B 1 229 ? -6.715 -12.008 3.254 1 95.19 229 ASN B O 1
ATOM 6239 N N . THR B 1 230 ? -5.801 -13.734 2.25 1 98.06 230 THR B N 1
ATOM 6240 C CA . THR B 1 230 ? -7.02 -14.539 2.221 1 98.06 230 THR B CA 1
ATOM 6241 C C . THR B 1 230 ? -7.555 -14.758 3.631 1 98.06 230 THR B C 1
ATOM 6243 O O . THR B 1 230 ? -8.766 -14.672 3.863 1 98.06 230 THR B O 1
ATOM 6246 N N . GLY B 1 231 ? -6.68 -15.023 4.566 1 97.75 231 GLY B N 1
ATOM 6247 C CA . GLY B 1 231 ? -7.102 -15.273 5.938 1 97.75 231 GLY B CA 1
ATOM 6248 C C . GLY B 1 231 ? -7.84 -14.102 6.555 1 97.75 231 GLY B C 1
ATOM 6249 O O . GLY B 1 231 ? -8.805 -14.289 7.297 1 97.75 231 GLY B O 1
ATOM 6250 N N . ASP B 1 232 ? -7.434 -12.898 6.23 1 92.81 232 ASP B N 1
ATOM 6251 C CA . ASP B 1 232 ? -8.078 -11.688 6.734 1 92.81 232 ASP B CA 1
ATOM 6252 C C . ASP B 1 232 ? -9.523 -11.586 6.234 1 92.81 232 ASP B C 1
ATOM 6254 O O . ASP B 1 232 ? -10.43 -11.297 7.008 1 92.81 232 ASP B O 1
ATOM 6258 N N . VAL B 1 233 ? -9.688 -11.828 5.031 1 95.06 233 VAL B N 1
ATOM 6259 C CA . VAL B 1 233 ? -11.008 -11.711 4.422 1 95.06 233 VAL B CA 1
ATOM 6260 C C . VAL B 1 233 ? -11.914 -12.82 4.934 1 95.06 233 VAL B C 1
ATOM 6262 O O . VAL B 1 233 ? -13.086 -12.586 5.23 1 95.06 233 VAL B O 1
ATOM 6265 N N . ALA B 1 234 ? -11.367 -13.992 5.059 1 98.31 234 ALA B N 1
ATOM 6266 C CA . ALA B 1 234 ? -12.156 -15.109 5.57 1 98.31 234 ALA B CA 1
ATOM 6267 C C . ALA B 1 234 ? -12.68 -14.82 6.973 1 98.31 234 ALA B C 1
ATOM 6269 O O . ALA B 1 234 ? -13.859 -15.023 7.254 1 98.31 234 ALA B O 1
ATOM 6270 N N . ARG B 1 235 ? -11.891 -14.305 7.82 1 96.69 235 ARG B N 1
ATOM 6271 C CA . ARG B 1 235 ? -12.242 -14.078 9.219 1 96.69 235 ARG B CA 1
ATOM 6272 C C . ARG B 1 235 ? -13.234 -12.922 9.352 1 96.69 235 ARG B C 1
ATOM 6274 O O . ARG B 1 235 ? -13.875 -12.773 10.391 1 96.69 235 ARG B O 1
ATOM 6281 N N . LYS B 1 236 ? -13.297 -12.117 8.359 1 91.62 236 LYS B N 1
ATOM 6282 C CA . LYS B 1 236 ? -14.312 -11.07 8.359 1 91.62 236 LYS B CA 1
ATOM 6283 C C . LYS B 1 236 ? -15.719 -11.664 8.32 1 91.62 236 LYS B C 1
ATOM 6285 O O . LYS B 1 236 ? -16.656 -11.094 8.898 1 91.62 236 LYS B O 1
ATOM 6290 N N . TYR B 1 237 ? -15.852 -12.844 7.723 1 96 237 TYR B N 1
ATOM 6291 C CA . TYR B 1 237 ? -17.188 -13.344 7.441 1 96 237 TYR B CA 1
ATOM 6292 C C . TYR B 1 237 ? -17.438 -14.68 8.148 1 96 237 TYR B C 1
ATOM 6294 O O . TYR B 1 237 ? -18.594 -15.078 8.344 1 96 237 TYR B O 1
ATOM 6302 N N . ILE B 1 238 ? -16.359 -15.414 8.438 1 98.06 238 ILE B N 1
ATOM 6303 C CA . ILE B 1 238 ? -16.469 -16.766 8.977 1 98.06 238 ILE B CA 1
ATOM 6304 C C . ILE B 1 238 ? -15.875 -16.812 10.383 1 98.06 238 ILE B C 1
ATOM 6306 O O . ILE B 1 238 ? -14.789 -16.281 10.617 1 98.06 238 ILE B O 1
ATOM 6310 N N . LYS B 1 239 ? -16.562 -17.516 11.258 1 97.06 239 LYS B N 1
ATOM 6311 C CA . LYS B 1 239 ? -16.109 -17.594 12.641 1 97.06 239 LYS B CA 1
ATOM 6312 C C . LYS B 1 239 ? -15.781 -19.031 13.023 1 97.06 239 LYS B C 1
ATOM 6314 O O . LYS B 1 239 ? -14.969 -19.281 13.922 1 97.06 239 LYS B O 1
ATOM 6319 N N . ASP B 1 240 ? -16.375 -20.016 12.414 1 97.94 240 ASP B N 1
ATOM 6320 C CA . ASP B 1 240 ? -16.188 -21.422 12.75 1 97.94 240 ASP B CA 1
ATOM 6321 C C . ASP B 1 240 ? -14.727 -21.844 12.547 1 97.94 240 ASP B C 1
ATOM 6323 O O . ASP B 1 240 ? -14.195 -21.734 11.438 1 97.94 240 ASP B O 1
ATOM 6327 N N . PRO B 1 241 ? -14.133 -22.344 13.57 1 97.19 241 PRO B N 1
ATOM 6328 C CA . PRO B 1 241 ? -12.711 -22.672 13.469 1 97.19 241 PRO B CA 1
ATOM 6329 C C . PRO B 1 241 ? -12.43 -23.797 12.484 1 97.19 241 PRO B C 1
ATOM 6331 O O . PRO B 1 241 ? -11.375 -23.812 11.836 1 97.19 241 PRO B O 1
ATOM 6334 N N . GLU B 1 242 ? -13.266 -24.766 12.375 1 97.62 242 GLU B N 1
ATOM 6335 C CA . GLU B 1 242 ? -13.047 -25.875 11.445 1 97.62 242 GLU B CA 1
ATOM 6336 C C . GLU B 1 242 ? -13.164 -25.406 10 1 97.62 242 GLU B C 1
ATOM 6338 O O . GLU B 1 242 ? -12.383 -25.828 9.141 1 97.62 242 GLU B O 1
ATOM 6343 N N . LEU B 1 243 ? -14.125 -24.609 9.758 1 98.38 243 LEU B N 1
ATOM 6344 C CA . LEU B 1 243 ? -14.273 -24.047 8.414 1 98.38 243 LEU B CA 1
ATOM 6345 C C . LEU B 1 243 ? -13.062 -23.203 8.039 1 98.38 243 LEU B C 1
ATOM 6347 O O . LEU B 1 243 ? -12.609 -23.234 6.895 1 98.38 243 LEU B O 1
ATOM 6351 N N . LEU B 1 244 ? -12.539 -22.453 8.953 1 98.56 244 LEU B N 1
ATOM 6352 C CA . LEU B 1 244 ? -11.336 -21.656 8.703 1 98.56 244 LEU B CA 1
ATOM 6353 C C . LEU B 1 244 ? -10.148 -22.562 8.398 1 98.56 244 LEU B C 1
ATOM 6355 O O . LEU B 1 244 ? -9.312 -22.234 7.555 1 98.56 244 LEU B O 1
ATOM 6359 N N . LYS B 1 245 ? -10.086 -23.703 9.008 1 98.31 245 LYS B N 1
ATOM 6360 C CA . LYS B 1 245 ? -9.047 -24.688 8.68 1 98.31 245 LYS B CA 1
ATOM 6361 C C . LYS B 1 245 ? -9.234 -25.234 7.273 1 98.31 245 LYS B C 1
ATOM 6363 O O . LYS B 1 245 ? -8.258 -25.5 6.57 1 98.31 245 LYS B O 1
ATOM 6368 N N . PHE B 1 246 ? -10.477 -25.453 6.91 1 98.38 246 PHE B N 1
ATOM 6369 C CA . PHE B 1 246 ? -10.766 -25.906 5.555 1 98.38 246 PHE B CA 1
ATOM 6370 C C . PHE B 1 246 ? -10.281 -24.875 4.531 1 98.38 246 PHE B C 1
ATOM 6372 O O . PHE B 1 246 ? -9.703 -25.25 3.506 1 98.38 246 PHE B O 1
ATOM 6379 N N . ILE B 1 247 ? -10.445 -23.625 4.828 1 98.62 247 ILE B N 1
ATOM 6380 C CA . ILE B 1 247 ? -9.977 -22.562 3.941 1 98.62 247 ILE B CA 1
ATOM 6381 C C . ILE B 1 247 ? -8.453 -22.562 3.896 1 98.62 247 ILE B C 1
ATOM 6383 O O . ILE B 1 247 ? -7.855 -22.344 2.842 1 98.62 247 ILE B O 1
ATOM 6387 N N . ASP B 1 248 ? -7.832 -22.781 5.035 1 98.56 248 ASP B N 1
ATOM 6388 C CA . ASP B 1 248 ? -6.383 -22.953 5.059 1 98.56 248 ASP B CA 1
ATOM 6389 C C . ASP B 1 248 ? -5.941 -24.062 4.102 1 98.56 248 ASP B C 1
ATOM 6391 O O . ASP B 1 248 ? -4.977 -23.891 3.355 1 98.56 248 ASP B O 1
ATOM 6395 N N . LEU B 1 249 ? -6.652 -25.141 4.145 1 98.5 249 LEU B N 1
ATOM 6396 C CA . LEU B 1 249 ? -6.344 -26.281 3.295 1 98.5 249 LEU B CA 1
ATOM 6397 C C . LEU B 1 249 ? -6.551 -25.938 1.823 1 98.5 249 LEU B C 1
ATOM 6399 O O . LEU B 1 249 ? -5.738 -26.312 0.975 1 98.5 249 LEU B O 1
ATOM 6403 N N . GLU B 1 250 ? -7.609 -25.219 1.556 1 97.75 250 GLU B N 1
ATOM 6404 C CA . GLU B 1 250 ? -7.883 -24.797 0.183 1 97.75 250 GLU B CA 1
ATOM 6405 C C . GLU B 1 250 ? -6.73 -23.969 -0.382 1 97.75 250 GLU B C 1
ATOM 6407 O O . GLU B 1 250 ? -6.406 -24.078 -1.566 1 97.75 250 GLU B O 1
ATOM 6412 N N . CYS B 1 251 ? -6.176 -23.188 0.444 1 97.88 251 CYS B N 1
ATOM 6413 C CA . CYS B 1 251 ? -5.027 -22.406 0.015 1 97.88 251 CYS B CA 1
ATOM 6414 C C . CYS B 1 251 ? -3.775 -23.266 -0.077 1 97.88 251 CYS B C 1
ATOM 6416 O O . CYS B 1 251 ? -3.02 -23.156 -1.046 1 97.88 251 CYS B O 1
ATOM 6418 N N . PHE B 1 252 ? -3.59 -24.141 0.822 1 97.81 252 PHE B N 1
ATOM 6419 C CA . PHE B 1 252 ? -2.367 -24.906 0.994 1 97.81 252 PHE B CA 1
ATOM 6420 C C . PHE B 1 252 ? -2.115 -25.797 -0.218 1 97.81 252 PHE B C 1
ATOM 6422 O O . PHE B 1 252 ? -0.965 -26.016 -0.612 1 97.81 252 PHE B O 1
ATOM 6429 N N . ILE B 1 253 ? -3.107 -26.25 -0.82 1 96 253 ILE B N 1
ATOM 6430 C CA . ILE B 1 253 ? -2.957 -27.297 -1.812 1 96 253 ILE B CA 1
ATOM 6431 C C . ILE B 1 253 ? -2.414 -26.719 -3.113 1 96 253 ILE B C 1
ATOM 6433 O O . ILE B 1 253 ? -1.965 -27.453 -3.994 1 96 253 ILE B O 1
ATOM 6437 N N . TRP B 1 254 ? -2.432 -25.422 -3.193 1 93.75 254 TRP B N 1
ATOM 6438 C CA . TRP B 1 254 ? -1.858 -24.859 -4.414 1 93.75 254 TRP B CA 1
ATOM 6439 C C . TRP B 1 254 ? -0.79 -23.828 -4.09 1 93.75 254 TRP B C 1
ATOM 6441 O O . TRP B 1 254 ? 0.025 -23.469 -4.945 1 93.75 254 TRP B O 1
ATOM 6451 N N . SER B 1 255 ? -0.738 -23.328 -2.902 1 94 255 SER B N 1
ATOM 6452 C CA . SER B 1 255 ? 0.258 -22.312 -2.562 1 94 255 SER B CA 1
ATOM 6453 C C . SER B 1 255 ? 1.255 -22.844 -1.537 1 94 255 SER B C 1
ATOM 6455 O O . SER B 1 255 ? 2.24 -22.172 -1.22 1 94 255 SER B O 1
ATOM 6457 N N . THR B 1 256 ? 1.006 -23.938 -0.973 1 94.5 256 THR B N 1
ATOM 6458 C CA . THR B 1 256 ? 1.842 -24.625 0.003 1 94.5 256 THR B CA 1
ATOM 6459 C C . THR B 1 256 ? 1.896 -23.859 1.314 1 94.5 256 THR B C 1
ATOM 6461 O O . THR B 1 256 ? 2.787 -24.078 2.137 1 94.5 256 THR B O 1
ATOM 6464 N N . VAL B 1 257 ? 1.043 -22.859 1.468 1 96.5 257 VAL B N 1
ATOM 6465 C CA . VAL B 1 257 ? 0.925 -22.125 2.725 1 96.5 257 VAL B CA 1
ATOM 6466 C C . VAL B 1 257 ? -0.549 -21.922 3.07 1 96.5 257 VAL B C 1
ATOM 6468 O O . VAL B 1 257 ? -1.422 -22.094 2.213 1 96.5 257 VAL B O 1
ATOM 6471 N N . ASN B 1 258 ? -0.813 -21.609 4.301 1 97.88 258 ASN B N 1
ATOM 6472 C CA . ASN B 1 258 ? -2.191 -21.406 4.738 1 97.88 258 ASN B CA 1
ATOM 6473 C C . ASN B 1 258 ? -2.748 -20.062 4.262 1 97.88 258 ASN B C 1
ATOM 6475 O O . ASN B 1 258 ? -2.066 -19.328 3.551 1 97.88 258 ASN B O 1
ATOM 6479 N N . ALA B 1 259 ? -3.975 -19.766 4.648 1 98.31 259 ALA B N 1
ATOM 6480 C CA . ALA B 1 259 ? -4.723 -18.625 4.133 1 98.31 259 ALA B CA 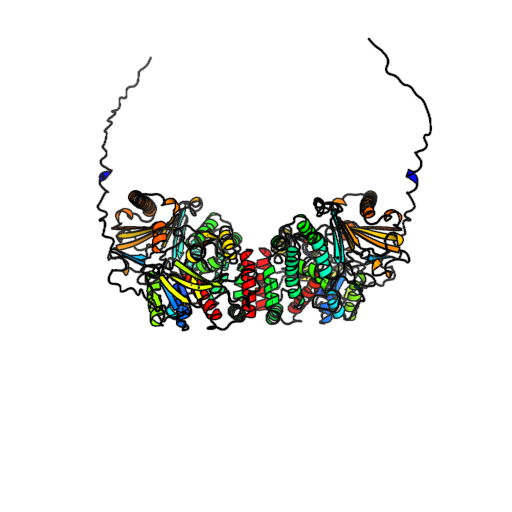1
ATOM 6481 C C . ALA B 1 259 ? -4.102 -17.312 4.598 1 98.31 259 ALA B C 1
ATOM 6483 O O . ALA B 1 259 ? -4.145 -16.312 3.881 1 98.31 259 ALA B O 1
ATOM 6484 N N . ASP B 1 260 ? -3.49 -17.266 5.754 1 96.69 260 ASP B N 1
ATOM 6485 C CA . ASP B 1 260 ? -2.891 -16.047 6.305 1 96.69 260 ASP B CA 1
ATOM 6486 C C . ASP B 1 260 ? -1.668 -15.633 5.492 1 96.69 260 ASP B C 1
ATOM 6488 O O . ASP B 1 260 ? -1.279 -14.461 5.508 1 96.69 260 ASP B O 1
ATOM 6492 N N . MET B 1 261 ? -1.135 -16.641 4.785 1 96.88 261 MET B N 1
ATOM 6493 C CA . MET B 1 261 ? 0.092 -16.391 4.031 1 96.88 261 MET B CA 1
ATOM 6494 C C . MET B 1 261 ? -0.193 -16.344 2.533 1 96.88 261 MET B C 1
ATOM 6496 O O . MET B 1 261 ? 0.734 -16.328 1.722 1 96.88 261 MET B O 1
ATOM 6500 N N . THR B 1 262 ? -1.454 -16.312 2.184 1 97.25 262 THR B N 1
ATOM 6501 C CA . THR B 1 262 ? -1.857 -16.328 0.783 1 97.25 262 THR B CA 1
ATOM 6502 C C . THR B 1 262 ? -2.551 -15.023 0.406 1 97.25 262 THR B C 1
ATOM 6504 O O . THR B 1 262 ? -3.625 -14.711 0.924 1 97.25 262 THR B O 1
ATOM 6507 N N . PRO B 1 263 ? -1.952 -14.328 -0.539 1 96 263 PRO B N 1
ATOM 6508 C CA . PRO B 1 263 ? -2.619 -13.102 -0.969 1 96 263 PRO B CA 1
ATOM 6509 C C . PRO B 1 263 ? -4.031 -13.344 -1.499 1 96 263 PRO B C 1
ATOM 6511 O O . PRO B 1 263 ? -4.27 -14.344 -2.191 1 96 263 PRO B O 1
ATOM 6514 N N . MET B 1 264 ? -4.973 -12.438 -1.257 1 96.56 264 MET B N 1
ATOM 6515 C CA . MET B 1 264 ? -6.383 -12.57 -1.622 1 96.56 264 MET B CA 1
ATOM 6516 C C . MET B 1 264 ? -6.551 -12.602 -3.137 1 96.56 264 MET B C 1
ATOM 6518 O O . MET B 1 264 ? -7.434 -13.289 -3.652 1 96.56 264 MET B O 1
ATOM 6522 N N . ILE B 1 265 ? -5.773 -11.867 -3.812 1 95.62 265 ILE B N 1
ATOM 6523 C CA . ILE B 1 265 ? -5.879 -11.805 -5.266 1 95.62 265 ILE B CA 1
ATOM 6524 C C . ILE B 1 265 ? -5.605 -13.18 -5.863 1 95.62 265 ILE B C 1
ATOM 6526 O O . ILE B 1 265 ? -6.312 -13.617 -6.773 1 95.62 265 ILE B O 1
ATOM 6530 N N . ASN B 1 266 ? -4.625 -13.898 -5.328 1 96.12 266 ASN B N 1
ATOM 6531 C CA . ASN B 1 266 ? -4.348 -15.258 -5.777 1 96.12 266 ASN B CA 1
ATOM 6532 C C . ASN B 1 266 ? -5.523 -16.188 -5.496 1 96.12 266 ASN B C 1
ATOM 6534 O O . ASN B 1 266 ? -5.91 -16.984 -6.355 1 96.12 266 ASN B O 1
ATOM 6538 N N . ALA B 1 267 ? -6.047 -16.062 -4.34 1 97.31 267 ALA B N 1
ATOM 6539 C CA . ALA B 1 267 ? -7.168 -16.922 -3.951 1 97.31 267 ALA B CA 1
ATOM 6540 C C . ALA B 1 267 ? -8.391 -16.641 -4.816 1 97.31 267 ALA B C 1
ATOM 6542 O O . ALA B 1 267 ? -9.086 -17.562 -5.238 1 97.31 267 ALA B O 1
ATOM 6543 N N . GLY B 1 268 ? -8.625 -15.367 -5.039 1 96.62 268 GLY B N 1
ATOM 6544 C CA . GLY B 1 268 ? -9.734 -15.023 -5.91 1 96.62 268 GLY B CA 1
ATOM 6545 C C . GLY B 1 268 ? -9.633 -15.648 -7.285 1 96.62 268 GLY B C 1
ATOM 6546 O O . GLY B 1 268 ? -10.625 -16.141 -7.828 1 96.62 268 GLY B O 1
ATOM 6547 N N . MET B 1 269 ? -8.453 -15.672 -7.785 1 94.62 269 MET B N 1
ATOM 6548 C CA . MET B 1 269 ? -8.234 -16.281 -9.094 1 94.62 269 MET B CA 1
ATOM 6549 C C . MET B 1 269 ? -8.5 -17.781 -9.055 1 94.62 269 MET B C 1
ATOM 6551 O O . MET B 1 269 ? -9.273 -18.297 -9.859 1 94.62 269 MET B O 1
ATOM 6555 N N . VAL B 1 270 ? -7.949 -18.453 -8.086 1 95.69 270 VAL B N 1
ATOM 6556 C CA . VAL B 1 270 ? -7.984 -19.906 -8.047 1 95.69 270 VAL B CA 1
ATOM 6557 C C . VAL B 1 270 ? -9.383 -20.375 -7.652 1 95.69 270 VAL B C 1
ATOM 6559 O O . VAL B 1 270 ? -9.969 -21.234 -8.32 1 95.69 270 VAL B O 1
ATOM 6562 N N . PHE B 1 271 ? -10.008 -19.766 -6.621 1 97.38 271 PHE B N 1
ATOM 6563 C CA . PHE B 1 271 ? -11.266 -20.234 -6.047 1 97.38 271 PHE B CA 1
ATOM 6564 C C . PHE B 1 271 ? -12.422 -20 -7.012 1 97.38 271 PHE B C 1
ATOM 6566 O O . PHE B 1 271 ? -13.453 -20.672 -6.93 1 97.38 271 PHE B O 1
ATOM 6573 N N . CYS B 1 272 ? -12.242 -19.078 -7.898 1 97.06 272 CYS B N 1
ATOM 6574 C CA . CYS B 1 272 ? -13.367 -18.75 -8.766 1 97.06 272 CYS B CA 1
ATOM 6575 C C . CYS B 1 272 ? -13.133 -19.266 -10.18 1 97.06 272 CYS B C 1
ATOM 6577 O O . CYS B 1 272 ? -14.07 -19.688 -10.859 1 97.06 272 CYS B O 1
ATOM 6579 N N . ASP B 1 273 ? -11.875 -19.266 -10.602 1 95.44 273 ASP B N 1
ATOM 6580 C CA . ASP B 1 273 ? -11.578 -19.797 -11.93 1 95.44 273 ASP B CA 1
ATOM 6581 C C . ASP B 1 273 ? -11.945 -21.266 -12.031 1 95.44 273 ASP B C 1
ATOM 6583 O O . ASP B 1 273 ? -12.305 -21.75 -13.102 1 95.44 273 ASP B O 1
ATOM 6587 N N . ARG B 1 274 ? -11.828 -21.953 -10.977 1 94.81 274 ARG B N 1
ATOM 6588 C CA . ARG B 1 274 ? -12.164 -23.375 -10.992 1 94.81 274 ARG B CA 1
ATOM 6589 C C . ARG B 1 274 ? -13.633 -23.594 -11.344 1 94.81 274 ARG B C 1
ATOM 6591 O O . ARG B 1 274 ? -14.023 -24.688 -11.766 1 94.81 274 ARG B O 1
ATOM 6598 N N . HIS B 1 275 ? -14.445 -22.578 -11.188 1 95.81 275 HIS B N 1
ATOM 6599 C CA . HIS B 1 275 ? -15.859 -22.656 -11.531 1 95.81 275 HIS B CA 1
ATOM 6600 C C . HIS B 1 275 ? -16.141 -21.984 -12.867 1 95.81 275 HIS B C 1
ATOM 6602 O O . HIS B 1 275 ? -17.094 -22.328 -13.555 1 95.81 275 HIS B O 1
ATOM 6608 N N . PHE B 1 276 ? -15.414 -21 -13.219 1 95.94 276 PHE B N 1
ATOM 6609 C CA . PHE B 1 276 ? -15.609 -20.266 -14.461 1 95.94 276 PHE B CA 1
ATOM 6610 C C . PHE B 1 276 ? -15 -21 -15.641 1 95.94 276 PHE B C 1
ATOM 6612 O O . PHE B 1 276 ? -15.719 -21.5 -16.5 1 95.94 276 PHE B O 1
ATOM 6619 N N . GLY B 1 277 ? -13.68 -21.141 -15.586 1 93.81 277 GLY B N 1
ATOM 6620 C CA . GLY B 1 277 ? -12.992 -21.922 -16.609 1 93.81 277 GLY B CA 1
ATOM 6621 C C . GLY B 1 277 ? -13.023 -23.406 -16.359 1 93.81 277 GLY B C 1
ATOM 6622 O O . GLY B 1 277 ? -13.086 -24.203 -17.297 1 93.81 277 GLY B O 1
ATOM 6623 N N . GLY B 1 278 ? -12.875 -23.734 -15.031 1 93.88 278 GLY B N 1
ATOM 6624 C CA . GLY B 1 278 ? -12.906 -25.125 -14.625 1 93.88 278 GLY B CA 1
ATOM 6625 C C . GLY B 1 278 ? -11.594 -25.859 -14.852 1 93.88 278 GLY B C 1
ATOM 6626 O O . GLY B 1 278 ? -10.672 -25.297 -15.461 1 93.88 278 GLY B O 1
ATOM 6627 N N . ILE B 1 279 ? -11.562 -27.047 -14.312 1 95.25 279 ILE B N 1
ATOM 6628 C CA . ILE B 1 279 ? -10.461 -27.969 -14.57 1 95.25 279 ILE B CA 1
ATOM 6629 C C . ILE B 1 279 ? -10.734 -28.75 -15.852 1 95.25 279 ILE B C 1
ATOM 6631 O O . ILE B 1 279 ? -11.797 -29.359 -16.016 1 95.25 279 ILE B O 1
ATOM 6635 N N . ASN B 1 280 ? -9.797 -28.672 -16.766 1 96.69 280 ASN B N 1
ATOM 6636 C CA . ASN B 1 280 ? -9.852 -29.375 -18.031 1 96.69 280 ASN B CA 1
ATOM 6637 C C . ASN B 1 280 ? -8.562 -30.156 -18.297 1 96.69 280 ASN B C 1
ATOM 6639 O O . ASN B 1 280 ? -7.492 -29.562 -18.438 1 96.69 280 ASN B O 1
ATOM 6643 N N . TYR B 1 281 ? -8.719 -31.391 -18.406 1 97.38 281 TYR B N 1
ATOM 6644 C CA . TYR B 1 281 ? -7.531 -32.219 -18.594 1 97.38 281 TYR B CA 1
ATOM 6645 C C . TYR B 1 281 ? -7.16 -32.312 -20.062 1 97.38 281 TYR B C 1
ATOM 6647 O O . TYR B 1 281 ? -8.008 -32.625 -20.906 1 97.38 281 TYR B O 1
ATOM 6655 N N . PRO B 1 282 ? -5.922 -32.031 -20.438 1 97.44 282 PRO B N 1
ATOM 6656 C CA . PRO B 1 282 ? -5.504 -32.125 -21.844 1 97.44 282 PRO B CA 1
ATOM 6657 C C . PRO B 1 282 ? -5.395 -33.594 -22.312 1 97.44 282 PRO B C 1
ATOM 6659 O O . PRO B 1 282 ? -4.648 -34.375 -21.734 1 97.44 282 PRO B O 1
ATOM 6662 N N . VAL B 1 283 ? -6.016 -33.812 -23.359 1 97.25 283 VAL B N 1
ATOM 6663 C CA . VAL B 1 283 ? -5.98 -35.188 -23.922 1 97.25 283 VAL B CA 1
ATOM 6664 C C . VAL B 1 283 ? -4.551 -35.531 -24.328 1 97.25 283 VAL B C 1
ATOM 6666 O O . VAL B 1 283 ? -3.879 -34.719 -25 1 97.25 283 VAL B O 1
ATOM 6669 N N . GLY B 1 284 ? -4.137 -36.656 -23.938 1 95.44 284 GLY B N 1
ATOM 6670 C CA . GLY B 1 284 ? -2.783 -37.094 -24.234 1 95.44 284 GLY B CA 1
ATOM 6671 C C . GLY B 1 284 ? -1.805 -36.844 -23.109 1 95.44 284 GLY B C 1
ATOM 6672 O O . GLY B 1 284 ? -0.661 -37.312 -23.156 1 95.44 284 GLY B O 1
ATOM 6673 N N . GLY B 1 285 ? -2.223 -36.125 -22.078 1 96.25 285 GLY B N 1
ATOM 6674 C CA . GLY B 1 285 ? -1.387 -35.844 -20.922 1 96.25 285 GLY B CA 1
ATOM 6675 C C . GLY B 1 285 ? -0.979 -34.406 -20.812 1 96.25 285 GLY B C 1
ATOM 6676 O O . GLY B 1 285 ? -0.992 -33.656 -21.797 1 96.25 285 GLY B O 1
ATOM 6677 N N . VAL B 1 286 ? -0.518 -34.031 -19.672 1 96.88 286 VAL B N 1
ATOM 6678 C CA . VAL B 1 286 ? -0.162 -32.625 -19.391 1 96.88 286 VAL B CA 1
ATOM 6679 C C . VAL B 1 286 ? 1.076 -32.25 -20.188 1 96.88 286 VAL B C 1
ATOM 6681 O O . VAL B 1 286 ? 1.189 -31.109 -20.656 1 96.88 286 VAL B O 1
ATOM 6684 N N . GLY B 1 287 ? 2.008 -33.156 -20.391 1 96.56 287 GLY B N 1
ATOM 6685 C CA . GLY B 1 287 ? 3.229 -32.906 -21.141 1 96.56 287 GLY B CA 1
ATOM 6686 C C . GLY B 1 287 ? 2.973 -32.469 -22.578 1 96.56 287 GLY B C 1
ATOM 6687 O O . GLY B 1 287 ? 3.82 -31.844 -23.203 1 96.56 287 GLY B O 1
ATOM 6688 N N . ALA B 1 288 ? 1.8 -32.844 -23.094 1 96.62 288 ALA B N 1
ATOM 6689 C CA . ALA B 1 288 ? 1.438 -32.5 -24.469 1 96.62 288 ALA B CA 1
ATOM 6690 C C . ALA B 1 288 ? 1.334 -31 -24.656 1 96.62 288 ALA B C 1
ATOM 6692 O O . ALA B 1 288 ? 1.537 -30.484 -25.75 1 96.62 288 ALA B O 1
ATOM 6693 N N . ILE B 1 289 ? 1.007 -30.25 -23.609 1 97.69 289 ILE B N 1
ATOM 6694 C CA . ILE B 1 289 ? 0.918 -28.797 -23.688 1 97.69 289 ILE B CA 1
ATOM 6695 C C . ILE B 1 289 ? 2.26 -28.234 -24.141 1 97.69 289 ILE B C 1
ATOM 6697 O O . ILE B 1 289 ? 2.326 -27.484 -25.109 1 97.69 289 ILE B O 1
ATOM 6701 N N . ALA B 1 290 ? 3.303 -28.641 -23.406 1 97.69 290 ALA B N 1
ATOM 6702 C CA . ALA B 1 290 ? 4.648 -28.156 -23.703 1 97.69 290 ALA B CA 1
ATOM 6703 C C . ALA B 1 290 ? 5.102 -28.609 -25.094 1 97.69 290 ALA B C 1
ATOM 6705 O O . ALA B 1 290 ? 5.723 -27.844 -25.828 1 97.69 290 ALA B O 1
ATOM 6706 N N . GLU B 1 291 ? 4.805 -29.828 -25.422 1 97.06 291 GLU B N 1
ATOM 6707 C CA . GLU B 1 291 ? 5.203 -30.375 -26.719 1 97.06 291 GLU B CA 1
ATOM 6708 C C . GLU B 1 291 ? 4.574 -29.609 -27.875 1 97.06 291 GLU B C 1
ATOM 6710 O O . GLU B 1 291 ? 5.246 -29.281 -28.859 1 97.06 291 GLU B O 1
ATOM 6715 N N . ASN B 1 292 ? 3.309 -29.312 -27.719 1 97.88 292 ASN B N 1
ATOM 6716 C CA . ASN B 1 292 ? 2.629 -28.531 -28.734 1 97.88 292 ASN B CA 1
ATOM 6717 C C . ASN B 1 292 ? 3.184 -27.109 -28.812 1 97.88 292 ASN B C 1
ATOM 6719 O O . ASN B 1 292 ? 3.299 -26.547 -29.906 1 97.88 292 ASN B O 1
ATOM 6723 N N . MET B 1 293 ? 3.494 -26.562 -27.703 1 98.31 293 MET B N 1
ATOM 6724 C CA . MET B 1 293 ? 4.066 -25.219 -27.688 1 98.31 293 MET B CA 1
ATOM 6725 C C . MET B 1 293 ? 5.422 -25.188 -28.391 1 98.31 293 MET B C 1
ATOM 6727 O O . MET B 1 293 ? 5.723 -24.25 -29.141 1 98.31 293 MET B O 1
ATOM 6731 N N . VAL B 1 294 ? 6.246 -26.203 -28.125 1 98.31 294 VAL B N 1
ATOM 6732 C CA . VAL B 1 294 ? 7.555 -26.312 -28.766 1 98.31 294 VAL B CA 1
ATOM 6733 C C . VAL B 1 294 ? 7.387 -26.391 -30.281 1 98.31 294 VAL B C 1
ATOM 6735 O O . VAL B 1 294 ? 8.109 -25.734 -31.031 1 98.31 294 VAL B O 1
ATOM 6738 N N . ASP B 1 295 ? 6.441 -27.203 -30.719 1 98 295 ASP B N 1
ATOM 6739 C CA . ASP B 1 295 ? 6.16 -27.328 -32.156 1 98 295 ASP B CA 1
ATOM 6740 C C . ASP B 1 295 ? 5.812 -25.969 -32.75 1 98 295 ASP B C 1
ATOM 6742 O O . ASP B 1 295 ? 6.336 -25.594 -33.812 1 98 295 ASP B O 1
ATOM 6746 N N . GLY B 1 296 ? 4.926 -25.281 -32.062 1 98.56 296 GLY B N 1
ATOM 6747 C CA . GLY B 1 296 ? 4.523 -23.969 -32.531 1 98.56 296 GLY B CA 1
ATOM 6748 C C . GLY B 1 296 ? 5.672 -22.969 -32.562 1 98.56 296 GLY B C 1
ATOM 6749 O O . GLY B 1 296 ? 5.805 -22.203 -33.531 1 98.56 296 GLY B O 1
ATOM 6750 N N . ILE B 1 297 ? 6.516 -22.938 -31.562 1 98.69 297 ILE B N 1
ATOM 6751 C CA . ILE B 1 297 ? 7.668 -22.047 -31.469 1 98.69 297 ILE B CA 1
ATOM 6752 C C . ILE B 1 297 ? 8.617 -22.312 -32.625 1 98.69 297 ILE B C 1
ATOM 6754 O O . ILE B 1 297 ? 9.07 -21.391 -33.31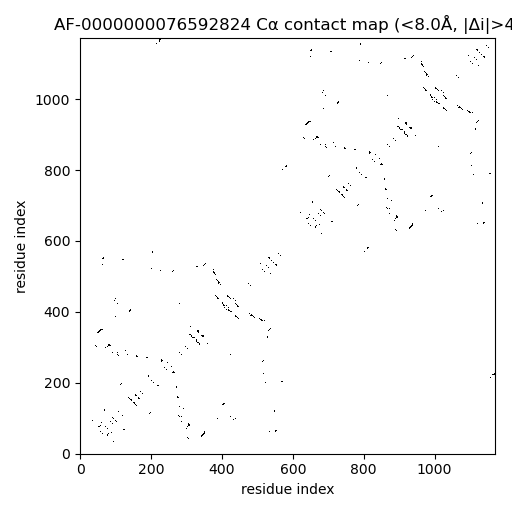2 1 98.69 297 ILE B O 1
ATOM 6758 N N . THR B 1 298 ? 8.875 -23.578 -32.906 1 98.12 298 THR B N 1
ATOM 6759 C CA . THR B 1 298 ? 9.812 -23.969 -33.938 1 98.12 298 THR B CA 1
ATOM 6760 C C . THR B 1 298 ? 9.258 -23.641 -35.344 1 98.12 298 THR B C 1
ATOM 6762 O O . THR B 1 298 ? 10 -23.203 -36.219 1 98.12 298 THR B O 1
ATOM 6765 N N . GLU B 1 299 ? 8 -23.828 -35.5 1 97.88 299 GLU B N 1
ATOM 6766 C CA . GLU B 1 299 ? 7.352 -23.531 -36.75 1 97.88 299 GLU B CA 1
ATOM 6767 C C . GLU B 1 299 ? 7.406 -22.031 -37.062 1 97.88 299 GLU B C 1
ATOM 6769 O O . GLU B 1 299 ? 7.406 -21.625 -38.219 1 97.88 299 GLU B O 1
ATOM 6774 N N . ARG B 1 300 ? 7.523 -21.266 -36.094 1 97.5 300 ARG B N 1
ATOM 6775 C CA . ARG B 1 300 ? 7.551 -19.812 -36.25 1 97.5 300 ARG B CA 1
ATOM 6776 C C . ARG B 1 300 ? 8.984 -19.297 -36.312 1 97.5 300 ARG B C 1
ATOM 6778 O O . ARG B 1 300 ? 9.211 -18.078 -36.312 1 97.5 300 ARG B O 1
ATOM 6785 N N . GLY B 1 301 ? 9.883 -20.188 -36.312 1 96.81 301 GLY B N 1
ATOM 6786 C CA . GLY B 1 301 ? 11.266 -19.812 -36.531 1 96.81 301 GLY B CA 1
ATOM 6787 C C . GLY B 1 301 ? 12.086 -19.766 -35.25 1 96.81 301 GLY B C 1
ATOM 6788 O O . GLY B 1 301 ? 13.289 -19.484 -35.312 1 96.81 301 GLY B O 1
ATOM 6789 N N . GLY B 1 302 ? 11.5 -20.016 -34.094 1 98.5 302 GLY B N 1
ATOM 6790 C CA . GLY B 1 302 ? 12.242 -20.109 -32.875 1 98.5 302 GLY B CA 1
ATOM 6791 C C . GLY B 1 302 ? 13.008 -21.406 -32.719 1 98.5 302 GLY B C 1
ATOM 6792 O O . GLY B 1 302 ? 12.828 -22.328 -33.5 1 98.5 302 GLY B O 1
ATOM 6793 N N . HIS B 1 303 ? 13.945 -21.422 -31.734 1 98.56 303 HIS B N 1
ATOM 6794 C CA . HIS B 1 303 ? 14.734 -22.625 -31.469 1 98.56 303 HIS B CA 1
ATOM 6795 C C . HIS B 1 303 ? 14.5 -23.125 -30.047 1 98.56 303 HIS B C 1
ATOM 6797 O O . HIS B 1 303 ? 14.406 -22.344 -29.109 1 98.56 303 HIS B O 1
ATOM 6803 N N . VAL B 1 304 ? 14.305 -24.406 -29.953 1 98.5 304 VAL B N 1
ATOM 6804 C CA . VAL B 1 304 ? 14.336 -25.109 -28.672 1 98.5 304 VAL B CA 1
ATOM 6805 C C . VAL B 1 304 ? 15.438 -26.172 -28.688 1 98.5 304 VAL B C 1
ATOM 6807 O O . VAL B 1 304 ? 15.383 -27.125 -29.469 1 98.5 304 VAL B O 1
ATOM 6810 N N . VAL B 1 305 ? 16.422 -25.953 -27.859 1 98.38 305 VAL B N 1
ATOM 6811 C CA . VAL B 1 305 ? 17.609 -26.812 -27.844 1 98.38 305 VAL B CA 1
ATOM 6812 C C . VAL B 1 305 ? 17.625 -27.672 -26.578 1 98.38 305 VAL B C 1
ATOM 6814 O O . VAL B 1 305 ? 17.609 -27.141 -25.469 1 98.38 305 VAL B O 1
ATOM 6817 N N . TYR B 1 306 ? 17.625 -28.969 -26.75 1 97 306 TYR B N 1
ATOM 6818 C CA . TYR B 1 306 ? 17.672 -29.906 -25.625 1 97 306 TYR B CA 1
ATOM 6819 C C . TYR B 1 306 ? 19.109 -30.234 -25.25 1 97 306 TYR B C 1
ATOM 6821 O O . TYR B 1 306 ? 20.047 -29.891 -25.984 1 97 306 TYR B O 1
ATOM 6829 N N . LYS B 1 307 ? 19.281 -30.875 -24.094 1 96.06 307 LYS B N 1
ATOM 6830 C CA . LYS B 1 307 ? 20.594 -31.188 -23.531 1 96.06 307 LYS B CA 1
ATOM 6831 C C . LYS B 1 307 ? 21.469 -29.938 -23.469 1 96.06 307 LYS B C 1
ATOM 6833 O O . LYS B 1 307 ? 22.672 -30 -23.75 1 96.06 307 LYS B O 1
ATOM 6838 N N . ALA B 1 308 ? 20.891 -28.844 -23.312 1 97.69 308 ALA B N 1
ATOM 6839 C CA . ALA B 1 308 ? 21.578 -27.562 -23.25 1 97.69 308 ALA B CA 1
ATOM 6840 C C . ALA B 1 308 ? 21.656 -27.062 -21.797 1 97.69 308 ALA B C 1
ATOM 6842 O O . ALA B 1 308 ? 20.828 -26.25 -21.375 1 97.69 308 ALA B O 1
ATOM 6843 N N . ASN B 1 309 ? 22.688 -27.5 -21.125 1 97.62 309 ASN B N 1
ATOM 6844 C CA . ASN B 1 309 ? 22.906 -27.172 -19.734 1 97.62 309 ASN B CA 1
ATOM 6845 C C . ASN B 1 309 ? 23.625 -25.828 -19.578 1 97.62 309 ASN B C 1
ATOM 6847 O O . ASN B 1 309 ? 24.844 -25.766 -19.719 1 97.62 309 ASN B O 1
ATOM 6851 N N . VAL B 1 310 ? 22.875 -24.797 -19.266 1 98.5 310 VAL B N 1
ATOM 6852 C CA . VAL B 1 310 ? 23.453 -23.484 -19.047 1 98.5 310 VAL B CA 1
ATOM 6853 C C . VAL B 1 310 ? 24.203 -23.453 -17.703 1 98.5 310 VAL B C 1
ATOM 6855 O O . VAL B 1 310 ? 23.641 -23.828 -16.672 1 98.5 310 VAL B O 1
ATOM 6858 N N . LYS B 1 311 ? 25.422 -22.906 -17.688 1 97.81 311 LYS B N 1
ATOM 6859 C CA . LYS B 1 311 ? 26.25 -22.906 -16.484 1 97.81 311 LYS B CA 1
ATOM 6860 C C . LYS B 1 311 ? 26.547 -21.5 -16 1 97.81 311 LYS B C 1
ATOM 6862 O O . LYS B 1 311 ? 26.891 -21.281 -14.844 1 97.81 311 LYS B O 1
ATOM 6867 N N . GLU B 1 312 ? 26.328 -20.625 -17.016 1 98.19 312 GLU B N 1
ATOM 6868 C CA . GLU B 1 312 ? 26.719 -19.266 -16.656 1 98.19 312 GLU B CA 1
ATOM 6869 C C . GLU B 1 312 ? 25.922 -18.234 -17.438 1 98.19 312 GLU B C 1
ATOM 6871 O O . GLU B 1 312 ? 25.672 -18.406 -18.625 1 98.19 312 GLU B O 1
ATOM 6876 N N . ILE B 1 313 ? 25.531 -17.188 -16.719 1 98.31 313 ILE B N 1
ATOM 6877 C CA . ILE B 1 313 ? 25.031 -15.977 -17.359 1 98.31 313 ILE B CA 1
ATOM 6878 C C . ILE B 1 313 ? 26.188 -14.984 -17.531 1 98.31 313 ILE B C 1
ATOM 6880 O O . ILE B 1 313 ? 26.828 -14.586 -16.562 1 98.31 313 ILE B O 1
ATOM 6884 N N . ILE B 1 314 ? 26.453 -14.578 -18.719 1 97.75 314 ILE B N 1
ATOM 6885 C CA . ILE B 1 314 ? 27.547 -13.672 -19.031 1 97.75 314 ILE B CA 1
ATOM 6886 C C . ILE B 1 314 ? 27.094 -12.227 -18.812 1 97.75 314 ILE B C 1
ATOM 6888 O O . ILE B 1 314 ? 26.078 -11.805 -19.359 1 97.75 314 ILE B O 1
ATOM 6892 N N . THR B 1 315 ? 27.781 -11.555 -17.969 1 95.44 315 THR B N 1
ATOM 6893 C CA . THR B 1 315 ? 27.484 -10.156 -17.688 1 95.44 315 THR B CA 1
ATOM 6894 C C . THR B 1 315 ? 28.625 -9.25 -18.109 1 95.44 315 THR B C 1
ATOM 6896 O O . THR B 1 315 ? 29.797 -9.648 -18.047 1 95.44 315 THR B O 1
ATOM 6899 N N . GLU B 1 316 ? 28.297 -8.109 -18.594 1 92.62 316 GLU B N 1
ATOM 6900 C CA . GLU B 1 316 ? 29.266 -7.082 -18.984 1 92.62 316 GLU B CA 1
ATOM 6901 C C . GLU B 1 316 ? 28.938 -5.746 -18.328 1 92.62 316 GLU B C 1
ATOM 6903 O O . GLU B 1 316 ? 27.844 -5.559 -17.797 1 92.62 316 GLU B O 1
ATOM 6908 N N . ALA B 1 317 ? 29.953 -4.758 -18.156 1 86.25 317 ALA B N 1
ATOM 6909 C CA . ALA B 1 317 ? 29.719 -3.43 -17.594 1 86.25 317 ALA B CA 1
ATOM 6910 C C . ALA B 1 317 ? 28.719 -2.637 -18.422 1 86.25 317 ALA B C 1
ATOM 6912 O O . ALA B 1 317 ? 28.75 -2.689 -19.656 1 86.25 317 ALA B O 1
ATOM 6913 N N . ALA B 1 318 ? 27.719 -2.115 -17.672 1 73.75 318 ALA B N 1
ATOM 6914 C CA . ALA B 1 318 ? 26.703 -1.333 -18.391 1 73.75 318 ALA B CA 1
ATOM 6915 C C . ALA B 1 318 ? 27.266 0.013 -18.828 1 73.75 318 ALA B C 1
ATOM 6917 O O . ALA B 1 318 ? 28.141 0.583 -18.172 1 73.75 318 ALA B O 1
ATOM 6918 N N . ASP B 1 319 ? 27.156 0.452 -20.047 1 59.53 319 ASP B N 1
ATOM 6919 C CA . ASP B 1 319 ? 27.594 1.775 -20.484 1 59.53 319 ASP B CA 1
ATOM 6920 C C . ASP B 1 319 ? 27.031 2.867 -19.578 1 59.53 319 ASP B C 1
ATOM 6922 O O . ASP B 1 319 ? 25.875 2.811 -19.172 1 59.53 319 ASP B O 1
ATOM 6926 N N . SER B 1 320 ? 27.734 3.43 -18.578 1 49.72 320 SER B N 1
ATOM 6927 C CA . SER B 1 320 ? 27.531 4.398 -17.5 1 49.72 320 SER B CA 1
ATOM 6928 C C . SER B 1 320 ? 26.484 5.438 -17.891 1 49.72 320 SER B C 1
ATOM 6930 O O . SER B 1 320 ? 26.234 6.383 -17.141 1 49.72 320 SER B O 1
ATOM 6932 N N . SER B 1 321 ? 26.172 5.637 -19.125 1 43.41 321 SER B N 1
ATOM 6933 C CA . SER B 1 321 ? 25.5 6.926 -19.281 1 43.41 321 SER B CA 1
ATOM 6934 C C . SER B 1 321 ? 24.312 7.047 -18.328 1 43.41 321 SER B C 1
ATOM 6936 O O . SER B 1 321 ? 23.781 8.141 -18.125 1 43.41 321 SER B O 1
ATOM 6938 N N . SER B 1 322 ? 23.406 6.102 -18.25 1 39.78 322 SER B N 1
ATOM 6939 C CA . SER B 1 322 ? 22.078 6.48 -17.797 1 39.78 322 SER B CA 1
ATOM 6940 C C . SER B 1 322 ? 21.953 6.328 -16.281 1 39.78 322 SER B C 1
ATOM 6942 O O . SER B 1 322 ? 20.906 6.629 -15.719 1 39.78 322 SER B O 1
ATOM 6944 N N . SER B 1 323 ? 22.672 5.367 -15.602 1 41.72 323 SER B N 1
ATOM 6945 C CA . SER B 1 323 ? 22.094 5.039 -14.305 1 41.72 323 SER B CA 1
ATOM 6946 C C . SER B 1 323 ? 22.656 5.934 -13.203 1 41.72 323 SER B C 1
ATOM 6948 O O . SER B 1 323 ? 23.875 6.141 -13.125 1 41.72 323 SER B O 1
ATOM 6950 N N . SER B 1 324 ? 21.953 6.754 -12.758 1 39.22 324 SER B N 1
ATOM 6951 C CA . SER B 1 324 ? 22.25 7.648 -11.648 1 39.22 324 SER B CA 1
ATOM 6952 C C . SER B 1 324 ? 22.734 6.875 -10.43 1 39.22 324 SER B C 1
ATOM 6954 O O . SER B 1 324 ? 23 7.461 -9.375 1 39.22 324 SER B O 1
ATOM 6956 N N . SER B 1 325 ? 22.438 5.562 -10.328 1 43.69 325 SER B N 1
ATOM 6957 C CA . SER B 1 325 ? 22.797 4.945 -9.055 1 43.69 325 SER B CA 1
ATOM 6958 C C . SER B 1 325 ? 24.281 4.594 -9.008 1 43.69 325 SER B C 1
ATOM 6960 O O . SER B 1 325 ? 24.891 4.367 -10.055 1 43.69 325 SER B O 1
ATOM 6962 N N . SER B 1 326 ? 25.047 4.895 -7.984 1 44.03 326 SER B N 1
ATOM 6963 C CA . SER B 1 326 ? 26.453 4.656 -7.672 1 44.03 326 SER B CA 1
ATOM 6964 C C . SER B 1 326 ? 26.828 3.205 -7.938 1 44.03 326 SER B C 1
ATOM 6966 O O . SER B 1 326 ? 28.016 2.859 -7.914 1 44.03 326 SER B O 1
ATOM 6968 N N . GLU B 1 327 ? 26.109 2.266 -7.766 1 50.06 327 GLU B N 1
ATOM 6969 C CA . GLU B 1 327 ? 26.641 0.916 -7.965 1 50.06 327 GLU B CA 1
ATOM 6970 C C . GLU B 1 327 ? 26.781 0.59 -9.445 1 50.06 327 GLU B C 1
ATOM 6972 O O . GLU B 1 327 ? 25.922 0.971 -10.258 1 50.06 327 GLU B O 1
ATOM 6977 N N . PRO B 1 328 ? 28.031 0.246 -9.82 1 56.38 328 PRO B N 1
ATOM 6978 C CA . PRO B 1 328 ? 28.234 -0.104 -11.234 1 56.38 328 PRO B CA 1
ATOM 6979 C C . PRO B 1 328 ? 27.125 -0.991 -11.781 1 56.38 328 PRO B C 1
ATOM 6981 O O . PRO B 1 328 ? 26.781 -2.004 -11.172 1 56.38 328 PRO B O 1
ATOM 6984 N N . SER B 1 329 ? 26.312 -0.561 -12.75 1 77.88 329 SER B N 1
ATOM 6985 C CA . SER B 1 329 ? 25.203 -1.273 -13.375 1 77.88 329 SER B CA 1
ATOM 6986 C C . SER B 1 329 ? 25.703 -2.322 -14.359 1 77.88 329 SER B C 1
ATOM 6988 O O . SER B 1 329 ? 26.625 -2.057 -15.141 1 77.88 329 SER B O 1
ATOM 6990 N N . ILE B 1 330 ? 25.625 -3.684 -14.141 1 88.94 330 ILE B N 1
ATOM 6991 C CA . ILE B 1 330 ? 25.984 -4.781 -15.031 1 88.94 330 ILE B CA 1
ATOM 6992 C C . ILE B 1 330 ? 24.797 -5.137 -15.922 1 88.94 330 ILE B C 1
ATOM 6994 O O . ILE B 1 330 ? 23.641 -4.895 -15.555 1 88.94 330 ILE B O 1
ATOM 6998 N N . CYS B 1 331 ? 25.203 -5.629 -17.141 1 94.62 331 CYS B N 1
ATOM 6999 C CA . CYS B 1 331 ? 24.219 -6.031 -18.141 1 94.62 331 CYS B CA 1
ATOM 7000 C C . CYS B 1 331 ? 24.422 -7.484 -18.547 1 94.62 331 CYS B C 1
ATOM 7002 O O . CYS B 1 331 ? 25.547 -7.914 -18.781 1 94.62 331 CYS B O 1
ATOM 7004 N N . ALA B 1 332 ? 23.359 -8.25 -18.547 1 97.44 332 ALA B N 1
ATOM 7005 C CA . ALA B 1 332 ? 23.438 -9.625 -19.062 1 97.44 332 ALA B CA 1
ATOM 7006 C C . ALA B 1 332 ? 23.438 -9.641 -20.578 1 97.44 332 ALA B C 1
ATOM 7008 O O . ALA B 1 332 ? 22.547 -9.062 -21.219 1 97.44 332 ALA B O 1
ATOM 7009 N N . THR B 1 333 ? 24.422 -10.375 -21.188 1 97.31 333 THR B N 1
ATOM 7010 C CA . THR B 1 333 ? 24.578 -10.273 -22.641 1 97.31 333 THR B CA 1
ATOM 7011 C C . THR B 1 333 ? 24.594 -11.656 -23.281 1 97.31 333 THR B C 1
ATOM 7013 O O . THR B 1 333 ? 24.656 -11.781 -24.5 1 97.31 333 THR B O 1
ATOM 7016 N N . GLY B 1 334 ? 24.562 -12.711 -22.469 1 98.31 334 GLY B N 1
ATOM 7017 C CA . GLY B 1 334 ? 24.578 -14.062 -23.016 1 98.31 334 GLY B CA 1
ATOM 7018 C C . GLY B 1 334 ? 24.672 -15.133 -21.938 1 98.31 334 GLY B C 1
ATOM 7019 O O . GLY B 1 334 ? 24.594 -14.828 -20.75 1 98.31 334 GLY B O 1
ATOM 7020 N N . VAL B 1 335 ? 24.703 -16.375 -22.422 1 98.81 335 VAL B N 1
ATOM 7021 C CA . VAL B 1 335 ? 24.844 -17.5 -21.516 1 98.81 335 VAL B CA 1
ATOM 7022 C C . VAL B 1 335 ? 25.891 -18.484 -22.062 1 98.81 335 VAL B C 1
ATOM 7024 O O . VAL B 1 335 ? 26.125 -18.531 -23.281 1 98.81 335 VAL B O 1
ATOM 7027 N N . ARG B 1 336 ? 26.5 -19.188 -21.172 1 98.69 336 ARG B N 1
ATOM 7028 C CA . ARG B 1 336 ? 27.453 -20.234 -21.531 1 98.69 336 ARG B CA 1
ATOM 7029 C C . ARG B 1 336 ? 26.969 -21.609 -21.094 1 98.69 336 ARG B C 1
ATOM 7031 O O . ARG B 1 336 ? 26.547 -21.781 -19.953 1 98.69 336 ARG B O 1
ATOM 7038 N N . LEU B 1 337 ? 26.984 -22.562 -22.047 1 98.44 337 LEU B N 1
ATOM 7039 C CA . LEU B 1 337 ? 26.609 -23.938 -21.75 1 98.44 337 LEU B CA 1
ATOM 7040 C C . LEU B 1 337 ? 27.781 -24.688 -21.125 1 98.44 337 LEU B C 1
ATOM 7042 O O . LEU B 1 337 ? 28.922 -24.234 -21.172 1 98.44 337 LEU B O 1
ATOM 7046 N N . ALA B 1 338 ? 27.422 -25.781 -20.531 1 97.06 338 ALA B N 1
ATOM 7047 C CA . ALA B 1 338 ? 28.422 -26.672 -19.922 1 97.06 338 ALA B CA 1
ATOM 7048 C C . ALA B 1 338 ? 29.438 -27.141 -20.969 1 97.06 338 ALA B C 1
ATOM 7050 O O . ALA B 1 338 ? 30.609 -27.359 -20.656 1 97.06 338 ALA B O 1
ATOM 7051 N N . ASP B 1 339 ? 29.047 -27.25 -22.219 1 96.62 339 ASP B N 1
ATOM 7052 C CA . ASP B 1 339 ? 29.938 -27.734 -23.266 1 96.62 339 ASP B CA 1
ATOM 7053 C C . ASP B 1 339 ? 30.734 -26.594 -23.891 1 96.62 339 ASP B C 1
ATOM 7055 O O . ASP B 1 339 ? 31.453 -26.797 -24.875 1 96.62 339 ASP B O 1
ATOM 7059 N N . GLY B 1 340 ? 30.531 -25.406 -23.453 1 96.62 340 GLY B N 1
ATOM 7060 C CA . GLY B 1 340 ? 31.375 -24.281 -23.859 1 96.62 340 GLY B CA 1
ATOM 7061 C C . GLY B 1 340 ? 30.688 -23.359 -24.844 1 96.62 340 GLY B C 1
ATOM 7062 O O . GLY B 1 340 ? 31.109 -22.219 -25.047 1 96.62 340 GLY B O 1
ATOM 7063 N N . ARG B 1 341 ? 29.641 -23.734 -25.531 1 97.75 341 ARG B N 1
ATOM 7064 C CA . ARG B 1 341 ? 28.906 -22.891 -26.469 1 97.75 341 ARG B CA 1
ATOM 7065 C C . ARG B 1 341 ? 28.344 -21.656 -25.781 1 97.75 341 ARG B C 1
ATOM 7067 O O . ARG B 1 341 ? 27.906 -21.734 -24.625 1 97.75 341 ARG B O 1
ATOM 7074 N N . VAL B 1 342 ? 28.391 -20.625 -26.516 1 98.5 342 VAL B N 1
ATOM 7075 C CA . VAL B 1 342 ? 27.891 -19.359 -26 1 98.5 342 VAL B CA 1
ATOM 7076 C C . VAL B 1 342 ? 26.734 -18.859 -26.859 1 98.5 342 VAL B C 1
ATOM 7078 O O . VAL B 1 342 ? 26.844 -18.828 -28.094 1 98.5 342 VAL B O 1
ATOM 7081 N N . PHE B 1 343 ? 25.641 -18.562 -26.281 1 98.75 343 PHE B N 1
ATOM 7082 C CA . PHE B 1 343 ? 24.5 -17.938 -26.938 1 98.75 343 PHE B CA 1
ATOM 7083 C C . PHE B 1 343 ? 24.359 -16.484 -26.484 1 98.75 343 PHE B C 1
ATOM 7085 O O . PHE B 1 343 ? 24.188 -16.219 -25.297 1 98.75 343 PHE B O 1
ATOM 7092 N N . ARG B 1 344 ? 24.406 -15.609 -27.375 1 98.56 344 ARG B N 1
ATOM 7093 C CA . ARG B 1 344 ? 24.281 -14.188 -27.062 1 98.56 344 ARG B CA 1
ATOM 7094 C C . ARG B 1 344 ? 22.859 -13.688 -27.312 1 98.56 344 ARG B C 1
ATOM 7096 O O . ARG B 1 344 ? 22.172 -14.203 -28.188 1 98.56 344 ARG B O 1
ATOM 7103 N N . GLY B 1 345 ? 22.469 -12.734 -26.531 1 98.5 345 GLY B N 1
ATOM 7104 C CA . GLY B 1 345 ? 21.141 -12.172 -26.688 1 98.5 345 GLY B CA 1
ATOM 7105 C C . GLY B 1 345 ? 21 -10.781 -26.094 1 98.5 345 GLY B C 1
ATOM 7106 O O . GLY B 1 345 ? 21.797 -10.391 -25.234 1 98.5 345 GLY B O 1
ATOM 7107 N N . LYS B 1 346 ? 20.016 -10.062 -26.578 1 98.19 346 LYS B N 1
ATOM 7108 C CA . LYS B 1 346 ? 19.688 -8.734 -26.047 1 98.19 346 LYS B CA 1
ATOM 7109 C C . LYS B 1 346 ? 18.984 -8.836 -24.703 1 98.19 346 LYS B C 1
ATOM 7111 O O . LYS B 1 346 ? 19.031 -7.906 -23.891 1 98.19 346 LYS B O 1
ATOM 7116 N N . SER B 1 347 ? 18.25 -9.945 -24.5 1 98.69 347 SER B N 1
ATOM 7117 C CA . SER B 1 347 ? 17.547 -10.258 -23.266 1 98.69 347 SER B CA 1
ATOM 7118 C C . SER B 1 347 ? 17.828 -11.695 -22.828 1 98.69 347 SER B C 1
ATOM 7120 O O . SER B 1 347 ? 17.719 -12.625 -23.625 1 98.69 347 SER B O 1
ATOM 7122 N N . ILE B 1 348 ? 18.234 -11.789 -21.609 1 98.88 348 ILE B N 1
ATOM 7123 C CA . ILE B 1 348 ? 18.422 -13.094 -21 1 98.88 348 ILE B CA 1
ATOM 7124 C C . ILE B 1 348 ? 17.297 -13.367 -20.016 1 98.88 348 ILE B C 1
ATOM 7126 O O . ILE B 1 348 ? 17.094 -12.617 -19.047 1 98.88 348 ILE B O 1
ATOM 7130 N N . ILE B 1 349 ? 16.516 -14.43 -20.25 1 98.94 349 ILE B N 1
ATOM 7131 C CA . ILE B 1 349 ? 15.344 -14.75 -19.438 1 98.94 349 ILE B CA 1
ATOM 7132 C C . ILE B 1 349 ? 15.57 -16.078 -18.703 1 98.94 349 ILE B C 1
ATOM 7134 O O . ILE B 1 349 ? 15.719 -17.125 -19.344 1 98.94 349 ILE B O 1
ATOM 7138 N N . SER B 1 350 ? 15.57 -16.031 -17.422 1 98.81 350 SER B N 1
ATOM 7139 C CA . SER B 1 350 ? 15.805 -17.219 -16.625 1 98.81 350 SER B CA 1
ATOM 7140 C C . SER B 1 350 ? 14.5 -17.828 -16.141 1 98.81 350 SER B C 1
ATOM 7142 O O . SER B 1 350 ? 13.773 -17.203 -15.359 1 98.81 350 SER B O 1
ATOM 7144 N N . ASN B 1 351 ? 14.219 -19 -16.547 1 98.38 351 ASN B N 1
ATOM 7145 C CA . ASN B 1 351 ? 13.094 -19.781 -16.031 1 98.38 351 ASN B CA 1
ATOM 7146 C C . ASN B 1 351 ? 13.539 -20.75 -14.938 1 98.38 351 ASN B C 1
ATOM 7148 O O . ASN B 1 351 ? 12.773 -21.625 -14.523 1 98.38 351 ASN B O 1
ATOM 7152 N N . ALA B 1 352 ? 14.781 -20.672 -14.492 1 96.88 352 ALA B N 1
ATOM 7153 C CA . ALA B 1 352 ? 15.266 -21.391 -13.32 1 96.88 352 ALA B CA 1
ATOM 7154 C C . ALA B 1 352 ? 14.812 -20.719 -12.031 1 96.88 352 ALA B C 1
ATOM 7156 O O . ALA B 1 352 ? 14.258 -19.609 -12.062 1 96.88 352 ALA B O 1
ATOM 7157 N N . THR B 1 353 ? 15.016 -21.422 -10.898 1 95.44 353 THR B N 1
ATOM 7158 C CA . THR B 1 353 ? 14.719 -20.766 -9.633 1 95.44 353 THR B CA 1
ATOM 7159 C C . THR B 1 353 ? 15.609 -19.531 -9.438 1 95.44 353 THR B C 1
ATOM 7161 O O . THR B 1 353 ? 16.719 -19.469 -9.992 1 95.44 353 THR B O 1
ATOM 7164 N N . ARG B 1 354 ? 15.156 -18.609 -8.711 1 95.31 354 ARG B N 1
ATOM 7165 C CA . ARG B 1 354 ? 15.969 -17.422 -8.43 1 95.31 354 ARG B CA 1
ATOM 7166 C C . ARG B 1 354 ? 17.25 -17.797 -7.711 1 95.31 354 ARG B C 1
ATOM 7168 O O . ARG B 1 354 ? 18.297 -17.188 -7.934 1 95.31 354 ARG B O 1
ATOM 7175 N N . TRP B 1 355 ? 17.219 -18.812 -6.863 1 95.25 355 TRP B N 1
ATOM 7176 C CA . TRP B 1 355 ? 18.422 -19.297 -6.195 1 95.25 355 TRP B CA 1
ATOM 7177 C C . TRP B 1 355 ? 19.438 -19.812 -7.207 1 95.25 355 TRP B C 1
ATOM 7179 O O . TRP B 1 355 ? 20.625 -19.5 -7.121 1 95.25 355 TRP B O 1
ATOM 7189 N N . ASP B 1 356 ? 18.953 -20.547 -8.141 1 96.12 356 ASP B N 1
ATOM 7190 C CA . ASP B 1 356 ? 19.828 -21.062 -9.195 1 96.12 356 ASP B CA 1
ATOM 7191 C C . ASP B 1 356 ? 20.359 -19.922 -10.07 1 96.12 356 ASP B C 1
ATOM 7193 O O . ASP B 1 356 ? 21.531 -19.922 -10.461 1 96.12 356 ASP B O 1
ATOM 7197 N N . THR B 1 357 ? 19.516 -18.969 -10.359 1 97.44 357 THR B N 1
ATOM 7198 C CA . THR B 1 357 ? 19.859 -17.875 -11.258 1 97.44 357 THR B CA 1
ATOM 7199 C C . THR B 1 357 ? 20.922 -16.969 -10.648 1 97.44 357 THR B C 1
ATOM 7201 O O . THR B 1 357 ? 21.984 -16.75 -11.25 1 97.44 357 THR B O 1
ATOM 7204 N N . PHE B 1 358 ? 20.719 -16.531 -9.453 1 96.19 358 PHE B N 1
ATOM 7205 C CA . PHE B 1 358 ? 21.547 -15.461 -8.914 1 96.19 358 PHE B CA 1
ATOM 7206 C C . PHE B 1 358 ? 22.719 -16.031 -8.117 1 96.19 358 PHE B C 1
ATOM 7208 O O . PHE B 1 358 ? 23.781 -15.406 -8.031 1 96.19 358 PHE B O 1
ATOM 7215 N N . GLU B 1 359 ? 22.562 -17.141 -7.551 1 93.19 359 GLU B N 1
ATOM 7216 C CA . GLU B 1 359 ? 23.672 -17.75 -6.824 1 93.19 359 GLU B CA 1
ATOM 7217 C C . GLU B 1 359 ? 24.453 -18.719 -7.715 1 93.19 359 GLU B C 1
ATOM 7219 O O . GLU B 1 359 ? 25.688 -18.781 -7.641 1 93.19 359 GLU B O 1
ATOM 7224 N N . GLY B 1 360 ? 23.844 -19.469 -8.547 1 93.75 360 GLY B N 1
ATOM 7225 C CA . GLY B 1 360 ? 24.484 -20.484 -9.367 1 93.75 360 GLY B CA 1
ATOM 7226 C C . GLY B 1 360 ? 25 -19.938 -10.688 1 93.75 360 GLY B C 1
ATOM 7227 O O . GLY B 1 360 ? 26.219 -19.875 -10.906 1 93.75 360 GLY B O 1
ATOM 7228 N N . LEU B 1 361 ? 24.125 -19.422 -11.469 1 96.88 361 LEU B N 1
ATOM 7229 C CA . LEU B 1 361 ? 24.438 -19.047 -12.844 1 96.88 361 LEU B CA 1
ATOM 7230 C C . LEU B 1 361 ? 25.203 -17.719 -12.883 1 96.88 361 LEU B C 1
ATOM 7232 O O . LEU B 1 361 ? 26.125 -17.562 -13.68 1 96.88 361 LEU B O 1
ATOM 7236 N N . MET B 1 362 ? 24.812 -16.766 -12.086 1 94.62 362 MET B N 1
ATOM 7237 C CA . MET B 1 362 ? 25.484 -15.461 -12.078 1 94.62 362 MET B CA 1
ATOM 7238 C C . MET B 1 362 ? 26.641 -15.445 -11.094 1 94.62 362 MET B C 1
ATOM 7240 O O . MET B 1 362 ? 27.641 -14.766 -11.328 1 94.62 362 MET B O 1
ATOM 7244 N N . GLY B 1 363 ? 26.484 -16.203 -10 1 92.5 363 GLY B N 1
ATOM 7245 C CA . GLY B 1 363 ? 27.484 -16.203 -8.938 1 92.5 363 GLY B CA 1
ATOM 7246 C C . GLY B 1 363 ? 27.109 -15.281 -7.781 1 92.5 363 GLY B C 1
ATOM 7247 O O . GLY B 1 363 ? 26.562 -14.195 -7.992 1 92.5 363 GLY B O 1
ATOM 7248 N N . GLU B 1 364 ? 27.531 -15.617 -6.621 1 89.81 364 GLU B N 1
ATOM 7249 C CA . GLU B 1 364 ? 27.156 -14.938 -5.387 1 89.81 364 GLU B CA 1
ATOM 7250 C C . GLU B 1 364 ? 27.734 -13.531 -5.336 1 89.81 364 GLU B C 1
ATOM 7252 O O . GLU B 1 364 ? 27.125 -12.617 -4.773 1 89.81 364 GLU B O 1
ATOM 7257 N N . SER B 1 365 ? 28.875 -13.305 -5.891 1 89.75 365 SER B N 1
ATOM 7258 C CA . SER B 1 365 ? 29.562 -12.023 -5.812 1 89.75 365 SER B CA 1
ATOM 7259 C C . SER B 1 365 ? 28.844 -10.953 -6.629 1 89.75 365 SER B C 1
ATOM 7261 O O . SER B 1 365 ? 28.984 -9.758 -6.352 1 89.75 365 SER B O 1
ATOM 7263 N N . LYS B 1 366 ? 28.047 -11.383 -7.539 1 90.81 366 LYS B N 1
ATOM 7264 C CA . LYS B 1 366 ? 27.359 -10.438 -8.414 1 90.81 366 LYS B CA 1
ATOM 7265 C C . LYS B 1 366 ? 25.891 -10.305 -8.047 1 90.81 366 LYS B C 1
ATOM 7267 O O . LYS B 1 366 ? 25.125 -9.664 -8.773 1 90.81 366 LYS B O 1
ATOM 7272 N N . MET B 1 367 ? 25.547 -10.898 -6.984 1 91.75 367 MET B N 1
ATOM 7273 C CA . MET B 1 367 ? 24.141 -10.883 -6.578 1 91.75 367 MET B CA 1
ATOM 7274 C C . MET B 1 367 ? 23.703 -9.484 -6.164 1 91.75 367 MET B C 1
ATOM 7276 O O . MET B 1 367 ? 24.312 -8.875 -5.281 1 91.75 367 MET B O 1
ATOM 7280 N N . PRO B 1 368 ? 22.656 -9 -6.797 1 90.94 368 PRO B N 1
ATOM 7281 C CA . PRO B 1 368 ? 22.172 -7.66 -6.426 1 90.94 368 PRO B CA 1
ATOM 7282 C C . PRO B 1 368 ? 21.562 -7.621 -5.031 1 90.94 368 PRO B C 1
ATOM 7284 O O . PRO B 1 368 ? 21.109 -8.656 -4.516 1 90.94 368 PRO B O 1
ATOM 7287 N N . GLU B 1 369 ? 21.484 -6.449 -4.465 1 87.5 369 GLU B N 1
ATOM 7288 C CA . GLU B 1 369 ? 20.922 -6.25 -3.133 1 87.5 369 GLU B CA 1
ATOM 7289 C C . GLU B 1 369 ? 19.438 -6.641 -3.098 1 87.5 369 GLU B C 1
ATOM 7291 O O . GLU B 1 369 ? 18.953 -7.176 -2.098 1 87.5 369 GLU B O 1
ATOM 7296 N N . SER B 1 370 ? 18.781 -6.336 -4.145 1 88.69 370 SER B N 1
ATOM 7297 C CA . SER B 1 370 ? 17.359 -6.664 -4.219 1 88.69 370 SER B CA 1
ATOM 7298 C C . SER B 1 370 ? 17.141 -8.164 -4.055 1 88.69 370 SER B C 1
ATOM 7300 O O . SER B 1 370 ? 16.125 -8.586 -3.477 1 88.69 370 SER B O 1
ATOM 7302 N N . GLU B 1 371 ? 18.016 -8.961 -4.547 1 92.62 371 GLU B N 1
ATOM 7303 C CA . GLU B 1 371 ? 17.891 -10.414 -4.422 1 92.62 371 GLU B CA 1
ATOM 7304 C C . GLU B 1 371 ? 18.172 -10.875 -2.996 1 92.62 371 GLU B C 1
ATOM 7306 O O . GLU B 1 371 ? 17.578 -11.828 -2.514 1 92.62 371 GLU B O 1
ATOM 7311 N N . LYS B 1 372 ? 19.078 -10.219 -2.363 1 92.69 372 LYS B N 1
ATOM 7312 C CA . LYS B 1 372 ? 19.312 -10.516 -0.952 1 92.69 372 LYS B CA 1
ATOM 7313 C C . LYS B 1 372 ? 18.062 -10.234 -0.116 1 92.69 372 LYS B C 1
ATOM 7315 O O . LYS B 1 372 ? 17.719 -11.023 0.771 1 92.69 372 LYS B O 1
ATOM 7320 N N . LEU B 1 373 ? 17.469 -9.117 -0.428 1 89.94 373 LEU B N 1
ATOM 7321 C CA . LEU B 1 373 ? 16.234 -8.766 0.262 1 89.94 373 LEU B CA 1
ATOM 7322 C C . LEU B 1 373 ? 15.133 -9.781 -0.039 1 89.94 373 LEU B C 1
ATOM 7324 O O . LEU B 1 373 ? 14.352 -10.133 0.845 1 89.94 373 LEU B O 1
ATOM 7328 N N . PHE B 1 374 ? 15.062 -10.234 -1.267 1 92.62 374 PHE B N 1
ATOM 7329 C CA . PHE B 1 374 ? 14.102 -11.258 -1.652 1 92.62 374 PHE B CA 1
ATOM 7330 C C . PHE B 1 374 ? 14.242 -12.492 -0.766 1 92.62 374 PHE B C 1
ATOM 7332 O O . PHE B 1 374 ? 13.242 -13.062 -0.32 1 92.62 374 PHE B O 1
ATOM 7339 N N . ARG B 1 375 ? 15.422 -12.898 -0.474 1 93.38 375 ARG B N 1
ATOM 7340 C CA . ARG B 1 375 ? 15.703 -14.109 0.288 1 93.38 375 ARG B CA 1
ATOM 7341 C C . ARG B 1 375 ? 15.297 -13.945 1.748 1 93.38 375 ARG B C 1
ATOM 7343 O O . ARG B 1 375 ? 15.156 -14.93 2.473 1 93.38 375 ARG B O 1
ATOM 7350 N N . LYS B 1 376 ? 15.125 -12.766 2.121 1 92.12 376 LYS B N 1
ATOM 7351 C CA . LYS B 1 376 ? 14.594 -12.516 3.455 1 92.12 376 LYS B CA 1
ATOM 7352 C C . LYS B 1 376 ? 13.07 -12.602 3.461 1 92.12 376 LYS B C 1
ATOM 7354 O O . LYS B 1 376 ? 12.469 -13.023 4.449 1 92.12 376 LYS B O 1
ATOM 7359 N N . ARG B 1 377 ? 12.477 -12.227 2.391 1 92.5 377 ARG B N 1
ATOM 7360 C CA . ARG B 1 377 ? 11.023 -12.188 2.285 1 92.5 377 ARG B CA 1
ATOM 7361 C C . ARG B 1 377 ? 10.461 -13.562 1.932 1 92.5 377 ARG B C 1
ATOM 7363 O O . ARG B 1 377 ? 9.344 -13.898 2.324 1 92.5 377 ARG B O 1
ATOM 7370 N N . TYR B 1 378 ? 11.273 -14.32 1.167 1 94.62 378 TYR B N 1
ATOM 7371 C CA . TYR B 1 378 ? 10.805 -15.617 0.683 1 94.62 378 TYR B CA 1
ATOM 7372 C C . TYR B 1 378 ? 11.797 -16.719 1.021 1 94.62 378 TYR B C 1
ATOM 7374 O O . TYR B 1 378 ? 13 -16.469 1.135 1 94.62 378 TYR B O 1
ATOM 7382 N N . LYS B 1 379 ? 11.242 -17.844 1.186 1 96.19 379 LYS B N 1
ATOM 7383 C CA . LYS B 1 379 ? 12.016 -19.062 1.389 1 96.19 379 LYS B CA 1
ATOM 7384 C C . LYS B 1 379 ? 11.555 -20.172 0.45 1 96.19 379 LYS B C 1
ATOM 7386 O O . LYS B 1 379 ? 10.523 -20.047 -0.213 1 96.19 379 LYS B O 1
ATOM 7391 N N . LYS B 1 380 ? 12.352 -21.203 0.384 1 96.19 380 LYS B N 1
ATOM 7392 C CA . LYS B 1 380 ? 11.984 -22.344 -0.462 1 96.19 380 LYS B CA 1
ATOM 7393 C C . LYS B 1 380 ? 10.805 -23.109 0.126 1 96.19 380 LYS B C 1
ATOM 7395 O O . LYS B 1 380 ? 10.75 -23.328 1.336 1 96.19 380 LYS B O 1
ATOM 7400 N N . SER B 1 381 ? 9.867 -23.422 -0.71 1 96.19 381 SER B N 1
ATOM 7401 C CA . SER B 1 381 ? 8.852 -24.406 -0.323 1 96.19 381 SER B CA 1
ATOM 7402 C C . SER B 1 381 ? 9.43 -25.812 -0.299 1 96.19 381 SER B C 1
ATOM 7404 O O . SER B 1 381 ? 10.516 -26.047 -0.833 1 96.19 381 SER B O 1
ATOM 7406 N N . PRO B 1 382 ? 8.719 -26.734 0.331 1 96 382 PRO B N 1
ATOM 7407 C CA . PRO B 1 382 ? 9.133 -28.141 0.193 1 96 382 PRO B CA 1
ATOM 7408 C C . PRO B 1 382 ? 9.031 -28.641 -1.245 1 96 382 PRO B C 1
ATOM 7410 O O . PRO B 1 382 ? 8.352 -28.031 -2.072 1 96 382 PRO B O 1
ATOM 7413 N N . SER B 1 383 ? 9.812 -29.656 -1.412 1 96.62 383 SER B N 1
ATOM 7414 C CA . SER B 1 383 ? 9.602 -30.453 -2.607 1 96.62 383 SER B CA 1
ATOM 7415 C C . SER B 1 383 ? 8.453 -31.438 -2.414 1 96.62 383 SER B C 1
ATOM 7417 O O . SER B 1 383 ? 7.551 -31.188 -1.611 1 96.62 383 SER B O 1
ATOM 7419 N N . PHE B 1 384 ? 8.43 -32.469 -3.262 1 96.62 384 PHE B N 1
ATOM 7420 C CA . PHE B 1 384 ? 7.387 -33.5 -3.152 1 96.62 384 PHE B CA 1
ATOM 7421 C C . PHE B 1 384 ? 7.977 -34.875 -3.23 1 96.62 384 PHE B C 1
ATOM 7423 O O . PHE B 1 384 ? 9.008 -35.094 -3.869 1 96.62 384 PHE B O 1
ATOM 7430 N N . LEU B 1 385 ? 7.371 -35.75 -2.498 1 97.62 385 LEU B N 1
ATOM 7431 C CA . LEU B 1 385 ? 7.477 -37.156 -2.777 1 97.62 385 LEU B CA 1
ATOM 7432 C C . LEU B 1 385 ? 6.316 -37.656 -3.645 1 97.62 385 LEU B C 1
ATOM 7434 O O . LEU B 1 385 ? 5.152 -37.375 -3.33 1 97.62 385 LEU B O 1
ATOM 7438 N N . SER B 1 386 ? 6.637 -38.312 -4.758 1 97.12 386 SER B N 1
ATOM 7439 C CA . SER B 1 386 ? 5.598 -38.75 -5.691 1 97.12 386 SER B CA 1
ATOM 7440 C C . SER B 1 386 ? 5.625 -40.25 -5.895 1 97.12 386 SER B C 1
ATOM 7442 O O . SER B 1 386 ? 6.699 -40.875 -5.918 1 97.12 386 SER B O 1
ATOM 7444 N N . ILE B 1 387 ? 4.48 -40.812 -6.008 1 97.94 387 ILE B N 1
ATOM 7445 C CA . ILE B 1 387 ? 4.305 -42.219 -6.328 1 97.94 387 ILE B CA 1
ATOM 7446 C C . ILE B 1 387 ? 3.398 -42.344 -7.547 1 97.94 387 ILE B C 1
ATOM 7448 O O . ILE B 1 387 ? 2.201 -42.062 -7.477 1 97.94 387 ILE B O 1
ATOM 7452 N N . HIS B 1 388 ? 3.986 -42.812 -8.617 1 97.5 388 HIS B N 1
ATOM 7453 C CA . HIS B 1 388 ? 3.221 -43.156 -9.812 1 97.5 388 HIS B CA 1
ATOM 7454 C C . HIS B 1 388 ? 2.883 -44.625 -9.867 1 97.5 388 HIS B C 1
ATOM 7456 O O . HIS B 1 388 ? 3.781 -45.469 -9.906 1 97.5 388 HIS B O 1
ATOM 7462 N N . MET B 1 389 ? 1.543 -44.875 -9.992 1 97.81 389 MET B N 1
ATOM 7463 C CA . MET B 1 389 ? 1.117 -46.281 -9.914 1 97.81 389 MET B CA 1
ATOM 7464 C C . MET B 1 389 ? 0.203 -46.625 -11.086 1 97.81 389 MET B C 1
ATOM 7466 O O . MET B 1 389 ? -0.615 -45.812 -11.508 1 97.81 389 MET B O 1
ATOM 7470 N N . GLY B 1 390 ? 0.415 -47.719 -11.633 1 97.5 390 GLY B N 1
ATOM 7471 C CA . GLY B 1 390 ? -0.579 -48.406 -12.438 1 97.5 390 GLY B CA 1
ATOM 7472 C C . GLY B 1 390 ? -1.363 -49.469 -11.664 1 97.5 390 GLY B C 1
ATOM 7473 O O . GLY B 1 390 ? -0.779 -50.344 -11.016 1 97.5 390 GLY B O 1
ATOM 7474 N N . VAL B 1 391 ? -2.695 -49.344 -11.68 1 97.81 391 VAL B N 1
ATOM 7475 C CA . VAL B 1 391 ? -3.516 -50.219 -10.852 1 97.81 391 VAL B CA 1
ATOM 7476 C C . VAL B 1 391 ? -4.59 -50.906 -11.703 1 97.81 391 VAL B C 1
ATOM 7478 O O . VAL B 1 391 ? -4.957 -50.375 -12.766 1 97.81 391 VAL B O 1
ATOM 7481 N N . LYS B 1 392 ? -5.117 -52 -11.172 1 96.62 392 LYS B N 1
ATOM 7482 C CA . LYS B 1 392 ? -6.266 -52.625 -11.805 1 96.62 392 LYS B CA 1
ATOM 7483 C C . LYS B 1 392 ? -7.496 -51.719 -11.75 1 96.62 392 LYS B C 1
ATOM 7485 O O . LYS B 1 392 ? -7.734 -51.062 -10.742 1 96.62 392 LYS B O 1
ATOM 7490 N N . ALA B 1 393 ? -8.273 -51.75 -12.828 1 94.88 393 ALA B N 1
ATOM 7491 C CA . ALA B 1 393 ? -9.414 -50.844 -12.953 1 94.88 393 ALA B CA 1
ATOM 7492 C C . ALA B 1 393 ? -10.438 -51.094 -11.844 1 94.88 393 ALA B C 1
ATOM 7494 O O . ALA B 1 393 ? -11.102 -50.156 -11.391 1 94.88 393 ALA B O 1
ATOM 7495 N N . ASP B 1 394 ? -10.484 -52.25 -11.328 1 92.19 394 ASP B N 1
ATOM 7496 C CA . ASP B 1 394 ? -11.523 -52.625 -10.359 1 92.19 394 ASP B CA 1
ATOM 7497 C C . ASP B 1 394 ? -11.219 -52.031 -8.984 1 92.19 394 ASP B C 1
ATOM 7499 O O . ASP B 1 394 ? -12.078 -52.031 -8.102 1 92.19 394 ASP B O 1
ATOM 7503 N N . VAL B 1 395 ? -10.062 -51.531 -8.82 1 93.5 395 VAL B N 1
ATOM 7504 C CA . VAL B 1 395 ? -9.703 -50.875 -7.57 1 93.5 395 VAL B CA 1
ATOM 7505 C C . VAL B 1 395 ? -10.547 -49.625 -7.387 1 93.5 395 VAL B C 1
ATOM 7507 O O . VAL B 1 395 ? -10.852 -49.219 -6.258 1 93.5 395 VAL B O 1
ATOM 7510 N N . LEU B 1 396 ? -10.898 -48.969 -8.508 1 94.25 396 LEU B N 1
ATOM 7511 C CA . LEU B 1 396 ? -11.633 -47.719 -8.469 1 94.25 396 LEU B CA 1
ATOM 7512 C C . LEU B 1 396 ? -13.094 -47.938 -8.828 1 94.25 396 LEU B C 1
ATOM 7514 O O . LEU B 1 396 ? -13.414 -48.344 -9.945 1 94.25 396 LEU B O 1
ATOM 7518 N N . PRO B 1 397 ? -13.938 -47.594 -7.953 1 89.62 397 PRO B N 1
ATOM 7519 C CA . PRO B 1 397 ? -15.352 -47.656 -8.32 1 89.62 397 PRO B CA 1
ATOM 7520 C C . PRO B 1 397 ? -15.695 -46.719 -9.469 1 89.62 397 PRO B C 1
ATOM 7522 O O . PRO B 1 397 ? -14.992 -45.719 -9.703 1 89.62 397 PRO B O 1
ATOM 7525 N N . PRO B 1 398 ? -16.75 -47 -10.242 1 85.31 398 PRO B N 1
ATOM 7526 C CA . PRO B 1 398 ? -17.125 -46.188 -11.422 1 85.31 398 PRO B CA 1
ATOM 7527 C C . PRO B 1 398 ? -17.359 -44.719 -11.102 1 85.31 398 PRO B C 1
ATOM 7529 O O . PRO B 1 398 ? -17.125 -43.844 -11.938 1 85.31 398 PRO B O 1
ATOM 7532 N N . ASP B 1 399 ? -17.75 -44.281 -9.961 1 88.38 399 ASP B N 1
ATOM 7533 C CA . ASP B 1 399 ? -18.094 -42.906 -9.648 1 88.38 399 ASP B CA 1
ATOM 7534 C C . ASP B 1 399 ? -16.984 -42.25 -8.828 1 88.38 399 ASP B C 1
ATOM 7536 O O . ASP B 1 399 ? -17.234 -41.25 -8.148 1 88.38 399 ASP B O 1
ATOM 7540 N N . THR B 1 400 ? -15.797 -42.75 -9.102 1 94.94 400 THR B N 1
ATOM 7541 C CA . THR B 1 400 ? -14.68 -42.188 -8.359 1 94.94 400 THR B CA 1
ATOM 7542 C C . THR B 1 400 ? -14.305 -40.812 -8.922 1 94.94 400 THR B C 1
ATOM 7544 O O . THR B 1 400 ? -14.219 -40.625 -10.141 1 94.94 400 THR B O 1
ATOM 7547 N N . ASP B 1 401 ? -14.148 -39.812 -8.039 1 96.44 401 ASP B N 1
ATOM 7548 C CA . ASP B 1 401 ? -13.656 -38.5 -8.445 1 96.44 401 ASP B CA 1
ATOM 7549 C C . ASP B 1 401 ? -12.188 -38.562 -8.859 1 96.44 401 ASP B C 1
ATOM 7551 O O . ASP B 1 401 ? -11.477 -39.5 -8.477 1 96.44 401 ASP B O 1
ATOM 7555 N N . VAL B 1 402 ? -11.75 -37.656 -9.586 1 97.12 402 VAL B N 1
ATOM 7556 C CA . VAL B 1 402 ? -10.438 -37.688 -10.211 1 97.12 402 VAL B CA 1
ATOM 7557 C C . VAL B 1 402 ? -9.367 -37.219 -9.227 1 97.12 402 VAL B C 1
ATOM 7559 O O . VAL B 1 402 ? -8.289 -37.812 -9.148 1 97.12 402 VAL B O 1
ATOM 7562 N N . HIS B 1 403 ? -9.617 -36.125 -8.531 1 97.69 403 HIS B N 1
ATOM 7563 C CA . HIS B 1 403 ? -8.633 -35.531 -7.629 1 97.69 403 HIS B CA 1
ATOM 7564 C C . HIS B 1 403 ? -9.109 -35.594 -6.184 1 97.69 403 HIS B C 1
ATOM 7566 O O . HIS B 1 403 ? -10.242 -35.219 -5.883 1 97.69 403 HIS B O 1
ATOM 7572 N N . HIS B 1 404 ? -8.25 -36.094 -5.328 1 97.75 404 HIS B N 1
ATOM 7573 C CA . HIS B 1 404 ? -8.547 -36.219 -3.904 1 97.75 404 HIS B CA 1
ATOM 7574 C C . HIS B 1 404 ? -7.457 -35.594 -3.055 1 97.75 404 HIS B C 1
ATOM 7576 O O . HIS B 1 404 ? -6.281 -35.594 -3.43 1 97.75 404 HIS B O 1
ATOM 7582 N N . ILE B 1 405 ? -7.871 -34.969 -1.979 1 98.38 405 ILE B N 1
ATOM 7583 C CA . ILE B 1 405 ? -6.965 -34.469 -0.947 1 98.38 405 ILE B CA 1
ATOM 7584 C C . ILE B 1 405 ? -7.277 -35.156 0.383 1 98.38 405 ILE B C 1
ATOM 7586 O O . ILE B 1 405 ? -8.43 -35.156 0.832 1 98.38 405 ILE B O 1
ATOM 7590 N N . LEU B 1 406 ? -6.277 -35.75 0.954 1 98.44 406 LEU B N 1
ATOM 7591 C CA . LEU B 1 406 ? -6.477 -36.438 2.227 1 98.44 406 LEU B CA 1
ATOM 7592 C C . LEU B 1 406 ? -5.656 -35.781 3.33 1 98.44 406 LEU B C 1
ATOM 7594 O O . LEU B 1 406 ? -4.438 -35.625 3.205 1 98.44 406 LEU B O 1
ATOM 7598 N N . VAL B 1 407 ? -6.312 -35.281 4.34 1 98.44 407 VAL B N 1
ATOM 7599 C CA . VAL B 1 407 ? -5.707 -34.844 5.586 1 98.44 407 VAL B CA 1
ATOM 7600 C C . VAL B 1 407 ? -6.273 -35.625 6.762 1 98.44 407 VAL B C 1
ATOM 7602 O O . VAL B 1 407 ? -7.473 -35.562 7.043 1 98.44 407 VAL B O 1
ATOM 7605 N N . GLU B 1 408 ? -5.461 -36.25 7.465 1 97.19 408 GLU B N 1
ATOM 7606 C CA . GLU B 1 408 ? -5.93 -37.156 8.531 1 97.19 408 GLU B CA 1
ATOM 7607 C C . GLU B 1 408 ? -6 -36.406 9.867 1 97.19 408 GLU B C 1
ATOM 7609 O O . GLU B 1 408 ? -6.789 -36.781 10.742 1 97.19 408 GLU B O 1
ATOM 7614 N N . THR B 1 409 ? -5.094 -35.438 10.125 1 96.56 409 THR B N 1
ATOM 7615 C CA . THR B 1 409 ? -5.137 -34.531 11.273 1 96.56 409 THR B CA 1
ATOM 7616 C C . THR B 1 409 ? -4.805 -33.094 10.867 1 96.56 409 THR B C 1
ATOM 7618 O O . THR B 1 409 ? -3.879 -32.875 10.086 1 96.56 409 THR B O 1
ATOM 7621 N N . TRP B 1 410 ? -5.566 -32.156 11.445 1 96.75 410 TRP B N 1
ATOM 7622 C CA . TRP B 1 410 ? -5.367 -30.766 11.078 1 96.75 410 TRP B CA 1
ATOM 7623 C C . TRP B 1 410 ? -3.975 -30.297 11.477 1 96.75 410 TRP B C 1
ATOM 7625 O O . TRP B 1 410 ? -3.367 -29.484 10.781 1 96.75 410 TRP B O 1
ATOM 7635 N N . GLU B 1 411 ? -3.396 -30.781 12.547 1 95.5 411 GLU B N 1
ATOM 7636 C CA . GLU B 1 411 ? -2.098 -30.359 13.07 1 95.5 411 GLU B CA 1
ATOM 7637 C C . GLU B 1 411 ? -0.975 -30.719 12.094 1 95.5 411 GLU B C 1
ATOM 7639 O O . GLU B 1 411 ? 0.06 -30.047 12.062 1 95.5 411 GLU B O 1
ATOM 7644 N N . GLN B 1 412 ? -1.251 -31.734 11.289 1 96.06 412 GLN B N 1
ATOM 7645 C CA . GLN B 1 412 ? -0.203 -32.219 10.398 1 96.06 412 GLN B CA 1
ATOM 7646 C C . GLN B 1 412 ? -0.39 -31.703 8.984 1 96.06 412 GLN B C 1
ATOM 7648 O O . GLN B 1 412 ? 0.408 -32 8.094 1 96.06 412 GLN B O 1
ATOM 7653 N N . MET B 1 413 ? -1.318 -30.891 8.805 1 97.31 413 MET B N 1
ATOM 7654 C CA . MET B 1 413 ? -1.705 -30.453 7.465 1 97.31 413 MET B CA 1
ATOM 7655 C C . MET B 1 413 ? -0.515 -29.859 6.723 1 97.31 413 MET B C 1
ATOM 7657 O O . MET B 1 413 ? -0.273 -30.203 5.559 1 97.31 413 MET B O 1
ATOM 7661 N N . GLU B 1 414 ? 0.282 -29.031 7.406 1 96.38 414 GLU B N 1
ATOM 7662 C CA . GLU B 1 414 ? 1.361 -28.297 6.75 1 96.38 414 GLU B CA 1
ATOM 7663 C C . GLU B 1 414 ? 2.699 -29 6.93 1 96.38 414 GLU B C 1
ATOM 7665 O O . GLU B 1 414 ? 3.736 -28.516 6.477 1 96.38 414 GLU B O 1
ATOM 7670 N N . GLN B 1 415 ? 2.693 -30.188 7.617 1 96.44 415 GLN B N 1
ATOM 7671 C CA . GLN B 1 415 ? 3.914 -30.953 7.848 1 96.44 415 GLN B CA 1
ATOM 7672 C C . GLN B 1 415 ? 4.227 -31.859 6.66 1 96.44 415 GLN B C 1
ATOM 7674 O O . GLN B 1 415 ? 3.336 -32.188 5.871 1 96.44 415 GLN B O 1
ATOM 7679 N N . PRO B 1 416 ? 5.555 -32.25 6.555 1 96.69 416 PRO B N 1
ATOM 7680 C CA . PRO B 1 416 ? 5.879 -33.188 5.488 1 96.69 416 PRO B CA 1
ATOM 7681 C C . PRO B 1 416 ? 5.039 -34.469 5.562 1 96.69 416 PRO B C 1
ATOM 7683 O O . PRO B 1 416 ? 4.922 -35.062 6.633 1 96.69 416 PRO B O 1
ATOM 7686 N N . ARG B 1 417 ? 4.379 -34.812 4.473 1 96.62 417 ARG B N 1
ATOM 7687 C CA . ARG B 1 417 ? 3.611 -36.031 4.273 1 96.62 417 ARG B CA 1
ATOM 7688 C C . ARG B 1 417 ? 2.297 -35.969 5.043 1 96.62 417 ARG B C 1
ATOM 7690 O O . ARG B 1 417 ? 1.629 -37 5.207 1 96.62 417 ARG B O 1
ATOM 7697 N N . GLY B 1 418 ? 2.004 -34.75 5.516 1 97.44 418 GLY B N 1
ATOM 7698 C CA . GLY B 1 418 ? 0.749 -34.594 6.23 1 97.44 418 GLY B CA 1
ATOM 7699 C C . GLY B 1 418 ? -0.459 -34.531 5.316 1 97.44 418 GLY B C 1
ATOM 7700 O O . GLY B 1 418 ? -1.494 -35.125 5.613 1 97.44 418 GLY B O 1
ATOM 7701 N N . THR B 1 419 ? -0.369 -33.844 4.246 1 98.38 419 THR B N 1
ATOM 7702 C CA . THR B 1 419 ? -1.421 -33.75 3.238 1 98.38 419 THR B CA 1
ATOM 7703 C C . THR B 1 419 ? -1.077 -34.594 2.018 1 98.38 419 THR B C 1
ATOM 7705 O O . THR B 1 419 ? -0.01 -34.438 1.423 1 98.38 419 THR B O 1
ATOM 7708 N N . LEU B 1 420 ? -1.96 -35.5 1.643 1 98.38 420 LEU B N 1
ATOM 7709 C CA . LEU B 1 420 ? -1.756 -36.344 0.469 1 98.38 420 LEU B CA 1
ATOM 7710 C C . LEU B 1 420 ? -2.609 -35.875 -0.7 1 98.38 420 LEU B C 1
ATOM 7712 O O . LEU B 1 420 ? -3.807 -35.625 -0.539 1 98.38 420 LEU B O 1
ATOM 7716 N N . PHE B 1 421 ? -1.949 -35.719 -1.798 1 97.94 421 PHE B N 1
ATOM 7717 C CA . PHE B 1 421 ? -2.613 -35.438 -3.064 1 97.94 421 PHE B CA 1
ATOM 7718 C C . PHE B 1 421 ? -2.758 -36.719 -3.893 1 97.94 421 PHE B C 1
ATOM 7720 O O . PHE B 1 421 ? -1.817 -37.5 -3.996 1 97.94 421 PHE B O 1
ATOM 7727 N N . VAL B 1 422 ? -3.904 -36.906 -4.43 1 97.88 422 VAL B N 1
ATOM 7728 C CA . VAL B 1 422 ? -4.113 -38.094 -5.262 1 97.88 422 VAL B CA 1
ATOM 7729 C C . VAL B 1 422 ? -4.84 -37.688 -6.547 1 97.88 422 VAL B C 1
ATOM 7731 O O . VAL B 1 422 ? -5.914 -37.094 -6.496 1 97.88 422 VAL B O 1
ATOM 7734 N N . SER B 1 423 ? -4.285 -38.062 -7.688 1 97.56 423 SER B N 1
ATOM 7735 C CA . SER B 1 423 ? -4.891 -37.781 -8.984 1 97.56 423 SER B CA 1
ATOM 7736 C C . SER B 1 423 ? -4.984 -39.031 -9.844 1 97.56 423 SER B C 1
ATOM 7738 O O . SER B 1 423 ? -4.074 -39.844 -9.844 1 97.56 423 SER B O 1
ATOM 7740 N N . MET B 1 424 ? -6.09 -39.156 -10.523 1 97.38 424 MET B N 1
ATOM 7741 C CA . MET B 1 424 ? -6.328 -40.281 -11.422 1 97.38 424 MET B CA 1
ATOM 7742 C C . MET B 1 424 ? -6.734 -39.781 -12.812 1 97.38 424 MET B C 1
ATOM 7744 O O . MET B 1 424 ? -7.859 -40.031 -13.25 1 97.38 424 MET B O 1
ATOM 7748 N N . PRO B 1 425 ? -5.738 -39.281 -13.523 1 97.12 425 PRO B N 1
ATOM 7749 C CA . PRO B 1 425 ? -6.07 -38.625 -14.789 1 97.12 425 PRO B CA 1
ATOM 7750 C C . PRO B 1 425 ? -6.605 -39.594 -15.836 1 97.12 425 PRO B C 1
ATOM 7752 O O . PRO B 1 425 ? -7.297 -39.156 -16.766 1 97.12 425 PRO B O 1
ATOM 7755 N N . SER B 1 426 ? -6.363 -40.844 -15.703 1 96.94 426 SER B N 1
ATOM 7756 C CA . SER B 1 426 ? -6.828 -41.844 -16.656 1 96.94 426 SER B CA 1
ATOM 7757 C C . SER B 1 426 ? -8.344 -42 -16.594 1 96.94 426 SER B C 1
ATOM 7759 O O . SER B 1 426 ? -8.953 -42.594 -17.5 1 96.94 426 SER B O 1
ATOM 7761 N N . LEU B 1 427 ? -8.953 -41.5 -15.508 1 96.62 427 LEU B N 1
ATOM 7762 C CA . LEU B 1 427 ? -10.406 -41.5 -15.438 1 96.62 427 LEU B CA 1
ATOM 7763 C C . LEU B 1 427 ? -10.992 -40.5 -16.438 1 96.62 427 LEU B C 1
ATOM 7765 O O . LEU B 1 427 ? -12.141 -40.656 -16.859 1 96.62 427 LEU B O 1
ATOM 7769 N N . LEU B 1 428 ? -10.266 -39.531 -16.812 1 96.44 428 LEU B N 1
ATOM 7770 C CA . LEU B 1 428 ? -10.695 -38.531 -17.797 1 96.44 428 LEU B CA 1
ATOM 7771 C C . LEU B 1 428 ? -10.195 -38.906 -19.188 1 96.44 428 LEU B C 1
ATOM 7773 O O . LEU B 1 428 ? -10.906 -38.688 -20.172 1 96.44 428 LEU B O 1
ATOM 7777 N N . ASP B 1 429 ? -8.992 -39.406 -19.266 1 97.25 429 ASP B N 1
ATOM 7778 C CA . ASP B 1 429 ? -8.406 -39.844 -20.531 1 97.25 429 ASP B CA 1
ATOM 7779 C C . ASP B 1 429 ? -7.863 -41.25 -20.438 1 97.25 429 ASP B C 1
ATOM 7781 O O . ASP B 1 429 ? -6.691 -41.469 -20.109 1 97.25 429 ASP B O 1
ATOM 7785 N N . PRO B 1 430 ? -8.547 -42.188 -20.859 1 95.62 430 PRO B N 1
ATOM 7786 C CA . PRO B 1 430 ? -8.164 -43.594 -20.719 1 95.62 430 PRO B CA 1
ATOM 7787 C C . PRO B 1 430 ? -6.945 -43.969 -21.547 1 95.62 430 PRO B C 1
ATOM 7789 O O . PRO B 1 430 ? -6.34 -45 -21.344 1 95.62 430 PRO B O 1
ATOM 7792 N N . SER B 1 431 ? -6.609 -43.125 -22.469 1 95.62 431 SER B N 1
ATOM 7793 C CA . SER B 1 431 ? -5.477 -43.438 -23.328 1 95.62 431 SER B CA 1
ATOM 7794 C C . SER B 1 431 ? -4.164 -43.406 -22.562 1 95.62 431 SER B C 1
ATOM 7796 O O . SER B 1 431 ? -3.135 -43.875 -23.047 1 95.62 431 SER B O 1
ATOM 7798 N N . LEU B 1 432 ? -4.145 -42.906 -21.391 1 97.44 432 LEU B N 1
ATOM 7799 C CA . LEU B 1 432 ? -2.934 -42.75 -20.594 1 97.44 432 LEU B CA 1
ATOM 7800 C C . LEU B 1 432 ? -2.49 -44.062 -19.984 1 97.44 432 LEU B C 1
ATOM 7802 O O . LEU B 1 432 ? -1.353 -44.188 -19.531 1 97.44 432 LEU B O 1
ATOM 7806 N N . ALA B 1 433 ? -3.381 -45 -19.922 1 97.12 433 ALA B N 1
ATOM 7807 C CA . ALA B 1 433 ? -3.098 -46.281 -19.297 1 97.12 433 ALA B CA 1
ATOM 7808 C C . ALA B 1 433 ? -3.443 -47.438 -20.234 1 97.12 433 ALA B C 1
ATOM 7810 O O . ALA B 1 433 ? -4.27 -47.281 -21.125 1 97.12 433 ALA B O 1
ATOM 7811 N N . PRO B 1 434 ? -2.783 -48.594 -20.016 1 96.25 434 PRO B N 1
ATOM 7812 C CA . PRO B 1 434 ? -3.203 -49.75 -20.766 1 96.25 434 PRO B CA 1
ATOM 7813 C C . PRO B 1 434 ? -4.656 -50.156 -20.5 1 96.25 434 PRO B C 1
ATOM 7815 O O . PRO B 1 434 ? -5.227 -49.75 -19.484 1 96.25 434 PRO B O 1
ATOM 7818 N N . PRO B 1 435 ? -5.262 -50.906 -21.469 1 95.44 435 PRO B N 1
ATOM 7819 C CA . PRO B 1 435 ? -6.641 -51.344 -21.25 1 95.44 435 PRO B CA 1
ATOM 7820 C C . PRO B 1 435 ? -6.801 -52.094 -19.938 1 95.44 435 PRO B C 1
ATOM 7822 O O . PRO B 1 435 ? -5.957 -52.938 -19.594 1 95.44 435 PRO B O 1
ATOM 7825 N N . GLY B 1 436 ? -7.848 -51.75 -19.203 1 94.81 436 GLY B N 1
ATOM 7826 C CA . GLY B 1 436 ? -8.156 -52.438 -17.953 1 94.81 436 GLY B CA 1
ATOM 7827 C C . GLY B 1 436 ? -7.359 -51.906 -16.781 1 94.81 436 GLY B C 1
ATOM 7828 O O . GLY B 1 436 ? -7.375 -52.5 -15.703 1 94.81 436 GLY B O 1
ATOM 7829 N N . ARG B 1 437 ? -6.652 -50.844 -16.984 1 96.69 437 ARG B N 1
ATOM 7830 C CA . ARG B 1 437 ? -5.84 -50.25 -15.914 1 96.69 437 ARG B CA 1
ATOM 7831 C C . ARG B 1 437 ? -6.145 -48.781 -15.734 1 96.69 437 ARG B C 1
ATOM 7833 O O . ARG B 1 437 ? -6.723 -48.125 -16.625 1 96.69 437 ARG B O 1
ATOM 7840 N N . HIS B 1 438 ? -5.836 -48.281 -14.562 1 97.19 438 HIS B N 1
ATOM 7841 C CA . HIS B 1 438 ? -5.898 -46.844 -14.273 1 97.19 438 HIS B CA 1
ATOM 7842 C C . HIS B 1 438 ? -4.609 -46.375 -13.625 1 97.19 438 HIS B C 1
ATOM 7844 O O . HIS B 1 438 ? -3.801 -47.188 -13.156 1 97.19 438 HIS B O 1
ATOM 7850 N N . ILE B 1 439 ? -4.406 -45.094 -13.695 1 97.44 439 ILE B N 1
ATOM 7851 C CA . ILE B 1 439 ? -3.277 -44.438 -13.047 1 97.44 439 ILE B CA 1
ATOM 7852 C C . ILE B 1 439 ? -3.725 -43.844 -11.711 1 97.44 439 ILE B C 1
ATOM 7854 O O . ILE B 1 439 ? -4.801 -43.25 -11.625 1 97.44 439 ILE B O 1
ATOM 7858 N N . ILE B 1 440 ? -2.957 -44.031 -10.672 1 97.5 440 ILE B N 1
ATOM 7859 C CA . ILE B 1 440 ? -3.045 -43.281 -9.43 1 97.5 440 ILE B CA 1
ATOM 7860 C C . ILE B 1 440 ? -1.715 -42.562 -9.164 1 97.5 440 ILE B C 1
ATOM 7862 O O . ILE B 1 440 ? -0.678 -43.219 -9.023 1 97.5 440 ILE B O 1
ATOM 7866 N N . HIS B 1 441 ? -1.731 -41.344 -9.242 1 97.88 441 HIS B N 1
ATOM 7867 C CA . HIS B 1 441 ? -0.588 -40.5 -8.883 1 97.88 441 HIS B CA 1
ATOM 7868 C C . HIS B 1 441 ? -0.765 -39.875 -7.5 1 97.88 441 HIS B C 1
ATOM 7870 O O . HIS B 1 441 ? -1.59 -39 -7.316 1 97.88 441 HIS B O 1
ATOM 7876 N N . ALA B 1 442 ? 0 -40.344 -6.504 1 97.94 442 ALA B N 1
ATOM 7877 C CA . ALA B 1 442 ? -0.02 -39.812 -5.148 1 97.94 442 ALA B CA 1
ATOM 7878 C C . ALA B 1 442 ? 1.228 -38.969 -4.871 1 97.94 442 ALA B C 1
ATOM 7880 O O . ALA B 1 442 ? 2.338 -39.375 -5.23 1 97.94 442 ALA B O 1
ATOM 7881 N N . PHE B 1 443 ? 1.023 -37.812 -4.348 1 97.06 443 PHE B N 1
ATOM 7882 C CA . PHE B 1 443 ? 2.201 -37 -4 1 97.06 443 PHE B CA 1
ATOM 7883 C C . PHE B 1 443 ? 1.948 -36.188 -2.746 1 97.06 443 PHE B C 1
ATOM 7885 O O . PHE B 1 443 ? 0.797 -35.969 -2.365 1 97.06 443 PHE B O 1
ATOM 7892 N N . THR B 1 444 ? 3.004 -35.781 -2.055 1 97.88 444 THR B N 1
ATOM 7893 C CA . THR B 1 444 ? 2.957 -35.094 -0.769 1 97.88 444 THR B CA 1
ATOM 7894 C C . THR B 1 444 ? 4.211 -34.25 -0.56 1 97.88 444 THR B C 1
ATOM 7896 O O . THR B 1 444 ? 5.289 -34.594 -1.051 1 97.88 444 THR B O 1
ATOM 7899 N N . PRO B 1 445 ? 4.059 -33.125 0.108 1 97.5 445 PRO B N 1
ATOM 7900 C CA . PRO B 1 445 ? 5.242 -32.312 0.391 1 97.5 445 PRO B CA 1
ATOM 7901 C C . PRO B 1 445 ? 6.297 -33.062 1.195 1 97.5 445 PRO B C 1
ATOM 7903 O O . PRO B 1 445 ? 5.957 -33.844 2.09 1 97.5 445 PRO B O 1
ATOM 7906 N N . ASP B 1 446 ? 7.492 -32.875 0.809 1 97.69 446 ASP B N 1
ATOM 7907 C CA . ASP B 1 446 ? 8.625 -33.469 1.503 1 97.69 446 ASP B CA 1
ATOM 7908 C C . ASP B 1 446 ? 9.891 -32.656 1.315 1 97.69 446 ASP B C 1
ATOM 7910 O O . ASP B 1 446 ? 9.961 -31.797 0.422 1 97.69 446 ASP B O 1
ATOM 7914 N N . TRP B 1 447 ? 10.844 -32.875 2.223 1 97.31 447 TRP B N 1
ATOM 7915 C CA . TRP B 1 447 ? 12.078 -32.094 2.203 1 97.31 447 TRP B CA 1
ATOM 7916 C C . TRP B 1 447 ? 13.258 -32.938 1.769 1 97.31 447 TRP B C 1
ATOM 7918 O O . TRP B 1 447 ? 13.312 -34.125 2.078 1 97.31 447 TRP B O 1
ATOM 7928 N N . ILE B 1 448 ? 14.148 -32.344 1.127 1 96.88 448 ILE B N 1
ATOM 7929 C CA . ILE B 1 448 ? 15.305 -33.062 0.606 1 96.88 448 ILE B CA 1
ATOM 7930 C C . ILE B 1 448 ? 16.172 -33.562 1.764 1 96.88 448 ILE B C 1
ATOM 7932 O O . ILE B 1 448 ? 16.875 -34.562 1.639 1 96.88 448 ILE B O 1
ATOM 7936 N N . ASP B 1 449 ? 16.125 -32.875 2.889 1 96.12 449 ASP B N 1
ATOM 7937 C CA . ASP B 1 449 ? 16.922 -33.219 4.055 1 96.12 449 ASP B CA 1
ATOM 7938 C C . ASP B 1 449 ? 16.656 -34.656 4.488 1 96.12 449 ASP B C 1
ATOM 7940 O O . ASP B 1 449 ? 17.547 -35.344 4.988 1 96.12 449 ASP B O 1
ATOM 7944 N N . ALA B 1 450 ? 15.484 -35.094 4.316 1 96.19 450 ALA B N 1
ATOM 7945 C CA . ALA B 1 450 ? 15.086 -36.438 4.727 1 96.19 450 ALA B CA 1
ATOM 7946 C C . ALA B 1 450 ? 15.688 -37.5 3.803 1 96.19 450 ALA B C 1
ATOM 7948 O O . ALA B 1 450 ? 15.648 -38.688 4.105 1 96.19 450 ALA B O 1
ATOM 7949 N N . TRP B 1 451 ? 16.328 -37.156 2.725 1 97.25 451 TRP B N 1
ATOM 7950 C CA . TRP B 1 451 ? 16.766 -38.094 1.702 1 97.25 451 TRP B CA 1
ATOM 7951 C C . TRP B 1 451 ? 18.266 -37.938 1.422 1 97.25 451 TRP B C 1
ATOM 7953 O O . TRP B 1 451 ? 18.734 -38.281 0.335 1 97.25 451 TRP B O 1
ATOM 7963 N N . GLN B 1 452 ? 18.922 -37.312 2.297 1 95 452 GLN B N 1
ATOM 7964 C CA . GLN B 1 452 ? 20.359 -37.094 2.135 1 95 452 GLN B CA 1
ATOM 7965 C C . GLN B 1 452 ? 21.172 -38.094 2.965 1 95 452 GLN B C 1
ATOM 7967 O O . GLN B 1 452 ? 20.641 -38.688 3.906 1 95 452 GLN B O 1
ATOM 7972 N N . GLY B 1 453 ? 22.406 -38.312 2.561 1 92.94 453 GLY B N 1
ATOM 7973 C CA . GLY B 1 453 ? 23.375 -39.062 3.34 1 92.94 453 GLY B CA 1
ATOM 7974 C C . GLY B 1 453 ? 23.078 -40.562 3.34 1 92.94 453 GLY B C 1
ATOM 7975 O O . GLY B 1 453 ? 23.406 -41.25 4.305 1 92.94 453 GLY B O 1
ATOM 7976 N N . MET B 1 454 ? 22.516 -41.125 2.361 1 94.44 454 MET B N 1
ATOM 7977 C CA . MET B 1 454 ? 22.172 -42.531 2.287 1 94.44 454 MET B CA 1
ATOM 7978 C C . MET B 1 454 ? 22.906 -43.219 1.145 1 94.44 454 MET B C 1
ATOM 7980 O O . MET B 1 454 ? 23.188 -42.594 0.116 1 94.44 454 MET B O 1
ATOM 7984 N N . SER B 1 455 ? 23.219 -44.469 1.416 1 96 455 SER B N 1
ATOM 7985 C CA . SER B 1 455 ? 23.688 -45.312 0.302 1 96 455 SER B CA 1
ATOM 7986 C C . SER B 1 455 ? 22.562 -45.562 -0.693 1 96 455 SER B C 1
ATOM 7988 O O . SER B 1 455 ? 21.391 -45.406 -0.367 1 96 455 SER B O 1
ATOM 7990 N N . PRO B 1 456 ? 22.906 -45.938 -1.89 1 95.12 456 PRO B N 1
ATOM 7991 C CA . PRO B 1 456 ? 21.859 -46.219 -2.875 1 95.12 456 PRO B CA 1
ATOM 7992 C C . PRO B 1 456 ? 20.891 -47.312 -2.387 1 95.12 456 PRO B C 1
ATOM 7994 O O . PRO B 1 456 ? 19.672 -47.188 -2.604 1 95.12 456 PRO B O 1
ATOM 7997 N N . ALA B 1 457 ? 21.359 -48.219 -1.771 1 96.19 457 ALA B N 1
ATOM 7998 C CA . ALA B 1 457 ? 20.5 -49.312 -1.273 1 96.19 457 ALA B CA 1
ATOM 7999 C C . ALA B 1 457 ? 19.562 -48.812 -0.181 1 96.19 457 ALA B C 1
ATOM 8001 O O . ALA B 1 457 ? 18.391 -49.156 -0.148 1 96.19 457 ALA B O 1
ATOM 8002 N N . GLU B 1 458 ? 20.172 -48.031 0.68 1 96.62 458 GLU B N 1
ATOM 8003 C CA . GLU B 1 458 ? 19.375 -47.438 1.745 1 96.62 458 GLU B CA 1
ATOM 8004 C C . GLU B 1 458 ? 18.297 -46.5 1.178 1 96.62 458 GLU B C 1
ATOM 8006 O O . GLU B 1 458 ? 17.172 -46.469 1.672 1 96.62 458 GLU B O 1
ATOM 8011 N N . TYR B 1 459 ? 18.703 -45.719 0.195 1 97.19 459 TYR B N 1
ATOM 8012 C CA . TYR B 1 459 ? 17.797 -44.781 -0.481 1 97.19 459 TYR B CA 1
ATOM 8013 C C . TYR B 1 459 ? 16.609 -45.531 -1.098 1 97.19 459 TYR B C 1
ATOM 8015 O O . TYR B 1 459 ? 15.461 -45.156 -0.89 1 97.19 459 TYR B O 1
ATOM 8023 N N . ASP B 1 460 ? 16.891 -46.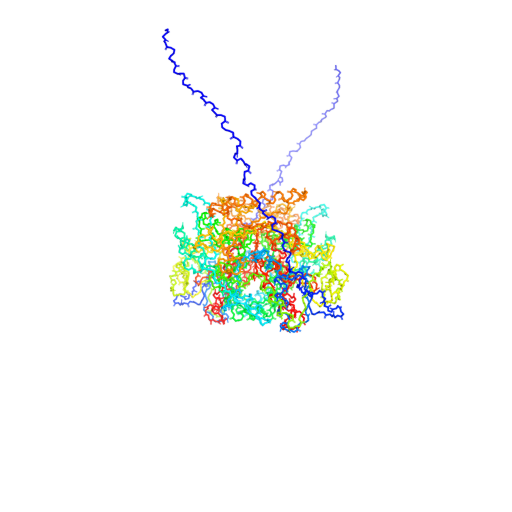625 -1.694 1 96.44 460 ASP B N 1
ATOM 8024 C CA . ASP B 1 460 ? 15.844 -47.406 -2.35 1 96.44 460 ASP B CA 1
ATOM 8025 C C . ASP B 1 460 ? 14.922 -48.062 -1.322 1 96.44 460 ASP B C 1
ATOM 8027 O O . ASP B 1 460 ? 13.703 -48.125 -1.513 1 96.44 460 ASP B O 1
ATOM 8031 N N . ALA B 1 461 ? 15.508 -48.531 -0.312 1 97.19 461 ALA B N 1
ATOM 8032 C CA . ALA B 1 461 ? 14.719 -49.188 0.74 1 97.19 461 ALA B CA 1
ATOM 8033 C C . ALA B 1 461 ? 13.781 -48.188 1.4 1 97.19 461 ALA B C 1
ATOM 8035 O O . ALA B 1 461 ? 12.625 -48.5 1.706 1 97.19 461 ALA B O 1
ATOM 8036 N N . LYS B 1 462 ? 14.328 -47.062 1.626 1 97.44 462 LYS B N 1
ATOM 8037 C CA . LYS B 1 462 ? 13.523 -46.031 2.256 1 97.44 462 LYS B CA 1
ATOM 8038 C C . LYS B 1 462 ? 12.383 -45.594 1.337 1 97.44 462 LYS B C 1
ATOM 8040 O O . LYS B 1 462 ? 11.258 -45.375 1.792 1 97.44 462 LYS B O 1
ATOM 8045 N N . LYS B 1 463 ? 12.648 -45.406 0.076 1 97.5 463 LYS B N 1
ATOM 8046 C CA . LYS B 1 463 ? 11.625 -45.062 -0.906 1 97.5 463 LYS B CA 1
ATOM 8047 C C . LYS B 1 463 ? 10.453 -46.031 -0.837 1 97.5 463 LYS B C 1
ATOM 8049 O O . LYS B 1 463 ? 9.289 -45.625 -0.765 1 97.5 463 LYS B O 1
ATOM 8054 N N . GLU B 1 464 ? 10.82 -47.25 -0.771 1 96.5 464 GLU B N 1
ATOM 8055 C CA . GLU B 1 464 ? 9.797 -48.281 -0.767 1 96.5 464 GLU B CA 1
ATOM 8056 C C . GLU B 1 464 ? 9.023 -48.281 0.547 1 96.5 464 GLU B C 1
ATOM 8058 O O . GLU B 1 464 ? 7.805 -48.5 0.555 1 96.5 464 GLU B O 1
ATOM 8063 N N . ALA B 1 465 ? 9.703 -48.062 1.582 1 97.81 465 ALA B N 1
ATOM 8064 C CA . ALA B 1 465 ? 9.047 -48.062 2.889 1 97.81 465 ALA B CA 1
ATOM 8065 C C . ALA B 1 465 ? 8.047 -46.906 2.979 1 97.81 465 ALA B C 1
ATOM 8067 O O . ALA B 1 465 ? 6.938 -47.094 3.48 1 97.81 465 ALA B O 1
ATOM 8068 N N . VAL B 1 466 ? 8.484 -45.781 2.551 1 97.88 466 VAL B N 1
ATOM 8069 C CA . VAL B 1 466 ? 7.621 -44.594 2.596 1 97.88 466 VAL B CA 1
ATOM 8070 C C . VAL B 1 466 ? 6.43 -44.812 1.66 1 97.88 466 VAL B C 1
ATOM 8072 O O . VAL B 1 466 ? 5.297 -44.469 2.002 1 97.88 466 VAL B O 1
ATOM 8075 N N . ALA B 1 467 ? 6.691 -45.344 0.493 1 97.94 467 ALA B N 1
ATOM 8076 C CA . ALA B 1 467 ? 5.617 -45.656 -0.452 1 97.94 467 ALA B CA 1
ATOM 8077 C C . ALA B 1 467 ? 4.598 -46.594 0.153 1 97.94 467 ALA B C 1
ATOM 8079 O O . ALA B 1 467 ? 3.391 -46.438 -0.017 1 97.94 467 ALA B O 1
ATOM 8080 N N . ASP B 1 468 ? 5.059 -47.594 0.836 1 97.69 468 ASP B N 1
ATOM 8081 C CA . ASP B 1 468 ? 4.18 -48.562 1.496 1 97.69 468 ASP B CA 1
ATOM 8082 C C . ASP B 1 468 ? 3.305 -47.844 2.541 1 97.69 468 ASP B C 1
ATOM 8084 O O . ASP B 1 468 ? 2.115 -48.156 2.66 1 97.69 468 ASP B O 1
ATOM 8088 N N . GLU B 1 469 ? 3.941 -47.062 3.238 1 97.94 469 GLU B N 1
ATOM 8089 C CA . GLU B 1 469 ? 3.211 -46.312 4.27 1 97.94 469 GLU B CA 1
ATOM 8090 C C . GLU B 1 469 ? 2.1 -45.469 3.666 1 97.94 469 GLU B C 1
ATOM 8092 O O . GLU B 1 469 ? 0.973 -45.469 4.168 1 97.94 469 GLU B O 1
ATOM 8097 N N . ILE B 1 470 ? 2.408 -44.75 2.621 1 98.12 470 ILE B N 1
ATOM 8098 C CA . ILE B 1 470 ? 1.44 -43.875 1.974 1 98.12 470 ILE B CA 1
ATOM 8099 C C . ILE B 1 470 ? 0.323 -44.688 1.349 1 98.12 470 ILE B C 1
ATOM 8101 O O . ILE B 1 470 ? -0.855 -44.344 1.461 1 98.12 470 ILE B O 1
ATOM 8105 N N . CYS B 1 471 ? 0.645 -45.844 0.762 1 97.94 471 CYS B N 1
ATOM 8106 C CA . CYS B 1 471 ? -0.361 -46.719 0.171 1 97.94 471 CYS B CA 1
ATOM 8107 C C . CYS B 1 471 ? -1.284 -47.281 1.241 1 97.94 471 CYS B C 1
ATOM 8109 O O . CYS B 1 471 ? -2.479 -47.469 1.001 1 97.94 471 CYS B O 1
ATOM 8111 N N . ALA B 1 472 ? -0.712 -47.531 2.387 1 97.69 472 ALA B N 1
ATOM 8112 C CA . ALA B 1 472 ? -1.526 -48.031 3.5 1 97.69 472 ALA B CA 1
ATOM 8113 C C . ALA B 1 472 ? -2.545 -46.969 3.93 1 97.69 472 ALA B C 1
ATOM 8115 O O . ALA B 1 472 ? -3.691 -47.312 4.242 1 97.69 472 ALA B O 1
ATOM 8116 N N . ARG B 1 473 ? -2.104 -45.812 3.992 1 97.5 473 ARG B N 1
ATOM 8117 C CA . ARG B 1 473 ? -2.998 -44.688 4.336 1 97.5 473 ARG B CA 1
ATOM 8118 C C . ARG B 1 473 ? -4.094 -44.531 3.285 1 97.5 473 ARG B C 1
ATOM 8120 O O . ARG B 1 473 ? -5.266 -44.344 3.625 1 97.5 473 ARG B O 1
ATOM 8127 N N . LEU B 1 474 ? -3.744 -44.688 1.982 1 97.56 474 LEU B N 1
ATOM 8128 C CA . LEU B 1 474 ? -4.676 -44.5 0.878 1 97.56 474 LEU B CA 1
ATOM 8129 C C . LEU B 1 474 ? -5.645 -45.688 0.767 1 97.56 474 LEU B C 1
ATOM 8131 O O . LEU B 1 474 ? -6.695 -45.562 0.128 1 97.56 474 LEU B O 1
ATOM 8135 N N . GLU B 1 475 ? -5.305 -46.781 1.378 1 95.88 475 GLU B N 1
ATOM 8136 C CA . GLU B 1 475 ? -6.16 -47.969 1.355 1 95.88 475 GLU B CA 1
ATOM 8137 C C . GLU B 1 475 ? -7.5 -47.688 2.029 1 95.88 475 GLU B C 1
ATOM 8139 O O . GLU B 1 475 ? -8.516 -48.281 1.668 1 95.88 475 GLU B O 1
ATOM 8144 N N . LYS B 1 476 ? -7.453 -46.812 2.949 1 91.62 476 LYS B N 1
ATOM 8145 C CA . LYS B 1 476 ? -8.688 -46.438 3.641 1 91.62 476 LYS B CA 1
ATOM 8146 C C . LYS B 1 476 ? -9.664 -45.75 2.695 1 91.62 476 LYS B C 1
ATOM 8148 O O . LYS B 1 476 ? -10.875 -45.906 2.834 1 91.62 476 LYS B O 1
ATOM 8153 N N . LEU B 1 477 ? -9.203 -45.031 1.721 1 92.75 477 LEU B N 1
ATOM 8154 C CA . LEU B 1 477 ? -10.023 -44.312 0.749 1 92.75 477 LEU B CA 1
ATOM 8155 C C . LEU B 1 477 ? -10.328 -45.219 -0.456 1 92.75 477 LEU B C 1
ATOM 8157 O O . LEU B 1 477 ? -11.398 -45.094 -1.058 1 92.75 477 LEU B O 1
ATOM 8161 N N . PHE B 1 478 ? -9.336 -46.062 -0.755 1 95.38 478 PHE B N 1
ATOM 8162 C CA . PHE B 1 478 ? -9.453 -46.938 -1.912 1 95.38 478 PHE B CA 1
ATOM 8163 C C . PHE B 1 478 ? -9.164 -48.375 -1.526 1 95.38 478 PHE B C 1
ATOM 8165 O O . PHE B 1 478 ? -8.102 -48.906 -1.852 1 95.38 478 PHE B O 1
ATOM 8172 N N . PRO B 1 479 ? -10.148 -49.031 -0.999 1 94.25 479 PRO B N 1
ATOM 8173 C CA . PRO B 1 479 ? -9.922 -50.406 -0.587 1 94.25 479 PRO B CA 1
ATOM 8174 C C . PRO B 1 479 ? -9.469 -51.312 -1.741 1 94.25 479 PRO B C 1
ATOM 8176 O O . PRO B 1 479 ? -10.055 -51.25 -2.828 1 94.25 479 PRO B O 1
ATOM 8179 N N . GLY B 1 480 ? -8.398 -52.125 -1.509 1 95.12 480 GLY B N 1
ATOM 8180 C CA . GLY B 1 480 ? -7.867 -53 -2.537 1 95.12 480 GLY B CA 1
ATOM 8181 C C . GLY B 1 480 ? -6.711 -52.406 -3.309 1 95.12 480 GLY B C 1
ATOM 8182 O O . GLY B 1 480 ? -6.125 -53.062 -4.172 1 95.12 480 GLY B O 1
ATOM 8183 N N . LEU B 1 481 ? -6.344 -51.188 -2.98 1 97.06 481 LEU B N 1
ATOM 8184 C CA . LEU B 1 481 ? -5.301 -50.469 -3.699 1 97.06 481 LEU B CA 1
ATOM 8185 C C . LEU B 1 481 ? -3.996 -51.25 -3.701 1 97.06 481 LEU B C 1
ATOM 8187 O O . LEU B 1 481 ? -3.424 -51.531 -4.762 1 97.06 481 LEU B O 1
ATOM 8191 N N . ARG B 1 482 ? -3.539 -51.688 -2.533 1 96.25 482 ARG B N 1
ATOM 8192 C CA . ARG B 1 482 ? -2.24 -52.344 -2.422 1 96.25 482 ARG B CA 1
ATOM 8193 C C . ARG B 1 482 ? -2.205 -53.625 -3.24 1 96.25 482 ARG B C 1
ATOM 8195 O O . ARG B 1 482 ? -1.217 -53.906 -3.922 1 96.25 482 ARG B O 1
ATOM 8202 N N . ALA B 1 483 ? -3.295 -54.344 -3.271 1 95.38 483 ALA B N 1
ATOM 8203 C CA . ALA B 1 483 ? -3.385 -55.625 -4.008 1 95.38 483 ALA B CA 1
ATOM 8204 C C . ALA B 1 483 ? -3.516 -55.375 -5.508 1 95.38 483 ALA B C 1
ATOM 8206 O O . ALA B 1 483 ? -3.172 -56.219 -6.32 1 95.38 483 ALA B O 1
ATOM 8207 N N . GLY B 1 484 ? -3.975 -54.25 -5.852 1 96.38 484 GLY B N 1
ATOM 8208 C CA . GLY B 1 484 ? -4.281 -53.969 -7.242 1 96.38 484 GLY B CA 1
ATOM 8209 C C . GLY B 1 484 ? -3.154 -53.25 -7.969 1 96.38 484 GLY B C 1
ATOM 8210 O O . GLY B 1 484 ? -3.234 -53.031 -9.18 1 96.38 484 GLY B O 1
ATOM 8211 N N . ILE B 1 485 ? -2.064 -52.969 -7.324 1 96.5 485 ILE B N 1
ATOM 8212 C CA . ILE B 1 485 ? -0.949 -52.219 -7.918 1 96.5 485 ILE B CA 1
ATOM 8213 C C . ILE B 1 485 ? -0.15 -53.156 -8.828 1 96.5 485 ILE B C 1
ATOM 8215 O O . ILE B 1 485 ? 0.328 -54.219 -8.383 1 96.5 485 ILE B O 1
ATOM 8219 N N . ASP B 1 486 ? 0.041 -52.719 -10.094 1 93.12 486 ASP B N 1
ATOM 8220 C CA . ASP B 1 486 ? 0.842 -53.469 -11.055 1 93.12 486 ASP B CA 1
ATOM 8221 C C . ASP B 1 486 ? 2.178 -52.781 -11.312 1 93.12 486 ASP B C 1
ATOM 8223 O O . ASP B 1 486 ? 3.145 -53.438 -11.727 1 93.12 486 ASP B O 1
ATOM 8227 N N . PHE B 1 487 ? 2.135 -51.562 -11.195 1 95.06 487 PHE B N 1
ATOM 8228 C CA . PHE B 1 487 ? 3.314 -50.75 -11.438 1 95.06 487 PHE B CA 1
ATOM 8229 C C . PHE B 1 487 ? 3.424 -49.625 -10.398 1 95.06 487 PHE B C 1
ATOM 8231 O O . PHE B 1 487 ? 2.414 -49.031 -10 1 95.06 487 PHE B O 1
ATOM 8238 N N . ARG B 1 488 ? 4.637 -49.406 -9.922 1 96.19 488 ARG B N 1
ATOM 8239 C CA . ARG B 1 488 ? 4.852 -48.312 -8.969 1 96.19 488 ARG B CA 1
ATOM 8240 C C . ARG B 1 488 ? 6.246 -47.719 -9.125 1 96.19 488 ARG B C 1
ATOM 8242 O O . ARG B 1 488 ? 7.227 -48.469 -9.273 1 96.19 488 ARG B O 1
ATOM 8249 N N . GLU B 1 489 ? 6.312 -46.469 -9.203 1 95.62 489 GLU B N 1
ATOM 8250 C CA . GLU B 1 489 ? 7.574 -45.719 -9.219 1 95.62 489 GLU B CA 1
ATOM 8251 C C . GLU B 1 489 ? 7.535 -44.562 -8.242 1 95.62 489 GLU B C 1
ATOM 8253 O O . GLU B 1 489 ? 6.57 -43.781 -8.234 1 95.62 489 GLU B O 1
ATOM 8258 N N . VAL B 1 490 ? 8.633 -44.469 -7.461 1 97 490 VAL B N 1
ATOM 8259 C CA . VAL B 1 490 ? 8.672 -43.469 -6.406 1 97 490 VAL B CA 1
ATOM 8260 C C . VAL B 1 490 ? 9.711 -42.406 -6.746 1 97 490 VAL B C 1
ATOM 8262 O O . VAL B 1 490 ? 10.859 -42.719 -7.062 1 97 490 VAL B O 1
ATOM 8265 N N . GLY B 1 491 ? 9.297 -41.156 -6.816 1 96.19 491 GLY B N 1
ATOM 8266 C CA . GLY B 1 491 ? 10.195 -40.031 -6.902 1 96.19 491 GLY B CA 1
ATOM 8267 C C . GLY B 1 491 ? 10.305 -39.25 -5.602 1 96.19 491 GLY B C 1
ATOM 8268 O O . GLY B 1 491 ? 9.32 -39.094 -4.879 1 96.19 491 GLY B O 1
ATOM 8269 N N . THR B 1 492 ? 11.508 -38.812 -5.238 1 97.38 492 THR B N 1
ATOM 8270 C CA . THR B 1 492 ? 11.789 -38.031 -4.039 1 97.38 492 THR B CA 1
ATOM 8271 C C . THR B 1 492 ? 12.25 -36.625 -4.406 1 97.38 492 THR B C 1
ATOM 8273 O O . THR B 1 492 ? 12.391 -36.281 -5.586 1 97.38 492 THR B O 1
ATOM 8276 N N . PRO B 1 493 ? 12.484 -35.75 -3.387 1 97 493 PRO B N 1
ATOM 8277 C CA . PRO B 1 493 ? 13.047 -34.438 -3.682 1 97 493 PRO B CA 1
ATOM 8278 C C . PRO B 1 493 ? 14.336 -34.5 -4.492 1 97 493 PRO B C 1
ATOM 8280 O O . PRO B 1 493 ? 14.609 -33.625 -5.309 1 97 493 PRO B O 1
ATOM 8283 N N . ARG B 1 494 ? 15.086 -35.531 -4.352 1 96.62 494 ARG B N 1
ATOM 8284 C CA . ARG B 1 494 ? 16.297 -35.75 -5.145 1 96.62 494 ARG B CA 1
ATOM 8285 C C . ARG B 1 494 ? 15.961 -35.938 -6.617 1 96.62 494 ARG B C 1
ATOM 8287 O O . ARG B 1 494 ? 16.703 -35.5 -7.496 1 96.62 494 ARG B O 1
ATOM 8294 N N . THR B 1 495 ? 14.906 -36.719 -6.844 1 94.94 495 THR B N 1
ATOM 8295 C CA . THR B 1 495 ? 14.445 -36.938 -8.211 1 94.94 495 THR B CA 1
ATOM 8296 C C . THR B 1 495 ? 14.039 -35.625 -8.867 1 94.94 495 THR B C 1
ATOM 8298 O O . THR B 1 495 ? 14.391 -35.344 -10.016 1 94.94 495 THR B O 1
ATOM 8301 N N . HIS B 1 496 ? 13.344 -34.812 -8.102 1 94.19 496 HIS B N 1
ATOM 8302 C CA . HIS B 1 496 ? 12.914 -33.531 -8.609 1 94.19 496 HIS B CA 1
ATOM 8303 C C . HIS B 1 496 ? 14.102 -32.625 -8.883 1 94.19 496 HIS B C 1
ATOM 8305 O O . HIS B 1 496 ? 14.125 -31.906 -9.891 1 94.19 496 HIS B O 1
ATOM 8311 N N . ARG B 1 497 ? 15.023 -32.562 -7.957 1 94.56 497 ARG B N 1
ATOM 8312 C CA . ARG B 1 497 ? 16.25 -31.797 -8.18 1 94.56 497 ARG B CA 1
ATOM 8313 C C . ARG B 1 497 ? 16.938 -32.219 -9.469 1 94.56 497 ARG B C 1
ATOM 8315 O O . ARG B 1 497 ? 17.375 -31.391 -10.258 1 94.56 497 ARG B O 1
ATOM 8322 N N . ARG B 1 498 ? 17 -33.5 -9.711 1 92.69 498 ARG B N 1
ATOM 8323 C CA . ARG B 1 498 ? 17.734 -34.062 -10.844 1 92.69 498 ARG B CA 1
ATOM 8324 C C . ARG B 1 498 ? 17.047 -33.719 -12.164 1 92.69 498 ARG B C 1
ATOM 8326 O O . ARG B 1 498 ? 17.688 -33.25 -13.094 1 92.69 498 ARG B O 1
ATOM 8333 N N . TYR B 1 499 ? 15.758 -33.906 -12.211 1 91.5 499 TYR B N 1
ATOM 8334 C CA . TYR B 1 499 ? 15.078 -33.875 -13.5 1 91.5 499 TYR B CA 1
ATOM 8335 C C . TYR B 1 499 ? 14.531 -32.469 -13.773 1 91.5 499 TYR B C 1
ATOM 8337 O O . TYR B 1 499 ? 14.352 -32.094 -14.93 1 91.5 499 TYR B O 1
ATOM 8345 N N . LEU B 1 500 ? 14.273 -31.734 -12.781 1 92.56 500 LEU B N 1
ATOM 8346 C CA . LEU B 1 500 ? 13.734 -30.391 -12.969 1 92.56 500 LEU B CA 1
ATOM 8347 C C . LEU B 1 500 ? 14.812 -29.344 -12.773 1 92.56 500 LEU B C 1
ATOM 8349 O O . LEU B 1 500 ? 14.602 -28.172 -13.086 1 92.56 500 LEU B O 1
ATOM 8353 N N . SER B 1 501 ? 16 -29.734 -12.273 1 92.75 501 SER B N 1
ATOM 8354 C CA . SER B 1 501 ? 17.125 -28.828 -12.023 1 92.75 501 SER B CA 1
ATOM 8355 C C . SER B 1 501 ? 16.734 -27.688 -11.102 1 92.75 501 SER B C 1
ATOM 8357 O O . SER B 1 501 ? 17.016 -26.531 -11.391 1 92.75 501 SER B O 1
ATOM 8359 N N . ARG B 1 502 ? 15.992 -28 -10.141 1 93.56 502 ARG B N 1
ATOM 8360 C CA . ARG B 1 502 ? 15.555 -27 -9.164 1 93.56 502 ARG B CA 1
ATOM 8361 C C . ARG B 1 502 ? 16.266 -27.203 -7.832 1 93.56 502 ARG B C 1
ATOM 8363 O O . ARG B 1 502 ? 16.344 -28.312 -7.324 1 93.56 502 ARG B O 1
ATOM 8370 N N . GLU B 1 503 ? 16.719 -26.141 -7.289 1 90.62 503 GLU B N 1
ATOM 8371 C CA . GLU B 1 503 ? 17.438 -26.203 -6.02 1 90.62 503 GLU B CA 1
ATOM 8372 C C . GLU B 1 503 ? 16.625 -26.938 -4.957 1 90.62 503 GLU B C 1
ATOM 8374 O O . GLU B 1 503 ? 15.469 -26.594 -4.703 1 90.62 503 GLU B O 1
ATOM 8379 N N . ASP B 1 504 ? 17.156 -28.047 -4.418 1 93.06 504 ASP B N 1
ATOM 8380 C CA . ASP B 1 504 ? 16.562 -28.859 -3.365 1 93.06 504 ASP B CA 1
ATOM 8381 C C . ASP B 1 504 ? 15.25 -29.5 -3.834 1 93.06 504 ASP B C 1
ATOM 8383 O O . ASP B 1 504 ? 14.453 -29.969 -3.02 1 93.06 504 ASP B O 1
ATOM 8387 N N . GLY B 1 505 ? 14.992 -29.391 -5.09 1 94.56 505 GLY B N 1
ATOM 8388 C CA . GLY B 1 505 ? 13.742 -29.906 -5.621 1 94.56 505 GLY B CA 1
ATOM 8389 C C . GLY B 1 505 ? 12.539 -29.062 -5.246 1 94.56 505 GLY B C 1
ATOM 8390 O O . GLY B 1 505 ? 11.398 -29.547 -5.285 1 94.56 505 GLY B O 1
ATOM 8391 N N . THR B 1 506 ? 12.773 -27.812 -4.902 1 94.56 506 THR B N 1
ATOM 8392 C CA . THR B 1 506 ? 11.727 -26.938 -4.367 1 94.56 506 THR B CA 1
ATOM 8393 C C . THR B 1 506 ? 10.641 -26.688 -5.41 1 94.56 506 THR B C 1
ATOM 8395 O O . THR B 1 506 ? 10.93 -26.641 -6.609 1 94.56 506 THR B O 1
ATOM 8398 N N . TYR B 1 507 ? 9.445 -26.562 -4.934 1 92.12 507 TYR B N 1
ATOM 8399 C CA . TYR B 1 507 ? 8.297 -26.234 -5.777 1 92.12 507 TYR B CA 1
ATOM 8400 C C . TYR B 1 507 ? 8.234 -24.734 -6.051 1 92.12 507 TYR B C 1
ATOM 8402 O O . TYR B 1 507 ? 7.473 -24.297 -6.914 1 92.12 507 TYR B O 1
ATOM 8410 N N . GLY B 1 508 ? 9.031 -23.953 -5.418 1 93.56 508 GLY B N 1
ATOM 8411 C CA . GLY B 1 508 ? 9.062 -22.516 -5.629 1 93.56 508 GLY B CA 1
ATOM 8412 C C . GLY B 1 508 ? 9.164 -21.734 -4.336 1 93.56 508 GLY B C 1
ATOM 8413 O O . GLY B 1 508 ? 9.344 -22.312 -3.262 1 93.56 508 GLY B O 1
ATOM 8414 N N . PRO B 1 509 ? 9.086 -20.438 -4.434 1 95.75 509 PRO B N 1
ATOM 8415 C CA . PRO B 1 509 ? 9.188 -19.609 -3.234 1 95.75 509 PRO B CA 1
ATOM 8416 C C . PRO B 1 509 ? 7.871 -19.5 -2.471 1 95.75 509 PRO B C 1
ATOM 8418 O O . PRO B 1 509 ? 6.801 -19.453 -3.082 1 95.75 509 PRO B O 1
ATOM 8421 N N . ILE B 1 510 ? 7.953 -19.5 -1.165 1 96.12 510 ILE B N 1
ATOM 8422 C CA . ILE B 1 510 ? 6.84 -19.172 -0.277 1 96.12 510 ILE B CA 1
ATOM 8423 C C . ILE B 1 510 ? 7.262 -18.078 0.704 1 96.12 510 ILE B C 1
ATOM 8425 O O . ILE B 1 510 ? 8.445 -17.922 0.994 1 96.12 510 ILE B O 1
ATOM 8429 N N . PRO B 1 511 ? 6.293 -17.297 1.159 1 95.25 511 PRO B N 1
ATOM 8430 C CA . PRO B 1 511 ? 6.664 -16.203 2.068 1 95.25 511 PRO B CA 1
ATOM 8431 C C . PRO B 1 511 ? 7.289 -16.719 3.367 1 95.25 511 PRO B C 1
ATOM 8433 O O . PRO B 1 511 ? 6.852 -17.734 3.91 1 95.25 511 PRO B O 1
ATOM 8436 N N . SER B 1 512 ? 8.344 -16.016 3.822 1 95.5 512 SER B N 1
ATOM 8437 C CA . SER B 1 512 ? 9.008 -16.344 5.082 1 95.5 512 SER B CA 1
ATOM 8438 C C . SER B 1 512 ? 8.203 -15.836 6.273 1 95.5 512 SER B C 1
ATOM 8440 O O . SER B 1 512 ? 8.383 -16.312 7.398 1 95.5 512 SER B O 1
ATOM 8442 N N . ARG B 1 513 ? 7.414 -14.875 6.039 1 93.44 513 ARG B N 1
ATOM 8443 C CA . ARG B 1 513 ? 6.512 -14.25 7 1 93.44 513 ARG B CA 1
ATOM 8444 C C . ARG B 1 513 ? 5.219 -13.805 6.324 1 93.44 513 ARG B C 1
ATOM 8446 O O . ARG B 1 513 ? 5.09 -13.883 5.102 1 93.44 513 ARG B O 1
ATOM 8453 N N . ARG B 1 514 ? 4.316 -13.391 7.199 1 92.44 514 ARG B N 1
ATOM 8454 C CA . ARG B 1 514 ? 3.053 -12.914 6.641 1 92.44 514 ARG B CA 1
ATOM 8455 C C . ARG B 1 514 ? 3.285 -11.812 5.609 1 92.44 514 ARG B C 1
ATOM 8457 O O . ARG B 1 514 ? 3.824 -10.758 5.934 1 92.44 514 ARG B O 1
ATOM 8464 N N . PRO B 1 515 ? 2.928 -12.055 4.32 1 91.06 515 PRO B N 1
ATOM 8465 C CA . PRO B 1 515 ? 3.195 -11.062 3.281 1 91.06 515 PRO B CA 1
ATOM 8466 C C . PRO B 1 515 ? 2.211 -9.891 3.32 1 91.06 515 PRO B C 1
ATOM 8468 O O . PRO B 1 515 ? 1.126 -10.016 3.895 1 91.06 515 PRO B O 1
ATOM 8471 N N . LEU B 1 516 ? 2.602 -8.75 2.758 1 85.88 516 LEU B N 1
ATOM 8472 C CA . LEU B 1 516 ? 1.698 -7.633 2.516 1 85.88 516 LEU B CA 1
ATOM 8473 C C . LEU B 1 516 ? 0.948 -7.812 1.201 1 85.88 516 LEU B C 1
ATOM 8475 O O . LEU B 1 516 ? 1.118 -7.023 0.271 1 85.88 516 LEU B O 1
ATOM 8479 N N . GLY B 1 517 ? 0.156 -8.898 1.215 1 88.44 517 GLY B N 1
ATOM 8480 C CA . GLY B 1 517 ? -0.592 -9.234 0.014 1 88.44 517 GLY B CA 1
ATOM 8481 C C . GLY B 1 517 ? 0.297 -9.539 -1.177 1 88.44 517 GLY B C 1
ATOM 8482 O O . GLY B 1 517 ? 1.22 -10.352 -1.077 1 88.44 517 GLY B O 1
ATOM 8483 N N . MET B 1 518 ? 0.023 -8.812 -2.213 1 88 518 MET B N 1
ATOM 8484 C CA . MET B 1 518 ? 0.71 -9.117 -3.465 1 88 518 MET B CA 1
ATOM 8485 C C . MET B 1 518 ? 1.935 -8.227 -3.643 1 88 518 MET B C 1
ATOM 8487 O O . MET B 1 518 ? 2.711 -8.406 -4.582 1 88 518 MET B O 1
ATOM 8491 N N . LEU B 1 519 ? 2.236 -7.355 -2.75 1 84.31 519 LEU B N 1
ATOM 8492 C CA . LEU B 1 519 ? 3.266 -6.34 -2.934 1 84.31 519 LEU B CA 1
ATOM 8493 C C . LEU B 1 519 ? 4.66 -6.941 -2.789 1 84.31 519 LEU B C 1
ATOM 8495 O O . LEU B 1 519 ? 5.648 -6.348 -3.229 1 84.31 519 LEU B O 1
ATOM 8499 N N . SER B 1 520 ? 4.766 -8.094 -2.264 1 84.12 520 SER B N 1
ATOM 8500 C CA . SER B 1 520 ? 6.066 -8.641 -1.893 1 84.12 520 SER B CA 1
ATOM 8501 C C . SER B 1 520 ? 6.676 -9.445 -3.035 1 84.12 520 SER B C 1
ATOM 8503 O O . SER B 1 520 ? 7.895 -9.625 -3.094 1 84.12 520 SER B O 1
ATOM 8505 N N . MET B 1 521 ? 5.945 -9.922 -3.908 1 89.62 521 MET B N 1
ATOM 8506 C CA . MET B 1 521 ? 6.418 -10.805 -4.969 1 89.62 521 MET B CA 1
ATOM 8507 C C . MET B 1 521 ? 7.023 -10 -6.117 1 89.62 521 MET B C 1
ATOM 8509 O O . MET B 1 521 ? 6.406 -9.055 -6.609 1 89.62 521 MET B O 1
ATOM 8513 N N . PRO B 1 522 ? 8.234 -10.344 -6.527 1 92.69 522 PRO B N 1
ATOM 8514 C CA . PRO B 1 522 ? 8.844 -9.625 -7.652 1 92.69 522 PRO B CA 1
ATOM 8515 C C . PRO B 1 522 ? 8.148 -9.922 -8.984 1 92.69 522 PRO B C 1
ATOM 8517 O O . PRO B 1 522 ? 7.566 -10.992 -9.156 1 92.69 522 PRO B O 1
ATOM 8520 N N . PHE B 1 523 ? 8.258 -8.984 -9.859 1 95.44 523 PHE B N 1
ATOM 8521 C CA . PHE B 1 523 ? 7.82 -9.18 -11.234 1 95.44 523 PHE B CA 1
ATOM 8522 C C . PHE B 1 523 ? 8.938 -9.781 -12.078 1 95.44 523 PHE B C 1
ATOM 8524 O O . PHE B 1 523 ? 9.805 -10.484 -11.562 1 95.44 523 PHE B O 1
ATOM 8531 N N . ASN B 1 524 ? 8.883 -9.641 -13.383 1 98 524 ASN B N 1
ATOM 8532 C CA . ASN B 1 524 ? 9.797 -10.336 -14.273 1 98 524 ASN B CA 1
ATOM 8533 C C . ASN B 1 524 ? 11.141 -9.617 -14.375 1 98 524 ASN B C 1
ATOM 8535 O O . ASN B 1 524 ? 12.188 -10.266 -14.469 1 98 524 ASN B O 1
ATOM 8539 N N . SER B 1 525 ? 11.18 -8.32 -14.336 1 96.75 525 SER B N 1
ATOM 8540 C CA . SER B 1 525 ? 12.43 -7.574 -14.445 1 96.75 525 SER B CA 1
ATOM 8541 C C . SER B 1 525 ? 13.281 -7.754 -13.195 1 96.75 525 SER B C 1
ATOM 8543 O O . SER B 1 525 ? 12.758 -7.965 -12.102 1 96.75 525 SER B O 1
ATOM 8545 N N . THR B 1 526 ? 14.609 -7.707 -13.398 1 95.12 526 THR B N 1
ATOM 8546 C CA . THR B 1 526 ? 15.539 -7.773 -12.273 1 95.12 526 THR B CA 1
ATOM 8547 C C . THR B 1 526 ? 16.391 -6.512 -12.203 1 95.12 526 THR B C 1
ATOM 8549 O O . THR B 1 526 ? 16.25 -5.613 -13.039 1 95.12 526 THR B O 1
ATOM 8552 N N . SER B 1 527 ? 17.25 -6.484 -11.203 1 91.56 527 SER B N 1
ATOM 8553 C CA . SER B 1 527 ? 18.141 -5.336 -11.039 1 91.56 527 SER B CA 1
ATOM 8554 C C . SER B 1 527 ? 19.297 -5.383 -12.039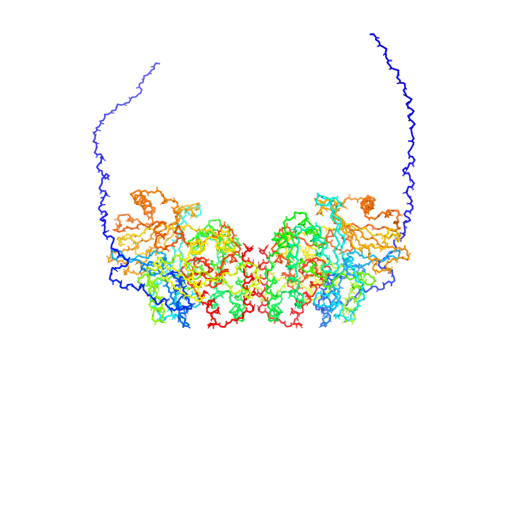 1 91.56 527 SER B C 1
ATOM 8556 O O . SER B 1 527 ? 20.016 -4.398 -12.195 1 91.56 527 SER B O 1
ATOM 8558 N N . VAL B 1 528 ? 19.484 -6.453 -12.672 1 94.12 528 VAL B N 1
ATOM 8559 C CA . VAL B 1 528 ? 20.5 -6.598 -13.711 1 94.12 528 VAL B CA 1
ATOM 8560 C C . VAL B 1 528 ? 19.906 -6.289 -15.078 1 94.12 528 VAL B C 1
ATOM 8562 O O . VAL B 1 528 ? 18.969 -6.965 -15.523 1 94.12 528 VAL B O 1
ATOM 8565 N N . GLN B 1 529 ? 20.469 -5.316 -15.695 1 94.12 529 GLN B N 1
ATOM 8566 C CA . GLN B 1 529 ? 19.953 -4.914 -17 1 94.12 529 GLN B CA 1
ATOM 8567 C C . GLN B 1 529 ? 19.984 -6.074 -17.984 1 94.12 529 GLN B C 1
ATOM 8569 O O . GLN B 1 529 ? 20.984 -6.789 -18.078 1 94.12 529 GLN B O 1
ATOM 8574 N N . GLY B 1 530 ? 18.859 -6.328 -18.609 1 96.38 530 GLY B N 1
ATOM 8575 C CA . GLY B 1 530 ? 18.797 -7.355 -19.641 1 96.38 530 GLY B CA 1
ATOM 8576 C C . GLY B 1 530 ? 18.5 -8.734 -19.094 1 96.38 530 GLY B C 1
ATOM 8577 O O . GLY B 1 530 ? 18.312 -9.688 -19.844 1 96.38 530 GLY B O 1
ATOM 8578 N N . LEU B 1 531 ? 18.484 -8.852 -17.797 1 97.88 531 LEU B N 1
ATOM 8579 C CA . LEU B 1 531 ? 18.188 -10.125 -17.172 1 97.88 531 LEU B CA 1
ATOM 8580 C C . LEU B 1 531 ? 16.766 -10.133 -16.625 1 97.88 531 LEU B C 1
ATOM 8582 O O . LEU B 1 531 ? 16.375 -9.227 -15.883 1 97.88 531 LEU B O 1
ATOM 8586 N N . TYR B 1 532 ? 16 -11.133 -17 1 98.56 532 TYR B N 1
ATOM 8587 C CA . TYR B 1 532 ? 14.633 -11.32 -16.531 1 98.56 532 TYR B CA 1
ATOM 8588 C C . TYR B 1 532 ? 14.453 -12.695 -15.891 1 98.56 532 TYR B C 1
ATOM 8590 O O . TYR B 1 532 ? 15.195 -13.625 -16.203 1 98.56 532 TYR B O 1
ATOM 8598 N N . CYS B 1 533 ? 13.508 -12.773 -14.992 1 98.44 533 CYS B N 1
ATOM 8599 C CA . CYS B 1 533 ? 13.078 -14.047 -14.438 1 98.44 533 CYS B CA 1
ATOM 8600 C C . CYS B 1 533 ? 11.633 -14.352 -14.812 1 98.44 533 CYS B C 1
ATOM 8602 O O . CYS B 1 533 ? 10.828 -13.43 -14.977 1 98.44 533 CYS B O 1
ATOM 8604 N N . VAL B 1 534 ? 11.312 -15.562 -14.961 1 98.44 534 VAL B N 1
ATOM 8605 C CA . VAL B 1 534 ? 9.953 -15.977 -15.289 1 98.44 534 VAL B CA 1
ATOM 8606 C C . VAL B 1 534 ? 9.625 -17.281 -14.578 1 98.44 534 VAL B C 1
ATOM 8608 O O . VAL B 1 534 ? 10.531 -18.031 -14.188 1 98.44 534 VAL B O 1
ATOM 8611 N N . GLY B 1 535 ? 8.328 -17.516 -14.406 1 96.88 535 GLY B N 1
ATOM 8612 C CA . GLY B 1 535 ? 7.914 -18.75 -13.766 1 96.88 535 GLY B CA 1
ATOM 8613 C C . GLY B 1 535 ? 7.383 -18.547 -12.352 1 96.88 535 GLY B C 1
ATOM 8614 O O . GLY B 1 535 ? 6.703 -17.562 -12.078 1 96.88 535 GLY B O 1
ATOM 8615 N N . ASP B 1 536 ? 7.688 -19.469 -11.484 1 94.44 536 ASP B N 1
ATOM 8616 C CA . ASP B 1 536 ? 7.043 -19.531 -10.172 1 94.44 536 ASP B CA 1
ATOM 8617 C C . ASP B 1 536 ? 7.664 -18.516 -9.211 1 94.44 536 ASP B C 1
ATOM 8619 O O . ASP B 1 536 ? 7.105 -18.234 -8.148 1 94.44 536 ASP B O 1
ATOM 8623 N N . SER B 1 537 ? 8.836 -17.984 -9.516 1 92.19 537 SER B N 1
ATOM 8624 C CA . SER B 1 537 ? 9.508 -17.062 -8.602 1 92.19 537 SER B CA 1
ATOM 8625 C C . SER B 1 537 ? 9.164 -15.617 -8.922 1 92.19 537 SER B C 1
ATOM 8627 O O . SER B 1 537 ? 9.805 -14.695 -8.398 1 92.19 537 SER B O 1
ATOM 8629 N N . THR B 1 538 ? 8.328 -15.43 -9.82 1 94.81 538 THR B N 1
ATOM 8630 C CA . THR B 1 538 ? 7.809 -14.109 -10.172 1 94.81 538 THR B CA 1
ATOM 8631 C C . THR B 1 538 ? 6.285 -14.078 -10.07 1 94.81 538 THR B C 1
ATOM 8633 O O . THR B 1 538 ? 5.645 -15.125 -9.953 1 94.81 538 THR B O 1
ATOM 8636 N N . PHE B 1 539 ? 5.781 -12.93 -10.062 1 91.56 539 PHE B N 1
ATOM 8637 C CA . PHE B 1 539 ? 4.328 -12.797 -10.078 1 91.56 539 PHE B CA 1
ATOM 8638 C C . PHE B 1 539 ? 3.725 -13.57 -11.242 1 91.56 539 PHE B C 1
ATOM 8640 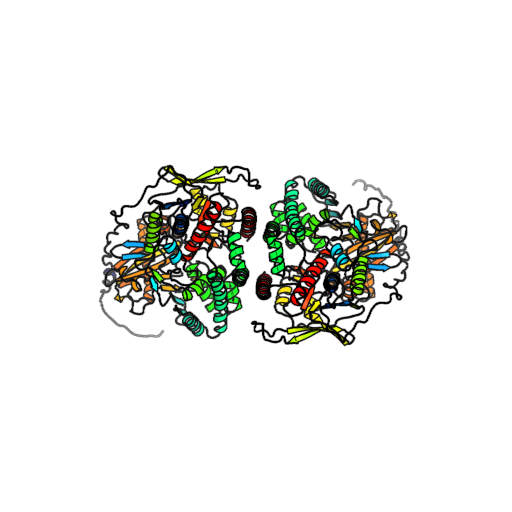O O . PHE B 1 539 ? 4.215 -13.484 -12.367 1 91.56 539 PHE B O 1
ATOM 8647 N N . PRO B 1 540 ? 2.643 -14.281 -10.922 1 91.69 540 PRO B N 1
ATOM 8648 C CA . PRO B 1 540 ? 1.868 -14.312 -9.68 1 91.69 540 PRO B CA 1
ATOM 8649 C C . PRO B 1 540 ? 2.303 -15.438 -8.742 1 91.69 540 PRO B C 1
ATOM 8651 O O . PRO B 1 540 ? 1.799 -15.539 -7.621 1 91.69 540 PRO B O 1
ATOM 8654 N N . GLY B 1 541 ? 3.125 -16.297 -9.227 1 91.31 541 GLY B N 1
ATOM 8655 C CA . GLY B 1 541 ? 3.617 -17.328 -8.32 1 91.31 541 GLY B CA 1
ATOM 8656 C C . GLY B 1 541 ? 3.426 -18.734 -8.859 1 91.31 541 GLY B C 1
ATOM 8657 O O . GLY B 1 541 ? 3.564 -18.969 -10.062 1 91.31 541 GLY B O 1
ATOM 8658 N N . GLN B 1 542 ? 3.133 -19.641 -7.945 1 89.81 542 GLN B N 1
ATOM 8659 C CA . GLN B 1 542 ? 3.133 -21.078 -8.25 1 89.81 542 GLN B CA 1
ATOM 8660 C C . GLN B 1 542 ? 1.844 -21.484 -8.961 1 89.81 542 GLN B C 1
ATOM 8662 O O . GLN B 1 542 ? 0.802 -20.844 -8.781 1 89.81 542 GLN B O 1
ATOM 8667 N N . GLY B 1 543 ? 1.977 -22.609 -9.773 1 91.56 543 GLY B N 1
ATOM 8668 C CA . GLY B 1 543 ? 0.87 -23.141 -10.562 1 91.56 543 GLY B CA 1
ATOM 8669 C C . GLY B 1 543 ? 1.072 -22.984 -12.055 1 91.56 543 GLY B C 1
ATOM 8670 O O . GLY B 1 543 ? 1.643 -22 -12.508 1 91.56 543 GLY B O 1
ATOM 8671 N N . VAL B 1 544 ? 0.635 -23.891 -12.781 1 92.81 544 VAL B N 1
ATOM 8672 C CA . VAL B 1 544 ? 0.936 -23.922 -14.211 1 92.81 544 VAL B CA 1
ATOM 8673 C C . VAL B 1 544 ? 0.329 -22.703 -14.898 1 92.81 544 VAL B C 1
ATOM 8675 O O . VAL B 1 544 ? 1.012 -22 -15.641 1 92.81 544 VAL B O 1
ATOM 8678 N N . ASN B 1 545 ? -0.927 -22.5 -14.625 1 93.62 545 ASN B N 1
ATOM 8679 C CA . ASN B 1 545 ? -1.555 -21.328 -15.227 1 93.62 545 ASN B CA 1
ATOM 8680 C C . ASN B 1 545 ? -0.893 -20.047 -14.758 1 93.62 545 ASN B C 1
ATOM 8682 O O . ASN B 1 545 ? -0.792 -19.078 -15.516 1 93.62 545 ASN B O 1
ATOM 8686 N N . ALA B 1 546 ? -0.521 -20.031 -13.516 1 94.62 546 ALA B N 1
ATOM 8687 C CA . ALA B 1 546 ? 0.15 -18.875 -12.945 1 94.62 546 ALA B CA 1
ATOM 8688 C C . ALA B 1 546 ? 1.493 -18.625 -13.617 1 94.62 546 ALA B C 1
ATOM 8690 O O . ALA B 1 546 ? 1.841 -17.484 -13.922 1 94.62 546 ALA B O 1
ATOM 8691 N N . VAL B 1 547 ? 2.277 -19.625 -13.898 1 96.5 547 VAL B N 1
ATOM 8692 C CA . VAL B 1 547 ? 3.584 -19.438 -14.516 1 96.5 547 VAL B CA 1
ATOM 8693 C C . VAL B 1 547 ? 3.41 -19.031 -15.984 1 96.5 547 VAL B C 1
ATOM 8695 O O . VAL B 1 547 ? 4.223 -18.281 -16.531 1 96.5 547 VAL B O 1
ATOM 8698 N N . VAL B 1 548 ? 2.34 -19.516 -16.562 1 97.81 548 VAL B N 1
ATOM 8699 C CA . VAL B 1 548 ? 2.012 -19.078 -17.922 1 97.81 548 VAL B CA 1
ATOM 8700 C C . VAL B 1 548 ? 1.718 -17.578 -17.906 1 97.81 548 VAL B C 1
ATOM 8702 O O . VAL B 1 548 ? 2.174 -16.844 -18.797 1 97.81 548 VAL B O 1
ATOM 8705 N N . PHE B 1 549 ? 0.982 -17.172 -16.906 1 97.19 549 PHE B N 1
ATOM 8706 C CA . PHE B 1 549 ? 0.731 -15.75 -16.734 1 97.19 549 PHE B CA 1
ATOM 8707 C C . PHE B 1 549 ? 2.039 -14.984 -16.609 1 97.19 549 PHE B C 1
ATOM 8709 O O . PHE B 1 549 ? 2.207 -13.922 -17.203 1 97.19 549 PHE B O 1
ATOM 8716 N N . SER B 1 550 ? 2.906 -15.5 -15.805 1 97.94 550 SER B N 1
ATOM 8717 C CA . SER B 1 550 ? 4.234 -14.914 -15.688 1 97.94 550 SER B CA 1
ATOM 8718 C C . SER B 1 550 ? 4.91 -14.789 -17.047 1 97.94 550 SER B C 1
ATOM 8720 O O . SER B 1 550 ? 5.594 -13.797 -17.312 1 97.94 550 SER B O 1
ATOM 8722 N N . GLY B 1 551 ? 4.734 -15.766 -17.891 1 98.69 551 GLY B N 1
ATOM 8723 C CA . GLY B 1 551 ? 5.281 -15.75 -19.234 1 98.69 551 GLY B CA 1
ATOM 8724 C C . GLY B 1 551 ? 4.695 -14.648 -20.109 1 98.69 551 GLY B C 1
ATOM 8725 O O . GLY B 1 551 ? 5.414 -14.016 -20.875 1 98.69 551 GLY B O 1
ATOM 8726 N N . PHE B 1 552 ? 3.393 -14.453 -19.984 1 98.44 552 PHE B N 1
ATOM 8727 C CA . PHE B 1 552 ? 2.742 -13.359 -20.688 1 98.44 552 PHE B CA 1
ATOM 8728 C C . PHE B 1 552 ? 3.346 -12.023 -20.297 1 98.44 552 PHE B C 1
ATOM 8730 O O . PHE B 1 552 ? 3.688 -11.203 -21.156 1 98.44 552 PHE B O 1
ATOM 8737 N N . GLY B 1 553 ? 3.465 -11.883 -19.016 1 98.19 553 GLY B N 1
ATOM 8738 C CA . GLY B 1 553 ? 4.059 -10.656 -18.516 1 98.19 553 GLY B CA 1
ATOM 8739 C C . GLY B 1 553 ? 5.492 -10.453 -18.969 1 98.19 553 GLY B C 1
ATOM 8740 O O . GLY B 1 553 ? 5.863 -9.359 -19.391 1 98.19 553 GLY B O 1
ATOM 8741 N N . CYS B 1 554 ? 6.254 -11.477 -18.906 1 98.69 554 CYS B N 1
ATOM 8742 C CA . CYS B 1 554 ? 7.668 -11.414 -19.266 1 98.69 554 CYS B CA 1
ATOM 8743 C C . CYS B 1 554 ? 7.832 -11.07 -20.734 1 98.69 554 CYS B C 1
ATOM 8745 O O . CYS B 1 554 ? 8.625 -10.195 -21.094 1 98.69 554 CYS B O 1
ATOM 8747 N N . ALA B 1 555 ? 7.086 -11.719 -21.578 1 98.81 555 ALA B N 1
ATOM 8748 C CA . ALA B 1 555 ? 7.164 -11.469 -23.016 1 98.81 555 ALA B CA 1
ATOM 8749 C C . ALA B 1 555 ? 6.812 -10.016 -23.344 1 98.81 555 ALA B C 1
ATOM 8751 O O . ALA B 1 555 ? 7.48 -9.375 -24.156 1 98.81 555 ALA B O 1
ATOM 8752 N N . HIS B 1 556 ? 5.77 -9.547 -22.719 1 98.56 556 HIS B N 1
ATOM 8753 C CA . HIS B 1 556 ? 5.352 -8.172 -22.953 1 98.56 556 HIS B CA 1
ATOM 8754 C C . HIS B 1 556 ? 6.418 -7.184 -22.484 1 98.56 556 HIS B C 1
ATOM 8756 O O . HIS B 1 556 ? 6.738 -6.23 -23.203 1 98.56 556 HIS B O 1
ATOM 8762 N N . ARG B 1 557 ? 6.941 -7.426 -21.297 1 98.12 557 ARG B N 1
ATOM 8763 C CA . ARG B 1 557 ? 7.969 -6.551 -20.75 1 98.12 557 ARG B CA 1
ATOM 8764 C C . ARG B 1 557 ? 9.203 -6.52 -21.641 1 98.12 557 ARG B C 1
ATOM 8766 O O . ARG B 1 557 ? 9.727 -5.449 -21.953 1 98.12 557 ARG B O 1
ATOM 8773 N N . VAL B 1 558 ? 9.625 -7.637 -22.109 1 98.56 558 VAL B N 1
ATOM 8774 C CA . VAL B 1 558 ? 10.789 -7.766 -22.969 1 98.56 558 VAL B CA 1
ATOM 8775 C C . VAL B 1 558 ? 10.508 -7.09 -24.312 1 98.56 558 VAL B C 1
ATOM 8777 O O . VAL B 1 558 ? 11.359 -6.371 -24.844 1 98.56 558 VAL B O 1
ATOM 8780 N N . ALA B 1 559 ? 9.359 -7.309 -24.875 1 98.62 559 ALA B N 1
ATOM 8781 C CA . ALA B 1 559 ? 9 -6.707 -26.156 1 98.62 559 ALA B CA 1
ATOM 8782 C C . ALA B 1 559 ? 9.047 -5.184 -26.078 1 98.62 559 ALA B C 1
ATOM 8784 O O . ALA B 1 559 ? 9.477 -4.52 -27.031 1 98.62 559 ALA B O 1
ATOM 8785 N N . VAL B 1 560 ? 8.555 -4.641 -24.969 1 97.94 560 VAL B N 1
ATOM 8786 C CA . VAL B 1 560 ? 8.578 -3.195 -24.781 1 97.94 560 VAL B CA 1
ATOM 8787 C C . VAL B 1 560 ? 10.023 -2.719 -24.672 1 97.94 560 VAL B C 1
ATOM 8789 O O . VAL B 1 560 ? 10.414 -1.725 -25.281 1 97.94 560 VAL B O 1
ATOM 8792 N N . ASP B 1 561 ? 10.836 -3.457 -23.906 1 96.94 561 ASP B N 1
ATOM 8793 C CA . ASP B 1 561 ? 12.234 -3.08 -23.688 1 96.94 561 ASP B CA 1
ATOM 8794 C C . ASP B 1 561 ? 13.023 -3.141 -25 1 96.94 561 ASP B C 1
ATOM 8796 O O . ASP B 1 561 ? 13.953 -2.361 -25.203 1 96.94 561 ASP B O 1
ATOM 8800 N N . LEU B 1 562 ? 12.617 -4.012 -25.906 1 97.25 562 LEU B N 1
ATOM 8801 C CA . LEU B 1 562 ? 13.305 -4.188 -27.172 1 97.25 562 LEU B CA 1
ATOM 8802 C C . LEU B 1 562 ? 12.734 -3.252 -28.234 1 97.25 562 LEU B C 1
ATOM 8804 O O . LEU B 1 562 ? 13.211 -3.234 -29.375 1 97.25 562 LEU B O 1
ATOM 8808 N N . GLY B 1 563 ? 11.664 -2.545 -27.938 1 96.12 563 GLY B N 1
ATOM 8809 C CA . GLY B 1 563 ? 11.062 -1.611 -28.859 1 96.12 563 GLY B CA 1
ATOM 8810 C C . GLY B 1 563 ? 10.086 -2.273 -29.828 1 96.12 563 GLY B C 1
ATOM 8811 O O . GLY B 1 563 ? 9.734 -1.697 -30.859 1 96.12 563 GLY B O 1
ATOM 8812 N N . MET B 1 564 ? 9.68 -3.463 -29.484 1 96.94 564 MET B N 1
ATOM 8813 C CA . MET B 1 564 ? 8.742 -4.184 -30.344 1 96.94 564 MET B CA 1
ATOM 8814 C C . MET B 1 564 ? 7.301 -3.801 -30.016 1 96.94 564 MET B C 1
ATOM 8816 O O . MET B 1 564 ? 6.391 -4.047 -30.797 1 96.94 564 MET B O 1
ATOM 8820 N N . GLU B 1 565 ? 7.043 -3.295 -28.828 1 96 565 GLU B N 1
ATOM 8821 C CA . GLU B 1 565 ? 5.781 -2.732 -28.359 1 96 565 GLU B CA 1
ATOM 8822 C C . GLU B 1 565 ? 5.969 -1.312 -27.828 1 96 565 GLU B C 1
ATOM 8824 O O . GLU B 1 565 ? 7.043 -0.965 -27.328 1 96 565 GLU B O 1
ATOM 8829 N N . PRO B 1 566 ? 4.98 -0.474 -28 1 94.69 566 PRO B N 1
ATOM 8830 C CA . PRO B 1 566 ? 5.125 0.911 -27.547 1 94.69 566 PRO B CA 1
ATOM 8831 C C . PRO B 1 566 ? 5.184 1.027 -26.031 1 94.69 566 PRO B C 1
ATOM 8833 O O . PRO B 1 566 ? 4.555 0.239 -25.312 1 94.69 566 PRO B O 1
ATOM 8836 N N . GLY B 1 567 ? 6.047 2.004 -25.5 1 93.06 567 GLY B N 1
ATOM 8837 C CA . GLY B 1 567 ? 6.137 2.326 -24.094 1 93.06 567 GLY B CA 1
ATOM 8838 C C . GLY B 1 567 ? 6.41 3.797 -23.828 1 93.06 567 GLY B C 1
ATOM 8839 O O . GLY B 1 567 ? 6.469 4.598 -24.766 1 93.06 567 GLY B O 1
ATOM 8840 N N . TRP B 1 568 ? 6.359 4.25 -22.594 1 92.88 568 TRP B N 1
ATOM 8841 C CA . TRP B 1 568 ? 6.738 5.578 -22.125 1 92.88 568 TRP B CA 1
ATOM 8842 C C . TRP B 1 568 ? 8.023 5.52 -21.312 1 92.88 568 TRP B C 1
ATOM 8844 O O . TRP B 1 568 ? 7.98 5.395 -20.078 1 92.88 568 TRP B O 1
ATOM 8854 N N . PRO B 1 569 ? 9.156 5.688 -21.938 1 90.19 569 PRO B N 1
ATOM 8855 C CA . PRO B 1 569 ? 10.438 5.395 -21.281 1 90.19 569 PRO B CA 1
ATOM 8856 C C . PRO B 1 569 ? 10.641 6.168 -19.984 1 90.19 569 PRO B C 1
ATOM 8858 O O . PRO B 1 569 ? 11.086 5.598 -18.984 1 90.19 569 PRO B O 1
ATOM 8861 N N . ALA B 1 570 ? 10.273 7.461 -19.938 1 86.25 570 ALA B N 1
ATOM 8862 C CA . ALA B 1 570 ? 10.492 8.266 -18.75 1 86.25 570 ALA B CA 1
ATOM 8863 C C . ALA B 1 570 ? 9.594 7.801 -17.594 1 86.25 570 ALA B C 1
ATOM 8865 O O . ALA B 1 570 ? 10.055 7.637 -16.469 1 86.25 570 ALA B O 1
ATOM 8866 N N . VAL B 1 571 ? 8.359 7.562 -17.906 1 90.44 571 VAL B N 1
ATOM 8867 C CA . VAL B 1 571 ? 7.395 7.113 -16.906 1 90.44 571 VAL B CA 1
ATOM 8868 C C . VAL B 1 571 ? 7.727 5.688 -16.469 1 90.44 571 VAL B C 1
ATOM 8870 O O . VAL B 1 571 ? 7.59 5.344 -15.297 1 90.44 571 VAL B O 1
ATOM 8873 N N . ASP B 1 572 ? 8.203 4.973 -17.453 1 92.75 572 ASP B N 1
ATOM 8874 C CA . ASP B 1 572 ? 8.562 3.574 -17.219 1 92.75 572 ASP B CA 1
ATOM 8875 C C . ASP B 1 572 ? 9.68 3.459 -16.188 1 92.75 572 ASP B C 1
ATOM 8877 O O . ASP B 1 572 ? 9.609 2.639 -15.266 1 92.75 572 ASP B O 1
ATOM 8881 N N . LYS B 1 573 ? 10.633 4.254 -16.312 1 88.56 573 LYS B N 1
ATOM 8882 C CA . LYS B 1 573 ? 11.766 4.238 -15.391 1 88.56 573 LYS B CA 1
ATOM 8883 C C . LYS B 1 573 ? 11.328 4.645 -13.984 1 88.56 573 LYS B C 1
ATOM 8885 O O . LYS B 1 573 ? 11.711 4.008 -13 1 88.56 573 LYS B O 1
ATOM 8890 N N . ALA B 1 574 ? 10.523 5.672 -13.922 1 87.75 574 ALA B N 1
ATOM 8891 C CA . ALA B 1 574 ? 10.039 6.145 -12.633 1 87.75 574 ALA B CA 1
ATOM 8892 C C . ALA B 1 574 ? 9.148 5.098 -11.969 1 87.75 574 ALA B C 1
ATOM 8894 O O . ALA B 1 574 ? 9.242 4.871 -10.758 1 87.75 574 ALA B O 1
ATOM 8895 N N . TYR B 1 575 ? 8.281 4.566 -12.781 1 92.81 575 TYR B N 1
ATOM 8896 C CA . TYR B 1 575 ? 7.375 3.547 -12.266 1 92.81 575 TYR B CA 1
ATOM 8897 C C . TYR B 1 575 ? 8.148 2.326 -11.773 1 92.81 575 TYR B C 1
ATOM 8899 O O . TYR B 1 575 ? 7.828 1.76 -10.727 1 92.81 575 TYR B O 1
ATOM 8907 N N . ALA B 1 576 ? 9.133 1.881 -12.469 1 90.69 576 ALA B N 1
ATOM 8908 C CA . ALA B 1 576 ? 9.984 0.771 -12.039 1 90.69 576 ALA B CA 1
ATOM 8909 C C . ALA B 1 576 ? 10.648 1.078 -10.703 1 90.69 576 ALA B C 1
ATOM 8911 O O . ALA B 1 576 ? 10.727 0.212 -9.828 1 90.69 576 ALA B O 1
ATOM 8912 N N . GLY B 1 577 ? 11.133 2.283 -10.625 1 85.25 577 GLY B N 1
ATOM 8913 C CA . GLY B 1 577 ? 11.703 2.711 -9.352 1 85.25 577 GLY B CA 1
ATOM 8914 C C . GLY B 1 577 ? 10.727 2.609 -8.195 1 85.25 577 GLY B C 1
ATOM 8915 O O . GLY B 1 577 ? 11.086 2.148 -7.113 1 85.25 577 GLY B O 1
ATOM 8916 N N . LEU B 1 578 ? 9.5 3.041 -8.406 1 86.19 578 LEU B N 1
ATOM 8917 C CA . LEU B 1 578 ? 8.445 2.955 -7.406 1 86.19 578 LEU B CA 1
ATOM 8918 C C . LEU B 1 578 ? 8.188 1.505 -7.012 1 86.19 578 LEU B C 1
ATOM 8920 O O . LEU B 1 578 ? 8.117 1.185 -5.824 1 86.19 578 LEU B O 1
ATOM 8924 N N . LEU B 1 579 ? 8.047 0.662 -8.008 1 87.69 579 LEU B N 1
ATOM 8925 C CA . LEU B 1 579 ? 7.777 -0.748 -7.746 1 87.69 579 LEU B CA 1
ATOM 8926 C C . LEU B 1 579 ? 8.883 -1.359 -6.891 1 87.69 579 LEU B C 1
ATOM 8928 O O . LEU B 1 579 ? 8.602 -2.078 -5.93 1 87.69 579 LEU B O 1
ATOM 8932 N N . ASN B 1 580 ? 10.102 -1.048 -7.254 1 83.81 580 ASN B N 1
ATOM 8933 C CA . ASN B 1 580 ? 11.242 -1.563 -6.492 1 83.81 580 ASN B CA 1
ATOM 8934 C C . ASN B 1 580 ? 11.25 -1.023 -5.066 1 83.81 580 ASN B C 1
ATOM 8936 O O . ASN B 1 580 ? 11.516 -1.767 -4.121 1 83.81 580 ASN B O 1
ATOM 8940 N N . TYR B 1 581 ? 10.969 0.216 -5 1 80 581 TYR B N 1
ATOM 8941 C CA . TYR B 1 581 ? 10.977 0.864 -3.693 1 80 581 TYR B CA 1
ATOM 8942 C C . TYR B 1 581 ? 9.93 0.246 -2.771 1 80 581 TYR B C 1
ATOM 8944 O O . TYR B 1 581 ? 10.227 -0.089 -1.623 1 80 581 TYR B O 1
ATOM 8952 N N . VAL B 1 582 ? 8.773 0.017 -3.25 1 79.19 582 VAL B N 1
ATOM 8953 C CA . VAL B 1 582 ? 7.668 -0.518 -2.463 1 79.19 582 VAL B CA 1
ATOM 8954 C C . VAL B 1 582 ? 7.934 -1.982 -2.125 1 79.19 582 VAL B C 1
ATOM 8956 O O . VAL B 1 582 ? 7.758 -2.404 -0.98 1 79.19 582 VAL B O 1
ATOM 8959 N N . ARG B 1 583 ? 8.391 -2.67 -3.014 1 80.12 583 ARG B N 1
ATOM 8960 C CA . ARG B 1 583 ? 8.656 -4.09 -2.814 1 80.12 583 ARG B CA 1
ATOM 8961 C C . ARG B 1 583 ? 9.75 -4.305 -1.778 1 80.12 583 ARG B C 1
ATOM 8963 O O . ARG B 1 583 ? 9.609 -5.137 -0.878 1 80.12 583 ARG B O 1
ATOM 8970 N N . ASP B 1 584 ? 10.789 -3.578 -1.93 1 77.5 584 ASP B N 1
ATOM 8971 C CA . ASP B 1 584 ? 11.961 -3.771 -1.075 1 77.5 584 ASP B CA 1
ATOM 8972 C C . ASP B 1 584 ? 11.656 -3.379 0.369 1 77.5 584 ASP B C 1
ATOM 8974 O O . ASP B 1 584 ? 12.391 -3.74 1.286 1 77.5 584 ASP B O 1
ATOM 8978 N N . ARG B 1 585 ? 10.547 -2.738 0.569 1 71.94 585 ARG B N 1
ATOM 8979 C CA . ARG B 1 585 ? 10.203 -2.287 1.914 1 71.94 585 ARG B CA 1
ATOM 8980 C C . ARG B 1 585 ? 8.992 -3.041 2.451 1 71.94 585 ARG B C 1
ATOM 8982 O O . ARG B 1 585 ? 8.539 -2.781 3.568 1 71.94 585 ARG B O 1
ATOM 8989 N N . SER B 1 586 ? 8.5 -3.861 1.688 1 73.19 586 SER B N 1
ATOM 8990 C CA . SER B 1 586 ? 7.34 -4.648 2.096 1 73.19 586 SER B CA 1
ATOM 8991 C C . SER B 1 586 ? 7.758 -5.863 2.922 1 73.19 586 SER B C 1
ATOM 8993 O O . SER B 1 586 ? 8.859 -6.387 2.748 1 73.19 586 SER B O 1
#

Organism: Tetradesmus obliquus (NCBI:txid3088)

Foldseek 3Di:
DDDDDDDPDDCPPPPPDDPPPPPVPPCLPPQPWQDPPHPPDPAFADDDFPDAFQEEEEAQALLRLLLLLQQLLLVGAYEYEHQARAGHQQLAWTDGPQFIGRNHDQFDFQPDDDFQLNLLQVSLVSLPHDFDWFFFQWREWEFAAADPLRRNGDIATRGLANVVRLVRVCVSPVVQSFLSVQLLVLLQLLQVLVRQAHQAAPLFVVRVVVRCVVRVVSVVSNVVQQQPFSLVSSVVRDDDPVVQLVQQLVCCVFQLGGRLQHRSSVVSNVVPSCNVRNTIGTAPGSNVSSVSSQVSSVVSPYHYHYSFAWFAFDKDFDPPPPDPDPDGAIAGFWTATPVGRIHGYLFYEYQAAPCCVQPGHHRVVPHDPLVVLLCQFKDFRFAKKKKKFKFFPVLDDLPDRFKYKYAHHSVCSSPWVRIKIWGWCCNRHVSSHPPRITIIMIMTGDFLVVQPDDDPVRSVVVQVVVVVVNQVVCCVVGPCGVVGTSDMDIDDLVNLCVNSVHVRSTQHIGTPDRGSRQLQQAAFDDSHHSYGYAAQSHPPHGDSSGRSSSSNHNSNVSCCVVVSDPGDVVVSVVSSVVSSVRNSVD/DDDDDDDDDDDDDDPPDPPDPPPPPPCLPPQPWQDPPHPPDPAFADDDFPDAFQEEEEAQALLRLLLLLQQLLLVTAYEYEHQARAGHQQLAWTDGPQFIGRNHDQFDFQPDDDFQLNLLQVSLVSLPHDFDWFFFQWREWEFAAADPLRRNTDIATRGLANVVRLVRVCVSPVVQSFLSVQLLVLLQLLQVLVRQAHQAAPLFVVRVVVRCVVRVVSVVSNVVQQQPFSLVSSVVRDDDPVVQLVQQLVCCVFQLGGRLQHRSSVVSNVVPSCNVRNTIGTAPGSNVSSVSSQVSSVVSPYHYHYSFAWFAFDKDFDPPPPDPDPDGAIAGFWTATPVGRIHGYLFYEYQAAPCCVQPGHHRVVPHDPLVVLLCQFKDFFFAKKKKKFKFFPVLDDLPDRFKYKYAHHSVCSSPWVRIKIWGWCCNRHVSSHPPRITMIMIMTGDFLVVQPDDDPVRSVVVQVVVVVVNQVVCCVVGPCGVVGTSDMDIDDLVNLCVNSVHVRSTQHIGTPDRGSRQLQQAAFDDSHHSYGYAAQSHPPHGDSSGRSSSSNHNSNVSCCVVVSDPGDVVVSVVSSVVSSVRNSVD

InterPro domains:
  IPR002937 Amine oxidase [PF01593] (62-558)
  IPR014101 Prolycopene isomerase [TIGR02730] (53-563)
  IPR036188 FAD/NAD(P)-binding domain superfamily [G3DSA:3.50.50.60] (53-146)
  IPR036188 FAD/NAD(P)-binding domain superfamily [G3DSA:3.50.50.60] (272-384)
  IPR036188 FAD/NAD(P)-binding domain superfamily [SSF51905] (53-559)
  IPR045892 Prolycopene isomerase-like [PTHR46313] (37-574)

Solvent-accessible surface area (backbone atoms only — not comparable to full-atom values): 60893 Å² total; per-residue (Å²): 135,80,85,82,83,72,87,72,82,84,74,85,68,84,72,84,80,81,73,80,73,66,70,84,67,64,77,73,66,77,67,77,79,51,69,59,77,55,90,78,62,86,72,49,64,70,73,86,53,91,52,74,28,52,32,36,27,40,29,37,26,49,12,30,45,34,20,46,21,53,34,30,61,72,68,44,46,39,39,30,28,16,51,47,91,66,51,12,46,61,42,12,52,46,47,47,91,66,28,54,43,54,67,40,78,75,81,31,57,17,42,66,89,59,80,48,64,19,47,53,39,51,44,29,44,47,35,74,39,84,80,61,63,42,74,42,65,44,56,37,36,40,41,39,39,60,40,94,92,27,68,89,23,48,69,47,60,39,38,28,54,57,68,58,21,54,50,51,55,24,70,75,35,63,93,41,35,69,20,53,54,53,40,51,48,53,23,40,53,40,26,56,29,56,41,70,39,84,78,50,28,92,77,37,58,60,59,50,51,53,46,35,75,76,37,45,57,35,48,36,53,49,59,42,37,38,62,33,26,33,35,61,54,41,55,73,45,42,79,57,67,68,59,54,49,50,48,21,48,65,34,26,78,62,62,75,36,40,21,60,58,30,29,29,60,60,46,6,40,55,71,36,38,45,41,70,59,21,36,36,37,44,62,92,38,53,19,46,56,34,51,48,41,51,52,21,29,42,74,61,68,25,43,65,23,31,67,33,41,71,54,31,51,40,66,42,81,40,81,71,81,76,64,83,62,86,64,87,53,45,24,34,45,30,36,29,32,74,87,64,53,50,45,36,16,64,24,34,35,33,38,50,46,63,65,46,46,39,46,55,27,55,24,63,89,68,48,53,68,69,57,56,52,44,57,65,49,30,36,78,36,54,12,42,34,36,38,45,30,35,26,41,42,82,40,51,60,92,84,59,71,42,28,37,38,41,29,73,43,79,89,33,43,89,40,73,64,25,34,36,38,34,35,22,64,28,79,75,39,57,82,31,25,48,91,71,40,32,40,42,40,36,35,23,43,26,56,39,79,84,73,56,95,59,53,72,67,55,47,53,51,47,50,51,51,53,49,50,52,52,47,56,61,46,27,77,80,30,60,54,39,78,80,31,53,78,40,77,46,76,41,40,17,64,47,37,22,67,70,58,64,26,73,65,14,33,69,34,64,30,66,62,50,76,54,49,19,59,51,56,60,47,56,33,72,54,96,39,42,40,32,31,38,26,11,36,72,12,41,82,15,59,52,72,48,32,9,35,49,12,4,40,16,35,27,45,49,49,32,35,76,72,64,75,37,91,74,48,70,70,56,35,54,42,46,48,50,24,54,51,49,44,28,75,70,91,134,85,84,74,91,82,94,80,92,86,88,91,84,88,79,71,78,79,64,72,80,66,65,82,71,62,77,75,68,78,66,79,80,52,68,61,75,54,89,79,61,84,71,47,65,70,72,86,52,90,51,73,27,53,32,36,27,41,30,35,26,51,12,29,46,33,20,46,22,52,34,29,61,72,68,45,47,38,40,31,28,17,50,46,91,67,49,12,46,62,42,12,51,46,47,47,91,66,27,54,42,54,68,42,77,73,79,31,57,18,41,66,90,57,81,50,64,17,47,53,40,52,47,29,44,49,36,75,40,84,80,62,62,41,74,44,67,43,56,37,36,39,39,37,38,59,40,94,91,28,70,91,23,48,69,46,58,40,37,28,53,57,69,58,21,53,50,50,53,24,70,77,36,63,93,41,34,68,19,53,52,52,38,50,48,54,24,40,54,40,27,55,28,57,40,70,39,84,77,50,30,90,76,37,58,60,60,50,51,53,47,34,74,76,37,46,58,36,50,36,52,49,59,40,38,37,60,34,28,34,35,62,53,41,56,74,46,43,79,57,68,67,59,53,48,51,48,21,48,66,34,26,79,62,60,75,36,42,22,60,57,30,29,29,58,60,47,5,41,56,74,37,38,43,42,70,61,21,36,36,36,44,62,89,38,53,19,45,57,34,51,48,41,51,52,22,29,42,74,60,69,26,44,64,22,32,67,33,42,73,54,30,51,40,67,43,82,40,80,70,81,76,64,85,61,84,63,86,54,44,24,34,44,32,36,30,31,73,88,63,54,49,45,35,15,63,24,35,34,35,39,50,47,63,65,45,43,39,46,56,28,55,25,64,92,68,48,52,67,69,56,58,52,45,57,64,48,29,36,77,36,54,12,40,36,36,37,44,30,35,28,40,42,80,40,52,60,92,85,58,72,43,28,38,38,42,28,72,44,79,90,34,42,88,40,72,64,26,34,39,38,36,38,23,64,27,80,74,39,56,81,32,26,49,92,72,40,33,40,43,41,36,35,24,44,26,55,39,78,82,71,56,96,60,53,73,65,55,48,51,50,48,51,50,52,54,50,50,53,52,47,56,62,46,27,78,81,31,61,55,41,75,80,30,52,77,39,77,46,78,41,40,17,64,48,39,22,67,71,57,64,25,74,64,14,34,68,33,62,31,64,63,50,77,52,50,19,59,50,55,58,47,55,32,71,54,94,40,43,40,33,32,39,27,11,35,68,12,40,81,15,57,53,72,47,32,9,34,48,13,4,39,17,35,28,46,48,50,32,33,75,71,64,76,36,89,73,47,70,71,57,35,53,42,46,48,50,23,52,49,49,45,27,76,70,90